Protein AF-A0A6C0EZF4-F1 (afdb_monomer_lite)

pLDDT: mean 72.97, std 28.35, range [23.11, 98.94]

Structure (mmCIF, N/CA/C/O backbone):
data_AF-A0A6C0EZF4-F1
#
_entry.id   AF-A0A6C0EZF4-F1
#
loop_
_atom_site.group_PDB
_atom_site.id
_atom_site.type_symbol
_atom_site.label_atom_id
_atom_site.label_alt_id
_atom_site.label_comp_id
_atom_site.label_asym_id
_atom_site.label_entity_id
_atom_site.label_seq_id
_atom_site.pdbx_PDB_ins_code
_atom_site.Cartn_x
_atom_site.Cartn_y
_atom_site.Cartn_z
_atom_site.occupancy
_atom_site.B_iso_or_equiv
_atom_site.auth_seq_id
_atom_site.auth_comp_id
_atom_site.auth_asym_id
_atom_site.auth_atom_id
_atom_site.pdbx_PDB_model_num
ATOM 1 N N . MET A 1 1 ? -46.875 -41.731 -34.891 1.00 30.16 1 MET A N 1
ATOM 2 C CA . MET A 1 1 ? -46.345 -43.026 -35.371 1.00 30.16 1 MET A CA 1
ATOM 3 C C . MET A 1 1 ? -44.920 -42.765 -35.818 1.00 30.16 1 MET A C 1
ATOM 5 O O . MET A 1 1 ? -44.736 -41.775 -36.504 1.00 30.16 1 MET A O 1
ATOM 9 N N . GLN A 1 2 ? -43.888 -43.531 -35.509 1.00 29.34 2 GLN A N 1
ATOM 10 C CA . GLN A 1 2 ? -43.611 -44.622 -34.571 1.00 29.34 2 GLN A CA 1
ATOM 11 C C . GLN A 1 2 ? -42.110 -44.915 -34.813 1.00 29.34 2 GLN A C 1
ATOM 13 O O . GLN A 1 2 ? -41.627 -44.716 -35.927 1.00 29.34 2 GLN A O 1
ATOM 18 N N . ASP A 1 3 ? -41.380 -45.327 -33.785 1.00 37.91 3 ASP A N 1
ATOM 19 C CA . ASP A 1 3 ? -39.965 -45.726 -33.865 1.00 37.91 3 ASP A CA 1
ATOM 20 C C . ASP A 1 3 ? -39.764 -47.010 -34.705 1.00 37.91 3 ASP A C 1
ATOM 22 O O . ASP A 1 3 ? -40.664 -47.858 -34.718 1.00 37.91 3 ASP A O 1
ATOM 26 N N . PRO A 1 4 ? -38.603 -47.195 -35.367 1.00 38.44 4 PRO A N 1
ATOM 27 C CA . PRO A 1 4 ? -38.084 -48.546 -35.561 1.00 38.44 4 PRO A CA 1
ATOM 28 C C . PRO A 1 4 ? -36.580 -48.723 -35.255 1.00 38.44 4 PRO A C 1
ATOM 30 O O . PRO A 1 4 ? -35.690 -48.340 -36.017 1.00 38.44 4 PRO A O 1
ATOM 33 N N . LEU A 1 5 ? -36.328 -49.491 -34.195 1.00 29.00 5 LEU A N 1
ATOM 34 C CA . LEU A 1 5 ? -35.135 -50.315 -33.969 1.00 29.00 5 LEU A CA 1
ATOM 35 C C . LEU A 1 5 ? -34.915 -51.405 -35.053 1.00 29.00 5 LEU A C 1
ATOM 37 O O . LEU A 1 5 ? -35.877 -52.023 -35.504 1.00 29.00 5 LEU A O 1
ATOM 41 N N . LYS A 1 6 ? -33.633 -51.773 -35.279 1.00 29.55 6 LYS A N 1
ATOM 42 C CA . LYS A 1 6 ? -33.100 -52.927 -36.074 1.00 29.55 6 LYS A CA 1
ATOM 43 C C . LYS A 1 6 ? -33.264 -52.784 -37.607 1.00 29.55 6 LYS A C 1
ATOM 45 O O . LYS A 1 6 ? -34.267 -52.281 -38.082 1.00 29.55 6 LYS A O 1
ATOM 50 N N . THR A 1 7 ? -32.339 -53.204 -38.481 1.00 30.23 7 THR A N 1
ATOM 51 C CA . THR A 1 7 ? -31.400 -54.360 -38.492 1.00 30.23 7 THR A CA 1
ATOM 52 C C . THR A 1 7 ? -30.194 -54.010 -39.409 1.00 30.23 7 THR A C 1
ATOM 54 O O . THR A 1 7 ? -30.359 -53.175 -40.291 1.00 30.23 7 THR A O 1
ATOM 57 N N . ILE A 1 8 ? -28.959 -54.515 -39.241 1.00 29.20 8 ILE A N 1
ATOM 58 C CA . ILE A 1 8 ? -28.400 -55.743 -39.873 1.00 29.20 8 ILE A CA 1
ATOM 59 C C . ILE A 1 8 ? -27.033 -56.097 -39.236 1.00 29.20 8 ILE A C 1
ATOM 61 O O . ILE A 1 8 ? -26.273 -55.211 -38.853 1.00 29.20 8 ILE A O 1
ATOM 65 N N . GLN A 1 9 ? -26.727 -57.399 -39.141 1.00 27.86 9 GLN A N 1
ATOM 66 C CA . GLN A 1 9 ? -25.472 -57.980 -38.629 1.00 27.86 9 GLN A CA 1
ATOM 67 C C . GLN A 1 9 ? -24.574 -58.516 -39.759 1.00 27.86 9 GLN A C 1
ATOM 69 O O . GLN A 1 9 ? -25.113 -59.054 -40.717 1.00 27.86 9 GLN A O 1
ATOM 74 N N . THR A 1 10 ? -23.248 -58.520 -39.548 1.00 27.83 10 THR A N 1
ATOM 75 C CA . THR A 1 10 ? -22.229 -59.518 -39.998 1.00 27.83 10 THR A CA 1
ATOM 76 C C . THR A 1 10 ? -20.845 -59.042 -39.511 1.00 27.83 10 THR A C 1
ATOM 78 O O . THR A 1 10 ? -20.607 -57.843 -39.589 1.00 27.83 10 THR A O 1
ATOM 81 N N . GLN A 1 11 ? -19.859 -59.824 -39.047 1.00 25.86 11 GLN A N 1
ATOM 82 C CA . GLN A 1 11 ? -19.690 -61.244 -38.665 1.00 25.86 11 GLN A CA 1
ATOM 83 C C . GLN A 1 11 ? -18.399 -61.318 -37.798 1.00 25.86 11 GLN A C 1
ATOM 85 O O . GLN A 1 11 ? -17.387 -60.784 -38.241 1.00 25.86 11 GLN A O 1
ATOM 90 N N . ILE A 1 12 ? -18.383 -61.962 -36.615 1.00 26.30 12 ILE A N 1
ATOM 91 C CA . ILE A 1 12 ? -17.155 -62.224 -35.805 1.00 26.30 12 ILE A CA 1
ATOM 92 C C . ILE A 1 12 ? -17.303 -63.549 -35.011 1.00 26.30 12 ILE A C 1
ATOM 94 O O . ILE A 1 12 ? -18.417 -63.846 -34.584 1.00 26.30 12 ILE A O 1
ATOM 98 N N . GLN A 1 13 ? -16.170 -64.237 -34.743 1.00 25.06 13 GLN A N 1
ATOM 99 C CA . GLN A 1 13 ? -15.902 -65.392 -33.832 1.00 25.06 13 GLN A CA 1
ATOM 100 C C . GLN A 1 13 ? -15.877 -66.809 -34.462 1.00 25.06 13 GLN A C 1
ATOM 102 O O . GLN A 1 13 ? -16.456 -66.966 -35.537 1.00 25.06 13 GLN A O 1
ATOM 107 N N . PRO A 1 14 ? -15.275 -67.854 -33.811 1.00 40.12 14 PRO A N 1
ATOM 108 C CA . PRO A 1 14 ? -14.517 -67.919 -32.523 1.00 40.12 14 PRO A CA 1
ATOM 109 C C . PRO A 1 14 ? -13.164 -68.703 -32.551 1.00 40.12 14 PRO A C 1
ATOM 111 O O . PRO A 1 14 ? -12.862 -69.350 -33.546 1.00 40.12 14 PRO A O 1
ATOM 114 N N . GLN A 1 15 ? -12.406 -68.697 -31.428 1.00 26.06 15 GLN A N 1
ATOM 115 C CA . GLN A 1 15 ? -11.600 -69.803 -30.802 1.00 26.06 15 GLN A CA 1
ATOM 116 C C . GLN A 1 15 ? -10.743 -69.221 -29.630 1.00 26.06 15 GLN A C 1
ATOM 118 O O . GLN A 1 15 ? -10.008 -68.269 -29.859 1.00 26.06 15 GLN A O 1
ATOM 123 N N . THR A 1 16 ? -11.001 -69.478 -28.331 1.00 28.52 16 THR A N 1
ATOM 124 C CA . THR A 1 16 ? -10.694 -70.629 -27.415 1.00 28.52 16 THR A CA 1
ATOM 125 C C . THR A 1 16 ? -9.291 -70.655 -26.753 1.00 28.52 16 THR A C 1
ATOM 127 O O . THR A 1 16 ? -8.280 -70.490 -27.423 1.00 28.52 16 THR A O 1
ATOM 130 N N . LEU A 1 17 ? -9.267 -70.883 -25.424 1.00 31.94 17 LEU A N 1
ATOM 131 C CA . LEU A 1 17 ? -8.123 -70.894 -24.472 1.00 31.94 17 LEU A CA 1
ATOM 132 C C . LEU A 1 17 ? -7.407 -72.263 -24.340 1.00 31.94 17 LEU A C 1
ATOM 134 O O . LEU A 1 17 ? -7.971 -73.277 -24.754 1.00 31.94 17 LEU A O 1
ATOM 138 N N . PRO A 1 18 ? -6.221 -72.305 -23.689 1.00 33.12 18 PRO A N 1
ATOM 139 C CA . PRO A 1 18 ? -5.971 -73.306 -22.625 1.00 33.12 18 PRO A CA 1
ATOM 140 C C . PRO A 1 18 ? -5.187 -72.802 -21.372 1.00 33.12 18 PRO A C 1
ATOM 142 O O . PRO A 1 18 ? -4.777 -71.645 -21.306 1.00 33.12 18 PRO A O 1
ATOM 145 N N . GLU A 1 19 ? -5.026 -73.688 -20.371 1.00 29.03 19 GLU A N 1
ATOM 146 C CA . GLU A 1 19 ? -4.674 -73.440 -18.945 1.00 29.03 19 GLU A CA 1
ATOM 147 C C . GLU A 1 19 ? -3.190 -73.695 -18.511 1.00 29.03 19 GLU A C 1
ATOM 149 O O . GLU A 1 19 ? -2.298 -73.905 -19.331 1.00 29.03 19 GLU A O 1
ATOM 154 N N . GLU A 1 20 ? -2.947 -73.643 -17.186 1.00 31.45 20 GLU A N 1
ATOM 155 C CA . GLU A 1 20 ? -1.690 -73.760 -16.408 1.00 31.45 20 GLU A CA 1
ATOM 156 C C . GLU A 1 20 ? -0.876 -75.073 -16.543 1.00 31.45 20 GLU A C 1
ATOM 158 O O . GLU A 1 20 ? -1.470 -76.140 -16.655 1.00 31.45 20 GLU A O 1
ATOM 163 N N . ILE A 1 21 ? 0.454 -75.024 -16.289 1.00 26.84 21 ILE A N 1
ATOM 164 C CA . ILE A 1 21 ? 1.258 -76.104 -15.639 1.00 26.84 21 ILE A CA 1
ATOM 165 C C . ILE A 1 21 ? 2.370 -75.503 -14.722 1.00 26.84 21 ILE A C 1
ATOM 167 O O . ILE A 1 21 ? 2.884 -74.416 -14.982 1.00 26.84 21 ILE A O 1
ATOM 171 N N . LYS A 1 22 ? 2.733 -76.215 -13.633 1.00 23.41 22 LYS A N 1
ATOM 172 C CA . LYS A 1 22 ? 3.696 -75.865 -12.545 1.00 23.41 22 LYS A CA 1
ATOM 173 C C . LYS A 1 22 ? 5.078 -76.609 -12.645 1.00 23.41 22 LYS A C 1
ATOM 175 O O . LYS A 1 22 ? 5.268 -77.346 -13.606 1.00 23.41 22 LYS A O 1
ATOM 180 N N . PRO A 1 23 ? 6.074 -76.408 -11.734 1.00 52.16 23 PRO A N 1
ATOM 181 C CA . PRO A 1 23 ? 7.513 -76.483 -12.084 1.00 52.16 23 PRO A CA 1
ATOM 182 C C . PRO A 1 23 ? 8.356 -77.670 -11.543 1.00 52.16 23 PRO A C 1
ATOM 184 O O . PRO A 1 23 ? 8.007 -78.312 -10.556 1.00 52.16 23 PRO A O 1
ATOM 187 N N . SER A 1 24 ? 9.555 -77.826 -12.129 1.00 24.64 24 SER A N 1
ATOM 188 C CA . SER A 1 24 ? 10.818 -78.435 -11.626 1.00 24.64 24 SER A CA 1
ATOM 189 C C . SER A 1 24 ? 11.941 -78.089 -12.648 1.00 24.64 24 SER A C 1
ATOM 191 O O . SER A 1 24 ? 11.609 -77.565 -13.709 1.00 24.64 24 SER A O 1
ATOM 193 N N . SER A 1 25 ? 13.263 -78.291 -12.518 1.00 24.48 25 SER A N 1
ATOM 194 C CA . SER A 1 25 ? 14.300 -78.460 -11.458 1.00 24.48 25 SER A CA 1
ATOM 195 C C . SER A 1 25 ? 15.673 -78.279 -12.180 1.00 24.48 25 SER A C 1
ATOM 197 O O . SER A 1 25 ? 15.699 -78.381 -13.402 1.00 24.48 25 SER A O 1
ATOM 199 N N . GLY A 1 26 ? 16.865 -78.017 -11.620 1.00 23.62 26 GLY A N 1
ATOM 200 C CA . GLY A 1 26 ? 17.421 -78.040 -10.263 1.00 23.62 26 GLY A CA 1
ATOM 201 C C . GLY A 1 26 ? 18.770 -78.805 -10.227 1.00 23.62 26 GLY A C 1
ATOM 202 O O . GLY A 1 26 ? 18.729 -80.006 -10.002 1.00 23.62 26 GLY A O 1
ATOM 203 N N . SER A 1 27 ? 19.937 -78.147 -10.406 1.00 23.88 27 SER A N 1
ATOM 204 C CA . SER A 1 27 ? 21.277 -78.613 -9.929 1.00 23.88 27 SER A CA 1
ATOM 205 C C . SER A 1 27 ? 22.423 -77.589 -10.152 1.00 23.88 27 SER A C 1
ATOM 207 O O . SER A 1 27 ? 22.436 -76.885 -11.156 1.00 23.88 27 SER A O 1
ATOM 209 N N . MET A 1 28 ? 23.377 -77.529 -9.206 1.00 24.83 28 MET A N 1
ATOM 210 C CA . MET A 1 28 ? 24.543 -76.602 -9.062 1.00 24.83 28 MET A CA 1
ATOM 211 C C . MET A 1 28 ? 25.847 -77.171 -9.732 1.00 24.83 28 MET A C 1
ATOM 213 O O . MET A 1 28 ? 25.661 -78.180 -10.416 1.00 24.83 28 MET A O 1
ATOM 217 N N . PRO A 1 29 ? 27.128 -76.676 -9.591 1.00 36.97 29 PRO A N 1
ATOM 218 C CA . PRO A 1 29 ? 27.736 -75.682 -8.652 1.00 36.97 29 PRO A CA 1
ATOM 219 C C . PRO A 1 29 ? 28.817 -74.672 -9.192 1.00 36.97 29 PRO A C 1
ATOM 221 O O . PRO A 1 29 ? 29.412 -74.883 -10.238 1.00 36.97 29 PRO A O 1
ATOM 224 N N . VAL A 1 30 ? 28.940 -73.447 -8.634 1.00 27.75 30 VAL A N 1
ATOM 225 C CA . VAL A 1 30 ? 29.853 -72.900 -7.565 1.00 27.75 30 VAL A CA 1
ATOM 226 C C . VAL A 1 30 ? 31.346 -72.667 -7.912 1.00 27.75 30 VAL A C 1
ATOM 228 O O . VAL A 1 30 ? 32.112 -73.617 -8.028 1.00 27.75 30 VAL A O 1
ATOM 231 N N . SER A 1 31 ? 31.788 -71.397 -7.835 1.00 26.14 31 SER A N 1
ATOM 232 C CA . SER A 1 31 ? 33.051 -70.956 -7.187 1.00 26.14 31 SER A CA 1
ATOM 233 C C . SER A 1 31 ? 32.933 -69.492 -6.676 1.00 26.14 31 SER A C 1
ATOM 235 O O . SER A 1 31 ? 31.969 -68.809 -7.013 1.00 26.14 31 SER A O 1
ATOM 237 N N . LEU A 1 32 ? 33.816 -69.065 -5.757 1.00 27.52 32 LEU A N 1
ATOM 238 C CA . LEU A 1 32 ? 33.605 -68.002 -4.738 1.00 27.52 32 LEU A CA 1
ATOM 239 C C . LEU A 1 32 ? 34.254 -66.617 -5.018 1.00 27.52 32 LEU A C 1
ATOM 241 O O . LEU A 1 32 ? 35.090 -66.505 -5.910 1.00 27.52 32 LEU A O 1
ATOM 245 N N . LEU A 1 33 ? 33.956 -65.654 -4.112 1.00 27.22 33 LEU A N 1
ATOM 246 C CA . LEU A 1 33 ? 34.533 -64.297 -3.885 1.00 27.22 33 LEU A CA 1
ATOM 247 C C . LEU A 1 33 ? 33.926 -63.156 -4.751 1.00 27.22 33 LEU A C 1
ATOM 249 O O . LEU A 1 33 ? 33.760 -63.331 -5.951 1.00 27.22 33 LEU A O 1
ATOM 253 N N . ASP A 1 34 ? 33.582 -61.952 -4.261 1.00 29.59 34 ASP A N 1
ATOM 254 C CA . ASP A 1 34 ? 33.437 -61.450 -2.880 1.00 29.59 34 ASP A CA 1
ATOM 255 C C . ASP A 1 34 ? 32.417 -60.281 -2.773 1.00 29.59 34 ASP A C 1
ATOM 257 O O . ASP A 1 34 ? 32.379 -59.379 -3.603 1.00 29.59 34 ASP A O 1
ATOM 261 N N . GLU A 1 35 ? 31.604 -60.361 -1.714 1.00 29.08 35 GLU A N 1
ATOM 262 C CA . GLU A 1 35 ? 31.098 -59.351 -0.758 1.00 29.08 35 GLU A CA 1
ATOM 263 C C . GLU A 1 35 ? 30.621 -57.905 -1.115 1.00 29.08 35 GLU A C 1
ATOM 265 O O . GLU A 1 35 ? 31.265 -57.130 -1.812 1.00 29.08 35 GLU A O 1
ATOM 270 N N . LYS A 1 36 ? 29.552 -57.502 -0.389 1.00 28.20 36 LYS A N 1
ATOM 271 C CA . LYS A 1 36 ? 28.957 -56.153 -0.170 1.00 28.20 36 LYS A CA 1
ATOM 272 C C . LYS A 1 36 ? 27.917 -55.626 -1.173 1.00 28.20 36 LYS A C 1
ATOM 274 O O . LYS A 1 36 ? 28.196 -54.716 -1.942 1.00 28.20 36 LYS A O 1
ATOM 279 N N . LEU A 1 37 ? 26.662 -56.082 -1.008 1.00 30.58 37 LEU A N 1
ATOM 280 C CA . LEU A 1 37 ? 25.432 -55.250 -1.009 1.00 30.58 37 LEU A CA 1
ATOM 281 C C . LEU A 1 37 ? 24.168 -56.112 -0.771 1.00 30.58 37 LEU A C 1
ATOM 283 O O . LEU A 1 37 ? 23.728 -56.823 -1.670 1.00 30.58 37 LEU A O 1
ATOM 287 N N . ARG A 1 38 ? 23.537 -56.012 0.412 1.00 27.12 38 ARG A N 1
ATOM 288 C CA . ARG A 1 38 ? 22.120 -56.378 0.648 1.00 27.12 38 ARG A CA 1
ATOM 289 C C . ARG A 1 38 ? 21.541 -55.604 1.844 1.00 27.12 38 ARG A C 1
ATOM 291 O O . ARG A 1 38 ? 22.153 -55.642 2.909 1.00 27.12 38 ARG A O 1
ATOM 298 N N . PRO A 1 39 ? 20.354 -54.985 1.721 1.00 29.41 39 PRO A N 1
ATOM 299 C CA . PRO A 1 39 ? 19.515 -54.637 2.863 1.00 29.41 39 PRO A CA 1
ATOM 300 C C . PRO A 1 39 ? 18.617 -55.825 3.256 1.00 29.41 39 PRO A C 1
ATOM 302 O O . PRO A 1 39 ? 18.106 -56.541 2.392 1.00 29.41 39 PRO A O 1
ATOM 305 N N . SER A 1 40 ? 18.403 -56.014 4.559 1.00 27.86 40 SER A N 1
ATOM 306 C CA . SER A 1 40 ? 17.496 -57.031 5.114 1.00 27.86 40 SER A CA 1
ATOM 307 C C . SER A 1 40 ? 16.194 -56.403 5.610 1.00 27.86 40 SER A C 1
ATOM 309 O O . SER A 1 40 ? 16.196 -55.313 6.177 1.00 27.86 40 SER A O 1
ATOM 311 N N . ILE A 1 41 ? 15.088 -57.123 5.426 1.00 30.33 41 ILE A N 1
ATOM 312 C CA . ILE A 1 41 ? 13.753 -56.763 5.924 1.00 30.33 41 ILE A CA 1
ATOM 313 C C . ILE A 1 41 ? 13.698 -56.969 7.447 1.00 30.33 41 ILE A C 1
ATOM 315 O O . ILE A 1 41 ? 14.111 -58.021 7.932 1.00 30.33 41 ILE A O 1
ATOM 319 N N . ILE A 1 42 ? 13.132 -56.008 8.188 1.00 27.91 42 ILE A N 1
ATOM 320 C CA . ILE A 1 42 ? 12.770 -56.149 9.610 1.00 27.91 42 ILE A CA 1
ATOM 321 C C . ILE A 1 42 ? 11.328 -55.651 9.817 1.00 27.91 42 ILE A C 1
ATOM 323 O O . ILE A 1 42 ? 10.881 -54.714 9.157 1.00 27.91 42 ILE A O 1
ATOM 327 N N . GLN A 1 43 ? 10.594 -56.334 10.699 1.00 27.92 43 GLN A N 1
ATOM 328 C CA . GLN A 1 43 ? 9.186 -56.097 11.046 1.00 27.92 43 GLN A CA 1
ATOM 329 C C . GLN A 1 43 ? 8.944 -54.770 11.807 1.00 27.92 43 GLN A C 1
ATOM 331 O O . GLN A 1 43 ? 9.882 -54.225 12.392 1.00 27.92 43 GLN A O 1
ATOM 336 N N . PRO A 1 44 ? 7.699 -54.247 11.834 1.00 29.45 44 PRO A N 1
ATOM 337 C CA . PRO A 1 44 ? 7.389 -52.969 12.479 1.00 29.45 44 PRO A CA 1
ATOM 338 C C . PRO A 1 44 ? 7.413 -53.064 14.020 1.00 29.45 44 PRO A C 1
ATOM 340 O O . PRO A 1 44 ? 6.784 -53.966 14.578 1.00 29.45 44 PRO A O 1
ATOM 343 N N . PRO A 1 45 ? 8.077 -52.131 14.730 1.00 29.31 45 PRO A N 1
ATOM 344 C CA . PRO A 1 45 ? 8.029 -52.049 16.188 1.00 29.31 45 PRO A CA 1
ATOM 345 C C . PRO A 1 45 ? 6.880 -51.162 16.706 1.00 29.31 45 PRO A C 1
ATOM 347 O O . PRO A 1 45 ? 6.332 -50.326 15.990 1.00 29.31 45 PRO A O 1
ATOM 350 N N . ASN A 1 46 ? 6.549 -51.352 17.988 1.00 28.17 46 ASN A N 1
ATOM 351 C CA . ASN A 1 46 ? 5.483 -50.666 18.726 1.00 28.17 46 ASN A CA 1
ATOM 352 C C . ASN A 1 46 ? 5.507 -49.129 18.642 1.00 28.17 46 ASN A C 1
ATOM 354 O O . ASN A 1 46 ? 6.562 -48.497 18.687 1.00 28.17 46 ASN A O 1
ATOM 358 N N . VAL A 1 47 ? 4.309 -48.538 18.666 1.00 32.19 47 VAL A N 1
ATOM 359 C CA . VAL A 1 47 ? 4.099 -47.093 18.810 1.00 32.19 47 VAL A CA 1
ATOM 360 C C . VAL A 1 47 ? 4.325 -46.672 20.266 1.00 32.19 47 VAL A C 1
ATOM 362 O O . VAL A 1 47 ? 3.515 -46.974 21.141 1.00 32.19 47 VAL A O 1
ATOM 365 N N . SER A 1 48 ? 5.404 -45.931 20.512 1.00 29.36 48 SER A N 1
ATOM 366 C CA . SER A 1 48 ? 5.590 -45.137 21.735 1.00 29.36 48 SER A CA 1
ATOM 367 C C . SER A 1 48 ? 4.990 -43.734 21.551 1.00 29.36 48 SER A C 1
ATOM 369 O O . SER A 1 48 ? 4.989 -43.226 20.426 1.00 29.36 48 SER A O 1
ATOM 371 N N . PRO A 1 49 ? 4.495 -43.073 22.616 1.00 30.38 49 PRO A N 1
ATOM 372 C CA . PRO A 1 49 ? 3.949 -41.722 22.512 1.00 30.38 49 PRO A CA 1
ATOM 373 C C . PRO A 1 49 ? 5.016 -40.711 22.069 1.00 30.38 49 PRO A C 1
ATOM 375 O O . PRO A 1 49 ? 6.175 -40.784 22.480 1.00 30.38 49 PRO A O 1
ATOM 378 N N . LEU A 1 50 ? 4.599 -39.762 21.227 1.00 30.75 50 LEU A N 1
ATOM 379 C CA . LEU A 1 50 ? 5.451 -38.730 20.637 1.00 30.75 50 LEU A CA 1
ATOM 380 C C . LEU A 1 50 ? 6.147 -37.888 21.717 1.00 30.75 50 LEU A C 1
ATOM 382 O O . LEU A 1 50 ? 5.494 -37.219 22.518 1.00 30.75 50 LEU A O 1
ATOM 386 N N . VAL A 1 51 ? 7.480 -37.880 21.694 1.00 29.42 51 VAL A N 1
ATOM 387 C CA . VAL A 1 51 ? 8.290 -36.923 22.456 1.00 29.42 51 VAL A CA 1
ATOM 388 C C . VAL A 1 51 ? 8.139 -35.550 21.801 1.00 29.42 51 VAL A C 1
ATOM 390 O O . VAL A 1 51 ? 8.284 -35.425 20.585 1.00 29.42 51 VAL A O 1
ATOM 393 N N . ALA A 1 52 ? 7.835 -34.523 22.598 1.00 31.28 52 ALA A N 1
ATOM 394 C CA . ALA A 1 52 ? 7.716 -33.153 22.107 1.00 31.28 52 ALA A CA 1
ATOM 395 C C . ALA A 1 52 ? 9.032 -32.684 21.449 1.00 31.28 52 ALA A C 1
ATOM 397 O O . ALA A 1 52 ? 10.110 -33.031 21.945 1.00 31.28 52 ALA A O 1
ATOM 398 N N . PRO A 1 53 ? 8.979 -31.891 20.361 1.00 31.86 53 PRO A N 1
ATOM 399 C CA . PRO A 1 53 ? 10.185 -31.382 19.723 1.00 31.86 53 PRO A CA 1
ATOM 400 C C . PRO A 1 53 ? 10.988 -30.533 20.714 1.00 31.86 53 PRO A C 1
ATOM 402 O O . PRO A 1 53 ? 10.453 -29.640 21.373 1.00 31.86 53 PRO A O 1
ATOM 405 N N . SER A 1 54 ? 12.286 -30.816 20.814 1.00 27.31 54 SER A N 1
ATOM 406 C CA . SER A 1 54 ? 13.226 -30.015 21.597 1.00 27.31 54 SER A CA 1
ATOM 407 C C . SER A 1 54 ? 13.216 -28.559 21.116 1.00 27.31 54 SER A C 1
ATOM 409 O O . SER A 1 54 ? 13.194 -28.348 19.899 1.00 27.31 54 SER A O 1
ATOM 411 N N . PRO A 1 55 ? 13.282 -27.560 22.018 1.00 29.23 55 PRO A N 1
ATOM 412 C CA . PRO A 1 55 ? 13.278 -26.159 21.620 1.00 29.23 55 PRO A CA 1
ATOM 413 C C . PRO A 1 55 ? 14.447 -25.877 20.674 1.00 29.23 55 PRO A C 1
ATOM 415 O O . PRO A 1 55 ? 15.604 -26.168 20.986 1.00 29.23 55 PRO A O 1
ATOM 418 N N . SER A 1 56 ? 14.132 -25.306 19.512 1.00 31.30 56 SER A N 1
ATOM 419 C CA . SER A 1 56 ? 15.127 -24.784 18.578 1.00 31.30 56 SER A CA 1
ATOM 420 C C . SER A 1 56 ? 16.034 -23.777 19.294 1.00 31.30 56 SER A C 1
ATOM 422 O O . SER A 1 56 ? 15.520 -22.980 20.086 1.00 31.30 56 SER A O 1
ATOM 424 N N . PRO A 1 57 ? 17.354 -23.765 19.027 1.00 28.77 57 PRO A N 1
ATOM 425 C CA . PRO A 1 57 ? 18.246 -22.787 19.636 1.00 28.77 57 PRO A CA 1
ATOM 426 C C . PRO A 1 57 ? 17.756 -21.374 19.312 1.00 28.77 57 PRO A C 1
ATOM 428 O O . PRO A 1 57 ? 17.445 -21.075 18.157 1.00 28.77 57 PRO A O 1
ATOM 431 N N . SER A 1 58 ? 17.678 -20.521 20.338 1.00 30.09 58 SER A N 1
ATOM 432 C CA . SER A 1 58 ? 17.248 -19.128 20.202 1.00 30.09 58 SER A CA 1
ATOM 433 C C . SER A 1 58 ? 17.997 -18.446 19.055 1.00 30.09 58 SER A C 1
ATOM 435 O O . SER A 1 58 ? 19.212 -18.646 18.941 1.00 30.09 58 SER A O 1
ATOM 437 N N . PRO A 1 59 ? 17.323 -17.636 18.216 1.00 32.31 59 PRO A N 1
ATOM 438 C CA . PRO A 1 59 ? 17.970 -17.013 17.074 1.00 32.31 59 PRO A CA 1
ATOM 439 C C . PRO A 1 59 ? 19.162 -16.184 17.548 1.00 32.31 59 PRO A C 1
ATOM 441 O O . PRO A 1 59 ? 19.032 -15.301 18.399 1.00 32.31 59 PRO A O 1
ATOM 444 N N . ILE A 1 60 ? 20.335 -16.491 16.991 1.00 28.47 60 ILE A N 1
ATOM 445 C CA . ILE A 1 60 ? 21.542 -15.692 17.179 1.00 28.47 60 ILE A CA 1
ATOM 446 C C . ILE A 1 60 ? 21.193 -14.280 16.718 1.00 28.47 60 ILE A C 1
ATOM 448 O O . ILE A 1 60 ? 20.879 -14.075 15.545 1.00 28.47 60 ILE A O 1
ATOM 452 N N . VAL A 1 61 ? 21.218 -13.318 17.644 1.00 31.56 61 VAL A N 1
ATOM 453 C CA . VAL A 1 61 ? 20.948 -11.912 17.337 1.00 31.56 61 VAL A CA 1
ATOM 454 C C . VAL A 1 61 ? 21.984 -11.459 16.316 1.00 31.56 61 VAL A C 1
ATOM 456 O O . VAL A 1 61 ? 23.158 -11.281 16.647 1.00 31.56 61 VAL A O 1
ATOM 459 N N . ALA A 1 62 ? 21.551 -11.314 15.063 1.00 30.81 62 ALA A N 1
ATOM 460 C CA . ALA A 1 62 ? 22.403 -10.834 13.991 1.00 30.81 62 ALA A CA 1
ATOM 461 C C . ALA A 1 62 ? 22.973 -9.454 14.374 1.00 30.81 62 ALA A C 1
ATOM 463 O O . ALA A 1 62 ? 22.256 -8.647 14.981 1.00 30.81 62 ALA A O 1
ATOM 464 N N . PRO A 1 63 ? 24.247 -9.159 14.051 1.00 34.56 63 PRO A N 1
ATOM 465 C CA . PRO A 1 63 ? 24.834 -7.860 14.351 1.00 34.56 63 PRO A CA 1
ATOM 466 C C . PRO A 1 63 ? 23.974 -6.759 13.725 1.00 34.56 63 PRO A C 1
ATOM 468 O O . PRO A 1 63 ? 23.710 -6.770 12.524 1.00 34.56 63 PRO A O 1
ATOM 471 N N . SER A 1 64 ? 23.502 -5.836 14.567 1.00 43.75 64 SER A N 1
ATOM 472 C CA . SER A 1 64 ? 22.485 -4.854 14.186 1.00 43.75 64 SER A CA 1
ATOM 473 C C . SER A 1 64 ? 22.981 -4.015 12.995 1.00 43.75 64 SER A C 1
ATOM 475 O O . SER A 1 64 ? 24.008 -3.342 13.138 1.00 43.75 64 SER A O 1
ATOM 477 N N . PRO A 1 65 ? 22.301 -4.033 11.831 1.00 54.69 65 PRO A N 1
ATOM 478 C CA . PRO A 1 65 ? 22.844 -3.483 10.588 1.00 54.69 65 PRO A CA 1
ATOM 479 C C . PRO A 1 65 ? 23.156 -1.990 10.735 1.00 54.69 65 PRO A C 1
ATOM 481 O O . PRO A 1 65 ? 22.433 -1.256 11.413 1.00 54.69 65 PRO A O 1
ATOM 484 N N . ALA A 1 66 ? 24.275 -1.531 10.175 1.00 70.38 66 ALA A N 1
ATOM 485 C CA . ALA A 1 66 ? 24.711 -0.145 10.338 1.00 70.38 66 ALA A CA 1
ATOM 486 C C . ALA A 1 66 ? 23.667 0.833 9.767 1.00 70.38 66 ALA A C 1
ATOM 488 O O . ALA A 1 66 ? 23.108 0.586 8.699 1.00 70.38 66 ALA A O 1
ATOM 489 N N . SER A 1 67 ? 23.405 1.941 10.468 1.00 85.50 67 SER A N 1
ATOM 490 C CA . SER A 1 67 ? 22.550 3.000 9.927 1.00 85.50 67 SER A CA 1
ATOM 491 C C . SER A 1 67 ? 23.254 3.686 8.757 1.00 85.50 67 SER A C 1
ATOM 493 O O . SER A 1 67 ? 24.448 3.984 8.838 1.00 85.50 67 SER A O 1
ATOM 495 N N . ILE A 1 68 ? 22.519 3.931 7.674 1.00 91.44 68 ILE A N 1
ATOM 496 C CA . ILE A 1 68 ? 23.021 4.663 6.509 1.00 91.44 68 ILE A CA 1
ATOM 497 C C . ILE A 1 68 ? 22.414 6.061 6.553 1.00 91.44 68 ILE A C 1
ATOM 499 O O . ILE A 1 68 ? 21.236 6.246 6.247 1.00 91.44 68 ILE A O 1
ATOM 503 N N . ASP A 1 69 ? 23.235 7.035 6.927 1.00 94.19 69 ASP A N 1
ATOM 504 C CA . ASP A 1 69 ? 22.843 8.434 7.069 1.00 94.19 69 ASP A CA 1
ATOM 505 C C . ASP A 1 69 ? 23.352 9.217 5.845 1.00 94.19 69 ASP A C 1
ATOM 507 O O . ASP A 1 69 ? 24.526 9.127 5.478 1.00 94.19 69 ASP A O 1
ATOM 511 N N . ILE A 1 70 ? 22.475 9.993 5.203 1.00 96.25 70 ILE A N 1
ATOM 512 C CA . ILE A 1 70 ? 22.810 10.869 4.071 1.00 96.25 70 ILE A CA 1
ATOM 513 C C . ILE A 1 70 ? 22.218 12.267 4.285 1.00 96.25 70 ILE A C 1
ATOM 515 O O . ILE A 1 70 ? 21.423 12.506 5.198 1.00 96.25 70 ILE A O 1
ATOM 519 N N . GLN A 1 71 ? 22.563 13.223 3.419 1.00 96.88 71 GLN A N 1
ATOM 520 C CA . GLN A 1 71 ? 21.818 14.478 3.384 1.00 96.88 71 GLN A CA 1
ATOM 521 C C . GLN A 1 71 ? 20.337 14.182 3.102 1.00 96.88 71 GLN A C 1
ATOM 523 O O . GLN A 1 71 ? 20.010 13.452 2.171 1.00 96.88 71 GLN A O 1
ATOM 528 N N . ASN A 1 72 ? 19.453 14.785 3.901 1.00 97.62 72 ASN A N 1
ATOM 529 C CA . ASN A 1 72 ? 17.998 14.701 3.762 1.00 97.62 72 ASN A CA 1
ATOM 530 C C . ASN A 1 72 ? 17.359 13.308 3.959 1.00 97.62 72 ASN A C 1
ATOM 532 O O . ASN A 1 72 ? 16.146 13.191 3.788 1.00 97.62 72 ASN A O 1
ATOM 536 N N . GLY A 1 73 ? 18.095 12.288 4.420 1.00 96.81 73 GLY A N 1
ATOM 537 C CA . GLY A 1 73 ? 17.471 11.027 4.832 1.00 96.81 73 GLY A CA 1
ATOM 538 C C . GLY A 1 73 ? 18.366 10.031 5.566 1.00 96.81 73 GLY A C 1
ATOM 539 O O . GLY A 1 73 ? 19.571 10.232 5.714 1.00 96.81 73 GLY A O 1
ATOM 540 N N . LYS A 1 74 ? 17.745 8.950 6.045 1.00 95.69 74 LYS A N 1
ATOM 541 C CA . LYS A 1 74 ? 18.374 7.901 6.857 1.00 95.69 74 LYS A CA 1
ATOM 542 C C . LYS A 1 74 ? 17.713 6.540 6.632 1.00 95.69 74 LYS A C 1
ATOM 544 O O . LYS A 1 74 ? 16.490 6.500 6.542 1.00 95.69 74 LYS A O 1
ATOM 549 N N . ARG A 1 75 ? 18.500 5.455 6.588 1.00 94.75 75 ARG A N 1
ATOM 550 C CA . ARG A 1 75 ? 18.039 4.050 6.562 1.00 94.75 75 ARG A CA 1
ATOM 551 C C . ARG A 1 75 ? 18.520 3.285 7.790 1.00 94.75 75 ARG A C 1
ATOM 553 O O . ARG A 1 75 ? 19.706 3.327 8.122 1.00 94.75 75 ARG A O 1
ATOM 560 N N . THR A 1 76 ? 17.620 2.529 8.408 1.00 92.44 76 THR A N 1
ATOM 561 C CA . THR A 1 76 ? 17.928 1.475 9.386 1.00 92.44 76 THR A CA 1
ATOM 562 C C . THR A 1 76 ? 17.120 0.219 9.065 1.00 92.44 76 THR A C 1
ATOM 564 O O . THR A 1 76 ? 16.122 0.280 8.353 1.00 92.44 76 THR A O 1
ATOM 567 N N . GLU A 1 77 ? 17.546 -0.938 9.569 1.00 90.94 77 GLU A N 1
ATOM 568 C CA . GLU A 1 77 ? 16.829 -2.205 9.388 1.00 90.94 77 GLU A CA 1
ATOM 569 C C . GLU A 1 77 ? 16.711 -2.932 10.725 1.00 90.94 77 GLU A C 1
ATOM 571 O O . GLU A 1 77 ? 17.688 -3.018 11.478 1.00 90.94 77 GLU A O 1
ATOM 576 N N . ALA A 1 78 ? 15.506 -3.412 11.034 1.00 87.81 78 ALA A N 1
ATOM 577 C CA . ALA A 1 78 ? 15.191 -4.164 12.246 1.00 87.81 78 ALA A CA 1
ATOM 578 C C . ALA A 1 78 ? 13.840 -4.893 12.079 1.00 87.81 78 ALA A C 1
ATOM 580 O O . ALA A 1 78 ? 12.989 -4.448 11.312 1.00 87.81 78 ALA A O 1
ATOM 581 N N . GLU A 1 79 ? 13.654 -6.033 12.753 1.00 90.00 79 GLU A N 1
ATOM 582 C CA . GLU A 1 79 ? 12.405 -6.829 12.736 1.00 90.00 79 GLU A CA 1
ATOM 583 C C . GLU A 1 79 ? 11.829 -7.129 11.326 1.00 90.00 79 GLU A C 1
ATOM 585 O O . GLU A 1 79 ? 10.617 -7.201 11.128 1.00 90.00 79 GLU A O 1
ATOM 590 N N . GLY A 1 80 ? 12.700 -7.285 10.320 1.00 91.44 80 GLY A N 1
ATOM 591 C CA . GLY A 1 80 ? 12.328 -7.534 8.917 1.00 91.44 80 GLY A CA 1
ATOM 592 C C . GLY A 1 80 ? 11.917 -6.290 8.112 1.00 91.44 80 GLY A C 1
ATOM 593 O O . GLY A 1 80 ? 11.817 -6.364 6.883 1.00 91.44 80 GLY A O 1
ATOM 594 N N . PHE A 1 81 ? 11.738 -5.146 8.774 1.00 95.19 81 PHE A N 1
ATOM 595 C CA . PHE A 1 81 ? 11.437 -3.862 8.147 1.00 95.19 81 PHE A CA 1
ATOM 596 C C . PHE A 1 81 ? 12.703 -3.076 7.786 1.00 95.19 81 PHE A C 1
ATOM 598 O O . PHE A 1 81 ? 13.716 -3.109 8.492 1.00 95.19 81 PHE A O 1
ATOM 605 N N . ILE A 1 82 ? 12.601 -2.298 6.708 1.00 95.56 82 ILE A N 1
ATOM 606 C CA . ILE A 1 82 ? 13.547 -1.244 6.344 1.00 95.56 82 ILE A CA 1
ATOM 607 C C . ILE A 1 82 ? 12.904 0.089 6.719 1.00 95.56 82 ILE A C 1
ATOM 609 O O . ILE A 1 82 ? 11.934 0.521 6.100 1.00 95.56 82 ILE A O 1
ATOM 613 N N . TYR A 1 83 ? 13.428 0.749 7.742 1.00 96.31 83 TYR A N 1
ATOM 614 C CA . TYR A 1 83 ? 12.932 2.046 8.176 1.00 96.31 83 TYR A CA 1
ATOM 615 C C . TYR A 1 83 ? 13.680 3.161 7.448 1.00 96.31 83 TYR A C 1
ATOM 617 O O . TYR A 1 83 ? 14.912 3.154 7.379 1.00 96.31 83 TYR A O 1
ATOM 625 N N . ILE A 1 84 ? 12.936 4.133 6.927 1.00 96.44 84 ILE A N 1
ATOM 626 C CA . ILE A 1 84 ? 13.458 5.268 6.170 1.00 96.44 84 ILE A CA 1
ATOM 627 C C . ILE A 1 84 ? 12.870 6.569 6.720 1.00 96.44 84 ILE A C 1
ATOM 629 O O . ILE A 1 84 ? 11.653 6.720 6.776 1.00 96.44 84 ILE A O 1
ATOM 633 N N . THR A 1 85 ? 13.723 7.540 7.048 1.00 97.06 85 THR A N 1
ATOM 634 C CA . THR A 1 85 ? 13.317 8.951 7.198 1.00 97.06 85 THR A CA 1
ATOM 635 C C . THR A 1 85 ? 13.763 9.714 5.963 1.00 97.06 85 THR A C 1
ATOM 637 O O . THR A 1 85 ? 14.928 9.609 5.576 1.00 97.06 85 THR A O 1
ATOM 640 N N . VAL A 1 86 ? 12.883 10.540 5.395 1.00 98.31 86 VAL A N 1
ATOM 641 C CA . VAL A 1 86 ? 13.237 11.543 4.378 1.00 98.31 86 VAL A CA 1
ATOM 642 C C . VAL A 1 86 ? 12.656 12.911 4.711 1.00 98.31 86 VAL A C 1
ATOM 644 O O . VAL A 1 86 ? 11.576 13.015 5.290 1.00 98.31 86 VAL A O 1
ATOM 647 N N . LYS A 1 87 ? 13.380 13.972 4.343 1.00 97.62 87 LYS A N 1
ATOM 648 C CA . LYS A 1 87 ? 13.003 15.361 4.631 1.00 97.62 87 LYS A CA 1
ATOM 649 C C . LYS A 1 87 ? 13.450 16.333 3.548 1.00 97.62 87 LYS A C 1
ATOM 651 O O . LYS A 1 87 ? 14.323 16.022 2.746 1.00 97.62 87 LYS A O 1
ATOM 656 N N . GLY A 1 88 ? 12.897 17.540 3.572 1.00 97.50 88 GLY A N 1
ATOM 657 C CA . GLY A 1 88 ? 13.276 18.621 2.662 1.00 97.50 88 GLY A CA 1
ATOM 658 C C . GLY A 1 88 ? 12.237 18.895 1.578 1.00 97.50 88 GLY A C 1
ATOM 659 O O . GLY A 1 88 ? 11.058 18.553 1.716 1.00 97.50 88 GLY A O 1
ATOM 660 N N . THR A 1 89 ? 12.668 19.590 0.526 1.00 98.44 89 THR A N 1
ATOM 661 C CA . THR A 1 89 ? 11.827 19.862 -0.648 1.00 98.44 89 THR A CA 1
ATOM 662 C C . THR A 1 89 ? 11.398 18.569 -1.339 1.00 98.44 89 THR A C 1
ATOM 664 O O . THR A 1 89 ? 11.934 17.493 -1.066 1.00 98.44 89 THR A O 1
ATOM 667 N N . ASP A 1 90 ? 10.413 18.674 -2.232 1.00 98.44 90 ASP A N 1
ATOM 668 C CA . ASP A 1 90 ? 9.822 17.525 -2.924 1.00 98.44 90 ASP A CA 1
ATOM 669 C C . ASP A 1 90 ? 10.893 16.669 -3.627 1.00 98.44 90 ASP A C 1
ATOM 671 O O . ASP A 1 90 ? 10.948 15.459 -3.416 1.00 98.44 90 ASP A O 1
ATOM 675 N N . GLU A 1 91 ? 11.819 17.303 -4.354 1.00 98.62 91 GLU A N 1
ATOM 676 C CA . GLU A 1 91 ? 12.941 16.619 -5.011 1.00 98.62 91 GLU A CA 1
ATOM 677 C C . GLU A 1 91 ? 13.966 16.066 -4.007 1.00 98.62 91 GLU A C 1
ATOM 679 O O . GLU A 1 91 ? 14.409 14.930 -4.154 1.00 98.62 91 GLU A O 1
ATOM 684 N N . GLU A 1 92 ? 14.335 16.831 -2.971 1.00 98.81 92 GLU A N 1
ATOM 685 C CA . GLU A 1 92 ? 15.350 16.428 -1.982 1.00 98.81 92 GLU A CA 1
ATOM 686 C C . GLU A 1 92 ? 14.962 15.159 -1.215 1.00 98.81 92 GLU A C 1
ATOM 688 O O . GLU A 1 92 ? 15.790 14.258 -1.050 1.00 98.81 92 GLU A O 1
ATOM 693 N N . ARG A 1 93 ? 13.710 15.081 -0.745 1.00 98.06 93 ARG A N 1
ATOM 694 C CA . ARG A 1 93 ? 13.228 13.915 0.007 1.00 98.06 93 ARG A CA 1
ATOM 695 C C . ARG A 1 93 ? 13.029 12.707 -0.907 1.00 98.06 93 ARG A C 1
ATOM 697 O O . ARG A 1 93 ? 13.346 11.587 -0.512 1.00 98.06 93 ARG A O 1
ATOM 704 N N . GLY A 1 94 ? 12.609 12.944 -2.153 1.00 98.75 94 GLY A N 1
ATOM 705 C CA . GLY A 1 94 ? 12.586 11.926 -3.198 1.00 98.75 94 GLY A CA 1
ATOM 706 C C . GLY A 1 94 ? 13.983 11.366 -3.483 1.00 98.75 94 GLY A C 1
ATOM 707 O O . GLY A 1 94 ? 14.180 10.154 -3.463 1.00 98.75 94 GLY A O 1
ATOM 708 N N . TYR A 1 95 ? 14.979 12.238 -3.666 1.00 98.88 95 TYR A N 1
ATOM 709 C CA . TYR A 1 95 ? 16.377 11.848 -3.873 1.00 98.88 95 TYR A CA 1
ATOM 710 C C . TYR A 1 95 ? 16.904 10.993 -2.723 1.00 98.88 95 TYR A C 1
ATOM 712 O O . TYR A 1 95 ? 17.497 9.940 -2.964 1.00 98.88 95 TYR A O 1
ATOM 720 N N . ALA A 1 96 ? 16.639 11.402 -1.480 1.00 98.75 96 ALA A N 1
ATOM 721 C CA . ALA A 1 96 ? 17.042 10.632 -0.314 1.00 98.75 96 ALA A CA 1
ATOM 722 C C . ALA A 1 96 ? 16.384 9.239 -0.283 1.00 98.75 96 ALA A C 1
ATOM 724 O O . ALA A 1 96 ? 17.083 8.249 -0.079 1.00 98.75 96 ALA A O 1
ATOM 725 N N . HIS A 1 97 ? 15.078 9.146 -0.571 1.00 98.75 97 HIS A N 1
ATOM 726 C CA . HIS A 1 97 ? 14.353 7.874 -0.684 1.00 98.75 97 HIS A CA 1
ATOM 727 C C . HIS A 1 97 ? 15.021 6.967 -1.733 1.00 98.75 97 HIS A C 1
ATOM 729 O O . HIS A 1 97 ? 15.443 5.853 -1.418 1.00 98.75 97 HIS A O 1
ATOM 735 N N . GLY A 1 98 ? 15.167 7.453 -2.970 1.00 98.75 98 GLY A N 1
ATOM 736 C CA . GLY A 1 98 ? 15.727 6.673 -4.075 1.00 98.75 98 GLY A CA 1
ATOM 737 C C . GLY A 1 98 ? 17.167 6.215 -3.839 1.00 98.75 98 GLY A C 1
ATOM 738 O O . GLY A 1 98 ? 17.508 5.072 -4.134 1.00 98.75 98 GLY A O 1
ATOM 739 N N . PHE A 1 99 ? 18.008 7.078 -3.262 1.00 98.62 99 PHE A N 1
ATOM 740 C CA . PHE A 1 99 ? 19.406 6.751 -2.973 1.00 98.62 99 PHE A CA 1
ATOM 741 C C . PHE A 1 99 ? 19.538 5.702 -1.860 1.00 98.62 99 PHE A C 1
ATOM 743 O O . PHE A 1 99 ? 20.395 4.821 -1.939 1.00 98.62 99 PHE A O 1
ATOM 750 N N . LEU A 1 100 ? 18.688 5.780 -0.829 1.00 98.06 100 LEU A N 1
ATOM 751 C CA . LEU A 1 100 ? 18.708 4.851 0.302 1.00 98.06 100 LEU A CA 1
ATOM 752 C C . LEU A 1 100 ? 18.107 3.483 -0.016 1.00 98.06 100 LEU A C 1
ATOM 754 O O . LEU A 1 100 ? 18.453 2.534 0.677 1.00 98.06 100 LEU A O 1
ATOM 758 N N . LEU A 1 101 ? 17.232 3.369 -1.020 1.00 98.00 101 LEU A N 1
ATOM 759 C CA . LEU A 1 101 ? 16.516 2.131 -1.360 1.00 98.00 101 LEU A CA 1
ATOM 760 C C . LEU A 1 101 ? 16.840 1.573 -2.756 1.00 98.00 101 LEU A C 1
ATOM 762 O O . LEU A 1 101 ? 16.108 0.718 -3.251 1.00 98.00 101 LEU A O 1
ATOM 766 N N . ALA A 1 102 ? 17.926 2.010 -3.400 1.00 97.62 102 ALA A N 1
ATOM 767 C CA . ALA A 1 102 ? 18.258 1.613 -4.772 1.00 97.62 102 ALA A CA 1
ATOM 768 C C . ALA A 1 102 ? 18.350 0.086 -4.985 1.00 97.62 102 ALA A C 1
ATOM 770 O O . ALA A 1 102 ? 17.873 -0.412 -6.001 1.00 97.62 102 ALA A O 1
ATOM 771 N N . ASP A 1 103 ? 18.898 -0.665 -4.022 1.00 94.62 103 ASP A N 1
ATOM 772 C CA . ASP A 1 103 ? 18.920 -2.138 -4.008 1.00 94.62 103 ASP A CA 1
ATOM 773 C C . ASP A 1 103 ? 17.510 -2.734 -4.096 1.00 94.62 103 ASP A C 1
ATOM 775 O O . ASP A 1 103 ? 17.232 -3.577 -4.953 1.00 94.62 103 ASP A O 1
ATOM 779 N N . ARG A 1 104 ? 16.596 -2.248 -3.251 1.00 96.44 104 ARG A N 1
ATOM 780 C CA . ARG A 1 104 ? 15.216 -2.735 -3.188 1.00 96.44 104 ARG A CA 1
ATOM 781 C C . ARG A 1 104 ? 14.384 -2.271 -4.387 1.00 96.44 104 ARG A C 1
ATOM 783 O O . ARG A 1 104 ? 13.614 -3.071 -4.904 1.00 96.44 104 ARG A O 1
ATOM 790 N N . ILE A 1 105 ? 14.566 -1.036 -4.866 1.00 98.19 105 ILE A N 1
ATOM 791 C CA . ILE A 1 105 ? 13.864 -0.491 -6.044 1.00 98.19 105 ILE A CA 1
ATOM 792 C C . ILE A 1 105 ? 14.250 -1.267 -7.310 1.00 98.19 105 ILE A C 1
ATOM 794 O O . ILE A 1 105 ? 13.372 -1.713 -8.045 1.00 98.19 105 ILE A O 1
ATOM 798 N N . VAL A 1 106 ? 15.547 -1.497 -7.552 1.00 96.56 106 VAL A N 1
ATOM 799 C CA . VAL A 1 106 ? 16.015 -2.270 -8.719 1.00 96.56 106 VAL A CA 1
ATOM 800 C C . VAL A 1 106 ? 15.508 -3.713 -8.663 1.00 96.56 106 VAL A C 1
ATOM 802 O O . VAL A 1 106 ? 15.034 -4.235 -9.675 1.00 96.56 106 VAL A O 1
ATOM 805 N N . LYS A 1 107 ? 15.550 -4.350 -7.483 1.00 95.25 107 LYS A N 1
ATOM 806 C CA . LYS A 1 107 ? 15.002 -5.700 -7.299 1.00 95.25 107 LYS A CA 1
ATOM 807 C C . LYS A 1 107 ? 13.489 -5.734 -7.532 1.00 95.25 107 LYS A C 1
ATOM 809 O O . LYS A 1 107 ? 13.017 -6.634 -8.219 1.00 95.25 107 LYS A O 1
ATOM 814 N N . PHE A 1 108 ? 12.746 -4.739 -7.042 1.00 96.88 108 PHE A N 1
ATOM 815 C CA . PHE A 1 108 ? 11.301 -4.655 -7.251 1.00 96.88 108 PHE A CA 1
ATOM 816 C C . PHE A 1 108 ? 10.950 -4.480 -8.733 1.00 96.88 108 PHE A C 1
ATOM 818 O O . PHE A 1 108 ? 10.123 -5.226 -9.243 1.00 96.88 108 PHE A O 1
ATOM 825 N N . ILE A 1 109 ? 11.637 -3.592 -9.462 1.00 96.81 109 ILE A N 1
ATOM 826 C CA . ILE A 1 109 ? 11.435 -3.403 -10.911 1.00 96.81 109 ILE A CA 1
ATOM 827 C C . ILE A 1 109 ? 11.674 -4.709 -11.684 1.00 96.81 109 ILE A C 1
ATOM 829 O O . ILE A 1 109 ? 10.864 -5.069 -12.539 1.00 96.81 109 ILE A O 1
ATOM 833 N N . ARG A 1 110 ? 12.744 -5.455 -11.366 1.00 94.19 110 ARG A N 1
ATOM 834 C CA . ARG A 1 110 ? 13.021 -6.768 -11.981 1.00 94.19 110 ARG A CA 1
ATOM 835 C C . ARG A 1 110 ? 11.917 -7.786 -11.686 1.00 94.19 110 ARG A C 1
ATOM 837 O O . ARG A 1 110 ? 11.444 -8.444 -12.608 1.00 94.19 110 ARG A O 1
ATOM 844 N N . THR A 1 111 ? 11.478 -7.890 -10.433 1.00 94.56 111 THR A N 1
ATOM 845 C CA . THR A 1 111 ? 10.406 -8.816 -10.042 1.00 94.56 111 THR A CA 1
ATOM 846 C C . THR A 1 111 ? 9.050 -8.425 -10.638 1.00 94.56 111 THR A C 1
ATOM 848 O O . THR A 1 111 ? 8.288 -9.290 -11.064 1.00 94.56 111 THR A O 1
ATOM 851 N N . TYR A 1 112 ? 8.753 -7.127 -10.734 1.00 95.56 112 TYR A N 1
ATOM 852 C CA . TYR A 1 112 ? 7.531 -6.638 -11.367 1.00 95.56 112 TYR A CA 1
ATOM 853 C C . TYR A 1 112 ? 7.539 -6.877 -12.882 1.00 95.56 112 TYR A C 1
ATOM 855 O O . TYR A 1 112 ? 6.493 -7.187 -13.442 1.00 95.56 112 TYR A O 1
ATOM 863 N N . ALA A 1 113 ? 8.705 -6.822 -13.539 1.00 94.06 113 ALA A N 1
ATOM 864 C CA . ALA A 1 113 ? 8.836 -7.176 -14.952 1.00 94.06 113 ALA A CA 1
ATOM 865 C C . ALA A 1 113 ? 8.470 -8.645 -15.216 1.00 94.06 113 ALA A C 1
ATOM 867 O O . ALA A 1 113 ? 7.682 -8.914 -16.121 1.00 94.06 113 ALA A O 1
ATOM 868 N N . PHE A 1 114 ? 8.964 -9.573 -14.386 1.00 91.94 114 PHE A N 1
ATOM 869 C CA . PHE A 1 114 ? 8.541 -10.977 -14.422 1.00 91.94 114 PHE A CA 1
ATOM 870 C C . PHE A 1 114 ? 7.030 -11.115 -14.183 1.00 91.94 114 PHE A C 1
ATOM 872 O O . PHE A 1 114 ? 6.347 -11.816 -14.929 1.00 91.94 114 PHE A O 1
ATOM 879 N N . PHE A 1 115 ? 6.492 -10.421 -13.175 1.00 91.50 115 PHE A N 1
ATOM 880 C CA . PHE A 1 115 ? 5.070 -10.480 -12.837 1.00 91.50 115 PHE A CA 1
ATOM 881 C C . PHE A 1 115 ? 4.171 -10.027 -13.997 1.00 91.50 115 PHE A C 1
ATOM 883 O O . PHE A 1 115 ? 3.292 -10.780 -14.408 1.00 91.50 115 PHE A O 1
ATOM 890 N N . VAL A 1 116 ? 4.399 -8.838 -14.573 1.00 89.44 116 VAL A N 1
ATOM 891 C CA . VAL A 1 116 ? 3.539 -8.328 -15.658 1.00 89.44 116 VAL A CA 1
ATOM 892 C C . VAL A 1 116 ? 3.688 -9.114 -16.960 1.00 89.44 116 VAL A C 1
ATOM 894 O O . VAL A 1 116 ? 2.713 -9.259 -17.700 1.00 89.44 116 VAL A O 1
ATOM 897 N N . TRP A 1 117 ? 4.873 -9.675 -17.212 1.00 89.44 117 TRP A N 1
ATOM 898 C CA . TRP A 1 117 ? 5.094 -10.568 -18.343 1.00 89.44 117 TRP A CA 1
ATOM 899 C C . TRP A 1 117 ? 4.223 -11.822 -18.244 1.00 89.44 117 TRP A C 1
ATOM 901 O O . TRP A 1 117 ? 3.462 -12.116 -19.167 1.00 89.44 117 TRP A O 1
ATOM 911 N N . ASN A 1 118 ? 4.286 -12.514 -17.106 1.00 85.81 118 ASN A N 1
ATOM 912 C CA . ASN A 1 118 ? 3.554 -13.758 -16.883 1.00 85.81 118 ASN A CA 1
ATOM 913 C C . ASN A 1 118 ? 2.037 -13.549 -16.740 1.00 85.81 118 ASN A C 1
ATOM 915 O O . ASN A 1 118 ? 1.265 -14.428 -17.107 1.00 85.81 118 ASN A O 1
ATOM 919 N N . GLU A 1 119 ? 1.601 -12.380 -16.264 1.00 81.75 119 GLU A N 1
ATOM 920 C CA . GLU A 1 119 ? 0.178 -12.069 -16.087 1.00 81.75 119 GLU A CA 1
ATOM 921 C C . GLU A 1 119 ? -0.534 -11.566 -17.344 1.00 81.75 119 GLU A C 1
ATOM 923 O O . GLU A 1 119 ? -1.705 -11.885 -17.564 1.00 81.75 119 GLU A O 1
ATOM 928 N N . TYR A 1 120 ? 0.148 -10.767 -18.169 1.00 85.12 120 TYR A N 1
ATOM 929 C CA . TYR A 1 120 ? -0.489 -10.048 -19.277 1.00 85.12 120 TYR A CA 1
ATOM 930 C C . TYR A 1 120 ? 0.131 -10.341 -20.651 1.00 85.12 120 TYR A C 1
ATOM 932 O O . TYR A 1 120 ? -0.390 -9.861 -21.662 1.00 85.12 120 TYR A O 1
ATOM 940 N N . GLY A 1 121 ? 1.240 -11.089 -20.726 1.00 84.19 121 GLY A N 1
ATOM 941 C CA . GLY A 1 121 ? 1.967 -11.335 -21.978 1.00 84.19 121 GLY A CA 1
ATOM 942 C C . GLY A 1 121 ? 2.525 -10.051 -22.604 1.00 84.19 121 GLY A C 1
ATOM 943 O O . GLY A 1 121 ? 2.534 -9.893 -23.831 1.00 84.19 121 GLY A O 1
ATOM 944 N N . ARG A 1 122 ? 2.901 -9.077 -21.768 1.00 86.56 122 ARG A N 1
ATOM 945 C CA . ARG A 1 122 ? 3.420 -7.760 -22.163 1.00 86.56 122 ARG A CA 1
ATOM 946 C C . ARG A 1 122 ? 4.571 -7.380 -21.239 1.00 86.56 122 ARG A C 1
ATOM 948 O O . ARG A 1 122 ? 4.493 -7.581 -20.032 1.00 86.56 122 ARG A O 1
ATOM 955 N N . ASP A 1 123 ? 5.644 -6.852 -21.817 1.00 89.00 123 ASP A N 1
ATOM 956 C CA . ASP A 1 123 ? 6.833 -6.457 -21.063 1.00 89.00 123 ASP A CA 1
ATOM 957 C C . ASP A 1 123 ? 6.610 -5.179 -20.228 1.00 89.00 123 ASP A C 1
ATOM 959 O O . ASP A 1 123 ? 5.651 -4.421 -20.408 1.00 89.00 123 ASP A O 1
ATOM 963 N N . ILE A 1 124 ? 7.529 -4.918 -19.298 1.00 92.31 124 ILE A N 1
ATOM 964 C CA . ILE A 1 124 ? 7.465 -3.746 -18.417 1.00 92.31 124 ILE A CA 1
ATOM 965 C C . ILE A 1 124 ? 7.589 -2.407 -19.166 1.00 92.31 124 ILE A C 1
ATOM 967 O O . ILE A 1 124 ? 7.108 -1.388 -18.668 1.00 92.31 124 ILE A O 1
ATOM 971 N N . VAL A 1 125 ? 8.177 -2.379 -20.370 1.00 91.94 125 VAL A N 1
ATOM 972 C CA . VAL A 1 125 ? 8.291 -1.155 -21.182 1.00 91.94 125 VAL A CA 1
ATOM 973 C C . VAL A 1 125 ? 6.917 -0.754 -21.713 1.00 91.94 125 VAL A C 1
ATOM 975 O O . VAL A 1 125 ? 6.550 0.420 -21.623 1.00 91.94 125 VAL A O 1
ATOM 978 N N . PHE A 1 126 ? 6.124 -1.724 -22.182 1.00 91.94 126 PHE A N 1
ATOM 979 C CA . PHE A 1 126 ? 4.727 -1.505 -22.559 1.00 91.94 126 PHE A CA 1
ATOM 980 C C . PHE A 1 126 ? 3.927 -0.887 -21.403 1.00 91.94 126 PHE A C 1
ATOM 982 O O . PHE A 1 126 ? 3.284 0.145 -21.594 1.00 91.94 126 PHE A O 1
ATOM 989 N N . PHE A 1 127 ? 4.007 -1.456 -20.195 1.00 94.50 127 PHE A N 1
ATOM 990 C CA . PHE A 1 127 ? 3.270 -0.941 -19.033 1.00 94.50 127 PHE A CA 1
ATOM 991 C C . PHE A 1 127 ? 3.767 0.424 -18.551 1.00 94.50 127 PHE A C 1
ATOM 993 O O . PHE A 1 127 ? 2.954 1.285 -18.209 1.00 94.50 127 PHE A O 1
ATOM 1000 N N . THR A 1 128 ? 5.082 0.657 -18.594 1.00 96.12 128 THR A N 1
ATOM 1001 C CA . THR A 1 128 ? 5.678 1.966 -18.284 1.00 96.12 128 THR A CA 1
ATOM 1002 C C . THR A 1 128 ? 5.119 3.025 -19.228 1.00 96.12 128 THR A C 1
ATOM 1004 O O . THR A 1 128 ? 4.614 4.055 -18.778 1.00 96.12 128 THR A O 1
ATOM 1007 N N . LYS A 1 129 ? 5.120 2.745 -20.537 1.00 94.88 129 LYS A N 1
ATOM 1008 C CA . LYS A 1 129 ? 4.554 3.641 -21.546 1.00 94.88 129 LYS A CA 1
ATOM 1009 C C . LYS A 1 129 ? 3.042 3.838 -21.372 1.00 94.88 129 LYS A C 1
ATOM 1011 O O . LYS A 1 129 ? 2.587 4.978 -21.414 1.00 94.88 129 LYS A O 1
ATOM 1016 N N . MET A 1 130 ? 2.289 2.767 -21.107 1.00 95.56 130 MET A N 1
ATOM 1017 C CA . MET A 1 130 ? 0.840 2.804 -20.869 1.00 95.56 130 MET A CA 1
ATOM 1018 C C . MET A 1 130 ? 0.466 3.780 -19.752 1.00 95.56 130 MET A C 1
ATOM 1020 O O . MET A 1 130 ? -0.325 4.695 -19.972 1.00 95.56 130 MET A O 1
ATOM 1024 N N . ILE A 1 131 ? 1.067 3.632 -18.572 1.00 97.38 131 ILE A N 1
ATOM 1025 C CA . ILE A 1 131 ? 0.784 4.501 -17.424 1.00 97.38 131 ILE A CA 1
ATOM 1026 C C . ILE A 1 131 ? 1.210 5.954 -17.694 1.00 97.38 131 ILE A C 1
ATOM 1028 O O . ILE A 1 131 ? 0.474 6.885 -17.354 1.00 97.38 131 ILE A O 1
ATOM 1032 N N . ASN A 1 132 ? 2.352 6.169 -18.352 1.00 96.81 132 ASN A N 1
ATOM 1033 C CA . ASN A 1 132 ? 2.861 7.516 -18.622 1.00 96.81 132 ASN A CA 1
ATOM 1034 C C . ASN A 1 132 ? 2.093 8.268 -19.717 1.00 96.81 132 ASN A C 1
ATOM 1036 O O . ASN A 1 132 ? 1.924 9.481 -19.598 1.00 96.81 132 ASN A O 1
ATOM 1040 N N . ASP A 1 133 ? 1.579 7.585 -20.741 1.00 95.56 133 ASP A N 1
ATOM 1041 C CA . ASP A 1 133 ? 0.714 8.212 -21.747 1.00 95.56 133 ASP A CA 1
ATOM 1042 C C . ASP A 1 133 ? -0.687 8.520 -21.188 1.00 95.56 133 ASP A C 1
ATOM 1044 O O . ASP A 1 133 ? -1.263 9.557 -21.517 1.00 95.56 133 ASP A O 1
ATOM 1048 N N . VAL A 1 134 ? -1.232 7.625 -20.352 1.00 94.88 134 VAL A N 1
ATOM 1049 C CA . VAL A 1 134 ? -2.611 7.702 -19.837 1.00 94.88 134 VAL A CA 1
ATOM 1050 C C . VAL A 1 134 ? -2.730 8.669 -18.654 1.00 94.88 134 VAL A C 1
ATOM 1052 O O . VAL A 1 134 ? -3.505 9.620 -18.721 1.00 94.88 134 VAL A O 1
ATOM 1055 N N . PHE A 1 135 ? -1.949 8.476 -17.586 1.00 96.81 135 PHE A N 1
ATOM 1056 C CA . PHE A 1 135 ? -2.023 9.309 -16.376 1.00 96.81 135 PHE A CA 1
ATOM 1057 C C . PHE A 1 135 ? -0.947 10.401 -16.305 1.00 96.81 135 PHE A C 1
ATOM 1059 O O . PHE A 1 135 ? -1.119 11.391 -15.590 1.00 96.81 135 PHE A O 1
ATOM 1066 N N . GLY A 1 136 ? 0.162 10.258 -17.039 1.00 96.12 136 GLY A N 1
ATOM 1067 C CA . GLY A 1 136 ? 1.274 11.212 -17.000 1.00 96.12 136 GLY A CA 1
ATOM 1068 C C . GLY A 1 136 ? 0.886 12.673 -17.288 1.00 96.12 136 GLY A C 1
ATOM 1069 O O . GLY A 1 136 ? 1.422 13.548 -16.604 1.00 96.12 136 GLY A O 1
ATOM 1070 N N . PRO A 1 137 ? -0.047 12.987 -18.214 1.00 95.31 137 PRO A N 1
ATOM 1071 C CA . PRO A 1 137 ? -0.530 14.355 -18.407 1.00 95.31 137 PRO A CA 1
ATOM 1072 C C . PRO A 1 137 ? -1.160 14.960 -17.143 1.00 95.31 137 PRO A C 1
ATOM 1074 O O . PRO A 1 137 ? -0.818 16.087 -16.790 1.00 95.31 137 PRO A O 1
ATOM 1077 N N . ILE A 1 138 ? -2.007 14.194 -16.443 1.00 95.50 138 ILE A N 1
ATOM 1078 C CA . ILE A 1 138 ? -2.738 14.603 -15.226 1.00 95.50 138 ILE A CA 1
ATOM 1079 C C . ILE A 1 138 ? -1.767 14.771 -14.047 1.00 95.50 138 ILE A C 1
ATOM 1081 O O . ILE A 1 138 ? -1.789 15.770 -13.325 1.00 95.50 138 ILE A O 1
ATOM 1085 N N . LEU A 1 139 ? -0.835 13.827 -13.890 1.00 96.31 139 LEU A N 1
ATOM 1086 C CA . LEU A 1 139 ? 0.247 13.913 -12.907 1.00 96.31 139 LEU A CA 1
ATOM 1087 C C . LEU A 1 139 ? 1.076 15.198 -13.093 1.00 96.31 139 LEU A C 1
ATOM 1089 O O . LEU A 1 139 ? 1.302 15.946 -12.140 1.00 96.31 139 LEU A O 1
ATOM 1093 N N . LYS A 1 140 ? 1.494 15.479 -14.334 1.00 95.06 140 LYS A N 1
ATOM 1094 C CA . LYS A 1 140 ? 2.356 16.620 -14.689 1.00 95.06 140 LYS A CA 1
ATOM 1095 C C . LYS A 1 140 ? 1.602 17.967 -14.666 1.00 95.06 140 LYS A C 1
ATOM 1097 O O . LYS A 1 140 ? 2.245 19.010 -14.509 1.00 95.06 140 LYS A O 1
ATOM 1102 N N . SER A 1 141 ? 0.268 17.990 -14.783 1.00 94.50 141 SER A N 1
ATOM 1103 C CA . SER A 1 141 ? -0.555 19.208 -14.660 1.00 94.50 141 SER A CA 1
ATOM 1104 C C . SER A 1 141 ? -0.899 19.559 -13.208 1.00 94.50 141 SER A C 1
ATOM 1106 O O . SER A 1 141 ? -0.683 20.704 -12.799 1.00 94.50 141 SER A O 1
ATOM 1108 N N . GLU A 1 142 ? -1.409 18.597 -12.436 1.00 95.38 142 GLU A N 1
ATOM 1109 C CA . GLU A 1 142 ? -2.122 18.838 -11.168 1.00 95.38 142 GLU A CA 1
ATOM 1110 C C . GLU A 1 142 ? -1.336 18.394 -9.921 1.00 95.38 142 GLU A C 1
ATOM 1112 O O . GLU A 1 142 ? -1.421 19.028 -8.862 1.00 95.38 142 GLU A O 1
ATOM 1117 N N . TYR A 1 143 ? -0.494 17.369 -10.057 1.00 97.06 143 TYR A N 1
ATOM 1118 C CA . TYR A 1 143 ? 0.198 16.682 -8.956 1.00 97.06 143 TYR A CA 1
ATOM 1119 C C . TYR A 1 143 ? 1.731 16.819 -9.070 1.00 97.06 143 TYR A C 1
ATOM 1121 O O . TYR A 1 143 ? 2.497 15.876 -8.868 1.00 97.06 143 TYR A O 1
ATOM 1129 N N . LYS A 1 144 ? 2.184 18.025 -9.440 1.00 96.88 144 LYS A N 1
ATOM 1130 C CA . LYS A 1 144 ? 3.589 18.360 -9.749 1.00 96.88 144 LYS A CA 1
ATOM 1131 C C . LYS A 1 144 ? 4.574 18.106 -8.613 1.00 96.88 144 LYS A C 1
ATOM 1133 O O . LYS A 1 144 ? 5.696 17.697 -8.870 1.00 96.88 144 LYS A O 1
ATOM 1138 N N . ASP A 1 145 ? 4.156 18.363 -7.387 1.00 97.50 145 ASP A N 1
ATOM 1139 C CA . ASP A 1 145 ? 4.835 18.023 -6.135 1.00 97.50 145 ASP A CA 1
ATOM 1140 C C . ASP A 1 145 ? 5.165 16.529 -6.057 1.00 97.50 145 ASP A C 1
ATOM 1142 O O . ASP A 1 145 ? 6.316 16.150 -5.854 1.00 97.50 145 ASP A O 1
ATOM 1146 N N . PHE A 1 146 ? 4.178 15.673 -6.313 1.00 98.31 146 PHE A N 1
ATOM 1147 C CA . PHE A 1 146 ? 4.352 14.221 -6.303 1.00 98.31 146 PHE A CA 1
ATOM 1148 C C . PHE A 1 146 ? 5.172 13.725 -7.499 1.00 98.31 146 PHE A C 1
ATOM 1150 O O . PHE A 1 146 ? 6.009 12.837 -7.345 1.00 98.31 146 PHE A O 1
ATOM 1157 N N . PHE A 1 147 ? 5.005 14.340 -8.675 1.00 98.50 147 PHE A N 1
ATOM 1158 C CA . PHE A 1 147 ? 5.888 14.097 -9.819 1.00 98.50 147 PHE A CA 1
ATOM 1159 C C . PHE A 1 147 ? 7.346 14.450 -9.494 1.00 98.50 147 PHE A C 1
ATOM 1161 O O . PHE A 1 147 ? 8.238 13.653 -9.761 1.00 98.50 147 PHE A O 1
ATOM 1168 N N . THR A 1 148 ? 7.581 15.599 -8.856 1.00 98.69 148 THR A N 1
ATOM 1169 C CA . THR A 1 148 ? 8.917 16.075 -8.462 1.00 98.69 148 THR A CA 1
ATOM 1170 C C . THR A 1 148 ? 9.559 15.149 -7.421 1.00 98.69 148 THR A C 1
ATOM 1172 O O . THR A 1 148 ? 10.745 14.844 -7.521 1.00 98.69 148 THR A O 1
ATOM 1175 N N . GLU A 1 149 ? 8.777 14.622 -6.472 1.00 98.81 149 GLU A N 1
ATOM 1176 C CA . GLU A 1 149 ? 9.234 13.596 -5.521 1.00 98.81 149 GLU A CA 1
ATOM 1177 C C . GLU A 1 149 ? 9.657 12.304 -6.245 1.00 98.81 149 GLU A C 1
ATOM 1179 O O . GLU A 1 149 ? 10.745 11.788 -5.993 1.00 98.81 149 GLU A O 1
ATOM 1184 N N . MET A 1 150 ? 8.885 11.837 -7.234 1.00 98.88 150 MET A N 1
ATOM 1185 C CA . MET A 1 150 ? 9.259 10.679 -8.063 1.00 98.88 150 MET A CA 1
ATOM 1186 C C . MET A 1 150 ? 10.467 10.942 -8.985 1.00 98.88 150 MET A C 1
ATOM 1188 O O . MET A 1 150 ? 11.281 10.039 -9.188 1.00 98.88 150 MET A O 1
ATOM 1192 N N . GLN A 1 151 ? 10.650 12.169 -9.496 1.00 98.81 151 GLN A N 1
ATOM 1193 C CA . GLN A 1 151 ? 11.877 12.570 -10.206 1.00 98.81 151 GLN A CA 1
ATOM 1194 C C . GLN A 1 151 ? 13.099 12.500 -9.281 1.00 98.81 151 GLN A C 1
ATOM 1196 O O . GLN A 1 151 ? 14.142 11.973 -9.678 1.00 98.81 151 GLN A O 1
ATOM 1201 N N . GLY A 1 152 ? 12.946 12.970 -8.038 1.00 98.88 152 GLY A N 1
ATOM 1202 C CA . GLY A 1 152 ? 13.941 12.815 -6.983 1.00 98.88 152 GLY A CA 1
ATOM 1203 C C . GLY A 1 152 ? 14.302 11.345 -6.769 1.00 98.88 152 GLY A C 1
ATOM 1204 O O . GLY A 1 152 ? 15.478 11.000 -6.853 1.00 98.88 152 GLY A O 1
ATOM 1205 N N . ILE A 1 153 ? 13.307 10.468 -6.578 1.00 98.94 153 ILE A N 1
ATOM 1206 C CA . ILE A 1 153 ? 13.515 9.018 -6.381 1.00 98.94 153 ILE A CA 1
ATOM 1207 C C . ILE A 1 153 ? 14.337 8.424 -7.528 1.00 98.94 153 ILE A C 1
ATOM 1209 O O . ILE A 1 153 ? 15.379 7.816 -7.279 1.00 98.94 153 ILE A O 1
ATOM 1213 N N . ALA A 1 154 ? 13.937 8.655 -8.781 1.00 98.88 154 ALA A N 1
ATOM 1214 C CA . ALA A 1 154 ? 14.671 8.155 -9.942 1.00 98.88 154 ALA A CA 1
ATOM 1215 C C . ALA A 1 154 ? 16.135 8.631 -9.958 1.00 98.88 154 ALA A C 1
ATOM 1217 O O . ALA A 1 154 ? 17.058 7.830 -10.128 1.00 98.88 154 ALA A O 1
ATOM 1218 N N . LYS A 1 155 ? 16.363 9.927 -9.704 1.00 98.81 155 LYS A N 1
ATOM 1219 C CA . LYS A 1 155 ? 17.706 10.515 -9.617 1.00 98.81 155 LYS A CA 1
ATOM 1220 C C . LYS A 1 155 ? 18.535 9.904 -8.480 1.00 98.81 155 LYS A C 1
ATOM 1222 O O . LYS A 1 155 ? 19.716 9.629 -8.682 1.00 98.81 155 LYS A O 1
ATOM 1227 N N . GLY A 1 156 ? 17.927 9.663 -7.319 1.00 98.75 156 GLY A N 1
ATOM 1228 C CA . GLY A 1 156 ? 18.567 9.023 -6.169 1.00 98.75 156 GLY A CA 1
ATOM 1229 C C . GLY A 1 156 ? 19.060 7.612 -6.490 1.00 98.75 156 GLY A C 1
ATOM 1230 O O . GLY A 1 156 ? 20.217 7.293 -6.215 1.00 98.75 156 GLY A O 1
ATOM 1231 N N . VAL A 1 157 ? 18.226 6.798 -7.150 1.00 98.62 157 VAL A N 1
ATOM 1232 C CA . VAL A 1 157 ? 18.610 5.447 -7.602 1.00 98.62 157 VAL A CA 1
ATOM 1233 C C . VAL A 1 157 ? 19.757 5.520 -8.613 1.00 98.62 157 VAL A C 1
ATOM 1235 O O . VAL A 1 157 ? 20.765 4.834 -8.445 1.00 98.62 157 VAL A O 1
ATOM 1238 N N . VAL A 1 158 ? 19.649 6.383 -9.630 1.00 98.38 158 VAL A N 1
ATOM 1239 C CA . VAL A 1 158 ? 20.689 6.577 -10.658 1.00 98.38 158 VAL A CA 1
ATOM 1240 C C . VAL A 1 158 ? 22.030 6.979 -10.040 1.00 98.38 158 VAL A C 1
ATOM 1242 O O . VAL A 1 158 ? 23.067 6.404 -10.377 1.00 98.38 158 VAL A O 1
ATOM 1245 N N . ASP A 1 159 ? 22.037 7.955 -9.133 1.00 98.19 159 ASP A N 1
ATOM 1246 C CA . ASP A 1 159 ? 23.277 8.443 -8.530 1.00 98.19 159 A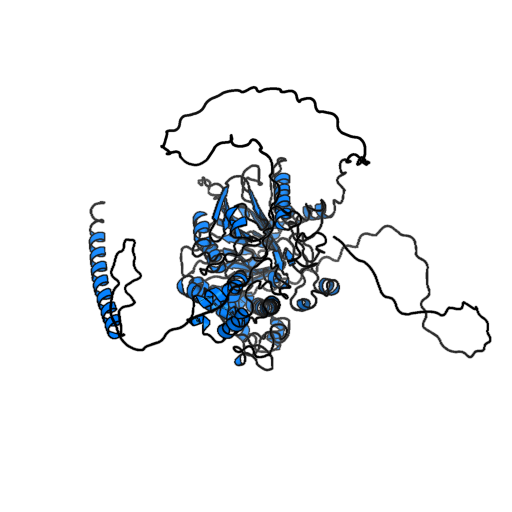SP A CA 1
ATOM 1247 C C . ASP A 1 159 ? 23.855 7.443 -7.515 1.00 98.19 159 ASP A C 1
ATOM 1249 O O . ASP A 1 159 ? 25.077 7.307 -7.442 1.00 98.19 159 ASP A O 1
ATOM 1253 N N . LYS A 1 160 ? 23.019 6.644 -6.832 1.00 96.88 160 LYS A N 1
ATOM 1254 C CA . LYS A 1 160 ? 23.479 5.493 -6.039 1.00 96.88 160 LYS A CA 1
ATOM 1255 C C . LYS A 1 160 ? 24.126 4.423 -6.920 1.00 96.88 160 LYS A C 1
ATOM 1257 O O . LYS A 1 160 ? 25.222 3.968 -6.591 1.00 96.88 160 LYS A O 1
ATOM 1262 N N . VAL A 1 161 ? 23.518 4.068 -8.054 1.00 94.69 161 VAL A N 1
ATOM 1263 C CA . VAL A 1 161 ? 24.077 3.101 -9.017 1.00 94.69 161 VAL A CA 1
ATOM 1264 C C . VAL A 1 161 ? 25.450 3.554 -9.531 1.00 94.69 161 VAL A C 1
ATOM 1266 O O . VAL A 1 161 ? 26.380 2.751 -9.548 1.00 94.69 161 VAL A O 1
ATOM 1269 N N . LYS A 1 162 ? 25.641 4.848 -9.832 1.00 94.75 162 LYS A N 1
ATOM 1270 C CA . LYS A 1 162 ? 26.953 5.408 -10.233 1.00 94.75 162 LYS A CA 1
ATOM 1271 C C . LYS A 1 162 ? 28.056 5.268 -9.173 1.00 94.75 162 LYS A C 1
ATOM 1273 O O . LYS A 1 162 ? 29.232 5.372 -9.518 1.00 94.75 162 LYS A O 1
ATOM 1278 N N . THR A 1 163 ? 27.719 5.044 -7.897 1.00 94.06 163 THR A N 1
ATOM 1279 C CA . THR A 1 163 ? 28.733 4.774 -6.855 1.00 94.06 163 THR A CA 1
ATOM 1280 C C . THR A 1 163 ? 29.336 3.367 -6.950 1.00 94.06 163 THR A C 1
ATOM 1282 O O . THR A 1 163 ? 30.436 3.153 -6.446 1.00 94.06 163 THR A O 1
ATOM 1285 N N . LEU A 1 164 ? 28.658 2.429 -7.624 1.00 91.12 164 LEU A N 1
ATOM 1286 C CA . LEU A 1 164 ? 29.027 1.013 -7.726 1.00 91.12 164 LEU A CA 1
ATOM 1287 C C . LEU A 1 164 ? 29.905 0.785 -8.968 1.00 91.12 164 LEU A C 1
ATOM 1289 O O . LEU A 1 164 ? 29.430 0.379 -10.033 1.00 91.12 164 LEU A O 1
ATOM 1293 N N . LYS A 1 165 ? 31.192 1.121 -8.839 1.00 86.56 165 LYS A N 1
ATOM 1294 C CA . LYS A 1 165 ? 32.131 1.239 -9.969 1.00 86.56 165 LYS A CA 1
ATOM 1295 C C . LYS A 1 165 ? 32.547 -0.096 -10.581 1.00 86.56 165 LYS A C 1
ATOM 1297 O O . LYS A 1 165 ? 32.890 -0.128 -11.759 1.00 86.56 165 LYS A O 1
ATOM 1302 N N . THR A 1 166 ? 32.563 -1.170 -9.798 1.00 86.44 166 THR A N 1
ATOM 1303 C CA . THR A 1 166 ? 32.996 -2.500 -10.241 1.00 86.44 166 THR A CA 1
ATOM 1304 C C . THR A 1 166 ? 31.841 -3.507 -10.220 1.00 86.44 166 THR A C 1
ATOM 1306 O O . THR A 1 166 ? 30.903 -3.354 -9.432 1.00 86.44 166 THR A O 1
ATOM 1309 N N . PRO A 1 167 ? 31.908 -4.590 -11.022 1.00 82.88 167 PRO A N 1
ATOM 1310 C CA . PRO A 1 167 ? 30.967 -5.707 -10.911 1.00 82.88 167 PRO A CA 1
ATOM 1311 C C . PRO A 1 167 ? 30.916 -6.304 -9.495 1.00 82.88 167 PRO A C 1
ATOM 1313 O O . PRO A 1 167 ? 29.853 -6.721 -9.043 1.00 82.88 167 PRO A O 1
ATOM 1316 N N . SER A 1 168 ? 32.040 -6.283 -8.770 1.00 85.25 168 SER A N 1
ATOM 1317 C CA . SER A 1 168 ? 32.127 -6.716 -7.371 1.00 85.25 168 SER A CA 1
ATOM 1318 C C . SER A 1 168 ? 31.315 -5.824 -6.426 1.00 85.25 168 SER A C 1
ATOM 1320 O O . SER A 1 168 ? 30.597 -6.353 -5.581 1.00 85.25 168 SER A O 1
ATOM 1322 N N . ASP A 1 169 ? 31.365 -4.495 -6.593 1.00 86.69 169 ASP A N 1
ATOM 1323 C CA . ASP A 1 169 ? 30.556 -3.553 -5.798 1.00 86.69 169 ASP A CA 1
ATOM 1324 C C . ASP A 1 169 ? 29.059 -3.788 -6.032 1.00 86.69 169 ASP A C 1
ATOM 1326 O O . ASP A 1 169 ? 28.261 -3.783 -5.095 1.00 86.69 169 ASP A O 1
ATOM 1330 N N . GLN A 1 170 ? 28.675 -4.023 -7.292 1.00 85.94 170 GLN A N 1
ATOM 1331 C CA . GLN A 1 170 ? 27.289 -4.305 -7.663 1.00 85.94 170 GLN A CA 1
ATOM 1332 C C . GLN A 1 170 ? 26.818 -5.645 -7.091 1.00 85.94 170 GLN A C 1
ATOM 1334 O O . GLN A 1 170 ? 25.751 -5.693 -6.484 1.00 85.94 170 GLN A O 1
ATOM 1339 N N . LYS A 1 171 ? 27.620 -6.711 -7.210 1.00 85.12 171 LYS A N 1
ATOM 1340 C CA . LYS A 1 171 ? 27.304 -8.026 -6.629 1.00 85.12 171 LYS A CA 1
ATOM 1341 C C . LYS A 1 171 ? 27.160 -7.951 -5.106 1.00 85.12 171 LYS A C 1
ATOM 1343 O O . LYS A 1 171 ? 26.227 -8.527 -4.558 1.00 85.12 171 LYS A O 1
ATOM 1348 N N . LEU A 1 172 ? 28.041 -7.209 -4.430 1.00 86.00 172 LEU A N 1
ATOM 1349 C CA . LEU A 1 172 ? 27.972 -6.998 -2.981 1.00 86.00 172 LEU A CA 1
ATOM 1350 C C . LEU A 1 172 ? 26.719 -6.210 -2.563 1.00 86.00 172 LEU A C 1
ATOM 1352 O O . LEU A 1 172 ? 26.148 -6.497 -1.516 1.00 86.00 172 LEU A O 1
ATOM 1356 N N . TYR A 1 173 ? 26.291 -5.229 -3.364 1.00 86.75 173 TYR A N 1
ATOM 1357 C CA . TYR A 1 173 ? 25.151 -4.368 -3.037 1.00 86.75 173 TYR A CA 1
ATOM 1358 C C . TYR A 1 173 ? 23.782 -4.970 -3.401 1.00 86.75 173 TYR A C 1
ATOM 1360 O O . TYR A 1 173 ? 22.824 -4.785 -2.655 1.00 86.75 173 TYR A O 1
ATOM 1368 N N . PHE A 1 174 ? 23.674 -5.691 -4.522 1.00 85.44 174 PHE A N 1
ATOM 1369 C CA . PHE A 1 174 ? 22.415 -6.295 -4.985 1.00 85.44 174 PHE A CA 1
ATOM 1370 C C . PHE A 1 174 ? 22.240 -7.770 -4.575 1.00 85.44 174 PHE A C 1
ATOM 1372 O O . PHE A 1 174 ? 21.125 -8.285 -4.638 1.00 85.44 174 PHE A O 1
ATOM 1379 N N . GLY A 1 175 ? 23.310 -8.449 -4.147 1.00 75.25 175 GLY A N 1
ATOM 1380 C CA . GLY A 1 175 ? 23.291 -9.835 -3.660 1.00 75.25 175 GLY A CA 1
ATOM 1381 C C . GLY A 1 175 ? 23.310 -10.925 -4.741 1.00 75.25 175 GLY A C 1
ATOM 1382 O O . GLY A 1 175 ? 23.467 -12.096 -4.405 1.00 75.25 175 GLY A O 1
ATOM 1383 N N . ASP A 1 176 ? 23.187 -10.558 -6.018 1.00 66.81 176 ASP A N 1
ATOM 1384 C CA . ASP A 1 176 ? 23.201 -11.461 -7.176 1.00 66.81 176 ASP A CA 1
ATOM 1385 C C . ASP A 1 176 ? 23.848 -10.758 -8.393 1.00 66.81 176 ASP A C 1
ATOM 1387 O O . ASP A 1 176 ? 24.072 -9.541 -8.380 1.00 66.81 176 ASP A O 1
ATOM 1391 N N . GLU A 1 177 ? 24.230 -11.504 -9.431 1.00 63.56 177 GLU A N 1
ATOM 1392 C CA . GLU A 1 177 ? 25.078 -10.985 -10.511 1.00 63.56 177 GLU A CA 1
ATOM 1393 C C . GLU A 1 177 ? 24.330 -10.174 -11.587 1.00 63.56 177 GLU A C 1
ATOM 1395 O O . GLU A 1 177 ? 23.331 -10.587 -12.175 1.00 63.56 177 GLU A O 1
ATOM 1400 N N . SER A 1 178 ? 24.912 -9.022 -11.941 1.00 72.75 178 SER A N 1
ATOM 1401 C CA . SER A 1 178 ? 24.546 -8.190 -13.102 1.00 72.75 178 SER A CA 1
ATOM 1402 C C . SER A 1 178 ? 23.105 -7.652 -13.140 1.00 72.75 178 SER A C 1
ATOM 1404 O O . SER A 1 178 ? 22.487 -7.581 -14.199 1.00 72.75 178 SER A O 1
ATOM 1406 N N . PHE A 1 179 ? 22.560 -7.198 -12.004 1.00 88.31 179 PHE A N 1
ATOM 1407 C CA . PHE A 1 179 ? 21.289 -6.447 -12.002 1.00 88.31 179 PHE A CA 1
ATOM 1408 C C . PHE A 1 179 ? 21.382 -5.108 -12.752 1.00 88.31 179 PHE A C 1
ATOM 1410 O O . PHE A 1 179 ? 20.364 -4.613 -13.235 1.00 88.31 179 PHE A O 1
ATOM 1417 N N . ILE A 1 180 ? 22.589 -4.547 -12.874 1.00 90.44 180 ILE A N 1
ATOM 1418 C CA . ILE A 1 180 ? 22.883 -3.319 -13.612 1.00 90.44 180 ILE A CA 1
ATOM 1419 C C . ILE A 1 180 ? 23.880 -3.608 -14.745 1.00 90.44 180 ILE A C 1
ATOM 1421 O O . ILE A 1 180 ? 24.813 -4.393 -14.587 1.00 90.44 180 ILE A O 1
ATOM 1425 N N . SER A 1 181 ? 23.698 -2.935 -15.879 1.00 88.50 181 SER A N 1
ATOM 1426 C CA . SER A 1 181 ? 24.654 -2.848 -16.989 1.00 88.50 181 SER A CA 1
ATOM 1427 C C . SER A 1 181 ? 24.533 -1.453 -17.608 1.00 88.50 181 SER A C 1
ATOM 1429 O O . SER A 1 181 ? 23.423 -0.969 -17.813 1.00 88.50 181 SER A O 1
ATOM 1431 N N . ASP A 1 182 ? 25.654 -0.753 -17.800 1.00 87.12 182 ASP A N 1
ATOM 1432 C CA . ASP A 1 182 ? 25.718 0.626 -18.323 1.00 87.12 182 ASP A CA 1
ATOM 1433 C C . ASP A 1 182 ? 24.767 1.631 -17.635 1.00 87.12 182 ASP A C 1
ATOM 1435 O O . ASP A 1 182 ? 24.196 2.529 -18.253 1.00 87.12 182 ASP A O 1
ATOM 1439 N N . GLY A 1 183 ? 24.575 1.469 -16.319 1.00 88.75 183 GLY A N 1
ATOM 1440 C CA . GLY A 1 183 ? 23.670 2.295 -15.508 1.00 88.75 183 GLY A CA 1
ATOM 1441 C C . GLY A 1 183 ? 22.174 2.013 -15.710 1.00 88.75 183 GLY A C 1
ATOM 1442 O O . GLY A 1 183 ? 21.347 2.690 -15.101 1.00 88.75 183 GLY A O 1
ATOM 1443 N N . LYS A 1 184 ? 21.822 1.019 -16.531 1.00 92.50 184 LYS A N 1
ATOM 1444 C CA . LYS A 1 184 ? 20.461 0.521 -16.768 1.00 92.50 184 LYS A CA 1
ATOM 1445 C C . LYS A 1 184 ? 20.203 -0.762 -15.984 1.00 92.50 184 LYS A C 1
ATOM 1447 O O . LYS A 1 184 ? 21.132 -1.511 -15.685 1.00 92.50 184 LYS A O 1
ATOM 1452 N N . ILE A 1 185 ? 18.936 -1.038 -15.688 1.00 92.94 185 ILE A N 1
ATOM 1453 C CA . ILE A 1 185 ? 18.506 -2.299 -15.077 1.00 92.94 185 ILE A CA 1
ATOM 1454 C C . ILE A 1 185 ? 18.489 -3.381 -16.153 1.00 92.94 185 ILE A C 1
ATOM 1456 O O . ILE A 1 185 ? 17.817 -3.246 -17.175 1.00 92.94 185 ILE A O 1
ATOM 1460 N N . VAL A 1 186 ? 19.196 -4.478 -15.901 1.00 91.38 186 VAL A N 1
ATOM 1461 C CA . VAL A 1 186 ? 19.077 -5.700 -16.697 1.00 91.38 186 VAL A CA 1
ATOM 1462 C C . VAL A 1 186 ? 17.776 -6.392 -16.303 1.00 91.38 186 VAL A C 1
ATOM 1464 O O . VAL A 1 186 ? 17.575 -6.692 -15.124 1.00 91.38 186 VAL A O 1
ATOM 1467 N N . ILE A 1 187 ? 16.910 -6.679 -17.270 1.00 89.94 187 ILE A N 1
ATOM 1468 C CA . ILE A 1 187 ? 15.712 -7.505 -17.073 1.00 89.94 187 ILE A CA 1
ATOM 1469 C C . ILE A 1 187 ? 16.009 -8.942 -17.536 1.00 89.94 187 ILE A C 1
ATOM 1471 O O . ILE A 1 187 ? 16.746 -9.168 -18.502 1.00 89.94 187 ILE A O 1
ATOM 1475 N N . SER A 1 188 ? 15.458 -9.922 -16.823 1.00 81.62 188 SER A N 1
ATOM 1476 C CA . SER A 1 188 ? 15.725 -11.348 -17.036 1.00 81.62 188 SER A CA 1
ATOM 1477 C C . SER A 1 188 ? 14.955 -11.918 -18.251 1.00 81.62 188 SER A C 1
ATOM 1479 O O . SER A 1 188 ? 13.821 -11.497 -18.472 1.00 81.62 188 SER A O 1
ATOM 1481 N N . PRO A 1 189 ? 15.521 -12.850 -19.052 1.00 78.56 189 PRO A N 1
ATOM 1482 C CA . PRO A 1 189 ? 14.867 -13.404 -20.253 1.00 78.56 189 PRO A CA 1
ATOM 1483 C C . PRO A 1 189 ? 13.591 -14.228 -20.020 1.00 78.56 189 PRO A C 1
ATOM 1485 O O . PRO A 1 189 ? 12.876 -14.523 -20.966 1.00 78.56 189 PRO A O 1
ATOM 1488 N N . ASP A 1 190 ? 13.288 -14.607 -18.782 1.00 76.38 190 ASP A N 1
ATOM 1489 C CA . ASP A 1 190 ? 11.994 -15.183 -18.372 1.00 76.38 190 ASP A CA 1
ATOM 1490 C C . ASP A 1 190 ? 10.875 -14.125 -18.237 1.00 76.38 190 ASP A C 1
ATOM 1492 O O . ASP A 1 190 ? 9.727 -14.462 -17.958 1.00 76.38 190 ASP A O 1
ATOM 1496 N N . SER A 1 191 ? 11.217 -12.846 -18.424 1.00 76.50 191 SER A N 1
ATOM 1497 C CA . SER A 1 191 ? 10.343 -11.678 -18.271 1.00 76.50 191 SER A CA 1
ATOM 1498 C C . SER A 1 191 ? 10.052 -10.962 -19.607 1.00 76.50 191 SER A C 1
ATOM 1500 O O . SER A 1 191 ? 9.538 -9.842 -19.606 1.00 76.50 191 SER A O 1
ATOM 1502 N N . TYR A 1 192 ? 10.439 -11.553 -20.746 1.00 74.00 192 TYR A N 1
ATOM 1503 C CA . TYR A 1 192 ? 10.130 -11.099 -22.115 1.00 74.00 192 TYR A CA 1
ATOM 1504 C C . TYR A 1 192 ? 10.483 -12.174 -23.152 1.00 74.00 192 TYR A C 1
ATOM 1506 O O . TYR A 1 192 ? 11.317 -13.038 -22.913 1.00 74.00 192 TYR A O 1
ATOM 1514 N N . THR A 1 193 ? 9.949 -12.061 -24.369 1.00 67.19 193 THR A N 1
ATOM 1515 C CA . THR A 1 193 ? 10.463 -12.788 -25.545 1.00 67.19 193 THR A CA 1
ATOM 1516 C C . THR A 1 193 ? 11.262 -11.873 -26.466 1.00 67.19 193 THR A C 1
ATOM 1518 O O . THR A 1 193 ? 10.863 -10.741 -26.725 1.00 67.19 193 THR A O 1
ATOM 1521 N N . ILE A 1 194 ? 12.352 -12.394 -27.037 1.00 62.75 194 ILE A N 1
ATOM 1522 C CA . ILE A 1 194 ? 13.191 -11.691 -28.032 1.00 62.75 194 ILE A CA 1
ATOM 1523 C C . ILE A 1 194 ? 12.479 -11.571 -29.404 1.00 62.75 194 ILE A C 1
ATOM 1525 O O . ILE A 1 194 ? 12.890 -10.798 -30.273 1.00 62.75 194 ILE A O 1
ATOM 1529 N N . ASP A 1 195 ? 11.375 -12.295 -29.615 1.00 53.28 195 ASP A N 1
ATOM 1530 C CA . ASP A 1 195 ? 10.622 -12.269 -30.869 1.00 53.28 195 ASP A CA 1
ATOM 1531 C C . ASP A 1 195 ? 9.804 -10.978 -31.0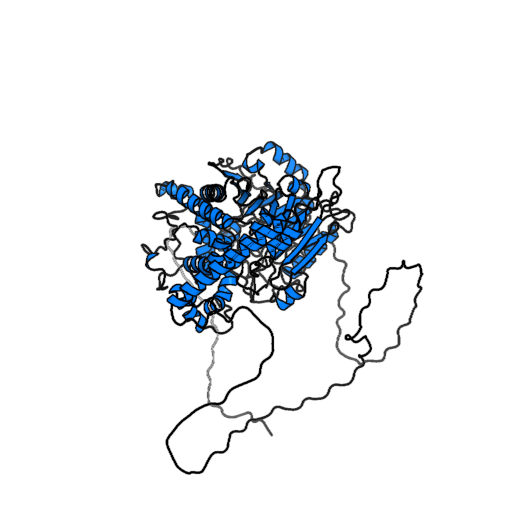66 1.00 53.28 195 ASP A C 1
ATOM 1533 O O . ASP A 1 195 ? 8.715 -10.800 -30.531 1.00 53.28 195 ASP A O 1
ATOM 1537 N N . LYS A 1 196 ? 10.335 -10.109 -31.932 1.00 48.50 196 LYS A N 1
ATOM 1538 C CA . LYS A 1 196 ? 9.621 -9.216 -32.871 1.00 48.50 196 LYS A CA 1
ATOM 1539 C C . LYS A 1 196 ? 8.540 -8.238 -32.365 1.00 48.50 196 LYS A C 1
ATOM 1541 O O . LYS A 1 196 ? 8.003 -7.547 -33.231 1.00 48.50 196 LYS A O 1
ATOM 1546 N N . ASN A 1 197 ? 8.297 -8.064 -31.062 1.00 48.62 197 ASN A N 1
ATOM 1547 C CA . ASN A 1 197 ? 7.533 -6.906 -30.557 1.00 48.62 197 ASN A CA 1
ATOM 1548 C C . ASN A 1 197 ? 8.120 -5.614 -31.158 1.00 48.62 197 ASN A C 1
ATOM 1550 O O . ASN A 1 197 ? 9.326 -5.353 -31.070 1.00 48.62 197 ASN A O 1
ATOM 1554 N N . ALA A 1 198 ? 7.291 -4.822 -31.840 1.00 46.44 198 ALA A N 1
ATOM 1555 C CA . ALA A 1 198 ? 7.783 -3.899 -32.864 1.00 46.44 198 ALA A CA 1
ATOM 1556 C C . ALA A 1 198 ? 8.438 -2.617 -32.312 1.00 46.44 198 ALA A C 1
ATOM 1558 O O . ALA A 1 198 ? 8.996 -1.837 -33.085 1.00 46.44 198 ALA A O 1
ATOM 1559 N N . SER A 1 199 ? 8.369 -2.379 -30.997 1.00 50.66 199 SER A N 1
ATOM 1560 C CA . SER A 1 199 ? 8.781 -1.120 -30.358 1.00 50.66 199 SER A CA 1
ATOM 1561 C C . SER A 1 199 ? 10.116 -1.143 -29.606 1.00 50.66 199 SER A C 1
ATOM 1563 O O . SER A 1 199 ? 10.552 -0.077 -29.182 1.00 50.66 199 SER A O 1
ATOM 1565 N N . SER A 1 200 ? 10.754 -2.301 -29.403 1.00 54.47 200 SER A N 1
ATOM 1566 C CA . SER A 1 200 ? 11.807 -2.448 -28.374 1.00 54.47 200 SER A CA 1
ATOM 1567 C C . SER A 1 200 ? 13.151 -3.021 -28.847 1.00 54.47 200 SER A C 1
ATOM 1569 O O . SER A 1 200 ? 14.027 -3.224 -28.014 1.00 54.47 200 SER A O 1
ATOM 1571 N N . LYS A 1 201 ? 13.388 -3.213 -30.157 1.00 57.12 201 LYS A N 1
ATOM 1572 C CA . LYS A 1 201 ? 14.671 -3.748 -30.681 1.00 57.12 201 LYS A CA 1
ATOM 1573 C C . LYS A 1 201 ? 15.917 -3.021 -30.156 1.00 57.12 201 LYS A C 1
ATOM 1575 O O . LYS A 1 201 ? 16.866 -3.685 -29.757 1.00 57.12 201 LYS A O 1
ATOM 1580 N N . ASP A 1 202 ? 15.880 -1.692 -30.089 1.00 59.91 202 ASP A N 1
ATOM 1581 C CA . ASP A 1 202 ? 17.007 -0.861 -29.633 1.00 59.91 202 ASP A CA 1
ATOM 1582 C C . ASP A 1 202 ? 17.221 -0.900 -28.102 1.00 59.91 202 ASP A C 1
ATOM 1584 O O . ASP A 1 202 ? 18.163 -0.304 -27.580 1.00 59.91 202 ASP A O 1
ATOM 1588 N N . MET A 1 203 ? 16.342 -1.589 -27.363 1.00 66.81 203 MET A N 1
ATOM 1589 C CA . MET A 1 203 ? 16.442 -1.798 -25.913 1.00 66.81 203 MET A CA 1
ATOM 1590 C C . MET A 1 203 ? 17.059 -3.154 -25.546 1.00 66.81 203 MET A C 1
ATOM 1592 O O . MET A 1 203 ? 17.298 -3.402 -24.362 1.00 66.81 203 MET A O 1
ATOM 1596 N N . PHE A 1 204 ? 17.327 -4.020 -26.530 1.00 69.62 204 PHE A N 1
ATOM 1597 C CA . PHE A 1 204 ? 17.998 -5.300 -26.324 1.00 69.62 204 PHE A CA 1
ATOM 1598 C C . PHE A 1 204 ? 19.487 -5.203 -26.668 1.00 69.62 204 PHE A C 1
ATOM 1600 O O . PHE A 1 204 ? 19.864 -4.788 -27.761 1.00 69.62 204 PHE A O 1
ATOM 1607 N N . THR A 1 205 ? 20.348 -5.642 -25.753 1.00 67.44 205 THR A N 1
ATOM 1608 C CA . THR A 1 205 ? 21.795 -5.791 -25.974 1.00 67.44 205 THR A CA 1
ATOM 1609 C C . THR A 1 205 ? 22.195 -7.194 -25.537 1.00 67.44 205 THR A C 1
ATOM 1611 O O . THR A 1 205 ? 21.853 -7.609 -24.434 1.00 67.44 205 THR A O 1
ATOM 1614 N N . ASP A 1 206 ? 22.840 -7.960 -26.419 1.00 70.50 206 ASP A N 1
ATOM 1615 C CA . ASP A 1 206 ? 23.238 -9.360 -26.183 1.00 70.50 206 ASP A CA 1
ATOM 1616 C C . ASP A 1 206 ? 22.103 -10.259 -25.648 1.00 70.50 206 ASP A C 1
ATOM 1618 O O . ASP A 1 206 ? 22.287 -11.089 -24.758 1.00 70.50 206 ASP A O 1
ATOM 1622 N N . GLY A 1 207 ? 20.888 -10.059 -26.172 1.00 70.94 207 GLY A N 1
ATOM 1623 C CA . GLY A 1 207 ? 19.682 -10.780 -25.749 1.00 70.94 207 GLY A CA 1
ATOM 1624 C C . GLY A 1 207 ? 19.089 -10.330 -24.408 1.00 70.94 207 GLY A C 1
ATOM 1625 O O . GLY A 1 207 ? 18.100 -10.913 -23.975 1.00 70.94 207 GLY A O 1
ATOM 1626 N N . LYS A 1 208 ? 19.647 -9.294 -23.766 1.00 77.50 208 LYS A N 1
ATOM 1627 C CA . LYS A 1 208 ? 19.166 -8.714 -22.504 1.00 77.50 208 LYS A CA 1
ATOM 1628 C C . LYS A 1 208 ? 18.389 -7.423 -22.742 1.00 77.50 208 LYS A C 1
ATOM 1630 O O . LYS A 1 208 ? 18.907 -6.511 -23.382 1.00 77.50 208 LYS A O 1
ATOM 1635 N N . LEU A 1 209 ? 17.187 -7.304 -22.179 1.00 86.19 209 LEU A N 1
ATOM 1636 C CA . LEU A 1 209 ? 16.464 -6.029 -22.108 1.00 86.19 209 LEU A CA 1
ATOM 1637 C C . LEU A 1 209 ? 17.136 -5.102 -21.078 1.00 86.19 209 LEU A C 1
ATOM 1639 O O . LEU A 1 209 ? 17.241 -5.456 -19.901 1.00 86.19 209 LEU A O 1
ATOM 1643 N N . LEU A 1 210 ? 17.564 -3.916 -21.519 1.00 90.25 210 LEU A N 1
ATOM 1644 C CA . LEU A 1 210 ? 18.191 -2.889 -20.683 1.00 90.25 210 LEU A CA 1
ATOM 1645 C C . LEU A 1 210 ? 17.230 -1.716 -20.440 1.00 90.25 210 LEU A C 1
ATOM 1647 O O . LEU A 1 210 ? 17.033 -0.854 -21.301 1.00 90.25 210 LEU A O 1
ATOM 1651 N N . LEU A 1 211 ? 16.653 -1.669 -19.241 1.00 92.69 211 LEU A N 1
ATOM 1652 C CA . LEU A 1 211 ? 15.650 -0.690 -18.830 1.00 92.69 211 LEU A CA 1
ATOM 1653 C C . LEU A 1 211 ? 16.297 0.548 -18.185 1.00 92.69 211 LEU A C 1
ATOM 1655 O O . LEU A 1 211 ? 17.091 0.441 -17.248 1.00 92.69 211 LEU A O 1
ATOM 1659 N N . THR A 1 212 ? 15.950 1.737 -18.676 1.00 94.56 212 THR A N 1
ATOM 1660 C CA . THR A 1 212 ? 16.397 3.016 -18.102 1.00 94.56 212 THR A CA 1
ATOM 1661 C C . THR A 1 212 ? 15.806 3.233 -16.707 1.00 94.56 212 THR A C 1
ATOM 1663 O O . THR A 1 212 ? 14.658 2.881 -16.448 1.00 94.56 212 THR A O 1
ATOM 1666 N N . ILE A 1 213 ? 16.590 3.831 -15.807 1.00 96.56 213 ILE A N 1
ATOM 1667 C CA . ILE A 1 213 ? 16.123 4.278 -14.491 1.00 96.56 213 ILE A CA 1
ATOM 1668 C C . ILE A 1 213 ? 15.745 5.758 -14.605 1.00 96.56 213 ILE A C 1
ATOM 1670 O O . ILE A 1 213 ? 16.614 6.628 -14.660 1.00 96.56 213 ILE A O 1
ATOM 1674 N N . ASP A 1 214 ? 14.449 6.038 -14.671 1.00 97.88 214 ASP A N 1
ATOM 1675 C CA . ASP A 1 214 ? 13.883 7.379 -14.825 1.00 97.88 214 ASP A CA 1
ATOM 1676 C C . ASP A 1 214 ? 12.587 7.547 -14.007 1.00 97.88 214 ASP A C 1
ATOM 1678 O O . ASP A 1 214 ? 12.176 6.664 -13.254 1.00 97.88 214 ASP A O 1
ATOM 1682 N N . VAL A 1 215 ? 11.963 8.724 -14.090 1.00 98.56 215 VAL A N 1
ATOM 1683 C CA . VAL A 1 215 ? 10.708 9.001 -13.371 1.00 98.56 215 VAL A CA 1
ATOM 1684 C C . VAL A 1 215 ? 9.534 8.180 -13.906 1.00 98.56 215 VAL A C 1
ATOM 1686 O O . VAL A 1 215 ? 8.612 7.884 -13.150 1.00 98.56 215 VAL A O 1
ATOM 1689 N N . ASP A 1 216 ? 9.567 7.784 -15.177 1.00 98.19 216 ASP A N 1
ATOM 1690 C CA . ASP A 1 216 ? 8.455 7.108 -15.831 1.00 98.19 216 ASP A CA 1
ATOM 1691 C C . ASP A 1 216 ? 8.324 5.666 -15.289 1.00 98.19 216 ASP A C 1
ATOM 1693 O O . ASP A 1 216 ? 7.202 5.232 -15.001 1.00 98.19 216 ASP A O 1
ATOM 1697 N N . ILE A 1 217 ? 9.439 4.963 -15.023 1.00 98.06 217 ILE A N 1
ATOM 1698 C CA . ILE A 1 217 ? 9.427 3.652 -14.335 1.00 98.06 217 ILE A CA 1
ATOM 1699 C C . ILE A 1 217 ? 9.074 3.759 -12.838 1.00 98.06 217 ILE A C 1
ATOM 1701 O O . ILE A 1 217 ? 8.332 2.922 -12.324 1.00 98.06 217 ILE A O 1
ATOM 1705 N N . ILE A 1 218 ? 9.513 4.812 -12.133 1.00 98.69 218 ILE A N 1
ATOM 1706 C CA . ILE A 1 218 ? 9.089 5.058 -10.737 1.00 98.69 218 ILE A CA 1
ATOM 1707 C C . ILE A 1 218 ? 7.585 5.367 -10.662 1.00 98.69 218 ILE A C 1
ATOM 1709 O O . ILE A 1 218 ? 6.908 4.952 -9.717 1.00 98.69 218 ILE A O 1
ATOM 1713 N N . PHE A 1 219 ? 7.031 6.045 -11.668 1.00 98.69 219 PHE A N 1
ATOM 1714 C CA . PHE A 1 219 ? 5.597 6.298 -11.740 1.00 98.69 219 PHE A CA 1
ATOM 1715 C C . PHE A 1 219 ? 4.790 5.022 -12.030 1.00 98.69 219 PHE A C 1
ATOM 1717 O O . PHE A 1 219 ? 3.723 4.852 -11.439 1.00 98.69 219 PHE A O 1
ATOM 1724 N N . LEU A 1 220 ? 5.317 4.079 -12.829 1.00 98.44 220 LEU A N 1
ATOM 1725 C CA . LEU A 1 220 ? 4.717 2.743 -12.964 1.00 98.44 220 LEU A CA 1
ATOM 1726 C C . LEU A 1 220 ? 4.630 2.023 -11.610 1.00 98.44 220 LEU A C 1
ATOM 1728 O O . LEU A 1 220 ? 3.557 1.521 -11.278 1.00 98.44 220 LEU A O 1
ATOM 1732 N N . LEU A 1 221 ? 5.704 2.019 -10.806 1.00 97.94 221 LEU A N 1
ATOM 1733 C CA . LEU A 1 221 ? 5.676 1.416 -9.462 1.00 97.94 221 LEU A CA 1
ATOM 1734 C C . LEU A 1 221 ? 4.601 2.053 -8.567 1.00 97.94 221 LEU A C 1
ATOM 1736 O O . LEU A 1 221 ? 3.934 1.367 -7.801 1.00 97.94 221 LEU A O 1
ATOM 1740 N N . ASN A 1 222 ? 4.371 3.359 -8.705 1.00 98.38 222 ASN A N 1
ATOM 1741 C CA . ASN A 1 222 ? 3.312 4.052 -7.974 1.00 98.38 222 ASN A CA 1
ATOM 1742 C C . ASN A 1 222 ? 1.907 3.853 -8.571 1.00 98.38 222 ASN A C 1
ATOM 1744 O O . ASN A 1 222 ? 0.934 4.269 -7.953 1.00 98.38 222 ASN A O 1
ATOM 1748 N N . CYS A 1 223 ? 1.766 3.193 -9.722 1.00 97.50 223 CYS A N 1
ATOM 1749 C CA . CYS A 1 223 ? 0.480 2.878 -10.354 1.00 97.50 223 CYS A CA 1
ATOM 1750 C C . CYS A 1 223 ? 0.182 1.373 -10.436 1.00 97.50 223 CYS A C 1
ATOM 1752 O O . CYS A 1 223 ? -0.755 0.992 -11.135 1.00 97.50 223 CYS A O 1
ATOM 1754 N N . ILE A 1 224 ? 0.918 0.502 -9.732 1.00 93.25 224 ILE A N 1
ATOM 1755 C CA . ILE A 1 224 ? 0.711 -0.961 -9.794 1.00 93.25 224 ILE A CA 1
ATOM 1756 C C . ILE A 1 224 ? -0.732 -1.389 -9.479 1.00 93.25 224 ILE A C 1
ATOM 1758 O O . ILE A 1 224 ? -1.250 -2.304 -10.116 1.00 93.25 224 ILE A O 1
ATOM 1762 N N . VAL A 1 225 ? -1.408 -0.677 -8.570 1.00 91.19 225 VAL A N 1
ATOM 1763 C CA . VAL A 1 225 ? -2.822 -0.892 -8.202 1.00 91.19 225 VAL A CA 1
ATOM 1764 C C . VAL A 1 225 ? -3.817 -0.409 -9.270 1.00 91.19 225 VAL A C 1
ATOM 1766 O O . VAL A 1 225 ? -4.988 -0.783 -9.245 1.00 91.19 225 VAL A O 1
ATOM 1769 N N . SER A 1 226 ? -3.351 0.398 -10.224 1.00 94.12 226 SER A N 1
ATOM 1770 C CA . SER A 1 226 ? -4.126 0.998 -11.316 1.00 94.12 226 SER A CA 1
ATOM 1771 C C . SER A 1 226 ? -3.919 0.285 -12.661 1.00 94.12 226 SER A C 1
ATOM 1773 O O . SER A 1 226 ? -4.745 0.434 -13.562 1.00 94.12 226 SER A O 1
ATOM 1775 N N . VAL A 1 227 ? -2.833 -0.489 -12.816 1.00 93.19 227 VAL A N 1
ATOM 1776 C CA . VAL A 1 227 ? -2.422 -1.119 -14.089 1.00 93.19 227 VAL A CA 1
ATOM 1777 C C . VAL A 1 227 ? -3.517 -1.997 -14.696 1.00 93.19 227 VAL A C 1
ATOM 1779 O O . VAL A 1 227 ? -3.818 -1.835 -15.876 1.00 93.19 227 VAL A O 1
ATOM 1782 N N . ASP A 1 228 ? -4.143 -2.875 -13.909 1.00 89.25 228 ASP A N 1
ATOM 1783 C CA . ASP A 1 228 ? -5.190 -3.791 -14.391 1.00 89.25 228 ASP A CA 1
ATOM 1784 C C . ASP A 1 228 ? -6.415 -3.034 -14.938 1.00 89.25 228 ASP A C 1
ATOM 1786 O O . ASP A 1 228 ? -6.898 -3.327 -16.034 1.00 89.25 228 ASP A O 1
ATOM 1790 N N . TYR A 1 229 ? -6.865 -1.996 -14.225 1.00 90.31 229 TYR A N 1
ATOM 1791 C CA . TYR A 1 229 ? -7.986 -1.145 -14.635 1.00 90.31 229 TYR A CA 1
ATOM 1792 C C . TYR A 1 229 ? -7.709 -0.426 -15.961 1.00 90.31 229 TYR A C 1
ATOM 1794 O O . TYR A 1 229 ? -8.525 -0.487 -16.886 1.00 90.31 229 TYR A O 1
ATOM 1802 N N . VAL A 1 230 ? -6.538 0.214 -16.075 1.00 92.81 230 VAL A N 1
ATOM 1803 C CA . VAL A 1 230 ? -6.126 0.907 -17.303 1.00 92.81 230 VAL A CA 1
ATOM 1804 C C . VAL A 1 230 ? -5.979 -0.085 -18.453 1.00 92.81 230 VAL A C 1
ATOM 1806 O O . VAL A 1 230 ? -6.490 0.178 -19.537 1.00 92.81 230 VAL A O 1
ATOM 1809 N N . TYR A 1 231 ? -5.345 -1.239 -18.229 1.00 91.88 231 TYR A N 1
ATOM 1810 C CA . TYR A 1 231 ? -5.126 -2.249 -19.266 1.00 91.88 231 TYR A CA 1
ATOM 1811 C C . TYR A 1 231 ? -6.446 -2.820 -19.803 1.00 91.88 231 TYR A C 1
ATOM 1813 O O . TYR A 1 231 ? -6.665 -2.833 -21.017 1.00 91.88 231 TYR A O 1
ATOM 1821 N N . LYS A 1 232 ? -7.379 -3.192 -18.911 1.00 88.00 232 LYS A N 1
ATOM 1822 C CA . LYS A 1 232 ? -8.733 -3.660 -19.269 1.00 88.00 232 LYS A CA 1
ATOM 1823 C C . LYS A 1 232 ? -9.543 -2.619 -20.053 1.00 88.00 232 LYS A C 1
ATOM 1825 O O . LYS A 1 232 ? -10.414 -2.995 -20.836 1.00 88.00 232 LYS A O 1
ATOM 1830 N N . LYS A 1 233 ? -9.261 -1.324 -19.872 1.00 89.88 233 LYS A N 1
ATOM 1831 C CA . LYS A 1 233 ? -9.917 -0.213 -20.584 1.00 89.88 233 LYS A CA 1
ATOM 1832 C C . LYS A 1 233 ? -9.099 0.397 -21.723 1.00 89.88 233 LYS A C 1
ATOM 1834 O O . LYS A 1 233 ? -9.611 1.274 -22.417 1.00 89.88 233 LYS A O 1
ATOM 1839 N N . LEU A 1 234 ? -7.883 -0.084 -21.981 1.00 90.75 234 LEU A N 1
ATOM 1840 C CA . LEU A 1 234 ? -6.936 0.579 -22.879 1.00 90.75 234 LEU A CA 1
ATOM 1841 C C . LEU A 1 234 ? -7.478 0.734 -24.306 1.00 90.75 234 LEU A C 1
ATOM 1843 O O . LEU A 1 234 ? -7.327 1.797 -24.895 1.00 90.75 234 LEU A O 1
ATOM 1847 N N . ALA A 1 235 ? -8.168 -0.275 -24.848 1.00 90.81 235 ALA A N 1
ATOM 1848 C CA . ALA A 1 235 ? -8.755 -0.189 -26.189 1.00 90.81 235 ALA A CA 1
ATOM 1849 C C . ALA A 1 235 ? -9.776 0.961 -26.317 1.00 90.81 235 ALA A C 1
ATOM 1851 O O . ALA A 1 235 ? -9.730 1.710 -27.292 1.00 90.81 235 ALA A O 1
ATOM 1852 N N . GLN A 1 236 ? -10.625 1.146 -25.298 1.00 89.81 236 GLN A N 1
ATOM 1853 C CA . GLN A 1 236 ? -11.604 2.235 -25.222 1.00 89.81 236 GLN A CA 1
ATOM 1854 C C . GLN A 1 236 ? -10.895 3.598 -25.097 1.00 89.81 236 GLN A C 1
ATOM 1856 O O . GLN A 1 236 ? -11.155 4.508 -25.879 1.00 89.81 236 GLN A O 1
ATOM 1861 N N . ILE A 1 237 ? -9.918 3.710 -24.187 1.00 90.25 237 ILE A N 1
ATOM 1862 C CA . ILE A 1 237 ? -9.115 4.933 -23.982 1.00 90.25 237 ILE A CA 1
ATOM 1863 C C . ILE A 1 237 ? -8.396 5.361 -25.276 1.00 90.25 237 ILE A C 1
ATOM 1865 O O . ILE A 1 237 ? -8.291 6.551 -25.579 1.00 90.25 237 ILE A O 1
ATOM 1869 N N . LEU A 1 238 ? -7.903 4.400 -26.063 1.00 91.00 238 LEU A N 1
ATOM 1870 C CA . LEU A 1 238 ? -7.251 4.658 -27.348 1.00 91.00 238 LEU A CA 1
ATOM 1871 C C . LEU A 1 238 ? -8.249 5.046 -28.448 1.00 91.00 238 LEU A C 1
ATOM 1873 O O . LEU A 1 238 ? -7.906 5.833 -29.325 1.00 91.00 238 LEU A O 1
ATOM 1877 N N . GLU A 1 239 ? -9.476 4.528 -28.435 1.00 89.88 239 GLU A N 1
ATOM 1878 C CA . GLU A 1 239 ? -10.521 4.951 -29.378 1.00 89.88 239 GLU A CA 1
ATOM 1879 C C . GLU A 1 239 ? -10.890 6.426 -29.214 1.00 89.88 239 GLU A C 1
ATOM 1881 O O . GLU A 1 239 ? -10.958 7.144 -30.218 1.00 89.88 239 GLU A O 1
ATOM 1886 N N . ASP A 1 240 ? -10.983 6.888 -27.968 1.00 87.44 240 ASP A N 1
ATOM 1887 C CA . ASP A 1 240 ? -11.203 8.295 -27.633 1.00 87.44 240 ASP A CA 1
ATOM 1888 C C . ASP A 1 240 ? -9.952 9.170 -27.882 1.00 87.44 240 ASP A C 1
ATOM 1890 O O . ASP A 1 240 ? -10.062 10.375 -28.122 1.00 87.44 240 ASP A O 1
ATOM 1894 N N . ASN A 1 241 ? -8.748 8.578 -27.904 1.00 87.06 241 ASN A N 1
ATOM 1895 C CA . ASN A 1 241 ? -7.477 9.280 -28.115 1.00 87.06 241 ASN A CA 1
ATOM 1896 C C . ASN A 1 241 ? -6.719 8.813 -29.374 1.00 87.06 241 ASN A C 1
ATOM 1898 O O . ASN A 1 241 ? -5.720 8.086 -29.315 1.00 87.06 241 ASN A O 1
ATOM 1902 N N . LYS A 1 242 ? -7.150 9.328 -30.535 1.00 82.44 242 LYS A N 1
ATOM 1903 C CA . LYS A 1 242 ? -6.542 9.046 -31.853 1.00 82.44 242 LYS A CA 1
ATOM 1904 C C . LYS A 1 242 ? -5.022 9.271 -31.905 1.00 82.44 242 LYS A C 1
ATOM 1906 O O . LYS A 1 242 ? -4.328 8.509 -32.567 1.00 82.44 242 LYS A O 1
ATOM 1911 N N . PHE A 1 243 ? -4.496 10.278 -31.199 1.00 87.06 243 PHE A N 1
ATOM 1912 C CA . PHE A 1 243 ? -3.055 10.562 -31.186 1.00 87.06 243 PHE A CA 1
ATOM 1913 C C . PHE A 1 243 ? -2.251 9.423 -30.545 1.00 87.06 243 PHE A C 1
ATOM 1915 O O . PHE A 1 243 ? -1.237 9.002 -31.102 1.00 87.06 243 PHE A O 1
ATOM 1922 N N . LEU A 1 244 ? -2.720 8.886 -29.413 1.00 87.94 244 LEU A N 1
ATOM 1923 C CA . LEU A 1 244 ? -2.097 7.714 -28.798 1.00 87.94 244 LEU A CA 1
ATOM 1924 C C . LEU A 1 244 ? -2.303 6.468 -29.668 1.00 87.94 244 LEU A C 1
ATOM 1926 O O . LEU A 1 244 ? -1.327 5.778 -29.972 1.00 87.94 244 LEU A O 1
ATOM 1930 N N . LYS A 1 245 ? -3.533 6.218 -30.141 1.00 86.25 245 LYS A N 1
ATOM 1931 C CA . LYS A 1 245 ? -3.892 5.054 -30.980 1.00 86.25 245 LYS A CA 1
ATOM 1932 C C . LYS A 1 245 ? -2.956 4.840 -32.169 1.00 86.25 245 LYS A C 1
ATOM 1934 O O . LYS A 1 245 ? -2.679 3.698 -32.526 1.00 86.25 245 LYS A O 1
ATOM 1939 N N . ASP A 1 246 ? -2.451 5.925 -32.755 1.00 84.69 246 ASP A N 1
ATOM 1940 C CA . ASP A 1 246 ? -1.565 5.895 -33.915 1.00 84.69 246 ASP A CA 1
ATOM 1941 C C . ASP A 1 246 ? -0.065 5.692 -33.613 1.00 84.69 246 ASP A C 1
ATOM 1943 O O . ASP A 1 246 ? 0.730 5.573 -34.553 1.00 84.69 246 ASP A O 1
ATOM 1947 N N . THR A 1 247 ? 0.348 5.595 -32.348 1.00 86.25 247 THR A N 1
ATOM 1948 C CA . THR A 1 247 ? 1.731 5.226 -31.985 1.00 86.25 247 THR A CA 1
ATOM 1949 C C . THR A 1 247 ? 2.039 3.761 -32.328 1.00 86.25 247 THR A C 1
ATOM 1951 O O . THR A 1 247 ? 1.142 2.921 -32.394 1.00 86.25 247 THR A O 1
ATOM 1954 N N . SER A 1 248 ? 3.316 3.424 -32.544 1.00 81.56 248 SER A N 1
ATOM 1955 C CA . SER A 1 248 ? 3.748 2.058 -32.894 1.00 81.56 248 SER A CA 1
ATOM 1956 C C . SER A 1 248 ? 3.307 1.014 -31.860 1.00 81.56 248 SER A C 1
ATOM 1958 O O . SER A 1 248 ? 2.702 0.011 -32.235 1.00 81.56 248 SER A O 1
ATOM 1960 N N . THR A 1 249 ? 3.528 1.297 -30.573 1.00 83.81 249 THR A N 1
ATOM 1961 C CA . THR A 1 249 ? 3.142 0.441 -29.438 1.00 83.81 249 THR A CA 1
ATOM 1962 C C . THR A 1 249 ? 1.647 0.114 -29.437 1.00 83.81 249 THR A C 1
ATOM 1964 O O . THR A 1 249 ? 1.262 -1.052 -29.339 1.00 83.81 249 THR A O 1
ATOM 1967 N N . TYR A 1 250 ? 0.778 1.120 -29.588 1.00 89.19 250 TYR A N 1
ATOM 1968 C CA . TYR A 1 250 ? -0.668 0.891 -29.522 1.00 89.19 250 TYR A CA 1
ATOM 1969 C C . TYR A 1 250 ? -1.273 0.397 -30.838 1.00 89.19 250 TYR A C 1
ATOM 1971 O O . TYR A 1 250 ? -2.280 -0.305 -30.805 1.00 89.19 250 TYR A O 1
ATOM 1979 N N . LYS A 1 251 ? -0.636 0.646 -31.989 1.00 85.31 251 LYS A N 1
ATOM 1980 C CA . LYS A 1 251 ? -1.006 0.001 -33.261 1.00 85.31 251 LYS A CA 1
ATOM 1981 C C . LYS A 1 251 ? -0.873 -1.518 -33.202 1.00 85.31 251 LYS A C 1
ATOM 1983 O O . LYS A 1 251 ? -1.709 -2.216 -33.770 1.00 85.31 251 LYS A O 1
ATOM 1988 N N . GLU A 1 252 ? 0.156 -2.034 -32.536 1.00 81.00 252 GLU A N 1
ATOM 1989 C CA . GLU A 1 252 ? 0.331 -3.474 -32.318 1.00 81.00 252 GLU A CA 1
ATOM 1990 C C . GLU A 1 252 ? -0.710 -4.022 -31.331 1.00 81.00 252 GLU A C 1
ATOM 1992 O O . GLU A 1 252 ? -1.413 -4.981 -31.657 1.00 81.00 252 GLU A O 1
ATOM 1997 N N . PHE A 1 253 ? -0.910 -3.340 -30.195 1.00 86.19 253 PHE A N 1
ATOM 1998 C CA . PHE A 1 253 ? -1.973 -3.663 -29.239 1.00 86.19 253 PHE A CA 1
ATOM 1999 C C . PHE A 1 253 ? -3.350 -3.746 -29.919 1.00 86.19 253 PHE A C 1
ATOM 2001 O O . PHE A 1 253 ? -3.953 -4.817 -29.920 1.00 86.19 253 PHE A O 1
ATOM 2008 N N . MET A 1 254 ? -3.802 -2.688 -30.604 1.00 85.12 254 MET A N 1
ATOM 2009 C CA . MET A 1 254 ? -5.128 -2.645 -31.241 1.00 85.12 254 MET A CA 1
ATOM 2010 C C . MET A 1 254 ? -5.323 -3.718 -32.325 1.00 85.12 254 MET A C 1
ATOM 2012 O O . MET A 1 254 ? -6.432 -4.229 -32.467 1.00 85.12 254 MET A O 1
ATOM 2016 N N . LYS A 1 255 ? -4.269 -4.117 -33.056 1.00 82.25 255 LYS A N 1
ATOM 2017 C CA . LYS A 1 255 ? -4.337 -5.259 -33.993 1.00 82.25 255 LYS A CA 1
ATOM 2018 C C . LYS A 1 255 ? -4.588 -6.581 -33.267 1.00 82.25 255 LYS A C 1
ATOM 2020 O O . LYS A 1 255 ? -5.396 -7.381 -33.729 1.00 82.25 255 LYS A O 1
ATOM 2025 N N . THR A 1 256 ? -3.909 -6.802 -32.140 1.00 73.25 256 THR A N 1
ATOM 2026 C CA . THR A 1 256 ? -4.060 -8.030 -31.340 1.00 73.25 256 THR A CA 1
ATOM 2027 C C . THR A 1 256 ? -5.369 -8.060 -30.543 1.00 73.25 256 THR A C 1
ATOM 2029 O O . THR A 1 256 ? -5.989 -9.113 -30.436 1.00 73.25 256 THR A O 1
ATOM 2032 N N . SER A 1 257 ? -5.850 -6.911 -30.058 1.00 66.62 257 SER A N 1
ATOM 2033 C CA . SER A 1 257 ? -7.129 -6.787 -29.345 1.00 66.62 257 SER A CA 1
ATOM 2034 C C . SER A 1 257 ? -8.342 -6.882 -30.276 1.00 66.62 257 SER A C 1
ATOM 2036 O O . SER A 1 257 ? -9.367 -7.430 -29.882 1.00 66.62 257 SER A O 1
ATOM 2038 N N . GLY A 1 258 ? -8.234 -6.397 -31.519 1.00 50.22 258 GLY A N 1
ATOM 2039 C CA . GLY A 1 258 ? -9.340 -6.378 -32.485 1.00 50.22 258 GLY A CA 1
ATOM 2040 C C . GLY A 1 258 ? -9.817 -7.755 -32.967 1.00 50.22 258 GLY A C 1
ATOM 2041 O O . GLY A 1 258 ? -10.922 -7.853 -33.488 1.00 50.22 258 GLY A O 1
ATOM 2042 N N . SER A 1 259 ? -9.026 -8.817 -32.769 1.00 39.12 259 SER A N 1
ATOM 2043 C CA . SER A 1 259 ? -9.443 -10.207 -33.048 1.00 39.12 259 SER A CA 1
ATOM 2044 C C . SER A 1 259 ? -10.113 -10.900 -31.851 1.00 39.12 259 SER A C 1
ATOM 2046 O O . SER A 1 259 ? -10.532 -12.047 -31.970 1.00 39.12 259 SER A O 1
ATOM 2048 N N . SER A 1 260 ? -10.229 -10.212 -30.709 1.00 36.25 260 SER A N 1
ATOM 2049 C CA . SER A 1 260 ? -10.697 -10.766 -29.431 1.00 36.25 260 SER A CA 1
ATOM 2050 C C . SER A 1 260 ? -11.914 -9.998 -28.908 1.00 36.25 260 SER A C 1
ATOM 2052 O O . SER A 1 260 ? -11.930 -9.497 -27.782 1.00 36.25 260 SER A O 1
ATOM 2054 N N . SER A 1 261 ? -12.948 -9.872 -29.744 1.00 30.66 261 SER A N 1
ATOM 2055 C CA . SER A 1 261 ? -14.238 -9.324 -29.323 1.00 30.66 261 SER A CA 1
ATOM 2056 C C . SER A 1 261 ? -14.945 -10.287 -28.363 1.00 30.66 261 SER A C 1
ATOM 2058 O O . SER A 1 261 ? -15.244 -11.419 -28.740 1.00 30.66 261 SER A O 1
ATOM 2060 N N . SER A 1 262 ? -15.298 -9.787 -27.175 1.00 32.31 262 SER A N 1
ATOM 2061 C CA . SER A 1 262 ? -15.916 -10.502 -26.043 1.00 32.31 262 SER A CA 1
ATOM 2062 C C . SER A 1 262 ? -15.014 -11.519 -25.319 1.00 32.31 262 SER A C 1
ATOM 2064 O O . SER A 1 262 ? -14.323 -12.328 -25.926 1.00 32.31 262 SER A O 1
ATOM 2066 N N . ASN A 1 263 ? -15.051 -11.462 -23.984 1.00 34.22 263 ASN A N 1
ATOM 2067 C CA . ASN A 1 263 ? -14.364 -12.358 -23.047 1.00 34.22 263 ASN A CA 1
ATOM 2068 C C . ASN A 1 263 ? -12.838 -12.488 -23.211 1.00 34.22 263 ASN A C 1
ATOM 2070 O O . ASN A 1 263 ? -12.306 -13.586 -23.360 1.00 34.22 263 ASN A O 1
ATOM 2074 N N . SER A 1 264 ? -12.103 -11.398 -22.961 1.00 33.25 264 SER A N 1
ATOM 2075 C CA . SER A 1 264 ? -10.689 -11.462 -22.548 1.00 33.25 264 SER A CA 1
ATOM 2076 C C . SER A 1 264 ? -10.507 -11.987 -21.108 1.00 33.25 264 SER A C 1
ATOM 2078 O O . SER A 1 264 ? -9.664 -11.507 -20.349 1.00 33.25 264 SER A O 1
ATOM 2080 N N . GLY A 1 265 ? -11.259 -13.030 -20.737 1.00 35.22 265 GLY A N 1
ATOM 2081 C CA . GLY A 1 265 ? -10.880 -13.950 -19.668 1.00 35.22 265 GLY A CA 1
ATOM 2082 C C . GLY A 1 265 ? -9.710 -14.792 -20.167 1.00 35.22 265 GLY A C 1
ATOM 2083 O O . GLY A 1 265 ? -9.892 -15.937 -20.570 1.00 35.22 265 GLY A O 1
ATOM 2084 N N . GLY A 1 266 ? -8.527 -14.176 -20.239 1.00 27.83 266 GLY A N 1
ATOM 2085 C CA . GLY A 1 266 ? -7.350 -14.769 -20.861 1.00 27.83 266 GLY A CA 1
ATOM 2086 C C . GLY A 1 266 ? -7.007 -16.122 -20.241 1.00 27.83 266 GLY A C 1
ATOM 2087 O O . GLY A 1 266 ? -6.842 -16.226 -19.024 1.00 27.83 266 GLY A O 1
ATOM 2088 N N . LEU A 1 267 ? -6.839 -17.126 -21.107 1.00 30.08 267 LEU A N 1
ATOM 2089 C CA . LEU A 1 267 ? -6.545 -18.535 -20.798 1.00 30.08 267 LEU A CA 1
ATOM 2090 C C . LEU A 1 267 ? -5.229 -18.758 -20.007 1.00 30.08 267 LEU A C 1
ATOM 2092 O O . LEU A 1 267 ? -4.893 -19.891 -19.687 1.00 30.08 267 LEU A O 1
ATOM 2096 N N . PHE A 1 268 ? -4.502 -17.684 -19.678 1.00 30.94 268 PHE A N 1
ATOM 2097 C CA . PHE A 1 268 ? -3.162 -17.691 -19.084 1.00 30.94 268 PHE A CA 1
ATOM 2098 C C . PHE A 1 268 ? -2.980 -16.780 -17.853 1.00 30.94 268 PHE A C 1
ATOM 2100 O O . PHE A 1 268 ? -1.869 -16.686 -17.351 1.00 30.94 268 PHE A O 1
ATOM 2107 N N . GLY A 1 269 ? -4.030 -16.128 -17.331 1.00 33.97 269 GLY A N 1
ATOM 2108 C CA . GLY A 1 269 ? -3.911 -15.273 -16.130 1.00 33.97 269 GLY A CA 1
ATOM 2109 C C . GLY A 1 269 ? -3.745 -16.076 -14.831 1.00 33.97 269 GLY A C 1
ATOM 2110 O O . GLY A 1 269 ? -4.683 -16.180 -14.045 1.00 33.97 269 GLY A O 1
ATOM 2111 N N . LEU A 1 270 ? -2.603 -16.725 -14.629 1.00 35.22 270 LEU A N 1
ATOM 2112 C CA . LEU A 1 270 ? -2.407 -17.723 -13.571 1.00 35.22 270 LEU A CA 1
ATOM 2113 C C . LEU A 1 270 ? -2.164 -17.132 -12.166 1.00 35.22 270 LEU A C 1
ATOM 2115 O O . LEU A 1 270 ? -2.331 -17.857 -11.185 1.00 35.22 270 LEU A O 1
ATOM 2119 N N . PHE A 1 271 ? -1.836 -15.842 -12.028 1.00 39.38 271 PHE A N 1
ATOM 2120 C CA . PHE A 1 271 ? -1.353 -15.254 -10.769 1.00 39.38 271 PHE A CA 1
ATOM 2121 C C . PHE A 1 271 ? -2.245 -14.134 -10.181 1.00 39.38 271 PHE A C 1
ATOM 2123 O O . PHE A 1 271 ? -2.218 -13.926 -8.964 1.00 39.38 271 PHE A O 1
ATOM 2130 N N . SER A 1 272 ? -3.103 -13.461 -10.959 1.00 38.00 272 SER A N 1
ATOM 2131 C CA . SER A 1 272 ? -4.146 -12.538 -10.459 1.00 38.00 272 SER A CA 1
ATOM 2132 C C . SER A 1 272 ? -5.546 -13.140 -10.588 1.00 38.00 272 SER A C 1
ATOM 2134 O O . SER A 1 272 ? -5.900 -13.731 -11.606 1.00 38.00 272 SER A O 1
ATOM 2136 N N . GLY A 1 273 ? -6.369 -12.996 -9.544 1.00 33.22 273 GLY A N 1
ATOM 2137 C CA . GLY A 1 273 ? -7.693 -13.619 -9.378 1.00 33.22 273 GLY A CA 1
ATOM 2138 C C . GLY A 1 273 ? -8.808 -13.083 -10.290 1.00 33.22 273 GLY A C 1
ATOM 2139 O O . GLY A 1 273 ? -9.808 -12.573 -9.794 1.00 33.22 273 GLY A O 1
ATOM 2140 N N . GLY A 1 274 ? -8.629 -13.196 -11.606 1.00 34.50 274 GLY A N 1
ATOM 2141 C CA . GLY A 1 274 ? -9.531 -12.733 -12.658 1.00 34.50 274 GLY A CA 1
ATOM 2142 C C . GLY A 1 274 ? -10.884 -13.445 -12.732 1.00 34.50 274 GLY A C 1
ATOM 2143 O O . GLY A 1 274 ? -11.157 -14.165 -13.690 1.00 34.50 274 GLY A O 1
ATOM 2144 N N . SER A 1 275 ? -11.760 -13.098 -11.793 1.00 35.44 275 SER A N 1
ATOM 2145 C CA . SER A 1 275 ? -13.127 -12.719 -12.158 1.00 35.44 275 SER A CA 1
ATOM 2146 C C . SER A 1 275 ? -13.102 -11.381 -12.932 1.00 35.44 275 SER A C 1
ATOM 2148 O O . SER A 1 275 ? -12.055 -10.744 -13.073 1.00 35.44 275 SER A O 1
ATOM 2150 N N . GLY A 1 276 ? -14.239 -10.915 -13.454 1.00 45.00 276 GLY A N 1
ATOM 2151 C CA . GLY A 1 276 ? -14.320 -9.700 -14.288 1.00 45.00 276 GLY A CA 1
ATOM 2152 C C . GLY A 1 276 ? -14.043 -8.354 -13.589 1.00 45.00 276 GLY A C 1
ATOM 2153 O O . GLY A 1 276 ? -14.462 -7.326 -14.118 1.00 45.00 276 GLY A O 1
ATOM 2154 N N . GLY A 1 277 ? -13.389 -8.343 -12.424 1.00 53.22 277 GLY A N 1
ATOM 2155 C CA . GLY A 1 277 ? -13.095 -7.167 -11.600 1.00 53.22 277 GLY A CA 1
ATOM 2156 C C . GLY A 1 277 ? -11.812 -7.315 -10.774 1.00 53.22 277 GLY A C 1
ATOM 2157 O O . GLY A 1 277 ? -10.979 -8.175 -11.061 1.00 53.22 277 GLY A O 1
ATOM 2158 N N . ALA A 1 278 ? -11.630 -6.436 -9.792 1.00 56.78 278 ALA A N 1
ATOM 2159 C CA . ALA A 1 278 ? -10.406 -6.305 -9.007 1.00 56.78 278 ALA A CA 1
ATOM 2160 C C . ALA A 1 278 ? -10.206 -7.413 -7.958 1.00 56.78 278 ALA A C 1
ATOM 2162 O O . ALA A 1 278 ? -11.164 -7.990 -7.437 1.00 56.78 278 ALA A O 1
ATOM 2163 N N . SER A 1 279 ? -8.941 -7.671 -7.602 1.00 65.31 279 SER A N 1
ATOM 2164 C CA . SER A 1 279 ? -8.584 -8.617 -6.540 1.00 65.31 279 SER A CA 1
ATOM 2165 C C . SER A 1 279 ? -9.019 -8.120 -5.161 1.00 65.31 279 SER A C 1
ATOM 2167 O O . SER A 1 279 ? -8.741 -6.978 -4.800 1.00 65.31 279 SER A O 1
ATOM 2169 N N . ASP A 1 280 ? -9.595 -9.008 -4.358 1.00 63.84 280 ASP A N 1
ATOM 2170 C CA . ASP A 1 280 ? -9.921 -8.769 -2.956 1.00 63.84 280 ASP A CA 1
ATOM 2171 C C . ASP A 1 280 ? -8.642 -8.748 -2.087 1.00 63.84 280 ASP A C 1
ATOM 2173 O O . ASP A 1 280 ? -7.815 -9.661 -2.162 1.00 63.84 280 ASP A O 1
ATOM 2177 N N . ARG A 1 281 ? -8.417 -7.706 -1.280 1.00 81.19 281 ARG A N 1
ATOM 2178 C CA . ARG A 1 281 ? -7.185 -7.590 -0.477 1.00 81.19 281 ARG A CA 1
ATOM 2179 C C . ARG A 1 281 ? -7.410 -6.927 0.867 1.00 81.19 281 ARG A C 1
ATOM 2181 O O . ARG A 1 281 ? -7.911 -5.807 0.903 1.00 81.19 281 ARG A O 1
ATOM 2188 N N . CYS A 1 282 ? -6.948 -7.590 1.925 1.00 88.81 282 CYS A N 1
ATOM 2189 C CA . CYS A 1 282 ? -6.847 -7.105 3.303 1.00 88.81 282 CYS A CA 1
ATOM 2190 C C . CYS A 1 282 ? -8.020 -7.405 4.258 1.00 88.81 282 CYS A C 1
ATOM 2192 O O . CYS A 1 282 ? -9.183 -7.500 3.863 1.00 88.81 282 CYS A O 1
ATOM 2194 N N . SER A 1 283 ? -7.693 -7.510 5.549 1.00 97.00 283 SER A N 1
ATOM 2195 C CA . SER A 1 283 ? -8.635 -7.605 6.678 1.00 97.00 283 SER A CA 1
ATOM 2196 C C . SER A 1 283 ? -8.396 -6.445 7.642 1.00 97.00 283 SER A C 1
ATOM 2198 O O . SER A 1 283 ? -7.245 -6.176 7.986 1.00 97.00 283 SER A O 1
ATOM 2200 N N . ALA A 1 284 ? -9.455 -5.798 8.134 1.00 98.06 284 ALA A N 1
ATOM 2201 C CA . ALA A 1 284 ? -9.338 -4.668 9.059 1.00 98.06 284 ALA A CA 1
ATOM 2202 C C . ALA A 1 284 ? -10.446 -4.630 10.120 1.00 98.06 284 ALA A C 1
ATOM 2204 O O . ALA A 1 284 ? -11.545 -5.159 9.929 1.00 98.06 284 ALA A O 1
ATOM 2205 N N . PHE A 1 285 ? -10.202 -3.906 11.211 1.00 98.44 285 PHE A N 1
ATOM 2206 C CA . PHE A 1 285 ? -11.270 -3.327 12.024 1.00 98.44 285 PHE A CA 1
ATOM 2207 C C . PHE A 1 285 ? -10.834 -2.003 12.657 1.00 98.44 285 PHE A C 1
ATOM 2209 O O . PHE A 1 285 ? -9.651 -1.768 12.899 1.00 98.44 285 PHE A O 1
ATOM 2216 N N . MET A 1 286 ? -11.807 -1.150 12.972 1.00 98.62 286 MET A N 1
ATOM 2217 C CA . MET A 1 286 ? -11.591 0.082 13.728 1.00 98.62 286 MET A CA 1
ATOM 2218 C C . MET A 1 286 ? -12.737 0.270 14.725 1.00 98.62 286 MET A C 1
ATOM 2220 O O . MET A 1 286 ? -13.902 0.233 14.336 1.00 98.62 286 MET A O 1
ATOM 2224 N N . ALA A 1 287 ? -12.425 0.448 16.008 1.00 98.38 287 ALA A N 1
ATOM 2225 C CA . ALA A 1 287 ? -13.390 0.570 17.102 1.00 98.38 287 ALA A CA 1
ATOM 2226 C C . ALA A 1 287 ? -13.097 1.800 17.975 1.00 98.38 287 ALA A C 1
ATOM 2228 O O . ALA A 1 287 ? -11.945 2.217 18.089 1.00 98.38 287 ALA A O 1
ATOM 2229 N N . VAL A 1 288 ? -14.136 2.379 18.584 1.00 98.19 288 VAL A N 1
ATOM 2230 C CA . VAL A 1 288 ? -14.053 3.582 19.429 1.00 98.19 288 VAL A CA 1
ATOM 2231 C C . VAL A 1 288 ? -15.198 3.637 20.449 1.00 98.19 288 VAL A C 1
ATOM 2233 O O . VAL A 1 288 ? -16.293 3.118 20.214 1.00 98.19 288 VAL A O 1
ATOM 2236 N N . GLY A 1 289 ? -14.976 4.340 21.555 1.00 95.62 289 GLY A N 1
ATOM 2237 C CA . GLY A 1 289 ? -15.995 4.696 22.535 1.00 95.62 289 GLY A CA 1
ATOM 2238 C C . GLY A 1 289 ? -16.183 3.679 23.662 1.00 95.62 289 GLY A C 1
ATOM 2239 O O . GLY A 1 289 ? -15.816 2.505 23.582 1.00 95.62 289 GLY A O 1
ATOM 2240 N N . GLU A 1 290 ? -16.773 4.160 24.753 1.00 92.19 290 GLU A N 1
ATOM 2241 C CA . GLU A 1 290 ? -17.046 3.375 25.961 1.00 92.19 290 GLU A CA 1
ATOM 2242 C C . GLU A 1 290 ? -17.854 2.105 25.656 1.00 92.19 290 GLU A C 1
ATOM 2244 O O . GLU A 1 290 ? -18.883 2.164 24.976 1.00 92.19 290 GLU A O 1
ATOM 2249 N N . GLY A 1 291 ? -17.425 0.964 26.197 1.00 90.88 291 GLY A N 1
ATOM 2250 C CA . GLY A 1 291 ? -18.036 -0.343 25.925 1.00 90.88 291 GLY A CA 1
ATOM 2251 C C . GLY A 1 291 ? -17.507 -1.047 24.668 1.00 90.88 291 GLY A C 1
ATOM 2252 O O . GLY A 1 291 ? -17.896 -2.182 24.417 1.00 90.88 291 GLY A O 1
ATOM 2253 N N . PHE A 1 292 ? -16.615 -0.411 23.896 1.00 95.38 292 PHE A N 1
ATOM 2254 C CA . PHE A 1 292 ? -15.945 -1.032 22.747 1.00 95.38 292 PHE A CA 1
ATOM 2255 C C . PHE A 1 292 ? -14.445 -1.220 22.989 1.00 95.38 292 PHE A C 1
ATOM 2257 O O . PHE A 1 292 ? -13.916 -2.311 22.779 1.00 95.38 292 PHE A O 1
ATOM 2264 N N . THR A 1 293 ? -13.762 -0.181 23.466 1.00 95.81 293 THR A N 1
ATOM 2265 C CA . THR A 1 293 ? -12.298 -0.149 23.611 1.00 95.81 293 THR A CA 1
ATOM 2266 C C . THR A 1 293 ? -11.861 0.271 25.012 1.00 95.81 293 THR A C 1
ATOM 2268 O O . THR A 1 293 ? -12.585 0.961 25.737 1.00 95.81 293 THR A O 1
ATOM 2271 N N . VAL A 1 294 ? -10.655 -0.140 25.415 1.00 90.94 294 VAL A N 1
ATOM 2272 C CA . VAL A 1 294 ? -10.054 0.277 26.691 1.00 90.94 294 VAL A CA 1
ATOM 2273 C C . VAL A 1 294 ? -9.888 1.800 26.704 1.00 90.94 294 VAL A C 1
ATOM 2275 O O . VAL A 1 294 ? -9.245 2.377 25.830 1.00 90.94 294 VAL A O 1
ATOM 2278 N N . GLY A 1 295 ? -10.497 2.455 27.696 1.00 88.75 295 GLY A N 1
ATOM 2279 C CA . GLY A 1 295 ? -10.516 3.917 27.818 1.00 88.75 295 GLY A CA 1
ATOM 2280 C C . GLY A 1 295 ? -11.430 4.647 26.823 1.00 88.75 295 GLY A C 1
ATOM 2281 O O . GLY A 1 295 ? -11.423 5.872 26.809 1.00 88.75 295 GLY A O 1
ATOM 2282 N N . GLY A 1 296 ? -12.203 3.933 25.995 1.00 93.31 296 GLY A N 1
ATOM 2283 C CA . GLY A 1 296 ? -13.101 4.523 24.992 1.00 93.31 296 GLY A CA 1
ATOM 2284 C C . GLY A 1 296 ? -12.401 5.182 23.795 1.00 93.31 296 GLY A C 1
ATOM 2285 O O . GLY A 1 296 ? -13.046 5.851 22.990 1.00 93.31 296 GLY A O 1
ATOM 2286 N N . GLU A 1 297 ? -11.093 4.988 23.656 1.00 94.50 297 GLU A N 1
ATOM 2287 C CA . GLU A 1 297 ? -10.265 5.571 22.599 1.00 94.50 297 GLU A CA 1
ATOM 2288 C C . GLU A 1 297 ? -10.271 4.728 21.311 1.00 94.50 297 GLU A C 1
ATOM 2290 O O . GLU A 1 297 ? -10.782 3.611 21.293 1.00 94.50 297 GLU A O 1
ATOM 2295 N N . ILE A 1 298 ? -9.714 5.241 20.210 1.00 98.50 298 ILE A N 1
ATOM 2296 C CA . ILE A 1 298 ? -9.660 4.495 18.945 1.00 98.50 298 ILE A CA 1
ATOM 2297 C C . ILE A 1 298 ? -8.662 3.343 19.067 1.00 98.50 298 ILE A C 1
ATOM 2299 O O . ILE A 1 298 ? -7.538 3.539 19.542 1.00 98.50 298 ILE A O 1
ATOM 2303 N N . ILE A 1 299 ? -9.057 2.169 18.574 1.00 98.31 299 ILE A N 1
ATOM 2304 C CA . ILE A 1 299 ? -8.167 1.055 18.238 1.00 98.31 299 ILE A CA 1
ATOM 2305 C C . ILE A 1 299 ? -8.468 0.619 16.805 1.00 98.31 299 ILE A C 1
ATOM 2307 O O . ILE A 1 299 ? -9.614 0.334 16.461 1.00 98.31 299 ILE A O 1
ATOM 2311 N N . CYS A 1 300 ? -7.427 0.575 15.983 1.00 98.50 300 CYS A N 1
ATOM 2312 C CA . CYS A 1 300 ? -7.434 0.147 14.592 1.00 98.50 300 CYS A CA 1
ATOM 2313 C C . CYS A 1 300 ? -6.462 -1.025 14.424 1.00 98.50 300 CYS A C 1
ATOM 2315 O O . CYS A 1 300 ? -5.360 -0.975 14.977 1.00 98.50 300 CYS A O 1
ATOM 2317 N N . ALA A 1 301 ? -6.839 -2.041 13.650 1.00 98.31 301 ALA A N 1
ATOM 2318 C CA . ALA A 1 301 ? -5.941 -3.105 13.212 1.00 98.31 301 ALA A CA 1
ATOM 2319 C C . ALA A 1 301 ? -6.173 -3.453 11.737 1.00 98.31 301 ALA A C 1
ATOM 2321 O O . ALA A 1 301 ? -7.303 -3.380 11.250 1.00 98.31 301 ALA A O 1
ATOM 2322 N N . HIS A 1 302 ? -5.100 -3.835 11.044 1.00 98.38 302 HIS A N 1
ATOM 2323 C CA . HIS A 1 302 ? -5.079 -4.085 9.605 1.00 98.38 302 HIS A CA 1
ATOM 2324 C C . HIS A 1 302 ? -4.045 -5.161 9.228 1.00 98.38 302 HIS A C 1
ATOM 2326 O O . HIS A 1 302 ? -2.959 -5.196 9.804 1.00 98.38 302 HIS A O 1
ATOM 2332 N N . ILE A 1 303 ? -4.353 -5.996 8.233 1.00 96.38 303 ILE A N 1
ATOM 2333 C CA . ILE A 1 303 ? -3.416 -6.907 7.556 1.00 96.38 303 ILE A CA 1
ATOM 2334 C C . ILE A 1 303 ? -3.520 -6.704 6.050 1.00 96.38 303 ILE A C 1
ATOM 2336 O O . ILE A 1 303 ? -4.609 -6.868 5.501 1.00 96.38 303 ILE A O 1
ATOM 2340 N N . THR A 1 304 ? -2.383 -6.490 5.386 1.00 96.06 304 THR A N 1
ATOM 2341 C CA . THR A 1 304 ? -2.285 -6.517 3.920 1.00 96.06 304 THR A CA 1
ATOM 2342 C C . THR A 1 304 ? -2.344 -7.948 3.397 1.00 96.06 304 THR A C 1
ATOM 2344 O O . THR A 1 304 ? -1.643 -8.822 3.918 1.00 96.06 304 THR A O 1
ATOM 2347 N N . PHE A 1 305 ? -3.104 -8.182 2.321 1.00 93.69 305 PHE A N 1
ATOM 2348 C CA . PHE A 1 305 ? -3.018 -9.419 1.534 1.00 93.69 305 PHE A CA 1
ATOM 2349 C C . PHE A 1 305 ? -2.447 -9.168 0.136 1.00 93.69 305 PHE A C 1
ATOM 2351 O O . PHE A 1 305 ? -3.024 -8.402 -0.634 1.00 93.69 305 PHE A O 1
ATOM 2358 N N . ASP A 1 306 ? -1.395 -9.897 -0.237 1.00 92.62 306 ASP A N 1
ATOM 2359 C CA . ASP A 1 306 ? -0.847 -9.890 -1.600 1.00 92.62 306 ASP A CA 1
ATOM 2360 C C . ASP A 1 306 ? -0.244 -11.256 -1.974 1.00 92.62 306 ASP A C 1
ATOM 2362 O O . ASP A 1 306 ? 0.050 -12.083 -1.106 1.00 92.62 306 ASP A O 1
ATOM 2366 N N . ASN A 1 307 ? -0.056 -11.483 -3.274 1.00 92.25 307 ASN A N 1
ATOM 2367 C CA . ASN A 1 307 ? 0.895 -12.443 -3.817 1.00 92.25 307 ASN A CA 1
ATOM 2368 C C . ASN A 1 307 ? 2.285 -12.133 -3.247 1.00 92.25 307 ASN A C 1
ATOM 2370 O O . ASN A 1 307 ? 2.781 -11.013 -3.384 1.00 92.25 307 ASN A O 1
ATOM 2374 N N . TYR A 1 308 ? 2.943 -13.126 -2.650 1.00 95.00 308 TYR A N 1
ATOM 2375 C CA . TYR A 1 308 ? 4.214 -12.942 -1.949 1.00 95.00 308 TYR A CA 1
ATOM 2376 C C . TYR A 1 308 ? 5.319 -12.378 -2.855 1.00 95.00 308 TYR A C 1
ATOM 2378 O O . TYR A 1 308 ? 6.142 -11.604 -2.382 1.00 95.00 308 TYR A O 1
ATOM 2386 N N . ILE A 1 309 ? 5.289 -12.670 -4.160 1.00 93.50 309 ILE A N 1
ATOM 2387 C CA . ILE A 1 309 ? 6.239 -12.136 -5.150 1.00 93.50 309 ILE A CA 1
ATOM 2388 C C . ILE A 1 309 ? 6.244 -10.594 -5.242 1.00 93.50 309 ILE A C 1
ATOM 2390 O O . ILE A 1 309 ? 7.294 -10.008 -5.500 1.00 93.50 309 ILE A O 1
ATOM 2394 N N . ILE A 1 310 ? 5.105 -9.935 -4.992 1.00 92.38 310 ILE A N 1
ATOM 2395 C CA . ILE A 1 310 ? 4.982 -8.466 -4.948 1.00 92.38 310 ILE A CA 1
ATOM 2396 C C . ILE A 1 310 ? 4.956 -7.977 -3.499 1.00 92.38 310 ILE A C 1
ATOM 2398 O O . ILE A 1 310 ? 5.773 -7.143 -3.116 1.00 92.38 310 ILE A O 1
ATOM 2402 N N . GLY A 1 311 ? 4.099 -8.561 -2.661 1.00 93.75 311 GLY A N 1
ATOM 2403 C CA . GLY A 1 311 ? 3.917 -8.121 -1.278 1.00 93.75 311 GLY A CA 1
ATOM 2404 C C . GLY A 1 311 ? 5.131 -8.317 -0.369 1.00 93.75 311 GLY A C 1
ATOM 2405 O O . GLY A 1 311 ? 5.142 -7.788 0.731 1.00 93.75 311 GLY A O 1
ATOM 2406 N N . GLN A 1 312 ? 6.183 -9.030 -0.790 1.00 94.94 312 GLN A N 1
ATOM 2407 C CA . GLN A 1 312 ? 7.477 -9.039 -0.088 1.00 94.94 312 GLN A CA 1
ATOM 2408 C C . GLN A 1 312 ? 8.214 -7.685 -0.123 1.00 94.94 312 GLN A C 1
ATOM 2410 O O . GLN A 1 312 ? 9.177 -7.490 0.623 1.00 94.94 312 GLN A O 1
ATOM 2415 N N . PHE A 1 313 ? 7.798 -6.761 -0.995 1.00 96.88 313 PHE A N 1
ATOM 2416 C CA . PHE A 1 313 ? 8.389 -5.430 -1.101 1.00 96.88 313 PHE A CA 1
ATOM 2417 C C . PHE A 1 313 ? 7.745 -4.405 -0.161 1.00 96.88 313 PHE A C 1
ATOM 2419 O O . PHE A 1 313 ? 8.392 -3.406 0.124 1.00 96.88 313 PHE A O 1
ATOM 2426 N N . ASP A 1 314 ? 6.573 -4.666 0.422 1.00 95.94 314 ASP A N 1
ATOM 2427 C CA . ASP A 1 314 ? 5.884 -3.754 1.356 1.00 95.94 314 ASP A CA 1
ATOM 2428 C C . ASP A 1 314 ? 6.556 -3.625 2.745 1.00 95.94 314 ASP A C 1
ATOM 2430 O O . ASP A 1 314 ? 5.921 -3.265 3.737 1.00 95.94 314 ASP A O 1
ATOM 2434 N N . ASN A 1 315 ? 7.849 -3.942 2.853 1.00 96.06 315 ASN A N 1
ATOM 2435 C CA . ASN A 1 315 ? 8.600 -3.966 4.106 1.00 96.06 315 ASN A CA 1
ATOM 2436 C C . ASN A 1 315 ? 9.256 -2.623 4.464 1.00 96.06 315 ASN A C 1
ATOM 2438 O O . ASN A 1 315 ? 10.143 -2.592 5.319 1.00 96.06 315 ASN A O 1
ATOM 2442 N N . VAL A 1 316 ? 8.861 -1.518 3.824 1.00 97.88 316 VAL A N 1
ATOM 2443 C CA . VAL A 1 316 ? 9.415 -0.190 4.108 1.00 97.88 316 VAL A CA 1
ATOM 2444 C C . VAL A 1 316 ? 8.520 0.550 5.099 1.00 97.88 316 VAL A C 1
ATOM 2446 O O . VAL A 1 316 ? 7.337 0.753 4.847 1.00 97.88 316 VAL A O 1
ATOM 2449 N N . ILE A 1 317 ? 9.089 1.012 6.211 1.00 98.19 317 ILE A N 1
ATOM 2450 C CA . ILE A 1 317 ? 8.437 1.959 7.125 1.00 98.19 317 ILE A CA 1
ATOM 2451 C C . ILE A 1 317 ? 8.996 3.346 6.819 1.00 98.19 317 ILE A C 1
ATOM 2453 O O . ILE A 1 317 ? 10.144 3.645 7.147 1.00 98.19 317 ILE A O 1
ATOM 2457 N N . LEU A 1 318 ? 8.196 4.188 6.169 1.00 98.38 318 LEU A N 1
ATOM 2458 C CA . LEU A 1 318 ? 8.609 5.501 5.687 1.00 98.38 318 LEU A CA 1
ATOM 2459 C C . LEU A 1 318 ? 8.044 6.616 6.572 1.00 98.38 318 LEU A C 1
ATOM 2461 O O . LEU A 1 318 ? 6.827 6.775 6.690 1.00 98.38 318 LEU A O 1
ATOM 2465 N N . TYR A 1 319 ? 8.941 7.418 7.142 1.00 98.50 319 TYR A N 1
ATOM 2466 C CA . TYR A 1 319 ? 8.632 8.720 7.718 1.00 98.50 319 TYR A CA 1
ATOM 2467 C C . TYR A 1 319 ? 8.993 9.836 6.731 1.00 98.50 319 TYR A C 1
ATOM 2469 O O . TYR A 1 319 ? 10.133 9.938 6.268 1.00 98.50 319 TYR A O 1
ATOM 2477 N N . VAL A 1 320 ? 8.012 10.680 6.418 1.00 98.31 320 VAL A N 1
ATOM 2478 C CA . VAL A 1 320 ? 8.139 11.820 5.509 1.00 98.31 320 VAL A CA 1
ATOM 2479 C C . VAL A 1 320 ? 7.962 13.110 6.303 1.00 98.31 320 VAL A C 1
ATOM 2481 O O . VAL A 1 320 ? 6.854 13.428 6.737 1.00 98.31 320 VAL A O 1
ATOM 2484 N N . ASP A 1 321 ? 9.043 13.872 6.454 1.00 97.81 321 ASP A N 1
ATOM 2485 C CA . ASP A 1 321 ? 9.000 15.263 6.910 1.00 97.81 321 ASP A CA 1
ATOM 2486 C C . ASP A 1 321 ? 8.669 16.167 5.716 1.00 97.81 321 ASP A C 1
ATOM 2488 O O . ASP A 1 321 ? 9.438 16.295 4.754 1.00 97.81 321 ASP A O 1
ATOM 2492 N N . THR A 1 322 ? 7.493 16.788 5.780 1.00 96.88 322 THR A N 1
ATOM 2493 C CA . THR A 1 322 ? 6.924 17.604 4.706 1.00 96.88 322 THR A CA 1
ATOM 2494 C C . THR A 1 322 ? 7.120 19.103 4.947 1.00 96.88 322 THR A C 1
ATOM 2496 O O . THR A 1 322 ? 6.608 19.911 4.171 1.00 96.88 322 THR A O 1
ATOM 2499 N N . SER A 1 323 ? 7.886 19.508 5.969 1.00 95.50 323 SER A N 1
ATOM 2500 C CA . SER A 1 323 ? 8.051 20.909 6.404 1.00 95.50 323 SER A CA 1
ATOM 2501 C C . SER A 1 323 ? 8.543 21.886 5.326 1.00 95.50 323 SER A C 1
ATOM 2503 O O . SER A 1 323 ? 8.279 23.085 5.425 1.00 95.50 323 SER A O 1
ATOM 2505 N N . LYS A 1 324 ? 9.219 21.393 4.277 1.00 96.69 324 LYS A N 1
ATOM 2506 C CA . LYS A 1 324 ? 9.661 22.181 3.108 1.00 96.69 324 LYS A CA 1
ATOM 2507 C C . LYS A 1 324 ? 8.929 21.827 1.801 1.00 96.69 324 LYS A C 1
ATOM 2509 O O . LYS A 1 324 ? 9.474 22.043 0.719 1.00 96.69 324 LYS A O 1
ATOM 2514 N N . SER A 1 325 ? 7.721 21.268 1.876 1.00 95.00 325 SER A N 1
ATOM 2515 C CA . SER A 1 325 ? 6.903 20.967 0.689 1.00 95.00 325 SER A CA 1
ATOM 2516 C C . SER A 1 325 ? 6.598 22.217 -0.136 1.00 95.00 325 SER A C 1
ATOM 2518 O O . SER A 1 325 ? 6.390 23.297 0.419 1.00 95.00 325 SER A O 1
ATOM 2520 N N . SER A 1 326 ? 6.489 22.069 -1.460 1.00 94.75 326 SER A N 1
ATOM 2521 C CA . SER A 1 326 ? 6.123 23.192 -2.342 1.00 94.75 326 SER A CA 1
ATOM 2522 C C . SER A 1 326 ? 4.687 23.701 -2.141 1.00 94.75 326 SER A C 1
ATOM 2524 O O . SER A 1 326 ? 4.390 24.853 -2.465 1.00 94.75 326 SER A O 1
ATOM 2526 N N . LYS A 1 327 ? 3.800 22.867 -1.578 1.00 94.25 327 LYS A N 1
ATOM 2527 C CA . LYS A 1 327 ? 2.433 23.219 -1.165 1.00 94.25 327 LYS A CA 1
ATOM 2528 C C . LYS A 1 327 ? 2.304 23.163 0.357 1.00 94.25 327 LYS A C 1
ATOM 2530 O O . LYS A 1 327 ? 2.727 22.187 0.975 1.00 94.25 327 LYS A O 1
ATOM 2535 N N . THR A 1 328 ? 1.670 24.178 0.942 1.00 91.06 328 THR A N 1
ATOM 2536 C CA . THR A 1 328 ? 1.398 24.289 2.384 1.00 91.06 328 THR A CA 1
ATOM 2537 C C . THR A 1 328 ? -0.050 24.754 2.647 1.00 91.06 328 THR A C 1
ATOM 2539 O O . THR A 1 328 ? -0.637 25.397 1.771 1.00 91.06 328 THR A O 1
ATOM 2542 N N . PRO A 1 329 ? -0.650 24.462 3.824 1.00 93.94 329 PRO A N 1
ATOM 2543 C CA . PRO A 1 329 ? -0.125 23.614 4.905 1.00 93.94 329 PRO A CA 1
ATOM 2544 C C . PRO A 1 329 ? 0.074 22.164 4.445 1.00 93.94 329 PRO A C 1
ATOM 2546 O O . PRO A 1 329 ? -0.525 21.740 3.464 1.00 93.94 329 PRO A O 1
ATOM 2549 N N . SER A 1 330 ? 0.955 21.428 5.117 1.00 96.69 330 SER A N 1
ATOM 2550 C CA . SER A 1 330 ? 1.217 20.011 4.846 1.00 96.69 330 SER A CA 1
ATOM 2551 C C . SER A 1 330 ? 1.597 19.307 6.140 1.00 96.69 330 SER A C 1
ATOM 2553 O O . SER A 1 330 ? 2.159 19.955 7.027 1.00 96.69 330 SER A O 1
ATOM 2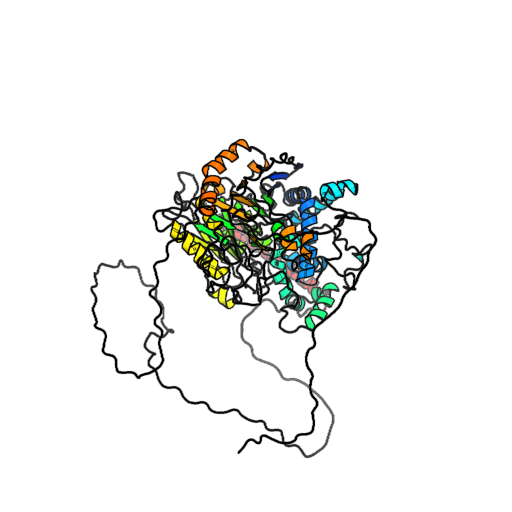555 N N . HIS A 1 331 ? 1.325 18.010 6.220 1.00 98.06 331 HIS A N 1
ATOM 2556 C CA . HIS A 1 331 ? 1.494 17.209 7.428 1.00 98.06 331 HIS A CA 1
ATOM 2557 C C . HIS A 1 331 ? 2.486 16.072 7.207 1.00 98.06 331 HIS A C 1
ATOM 2559 O O . HIS A 1 331 ? 2.418 15.384 6.186 1.00 98.06 331 HIS A O 1
ATOM 2565 N N . ASN A 1 332 ? 3.367 15.856 8.187 1.00 98.38 332 ASN A N 1
ATOM 2566 C CA . ASN A 1 332 ? 4.308 14.742 8.181 1.00 98.38 332 ASN A CA 1
ATOM 2567 C C . ASN A 1 332 ? 3.535 13.420 8.214 1.00 98.38 332 ASN A C 1
ATOM 2569 O O . ASN A 1 332 ? 2.476 13.325 8.841 1.00 98.38 332 ASN A O 1
ATOM 2573 N N . ILE A 1 333 ? 4.087 12.395 7.571 1.00 98.62 333 ILE A N 1
ATOM 2574 C CA . ILE A 1 333 ? 3.446 11.086 7.400 1.00 98.62 333 ILE A CA 1
ATOM 2575 C C . ILE A 1 333 ? 4.377 10.017 7.964 1.00 98.62 333 ILE A C 1
ATOM 2577 O O . ILE A 1 333 ? 5.565 10.026 7.660 1.00 98.62 333 ILE A O 1
ATOM 2581 N N . LEU A 1 334 ? 3.840 9.076 8.738 1.00 98.69 334 LEU A N 1
ATOM 2582 C CA . LEU A 1 334 ? 4.470 7.782 8.988 1.00 98.69 334 LEU A CA 1
ATOM 2583 C C . LEU A 1 334 ? 3.564 6.705 8.390 1.00 98.69 334 LEU A C 1
ATOM 2585 O O . LEU A 1 334 ? 2.400 6.603 8.778 1.00 98.69 334 LEU A O 1
ATOM 2589 N N . MET A 1 335 ? 4.086 5.898 7.472 1.00 98.44 335 MET A N 1
ATOM 2590 C CA . MET A 1 335 ? 3.324 4.842 6.801 1.00 98.44 335 MET A CA 1
ATOM 2591 C C . MET A 1 335 ? 4.182 3.612 6.514 1.00 98.44 335 MET A C 1
ATOM 2593 O O . MET A 1 335 ? 5.407 3.704 6.436 1.00 98.44 335 MET A O 1
ATOM 2597 N N . GLN A 1 336 ? 3.532 2.468 6.319 1.00 98.00 336 GLN A N 1
ATOM 2598 C CA . GLN A 1 336 ? 4.151 1.334 5.634 1.00 98.00 336 GLN A CA 1
ATOM 2599 C C . GLN A 1 336 ? 4.011 1.525 4.115 1.00 98.00 336 GLN A C 1
ATOM 2601 O O . GLN A 1 336 ? 3.013 2.082 3.662 1.00 98.00 336 GLN A O 1
ATOM 2606 N N . THR A 1 337 ? 5.013 1.136 3.332 1.00 98.06 337 THR A N 1
ATOM 2607 C CA . THR A 1 337 ? 5.067 1.323 1.875 1.00 98.06 337 THR A CA 1
ATOM 2608 C C . THR A 1 337 ? 6.059 0.344 1.229 1.00 98.06 337 THR A C 1
ATOM 2610 O O . THR A 1 337 ? 6.676 -0.484 1.904 1.00 98.06 337 THR A O 1
ATOM 2613 N N . PHE A 1 338 ? 6.232 0.468 -0.083 1.00 98.06 338 PHE A N 1
ATOM 2614 C CA . PHE A 1 338 ? 7.191 -0.253 -0.909 1.00 98.06 338 PHE A CA 1
ATOM 2615 C C . PHE A 1 338 ? 8.361 0.659 -1.346 1.00 98.06 338 PHE A C 1
ATOM 2617 O O . PHE A 1 338 ? 8.267 1.890 -1.296 1.00 98.06 338 PHE A O 1
ATOM 2624 N N . PRO A 1 339 ? 9.483 0.092 -1.825 1.00 98.31 339 PRO A N 1
ATOM 2625 C CA . PRO A 1 339 ? 10.611 0.845 -2.355 1.00 98.31 339 PRO A CA 1
ATOM 2626 C C . PRO A 1 339 ? 10.223 1.726 -3.546 1.00 98.31 339 PRO A C 1
ATOM 2628 O O . PRO A 1 339 ? 9.820 1.231 -4.596 1.00 98.31 339 PRO A O 1
ATOM 2631 N N . GLY A 1 340 ? 10.402 3.038 -3.399 1.00 98.06 340 GLY A N 1
ATOM 2632 C CA . GLY A 1 340 ? 9.999 4.040 -4.386 1.00 98.06 340 GLY A CA 1
ATOM 2633 C C . GLY A 1 340 ? 8.547 4.513 -4.245 1.00 98.06 340 GLY A C 1
ATOM 2634 O O . GLY A 1 340 ? 8.096 5.311 -5.069 1.00 98.06 340 GLY A O 1
ATOM 2635 N N . GLY A 1 341 ? 7.814 4.052 -3.227 1.00 98.19 341 GLY A N 1
ATOM 2636 C CA . GLY A 1 341 ? 6.428 4.436 -2.974 1.00 98.19 341 GLY A CA 1
ATOM 2637 C C . GLY A 1 341 ? 6.287 5.838 -2.383 1.00 98.19 341 GLY A C 1
ATOM 2638 O O . GLY A 1 341 ? 6.822 6.144 -1.318 1.00 98.19 341 GLY A O 1
ATOM 2639 N N . ILE A 1 342 ? 5.517 6.700 -3.053 1.00 98.38 342 ILE A N 1
ATOM 2640 C CA . ILE A 1 342 ? 5.080 7.991 -2.493 1.00 98.38 342 ILE A CA 1
ATOM 2641 C C . ILE A 1 342 ? 3.759 7.875 -1.721 1.00 98.38 342 ILE A C 1
ATOM 2643 O O . ILE A 1 342 ? 3.325 8.843 -1.107 1.00 98.38 342 ILE A O 1
ATOM 2647 N N . PHE A 1 343 ? 3.110 6.714 -1.729 1.00 97.81 343 PHE A N 1
ATOM 2648 C CA . PHE A 1 343 ? 1.904 6.410 -0.958 1.00 97.81 343 PHE A CA 1
ATOM 2649 C C . PHE A 1 343 ? 2.039 5.028 -0.314 1.00 97.81 343 PHE A C 1
ATOM 2651 O O . PHE A 1 343 ? 3.031 4.336 -0.537 1.00 97.81 343 PHE A O 1
ATOM 2658 N N . SER A 1 344 ? 1.082 4.645 0.524 1.00 96.31 344 SER A N 1
ATOM 2659 C CA . SER A 1 344 ? 1.250 3.485 1.393 1.00 96.31 344 SER A CA 1
ATOM 2660 C C . SER A 1 344 ? 0.972 2.153 0.686 1.00 96.31 344 SER A C 1
ATOM 2662 O O . SER A 1 344 ? 1.710 1.208 0.948 1.00 96.31 344 SER A O 1
ATOM 2664 N N . SER A 1 345 ? -0.036 2.095 -0.202 1.00 91.50 345 SER A N 1
ATOM 2665 C CA . SER A 1 345 ? -0.529 0.947 -1.009 1.00 91.50 345 SER A CA 1
ATOM 2666 C C . SER A 1 345 ? -0.959 -0.295 -0.234 1.00 91.50 345 SER A C 1
ATOM 2668 O O . SER A 1 345 ? -2.001 -0.853 -0.522 1.00 91.50 345 SER A O 1
ATOM 2670 N N . THR A 1 346 ? -0.223 -0.678 0.802 1.00 90.44 346 THR A N 1
ATOM 2671 C CA . THR A 1 346 ? -0.779 -1.353 1.981 1.00 90.44 346 THR A CA 1
ATOM 2672 C C . THR A 1 346 ? -1.788 -0.481 2.724 1.00 90.44 346 THR A C 1
ATOM 2674 O O . THR A 1 346 ? -2.472 -0.978 3.609 1.00 90.44 346 THR A O 1
ATOM 2677 N N . ASP A 1 347 ? -1.795 0.825 2.439 1.00 91.56 347 ASP A N 1
ATOM 2678 C CA . ASP A 1 347 ? -2.640 1.852 3.032 1.00 91.56 347 ASP A CA 1
ATOM 2679 C C . ASP A 1 347 ? -2.835 1.646 4.544 1.00 91.56 347 ASP A C 1
ATOM 2681 O O . ASP A 1 347 ? -3.892 1.275 5.050 1.00 91.56 347 ASP A O 1
ATOM 2685 N N . PHE A 1 348 ? -1.751 1.889 5.287 1.00 98.25 348 PHE A N 1
ATOM 2686 C CA . PHE A 1 348 ? -1.738 2.025 6.741 1.00 98.25 348 PHE A CA 1
ATOM 2687 C C . PHE A 1 348 ? -0.790 3.153 7.165 1.00 98.25 348 PHE A C 1
ATOM 2689 O O . PHE A 1 348 ? 0.425 3.084 6.946 1.00 98.25 348 PHE A O 1
ATOM 2696 N N . PHE A 1 349 ? -1.341 4.201 7.782 1.00 98.62 349 PHE A N 1
ATOM 2697 C CA . PHE A 1 349 ? -0.599 5.428 8.073 1.00 98.62 349 PHE A CA 1
ATOM 2698 C C . PHE A 1 349 ? -1.076 6.166 9.331 1.00 98.62 349 PHE A C 1
ATOM 2700 O O . PHE A 1 349 ? -2.210 6.006 9.794 1.00 98.62 349 PHE A O 1
ATOM 2707 N N . VAL A 1 350 ? -0.213 7.052 9.834 1.00 98.69 350 VAL A N 1
ATOM 2708 C CA . VAL A 1 350 ? -0.547 8.139 10.765 1.00 98.69 350 VAL A CA 1
ATOM 2709 C C . VAL A 1 350 ? 0.051 9.464 10.275 1.00 98.69 350 VAL A C 1
ATOM 2711 O O . VAL A 1 350 ? 1.095 9.469 9.621 1.00 98.69 350 VAL A O 1
ATOM 2714 N N . THR A 1 351 ? -0.605 10.592 10.565 1.00 98.56 351 THR A N 1
ATOM 2715 C CA . THR A 1 351 ? -0.174 11.928 10.101 1.00 98.56 351 THR A CA 1
ATOM 2716 C C . THR A 1 351 ? -0.072 12.943 11.237 1.00 98.56 351 THR A C 1
ATOM 2718 O O . THR A 1 351 ? -0.787 12.838 12.236 1.00 98.56 351 THR A O 1
ATOM 2721 N N . SER A 1 352 ? 0.774 13.971 11.085 1.00 97.56 352 SER A N 1
ATOM 2722 C CA . SER A 1 352 ? 0.985 14.998 12.124 1.00 97.56 352 SER A CA 1
ATOM 2723 C C . SER A 1 352 ? -0.232 15.894 12.374 1.00 97.56 352 SER A C 1
ATOM 2725 O O . SER A 1 352 ? -0.290 16.570 13.397 1.00 97.56 352 SER A O 1
ATOM 2727 N N . ALA A 1 353 ? -1.240 15.856 11.496 1.00 96.88 353 ALA A N 1
ATOM 2728 C CA . ALA A 1 353 ? -2.572 16.401 11.766 1.00 96.88 353 ALA A CA 1
ATOM 2729 C C . ALA A 1 353 ? -3.370 15.567 12.794 1.00 96.88 353 ALA A C 1
ATOM 2731 O O . ALA A 1 353 ? -4.512 15.899 13.120 1.00 96.88 353 ALA A O 1
ATOM 2732 N N . GLY A 1 354 ? -2.795 14.479 13.315 1.00 96.50 354 GLY A N 1
ATOM 2733 C CA . GLY A 1 354 ? -3.410 13.589 14.290 1.00 96.50 354 GLY A CA 1
ATOM 2734 C C . GLY A 1 354 ? -4.521 12.744 13.679 1.00 96.50 354 GLY A C 1
ATOM 2735 O O . GLY A 1 354 ? -5.602 12.675 14.258 1.00 96.50 354 GLY A O 1
ATOM 2736 N N . PHE A 1 355 ? -4.270 12.152 12.510 1.00 98.44 355 PHE A N 1
ATOM 2737 C CA . PHE A 1 355 ? -5.123 11.122 11.915 1.00 98.44 355 PHE A CA 1
ATOM 2738 C C . PHE A 1 355 ? -4.389 9.782 11.884 1.00 98.44 355 PHE A C 1
ATOM 2740 O O . PHE A 1 355 ? -3.168 9.739 11.733 1.00 98.44 355 PHE A O 1
ATOM 2747 N N . MET A 1 356 ? -5.149 8.696 11.991 1.00 98.62 356 MET A N 1
ATOM 2748 C CA . MET A 1 356 ? -4.749 7.358 11.556 1.00 98.62 356 MET A CA 1
ATOM 2749 C C . MET A 1 356 ? -5.650 6.950 10.391 1.00 98.62 356 MET A C 1
ATOM 2751 O O . MET A 1 356 ? -6.819 7.341 10.364 1.00 98.62 356 MET A O 1
ATOM 2755 N N . GLY A 1 357 ? -5.156 6.147 9.458 1.00 98.38 357 GLY A N 1
ATOM 2756 C CA . GLY A 1 357 ? -5.994 5.654 8.371 1.00 98.38 357 GLY A CA 1
ATOM 2757 C C . GLY A 1 357 ? -5.557 4.304 7.838 1.00 98.38 357 GLY A C 1
ATOM 2758 O O . GLY A 1 357 ? -4.378 3.951 7.892 1.00 98.38 357 GLY A O 1
ATOM 2759 N N . THR A 1 358 ? -6.540 3.552 7.351 1.00 98.56 358 THR A N 1
ATOM 2760 C CA . THR A 1 358 ? -6.328 2.314 6.607 1.00 98.56 358 THR A CA 1
ATOM 2761 C C . THR A 1 358 ? -7.485 2.011 5.655 1.00 98.56 358 THR A C 1
ATOM 2763 O O . THR A 1 358 ? -8.432 2.796 5.585 1.00 98.56 358 THR A O 1
ATOM 2766 N N . GLU A 1 359 ? -7.439 0.904 4.920 1.00 97.50 359 GLU A N 1
ATOM 2767 C CA . GLU A 1 359 ? -8.473 0.504 3.964 1.00 97.50 359 GLU A CA 1
ATOM 2768 C C . GLU A 1 359 ? -8.682 -1.020 3.916 1.00 97.50 359 GLU A C 1
ATOM 2770 O O . GLU A 1 359 ? -8.007 -1.771 4.614 1.00 97.50 359 GLU A O 1
ATOM 2775 N N . THR A 1 360 ? -9.655 -1.470 3.119 1.00 97.00 360 THR A N 1
ATOM 2776 C CA . THR A 1 360 ? -9.672 -2.821 2.535 1.00 97.00 360 THR A CA 1
ATOM 2777 C C . THR A 1 360 ? -10.262 -2.769 1.123 1.00 97.00 360 THR A C 1
ATOM 2779 O O . THR A 1 360 ? -11.364 -2.233 0.944 1.00 97.00 360 THR A O 1
ATOM 2782 N N . THR A 1 361 ? -9.586 -3.374 0.142 1.00 94.12 361 THR A N 1
ATOM 2783 C CA . THR A 1 361 ? -9.947 -3.267 -1.283 1.00 94.12 361 THR A CA 1
ATOM 2784 C C . THR A 1 361 ? -11.286 -3.946 -1.575 1.00 94.12 361 THR A C 1
ATOM 2786 O O . THR A 1 361 ? -11.557 -5.033 -1.058 1.00 94.12 361 THR A O 1
ATOM 2789 N N . ILE A 1 362 ? -12.141 -3.339 -2.402 1.00 93.69 362 ILE A N 1
ATOM 2790 C CA . ILE A 1 362 ? -13.458 -3.889 -2.753 1.00 93.69 362 ILE A CA 1
ATOM 2791 C C . ILE A 1 362 ? -13.279 -4.980 -3.819 1.00 93.69 362 ILE A C 1
ATOM 2793 O O . ILE A 1 362 ? -12.968 -4.700 -4.978 1.00 93.69 362 ILE A O 1
ATOM 2797 N N . GLY A 1 363 ? -13.484 -6.241 -3.428 1.00 88.56 363 GLY A N 1
ATOM 2798 C CA . GLY A 1 363 ? -13.367 -7.380 -4.335 1.00 88.56 363 GLY A CA 1
ATOM 2799 C C . GLY A 1 363 ? -14.391 -7.316 -5.470 1.00 88.56 363 GLY A C 1
ATOM 2800 O O . GLY A 1 363 ? -15.564 -7.013 -5.252 1.00 88.56 363 GLY A O 1
ATOM 2801 N N . GLY A 1 364 ? -13.949 -7.614 -6.693 1.00 85.88 364 GLY A N 1
ATOM 2802 C CA . GLY A 1 364 ? -14.815 -7.660 -7.869 1.00 85.88 364 GLY A CA 1
ATOM 2803 C C . GLY A 1 364 ? -15.179 -6.301 -8.477 1.00 85.88 364 GLY A C 1
ATOM 2804 O O . GLY A 1 364 ? -15.874 -6.283 -9.490 1.00 85.88 364 GLY A O 1
ATOM 2805 N N . PHE A 1 365 ? -14.717 -5.173 -7.925 1.00 90.56 365 PHE A N 1
ATOM 2806 C CA . PHE A 1 365 ? -14.969 -3.844 -8.500 1.00 90.56 365 PHE A CA 1
ATOM 2807 C C . PHE A 1 365 ? -14.394 -3.734 -9.926 1.00 90.56 365 PHE A C 1
ATOM 2809 O O . PHE A 1 365 ? -13.266 -4.172 -10.164 1.00 90.56 365 PHE A O 1
ATOM 2816 N N . ASN A 1 366 ? -15.153 -3.205 -10.894 1.00 84.62 366 ASN A N 1
ATOM 2817 C CA . ASN A 1 366 ? -14.747 -3.239 -12.311 1.00 84.62 366 ASN A CA 1
ATOM 2818 C C . ASN A 1 366 ? -15.092 -2.002 -13.160 1.00 84.62 366 ASN A C 1
ATOM 2820 O O . ASN A 1 366 ? -14.873 -2.007 -14.377 1.00 84.62 366 ASN A O 1
ATOM 2824 N N . VAL A 1 367 ? -15.603 -0.936 -12.544 1.00 91.38 367 VAL A N 1
ATOM 2825 C CA . VAL A 1 367 ? -15.881 0.329 -13.238 1.00 91.38 367 VAL A CA 1
ATOM 2826 C C . VAL A 1 367 ? -14.615 1.187 -13.254 1.00 91.38 367 VAL A C 1
ATOM 2828 O O . VAL A 1 367 ? -13.877 1.232 -12.279 1.00 91.38 367 VAL A O 1
ATOM 2831 N N . PHE A 1 368 ? -14.342 1.869 -14.364 1.00 93.06 368 PHE A N 1
ATOM 2832 C CA . PHE A 1 368 ? -13.192 2.764 -14.484 1.00 93.06 368 PHE A CA 1
ATOM 2833 C C . PHE A 1 368 ? -13.503 3.905 -15.452 1.00 93.06 368 PHE A C 1
ATOM 2835 O O . PHE A 1 368 ? -14.067 3.669 -16.526 1.00 93.06 368 PHE A O 1
ATOM 2842 N N . GLU A 1 369 ? -13.085 5.113 -15.086 1.00 93.44 369 GLU A N 1
ATOM 2843 C CA . GLU A 1 369 ? -13.080 6.318 -15.919 1.00 93.44 369 GLU A CA 1
ATOM 2844 C C . GLU A 1 369 ? -11.717 7.009 -15.777 1.00 93.44 369 GLU A C 1
ATOM 2846 O O . GLU A 1 369 ? -11.128 7.002 -14.702 1.00 93.44 369 GLU A O 1
ATOM 2851 N N . LEU A 1 370 ? -11.184 7.598 -16.851 1.00 93.31 370 LEU A N 1
ATOM 2852 C CA . LEU A 1 370 ? -9.835 8.170 -16.828 1.00 93.31 370 LEU A CA 1
ATOM 2853 C C . LEU A 1 370 ? -9.797 9.525 -16.100 1.00 93.31 370 LEU A C 1
ATOM 2855 O O . LEU A 1 370 ? -10.031 10.567 -16.709 1.00 93.31 370 LEU A O 1
ATOM 2859 N N . HIS A 1 371 ? -9.436 9.492 -14.816 1.00 95.44 371 HIS A N 1
ATOM 2860 C CA . HIS A 1 371 ? -9.190 10.667 -13.975 1.00 95.44 371 HIS A CA 1
ATOM 2861 C C . HIS A 1 371 ? -7.794 10.564 -13.317 1.00 95.44 371 HIS A C 1
ATOM 2863 O O . HIS A 1 371 ? -6.831 10.169 -13.975 1.00 95.44 371 HIS A O 1
ATOM 2869 N N . ALA A 1 372 ? -7.629 10.937 -12.042 1.00 97.06 372 ALA A N 1
ATOM 2870 C CA . ALA A 1 372 ? -6.351 10.840 -11.335 1.00 97.06 372 ALA A CA 1
ATOM 2871 C C . ALA A 1 372 ? -6.142 9.444 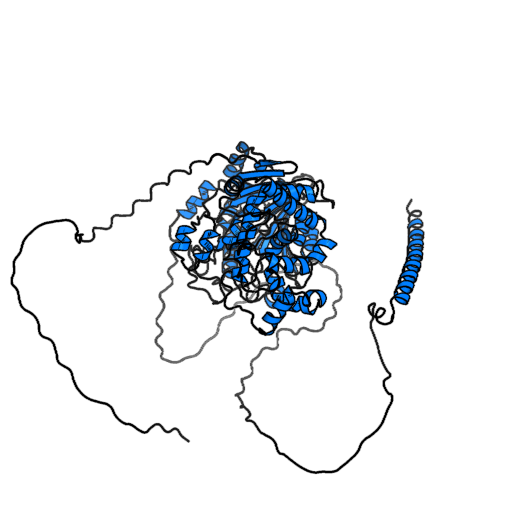-10.700 1.00 97.06 372 ALA A C 1
ATOM 2873 O O . ALA A 1 372 ? -7.082 8.894 -10.106 1.00 97.06 372 ALA A O 1
ATOM 2874 N N . PRO A 1 373 ? -4.919 8.876 -10.756 1.00 96.69 373 PRO A N 1
ATOM 2875 C CA . PRO A 1 373 ? -4.648 7.561 -10.184 1.00 96.69 373 PRO A CA 1
ATOM 2876 C C . PRO A 1 373 ? -4.719 7.572 -8.649 1.00 96.69 373 PRO A C 1
ATOM 2878 O O . PRO A 1 373 ? -4.454 8.584 -7.989 1.00 96.69 373 PRO A O 1
ATOM 2881 N N . ALA A 1 374 ? -5.055 6.426 -8.063 1.00 96.75 374 ALA A N 1
ATOM 2882 C CA . ALA A 1 374 ? -5.286 6.252 -6.631 1.00 96.75 374 ALA A CA 1
ATOM 2883 C C . ALA A 1 374 ? -4.109 6.700 -5.754 1.00 96.75 374 ALA A C 1
ATOM 2885 O O . ALA A 1 374 ? -4.324 7.286 -4.691 1.00 96.75 374 ALA A O 1
ATOM 2886 N N . CYS A 1 375 ? -2.870 6.494 -6.205 1.00 97.50 375 CYS A N 1
ATOM 2887 C CA . CYS A 1 375 ? -1.666 6.849 -5.454 1.00 97.50 375 CYS A CA 1
ATOM 2888 C C . CYS A 1 375 ? -1.577 8.345 -5.121 1.00 97.50 375 CYS A C 1
ATOM 2890 O O . CYS A 1 375 ? -1.317 8.713 -3.972 1.00 97.50 375 CYS A O 1
ATOM 2892 N N . VAL A 1 376 ? -1.866 9.223 -6.090 1.00 97.88 376 VAL A N 1
ATOM 2893 C CA . VAL A 1 376 ? -1.820 10.676 -5.874 1.00 97.88 376 VAL A CA 1
ATOM 2894 C C . VAL A 1 376 ? -3.029 11.179 -5.089 1.00 97.88 376 VAL A C 1
ATOM 2896 O O . VAL A 1 376 ? -2.883 12.122 -4.314 1.00 97.88 376 VAL A O 1
ATOM 2899 N N . ARG A 1 377 ? -4.200 10.537 -5.216 1.00 97.88 377 ARG A N 1
ATOM 2900 C CA . ARG A 1 377 ? -5.386 10.838 -4.389 1.00 97.88 377 ARG A CA 1
ATOM 2901 C C . ARG A 1 377 ? -5.135 10.482 -2.921 1.00 97.88 377 ARG A C 1
ATOM 2903 O O . ARG A 1 377 ? -5.301 11.328 -2.044 1.00 97.88 377 ARG A O 1
ATOM 2910 N N . SER A 1 378 ? -4.615 9.283 -2.667 1.00 97.88 378 SER A N 1
ATOM 2911 C CA . SER A 1 378 ? -4.280 8.789 -1.325 1.00 97.88 378 SER A CA 1
ATOM 2912 C C . SER A 1 378 ? -3.174 9.621 -0.671 1.00 97.88 378 SER A C 1
ATOM 2914 O O . SER A 1 378 ? -3.332 10.078 0.462 1.00 97.88 378 SER A O 1
ATOM 2916 N N . ARG A 1 379 ? -2.081 9.928 -1.391 1.00 98.19 379 ARG A N 1
ATOM 2917 C CA . ARG A 1 379 ? -1.015 10.804 -0.869 1.00 98.19 379 ARG A CA 1
ATOM 2918 C C . ARG A 1 379 ? -1.492 12.243 -0.642 1.00 98.19 379 ARG A C 1
ATOM 2920 O O . ARG A 1 379 ? -1.112 12.834 0.368 1.00 98.19 379 ARG A O 1
ATOM 2927 N N . LYS A 1 380 ? -2.378 12.790 -1.489 1.00 98.06 380 LYS A N 1
ATOM 2928 C CA . LYS A 1 380 ? -3.038 14.092 -1.252 1.00 98.06 380 LYS A CA 1
ATOM 2929 C C . LYS A 1 380 ? -3.865 14.068 0.036 1.00 98.06 380 LYS A C 1
ATOM 2931 O O . LYS A 1 380 ? -3.737 14.983 0.846 1.00 98.06 380 LYS A O 1
ATOM 2936 N N . ALA A 1 381 ? -4.656 13.014 0.246 1.00 98.38 381 ALA A N 1
ATOM 2937 C CA . ALA A 1 381 ? -5.467 12.843 1.446 1.00 98.38 381 ALA A CA 1
ATOM 2938 C C . ALA A 1 381 ? -4.604 12.741 2.719 1.00 98.38 381 ALA A C 1
ATOM 2940 O O . ALA A 1 381 ? -4.876 13.452 3.684 1.00 98.38 381 ALA A O 1
ATOM 2941 N N . MET A 1 382 ? -3.522 11.954 2.707 1.00 98.50 382 MET A N 1
ATOM 2942 C CA . MET A 1 382 ? -2.591 11.861 3.842 1.00 98.50 382 MET A CA 1
ATOM 2943 C C . MET A 1 382 ? -1.872 13.190 4.136 1.00 98.50 382 MET A C 1
ATOM 2945 O O . MET A 1 382 ? -1.814 13.623 5.285 1.00 98.50 382 MET A O 1
ATOM 2949 N N . GLN A 1 383 ? -1.323 13.851 3.110 1.00 98.31 383 GLN A N 1
ATOM 2950 C CA . GLN A 1 383 ? -0.429 15.000 3.299 1.00 98.31 383 GLN A CA 1
ATOM 2951 C C . GLN A 1 383 ? -1.158 16.323 3.585 1.00 98.31 383 GLN A C 1
ATOM 2953 O O . GLN A 1 383 ? -0.577 17.203 4.223 1.00 98.31 383 GLN A O 1
ATOM 2958 N N . TYR A 1 384 ? -2.399 16.495 3.112 1.00 98.44 384 TYR A N 1
ATOM 2959 C CA . TYR A 1 384 ? -3.071 17.804 3.093 1.00 98.44 384 TYR A CA 1
ATOM 2960 C C . TYR A 1 384 ? -4.392 17.884 3.873 1.00 98.44 384 TYR A C 1
ATOM 2962 O O . TYR A 1 384 ? -4.932 18.984 4.002 1.00 98.44 384 TYR A O 1
ATOM 2970 N N . SER A 1 385 ? -4.909 16.778 4.420 1.00 98.38 385 SER A N 1
ATOM 2971 C CA . SER A 1 385 ? -6.163 16.804 5.189 1.00 98.38 385 SER A CA 1
ATOM 2972 C C . SER A 1 385 ? -5.997 17.396 6.586 1.00 98.38 385 SER A C 1
ATOM 2974 O O . SER A 1 385 ? -5.098 17.017 7.336 1.00 98.38 385 SER A O 1
ATOM 2976 N N . ASN A 1 386 ? -6.921 18.280 6.961 1.00 97.06 386 ASN A N 1
ATOM 2977 C CA . ASN A 1 386 ? -7.027 18.870 8.298 1.00 97.06 386 ASN A CA 1
ATOM 2978 C C . ASN A 1 386 ? -8.290 18.384 9.025 1.00 97.06 386 ASN A C 1
ATOM 2980 O O . ASN A 1 386 ? -8.319 18.364 10.255 1.00 97.06 386 ASN A O 1
ATOM 2984 N N . THR A 1 387 ? -9.316 17.962 8.279 1.00 97.25 387 THR A N 1
ATOM 2985 C CA . THR A 1 387 ? -10.574 17.415 8.811 1.00 97.25 387 THR A CA 1
ATOM 2986 C C . THR A 1 387 ? -10.919 16.061 8.177 1.00 97.25 387 THR A C 1
ATOM 2988 O O . THR A 1 387 ? -10.269 15.619 7.230 1.00 97.25 387 THR A O 1
ATOM 2991 N N . LEU A 1 388 ? -11.954 15.381 8.685 1.00 98.00 388 LEU A N 1
ATOM 2992 C CA . LEU A 1 388 ? -12.470 14.152 8.063 1.00 98.00 388 LEU A CA 1
ATOM 2993 C C . LEU A 1 388 ? -13.146 14.444 6.706 1.00 98.00 388 LEU A C 1
ATOM 2995 O O . LEU A 1 388 ? -13.099 13.622 5.795 1.00 98.00 388 LEU A O 1
ATOM 2999 N N . GLU A 1 389 ? -13.709 15.638 6.528 1.00 98.31 389 GLU A N 1
ATOM 3000 C CA . GLU A 1 389 ? -14.274 16.117 5.263 1.00 98.31 389 GLU A CA 1
ATOM 3001 C C . GLU A 1 389 ? -13.205 16.310 4.177 1.00 98.31 389 GLU A C 1
ATOM 3003 O O . GLU A 1 389 ? -13.475 16.017 3.011 1.00 98.31 389 GLU A O 1
ATOM 3008 N N . ASP A 1 390 ? -11.988 16.731 4.543 1.00 98.56 390 ASP A N 1
ATOM 3009 C CA . ASP A 1 390 ? -10.860 16.794 3.603 1.00 98.56 390 ASP A CA 1
ATOM 3010 C C . ASP A 1 390 ? -10.501 15.399 3.058 1.00 98.56 390 ASP A C 1
ATOM 3012 O O . ASP A 1 390 ? -10.260 15.266 1.859 1.00 98.56 390 ASP A O 1
ATOM 3016 N N . TYR A 1 391 ? -10.549 14.342 3.884 1.00 98.56 391 TYR A N 1
ATOM 3017 C CA . TYR A 1 391 ? -10.343 12.963 3.412 1.00 98.56 391 TYR A CA 1
ATOM 3018 C C . TYR A 1 391 ? -11.416 12.537 2.404 1.00 98.56 391 TYR A C 1
ATOM 3020 O O . TYR A 1 391 ? -11.074 12.013 1.345 1.00 98.56 391 TYR A O 1
ATOM 3028 N N . ILE A 1 392 ? -12.699 12.802 2.690 1.00 98.50 392 ILE A N 1
ATOM 3029 C CA . ILE A 1 392 ? -13.793 12.524 1.740 1.00 98.50 392 ILE A CA 1
ATOM 3030 C C . ILE A 1 392 ? -13.523 13.255 0.422 1.00 98.50 392 ILE A C 1
ATOM 3032 O O . ILE A 1 392 ? -13.541 12.646 -0.645 1.00 98.50 392 ILE A O 1
ATOM 3036 N N . LYS A 1 393 ? -13.221 14.553 0.489 1.00 98.25 393 LYS A N 1
ATOM 3037 C CA . LYS A 1 393 ? -12.949 15.392 -0.679 1.00 98.25 393 LYS A CA 1
ATOM 3038 C C . LYS A 1 393 ? -11.758 14.886 -1.496 1.00 98.25 393 LYS A C 1
ATOM 3040 O O . LYS A 1 393 ? -11.902 14.688 -2.694 1.00 98.25 393 LYS A O 1
ATOM 3045 N N . TYR A 1 394 ? -10.594 14.670 -0.887 1.00 97.88 394 TYR A N 1
ATOM 3046 C CA . TYR A 1 394 ? -9.367 14.352 -1.627 1.00 97.88 394 TYR A CA 1
ATOM 3047 C C . TYR A 1 394 ? -9.317 12.920 -2.171 1.00 97.88 394 TYR A C 1
ATOM 3049 O O . TYR A 1 394 ? -8.625 12.690 -3.162 1.00 97.88 394 TYR A O 1
ATOM 3057 N N . LEU A 1 395 ? -10.055 11.979 -1.572 1.00 97.88 395 LEU A N 1
ATOM 3058 C CA . LEU A 1 395 ? -10.202 10.624 -2.113 1.00 97.88 395 LEU A CA 1
ATOM 3059 C C . LEU A 1 395 ? -11.205 10.561 -3.282 1.00 97.88 395 LEU A C 1
ATOM 3061 O O . LEU A 1 395 ? -11.028 9.740 -4.185 1.00 97.88 395 LEU A O 1
ATOM 3065 N N . THR A 1 396 ? -12.229 11.426 -3.280 1.00 97.25 396 THR A N 1
ATOM 3066 C CA . THR A 1 396 ? -13.307 11.455 -4.293 1.00 97.25 396 THR A CA 1
ATOM 3067 C C . THR A 1 396 ? -13.032 12.398 -5.472 1.00 97.25 396 THR A C 1
ATOM 3069 O O . THR A 1 396 ? -13.493 12.144 -6.583 1.00 97.25 396 THR A O 1
ATOM 3072 N N . GLU A 1 397 ? -12.257 13.466 -5.266 1.00 95.88 397 GLU A N 1
ATOM 3073 C CA . GLU A 1 397 ? -11.825 14.403 -6.309 1.00 95.88 397 GLU A CA 1
ATOM 3074 C C . GLU A 1 397 ? -10.975 13.682 -7.368 1.00 95.88 397 GLU A C 1
ATOM 3076 O O . GLU A 1 397 ? -9.958 13.064 -7.047 1.00 95.88 397 GLU A O 1
ATOM 3081 N N . ASN A 1 398 ? -11.390 13.777 -8.637 1.00 95.69 398 ASN A N 1
ATOM 3082 C CA . ASN A 1 398 ? -10.769 13.090 -9.776 1.00 95.69 398 ASN A CA 1
ATOM 3083 C C . ASN A 1 398 ? -10.613 11.566 -9.560 1.00 95.69 398 ASN A C 1
ATOM 3085 O O . ASN A 1 398 ? -9.612 10.981 -9.968 1.00 95.69 398 ASN A O 1
ATOM 3089 N N . ASN A 1 399 ? -11.574 10.915 -8.897 1.00 96.94 399 ASN A N 1
ATOM 3090 C CA . ASN A 1 399 ? -11.571 9.466 -8.693 1.00 96.94 399 ASN A CA 1
ATOM 3091 C C . ASN A 1 399 ? -11.700 8.705 -10.024 1.00 96.94 399 ASN A C 1
ATOM 3093 O O . ASN A 1 399 ? -12.701 8.863 -10.715 1.00 96.94 399 ASN A O 1
ATOM 3097 N N . SER A 1 400 ? -10.726 7.853 -10.364 1.00 95.44 400 SER A N 1
ATOM 3098 C CA . SER A 1 400 ? -10.784 7.031 -11.588 1.00 95.44 400 SER A CA 1
ATOM 3099 C C . SER A 1 400 ? -11.567 5.722 -11.419 1.00 95.44 400 SER A C 1
ATOM 3101 O O . SER A 1 400 ? -11.788 5.005 -12.392 1.00 95.44 400 SER A O 1
ATOM 3103 N N . GLY A 1 401 ? -11.945 5.359 -10.187 1.00 94.38 401 GLY A N 1
ATOM 3104 C CA . GLY A 1 401 ? -12.425 4.010 -9.857 1.00 94.38 401 GLY A CA 1
ATOM 3105 C C . GLY A 1 401 ? -11.294 2.977 -9.783 1.00 94.38 401 GLY A C 1
ATOM 3106 O O . GLY A 1 401 ? -11.526 1.825 -9.430 1.00 94.38 401 GLY A O 1
ATOM 3107 N N . ASP A 1 402 ? -10.055 3.388 -10.065 1.00 93.38 402 ASP A N 1
ATOM 3108 C CA . ASP A 1 402 ? -8.884 2.578 -9.783 1.00 93.38 402 ASP A CA 1
ATOM 3109 C C . ASP A 1 402 ? -8.678 2.453 -8.271 1.00 93.38 402 ASP A C 1
ATOM 3111 O O . ASP A 1 402 ? -8.849 3.418 -7.520 1.00 93.38 402 ASP A O 1
ATOM 3115 N N . TYR A 1 403 ? -8.317 1.244 -7.844 1.00 92.81 403 TYR A N 1
ATOM 3116 C CA . TYR A 1 403 ? -8.139 0.884 -6.438 1.00 92.81 403 TYR A CA 1
ATOM 3117 C C . TYR A 1 403 ? -9.328 1.329 -5.557 1.00 92.81 403 TYR A C 1
ATOM 3119 O O . TYR A 1 403 ? -9.200 2.116 -4.617 1.00 92.81 403 TYR A O 1
ATOM 3127 N N . ALA A 1 404 ? -10.525 0.868 -5.937 1.00 94.62 404 ALA A N 1
ATOM 3128 C CA . ALA A 1 404 ? -11.759 1.114 -5.202 1.00 94.62 404 ALA A CA 1
ATOM 3129 C C . ALA A 1 404 ? -11.761 0.356 -3.867 1.00 94.62 404 ALA A C 1
ATOM 3131 O O . ALA A 1 404 ? -11.741 -0.877 -3.823 1.00 94.62 404 ALA A O 1
ATOM 3132 N N . ASN A 1 405 ? -11.805 1.113 -2.774 1.00 96.50 405 ASN A N 1
ATOM 3133 C CA . ASN A 1 405 ? -11.491 0.635 -1.433 1.00 96.50 405 ASN A CA 1
ATOM 3134 C C . ASN A 1 405 ? -12.561 1.084 -0.426 1.00 96.50 405 ASN A C 1
ATOM 3136 O O . ASN A 1 405 ? -13.193 2.133 -0.581 1.00 96.50 405 ASN A O 1
ATOM 3140 N N . VAL A 1 406 ? -12.732 0.328 0.660 1.00 98.19 406 VAL A N 1
ATOM 3141 C CA . VAL A 1 406 ? -13.396 0.847 1.863 1.00 98.19 406 VAL A CA 1
ATOM 3142 C C . VAL A 1 406 ? -12.332 1.447 2.772 1.00 98.19 406 VAL A C 1
ATOM 3144 O O . VAL A 1 406 ? -11.551 0.711 3.362 1.00 98.19 406 VAL A O 1
ATOM 3147 N N . TRP A 1 407 ? -12.304 2.771 2.895 1.00 98.62 407 TRP A N 1
ATOM 3148 C CA . TRP A 1 407 ? -11.374 3.500 3.758 1.00 98.62 407 TRP A CA 1
ATOM 3149 C C . TRP A 1 407 ? -11.916 3.636 5.182 1.00 98.62 407 TRP A C 1
ATOM 3151 O O . TRP A 1 407 ? -13.100 3.909 5.380 1.00 98.62 407 TRP A O 1
ATOM 3161 N N . TYR A 1 408 ? -11.027 3.538 6.168 1.00 98.75 408 TYR A N 1
ATOM 3162 C CA . TYR A 1 408 ? -11.282 3.735 7.593 1.00 98.75 408 TYR A CA 1
ATOM 3163 C C . TYR A 1 408 ? -10.331 4.813 8.120 1.00 98.75 408 TYR A C 1
ATOM 3165 O O . TYR A 1 408 ? -9.127 4.585 8.218 1.00 98.75 408 TYR A O 1
ATOM 3173 N N . ILE A 1 409 ? -10.859 5.987 8.468 1.00 98.81 409 ILE A N 1
ATOM 3174 C CA . ILE A 1 409 ? -10.080 7.128 8.969 1.00 98.81 409 ILE A CA 1
ATOM 3175 C C . ILE A 1 409 ? -10.459 7.392 10.427 1.00 98.81 409 ILE A C 1
ATOM 3177 O O . ILE A 1 409 ? -11.630 7.596 10.744 1.00 98.81 409 ILE A O 1
ATOM 3181 N N . GLY A 1 410 ? -9.470 7.400 11.317 1.00 98.62 410 GLY A N 1
ATOM 3182 C CA . GLY A 1 410 ? -9.632 7.682 12.740 1.00 98.62 410 GLY A CA 1
ATOM 3183 C C . GLY A 1 410 ? -9.027 9.032 13.120 1.00 98.62 410 GLY A C 1
ATOM 3184 O O . GLY A 1 410 ? -7.879 9.323 12.784 1.00 98.62 410 GLY A O 1
ATOM 3185 N N . LYS A 1 411 ? -9.781 9.836 13.871 1.00 98.12 411 LYS A N 1
ATOM 3186 C CA . LYS A 1 411 ? -9.354 11.110 14.454 1.00 98.12 411 LYS A CA 1
ATOM 3187 C C . LYS A 1 411 ? -9.446 11.027 15.984 1.00 98.12 411 LYS A C 1
ATOM 3189 O O . LYS A 1 411 ? -10.535 11.180 16.536 1.00 98.12 411 LYS A O 1
ATOM 3194 N N . PRO A 1 412 ? -8.333 10.752 16.689 1.00 97.19 412 PRO A N 1
ATOM 3195 C CA . PRO A 1 412 ? -8.294 10.805 18.145 1.00 97.19 412 PRO A CA 1
ATOM 3196 C C . PRO A 1 412 ? -8.670 12.182 18.695 1.00 97.19 412 PRO A C 1
ATOM 3198 O O . PRO A 1 412 ? -8.280 13.203 18.125 1.00 97.19 412 PRO A O 1
ATOM 3201 N N . ALA A 1 413 ? -9.331 12.205 19.853 1.00 94.00 413 ALA A N 1
ATOM 3202 C CA . ALA A 1 413 ? -9.503 13.419 20.643 1.00 94.00 413 ALA A CA 1
ATOM 3203 C C . ALA A 1 413 ? -8.146 14.059 20.982 1.00 94.00 413 ALA A C 1
ATOM 3205 O O . ALA A 1 413 ? -7.155 13.359 21.247 1.00 94.00 413 ALA A O 1
ATOM 3206 N N . SER A 1 414 ? -8.106 15.390 21.037 1.00 88.75 414 SER A N 1
ATOM 3207 C CA . SER A 1 414 ? -6.981 16.106 21.640 1.00 88.75 414 SER A CA 1
ATOM 3208 C C . SER A 1 414 ? -6.827 15.738 23.124 1.00 88.75 414 SER A C 1
ATOM 3210 O O . SER A 1 414 ? -7.806 15.460 23.812 1.00 88.75 414 SER A O 1
ATOM 3212 N N . LYS A 1 415 ? -5.586 15.752 23.628 1.00 86.31 415 LYS A N 1
ATOM 3213 C CA . LYS A 1 415 ? -5.290 15.637 25.070 1.00 86.31 415 LYS A CA 1
ATOM 3214 C C . LYS A 1 415 ? -5.310 16.986 25.802 1.00 86.31 415 LYS A C 1
ATOM 3216 O O . LYS A 1 415 ? -5.058 17.015 27.004 1.00 86.31 415 LYS A O 1
ATOM 3221 N N . ASP A 1 416 ? -5.578 18.085 25.099 1.00 85.12 416 ASP A N 1
ATOM 3222 C CA . ASP A 1 416 ? -5.832 19.379 25.732 1.00 85.12 416 ASP A CA 1
ATOM 3223 C C . ASP A 1 416 ? -7.068 19.274 26.638 1.00 85.12 416 ASP A C 1
ATOM 3225 O O . ASP A 1 416 ? -8.155 18.933 26.173 1.00 85.12 416 ASP A O 1
ATOM 3229 N N . ALA A 1 417 ? -6.902 19.585 27.925 1.00 76.81 417 ALA A N 1
ATOM 3230 C CA . ALA A 1 417 ? -7.964 19.541 28.927 1.00 76.81 417 ALA A CA 1
ATOM 3231 C C . ALA A 1 417 ? -9.114 20.534 28.653 1.00 76.81 417 ALA A C 1
ATOM 3233 O O . ALA A 1 417 ? -10.184 20.408 29.249 1.00 76.81 417 ALA A O 1
ATOM 3234 N N . LEU A 1 418 ? -8.907 21.514 27.766 1.00 82.88 418 LEU A N 1
ATOM 3235 C CA . LEU A 1 418 ? -9.941 22.436 27.293 1.00 82.88 418 LEU A CA 1
ATOM 3236 C C . LEU A 1 418 ? -10.681 21.927 26.044 1.00 82.88 418 LEU A C 1
ATOM 3238 O O . LEU A 1 418 ? -11.745 22.463 25.714 1.00 82.88 418 LEU A O 1
ATOM 3242 N N . SER A 1 419 ? -10.162 20.904 25.353 1.00 82.69 419 SER A N 1
ATOM 3243 C CA . SER A 1 419 ? -10.830 20.343 24.178 1.00 82.69 419 SER A CA 1
ATOM 3244 C C . SER A 1 419 ? -12.075 19.551 24.571 1.00 82.69 419 SER A C 1
ATOM 3246 O O . SER A 1 419 ? -12.083 18.761 25.513 1.00 82.69 419 SER A O 1
ATOM 3248 N N . LYS A 1 420 ? -13.148 19.757 23.803 1.00 84.44 420 LYS A N 1
ATOM 3249 C CA . LYS A 1 420 ? -14.402 18.991 23.885 1.00 84.44 420 LYS A CA 1
ATOM 3250 C C . LYS A 1 420 ? -14.553 18.002 22.726 1.00 84.44 420 LYS A C 1
ATOM 3252 O O . LYS A 1 420 ? -15.617 17.405 22.564 1.00 84.44 420 LYS A O 1
ATOM 3257 N N . GLU A 1 421 ? -13.518 17.867 21.899 1.00 87.69 421 GLU A N 1
ATOM 3258 C CA . GLU A 1 421 ? -13.490 16.923 20.786 1.00 87.69 421 GLU A CA 1
ATOM 3259 C C . GLU A 1 421 ? -13.538 15.488 21.310 1.00 87.69 421 GLU A C 1
ATOM 3261 O O . GLU A 1 421 ? -12.883 15.141 22.293 1.00 87.69 421 GLU A O 1
ATOM 3266 N N . LYS A 1 422 ? -14.308 14.639 20.633 1.00 92.12 422 LYS A N 1
ATOM 3267 C CA . LYS A 1 422 ? -14.358 13.205 20.914 1.00 92.12 422 LYS A CA 1
ATOM 3268 C C . LYS A 1 422 ? -13.557 12.462 19.861 1.00 92.12 422 LYS A C 1
ATOM 3270 O O . LYS A 1 422 ? -13.548 12.862 18.702 1.00 92.12 422 LYS A O 1
ATOM 3275 N N . SER A 1 423 ? -12.947 11.354 20.268 1.00 96.75 423 SER A N 1
ATOM 3276 C CA . SER A 1 423 ? -12.377 10.388 19.337 1.00 96.75 423 SER A CA 1
ATOM 3277 C C . SER A 1 423 ? -13.463 9.913 18.370 1.00 96.75 423 SER A C 1
ATOM 3279 O O . SER A 1 423 ? -14.544 9.500 18.794 1.00 96.75 423 SER A O 1
ATOM 3281 N N . GLU A 1 424 ? -13.183 9.999 17.074 1.00 98.00 424 GLU A N 1
ATOM 3282 C CA . GLU A 1 424 ? -14.139 9.709 16.009 1.00 98.00 424 GLU A CA 1
ATOM 3283 C C . GLU A 1 424 ? -13.512 8.811 14.941 1.00 98.00 424 GLU A C 1
ATOM 3285 O O . GLU A 1 424 ? -12.344 8.960 14.584 1.00 98.00 424 GLU A O 1
ATOM 3290 N N . ILE A 1 425 ? -14.304 7.876 14.423 1.00 98.81 425 ILE A N 1
ATOM 3291 C CA . ILE A 1 425 ? -13.941 6.999 13.312 1.00 98.81 425 ILE A CA 1
ATOM 3292 C C . ILE A 1 425 ? -14.911 7.216 12.153 1.00 98.81 425 ILE A C 1
ATOM 3294 O O . ILE A 1 425 ? -16.116 7.385 12.354 1.00 98.81 425 ILE A O 1
ATOM 3298 N N . MET A 1 426 ? -14.391 7.188 10.934 1.00 98.88 426 MET A N 1
ATOM 3299 C CA . MET A 1 426 ? -15.137 7.363 9.695 1.00 98.88 426 MET A CA 1
ATOM 3300 C C . MET A 1 426 ? -14.852 6.202 8.752 1.00 98.88 426 MET A C 1
ATOM 3302 O O . MET A 1 426 ? -13.698 5.825 8.566 1.00 98.88 426 MET A O 1
ATOM 3306 N N . ARG A 1 427 ? -15.899 5.683 8.115 1.00 98.81 427 ARG A N 1
ATOM 3307 C CA . ARG A 1 427 ? -15.807 4.767 6.982 1.00 98.81 427 ARG A CA 1
ATOM 3308 C C . ARG A 1 427 ? -16.232 5.491 5.709 1.00 98.81 427 ARG A C 1
ATOM 3310 O O . ARG A 1 427 ? -17.303 6.093 5.706 1.00 98.81 427 ARG A O 1
ATOM 3317 N N . ILE A 1 428 ? -15.436 5.387 4.647 1.00 98.75 428 ILE A N 1
ATOM 3318 C CA . ILE A 1 428 ? -15.791 5.809 3.285 1.00 98.75 428 ILE A CA 1
ATOM 3319 C C . ILE A 1 428 ? -15.774 4.562 2.402 1.00 98.75 428 ILE A C 1
ATOM 3321 O O . ILE A 1 428 ? -14.715 4.003 2.136 1.00 98.75 428 ILE A O 1
ATOM 3325 N N . GLU A 1 429 ? -16.935 4.122 1.936 1.00 98.50 429 GLU A N 1
ATOM 3326 C CA . GLU A 1 429 ? -17.034 3.091 0.903 1.00 98.50 429 GLU A CA 1
ATOM 3327 C C . GLU A 1 429 ? -16.940 3.798 -0.455 1.00 98.50 429 GLU A C 1
ATOM 3329 O O . GLU A 1 429 ? -17.874 4.498 -0.854 1.00 98.50 429 GLU A O 1
ATOM 3334 N N . LEU A 1 430 ? -15.772 3.702 -1.101 1.00 97.81 430 LEU A N 1
ATOM 3335 C CA . LEU A 1 430 ? -15.401 4.481 -2.283 1.00 97.81 430 LEU A CA 1
ATOM 3336 C C . LEU A 1 430 ? -15.541 3.630 -3.553 1.00 97.81 430 LEU A C 1
ATOM 3338 O O . LEU A 1 430 ? -14.574 3.022 -4.010 1.00 97.81 430 LEU A O 1
ATOM 3342 N N . GLY A 1 431 ? -16.749 3.606 -4.123 1.00 96.81 431 GLY A N 1
ATOM 3343 C CA . GLY A 1 431 ? -16.950 3.245 -5.528 1.00 96.81 431 GLY A CA 1
ATOM 3344 C C . GLY A 1 431 ? -16.533 4.390 -6.459 1.00 96.81 431 GLY A C 1
ATOM 3345 O O . GLY A 1 431 ? -15.923 5.370 -6.019 1.00 96.81 431 GLY A O 1
ATOM 3346 N N . LEU A 1 432 ? -16.869 4.301 -7.749 1.00 96.50 432 LEU A N 1
ATOM 3347 C CA . LEU A 1 432 ? -16.644 5.399 -8.698 1.00 96.50 432 LEU A CA 1
ATOM 3348 C C . LEU A 1 432 ? -17.841 6.353 -8.691 1.00 96.50 432 LEU A C 1
ATOM 3350 O O . LEU A 1 432 ? -17.689 7.558 -8.493 1.00 96.50 432 LEU A O 1
ATOM 3354 N N . ARG A 1 433 ? -19.037 5.795 -8.897 1.00 96.06 433 ARG A N 1
ATOM 3355 C CA . ARG A 1 433 ? -20.308 6.520 -9.029 1.00 96.06 433 ARG A CA 1
ATOM 3356 C C . ARG A 1 433 ? -21.048 6.620 -7.706 1.00 96.06 433 ARG A C 1
ATOM 3358 O O . ARG A 1 433 ? -21.757 7.600 -7.478 1.00 96.06 433 ARG A O 1
ATOM 3365 N N . TYR A 1 434 ? -20.907 5.613 -6.846 1.00 97.56 434 TYR A N 1
ATOM 3366 C CA . TYR A 1 434 ? -21.544 5.584 -5.538 1.00 97.56 434 TYR A CA 1
ATOM 3367 C C . TYR A 1 434 ? -20.501 5.665 -4.430 1.00 97.56 434 TYR A C 1
ATOM 3369 O O . TYR A 1 434 ? -19.501 4.954 -4.415 1.00 97.56 434 TYR A O 1
ATOM 3377 N N . ILE A 1 435 ? -20.769 6.554 -3.479 1.00 97.88 435 ILE A N 1
ATOM 3378 C CA . ILE A 1 435 ? -19.958 6.759 -2.286 1.00 97.88 435 ILE A CA 1
ATOM 3379 C C . ILE A 1 435 ? -20.902 6.687 -1.089 1.00 97.88 435 ILE A C 1
ATOM 3381 O O . ILE A 1 435 ? -21.991 7.276 -1.113 1.00 97.88 435 ILE A O 1
ATOM 3385 N N . HIS A 1 436 ? -20.489 5.979 -0.042 1.00 98.44 436 HIS A N 1
ATOM 3386 C CA . HIS A 1 436 ? -21.187 5.953 1.240 1.00 98.44 436 HIS A CA 1
ATOM 3387 C C . HIS A 1 436 ? -20.233 6.343 2.365 1.00 98.44 436 HIS A C 1
ATOM 3389 O O . HIS A 1 436 ? -19.106 5.857 2.421 1.00 98.44 436 HIS A O 1
ATOM 3395 N N . VAL A 1 437 ? -20.681 7.223 3.262 1.00 98.69 437 VAL A N 1
ATOM 3396 C CA . VAL A 1 437 ? -19.888 7.693 4.402 1.00 98.69 437 VAL A CA 1
ATOM 3397 C C . VAL A 1 437 ? -20.667 7.479 5.690 1.00 98.69 437 VAL A C 1
ATOM 3399 O O . VAL A 1 437 ? -21.807 7.922 5.812 1.00 98.69 437 VAL A O 1
ATOM 3402 N N . GLU A 1 438 ? -20.028 6.848 6.671 1.00 98.62 438 GLU A N 1
ATOM 3403 C CA . GLU A 1 438 ? -20.577 6.631 8.011 1.00 98.62 438 GLU A CA 1
ATOM 3404 C C . GLU A 1 438 ? -19.553 7.079 9.062 1.00 98.62 438 GLU A C 1
ATOM 3406 O O . GLU A 1 438 ? -18.360 6.806 8.928 1.00 98.62 438 GLU A O 1
ATOM 3411 N N . ARG A 1 439 ? -20.002 7.763 10.120 1.00 98.56 439 ARG A N 1
ATOM 3412 C CA . ARG A 1 439 ? -19.146 8.297 11.195 1.00 98.56 439 ARG A CA 1
ATOM 3413 C C . ARG A 1 439 ? -19.638 7.856 12.567 1.00 98.56 439 ARG A C 1
ATOM 3415 O O . ARG A 1 439 ? -20.845 7.757 12.786 1.00 98.56 439 ARG A O 1
ATOM 3422 N N . LYS A 1 440 ? -18.711 7.576 13.487 1.00 98.44 440 LYS A N 1
ATOM 3423 C CA . LYS A 1 440 ? -19.001 7.095 14.848 1.00 98.44 440 LYS A CA 1
ATOM 3424 C C . LYS A 1 440 ? -18.037 7.685 15.867 1.00 98.44 440 LYS A C 1
ATOM 3426 O O . LYS A 1 440 ? -16.828 7.587 15.713 1.00 98.44 440 LYS A O 1
ATOM 3431 N N . THR A 1 441 ? -18.585 8.178 16.973 1.00 97.44 441 THR A N 1
ATOM 3432 C CA . THR A 1 441 ? -17.845 8.445 18.225 1.00 97.44 441 THR A CA 1
ATOM 3433 C C . THR A 1 441 ? -18.007 7.315 19.251 1.00 97.44 441 THR A C 1
ATOM 3435 O O . THR A 1 441 ? -17.376 7.322 20.305 1.00 97.44 441 THR A O 1
ATOM 3438 N N . LYS A 1 442 ? -18.852 6.320 18.944 1.00 97.00 442 LYS A N 1
ATOM 3439 C CA . LYS A 1 442 ? -19.047 5.086 19.711 1.00 97.00 442 LYS A CA 1
ATOM 3440 C C . LYS A 1 442 ? -19.473 3.959 18.769 1.00 97.00 442 LYS A C 1
ATOM 3442 O O . LYS A 1 442 ? -20.427 4.127 18.012 1.00 97.00 442 LYS A O 1
ATOM 3447 N N . GLY A 1 443 ? -18.780 2.824 18.810 1.00 97.12 443 GLY A N 1
ATOM 3448 C CA . GLY A 1 443 ? -19.041 1.667 17.953 1.00 97.12 443 GLY A CA 1
ATOM 3449 C C . GLY A 1 443 ? -17.800 1.196 17.203 1.00 97.12 443 GLY A C 1
ATOM 3450 O O . GLY A 1 443 ? -16.673 1.388 17.651 1.00 97.12 443 GLY A O 1
ATOM 3451 N N . TYR A 1 444 ? -18.012 0.551 16.057 1.00 98.12 444 TYR A N 1
ATOM 3452 C CA . TYR A 1 444 ? -16.939 -0.022 15.248 1.00 98.12 444 TYR A CA 1
ATOM 3453 C C . TYR A 1 444 ? -17.298 -0.106 13.759 1.00 98.12 444 TYR A C 1
ATOM 3455 O O . TYR A 1 444 ? -18.465 0.029 13.363 1.00 98.12 444 TYR A O 1
ATOM 3463 N N . PHE A 1 445 ? -16.267 -0.401 12.972 1.00 98.62 445 PHE A N 1
ATOM 3464 C CA . PHE A 1 445 ? -16.299 -0.867 11.594 1.00 98.62 445 PHE A CA 1
ATOM 3465 C C . PHE A 1 445 ? -15.412 -2.111 11.442 1.00 98.62 445 PHE A C 1
ATOM 3467 O O . PHE A 1 445 ? -14.430 -2.269 12.168 1.00 98.62 445 PHE A O 1
ATOM 3474 N N . ILE A 1 446 ? -15.752 -2.976 10.486 1.00 98.25 446 ILE A N 1
ATOM 3475 C CA . ILE A 1 446 ? -14.945 -4.127 10.056 1.00 98.25 446 ILE A CA 1
ATOM 3476 C C . ILE A 1 446 ? -14.712 -4.046 8.541 1.00 98.25 446 ILE A C 1
ATOM 3478 O O . ILE A 1 446 ? -15.569 -3.529 7.816 1.00 98.25 446 ILE A O 1
ATOM 3482 N N . GLY A 1 447 ? -13.562 -4.542 8.085 1.00 97.12 447 GLY A N 1
ATOM 3483 C CA . GLY A 1 447 ? -13.141 -4.598 6.686 1.00 97.12 447 GLY A CA 1
ATOM 3484 C C . GLY A 1 447 ? -12.769 -6.014 6.272 1.00 97.12 447 GLY A C 1
ATOM 3485 O O . GLY A 1 447 ? -12.008 -6.695 6.956 1.00 97.12 447 GLY A O 1
ATOM 3486 N N . PHE A 1 448 ? -13.378 -6.467 5.180 1.00 95.69 448 PHE A N 1
ATOM 3487 C CA . PHE A 1 448 ? -13.423 -7.872 4.754 1.00 95.69 448 PHE A CA 1
ATOM 3488 C C . PHE A 1 448 ? -13.536 -8.007 3.226 1.00 95.69 448 PHE A C 1
ATOM 3490 O O . PHE A 1 448 ? -14.031 -9.009 2.729 1.00 95.69 448 PHE A O 1
ATOM 3497 N N . ASN A 1 449 ? -13.116 -6.992 2.471 1.00 92.00 449 ASN A N 1
ATOM 3498 C CA . ASN A 1 449 ? -13.142 -6.957 1.000 1.00 92.00 449 ASN A CA 1
ATOM 3499 C C . ASN A 1 449 ? -14.487 -6.949 0.287 1.00 92.00 449 ASN A C 1
ATOM 3501 O O . ASN A 1 449 ? -14.583 -7.312 -0.884 1.00 92.00 449 ASN A O 1
ATOM 3505 N N . ALA A 1 450 ? -15.500 -6.414 0.952 1.00 94.00 450 ALA A N 1
ATOM 3506 C CA . ALA A 1 450 ? -16.663 -5.867 0.278 1.00 94.00 450 ALA A CA 1
ATOM 3507 C C . ALA A 1 450 ? -17.211 -4.673 1.074 1.00 94.00 450 ALA A C 1
ATOM 3509 O O . ALA A 1 450 ? -16.863 -4.466 2.238 1.00 94.00 450 ALA A O 1
ATOM 3510 N N . CYS A 1 451 ? -18.065 -3.883 0.433 1.00 95.25 451 CYS A N 1
ATOM 3511 C CA . CYS A 1 451 ? -18.740 -2.724 1.014 1.00 95.25 451 CYS A CA 1
ATOM 3512 C C . CYS A 1 451 ? -20.163 -3.081 1.487 1.00 95.25 451 CYS A C 1
ATOM 3514 O O . CYS A 1 451 ? -20.740 -4.092 1.073 1.00 95.25 451 CYS A O 1
ATOM 3516 N N . TYR A 1 452 ? -20.760 -2.261 2.352 1.00 96.75 452 TYR A N 1
ATOM 3517 C CA . TYR A 1 452 ? -22.147 -2.416 2.800 1.00 96.75 452 TYR A CA 1
ATOM 3518 C C . TYR A 1 452 ? -23.166 -1.734 1.879 1.00 96.75 452 TYR A C 1
ATOM 3520 O O . TYR A 1 452 ? -24.311 -2.198 1.831 1.00 96.75 452 TYR A O 1
ATOM 3528 N N . ASP A 1 453 ? -22.772 -0.722 1.106 1.00 97.50 453 ASP A N 1
ATOM 3529 C CA . ASP A 1 453 ? -23.629 -0.084 0.111 1.00 97.50 453 ASP A CA 1
ATOM 3530 C C . ASP A 1 453 ? -23.979 -1.060 -1.025 1.00 97.50 453 ASP A C 1
ATOM 3532 O O . ASP A 1 453 ? -23.122 -1.546 -1.770 1.00 97.50 453 ASP A O 1
ATOM 3536 N N . ALA A 1 454 ? -25.274 -1.353 -1.153 1.00 96.06 454 ALA A N 1
ATOM 3537 C CA . ALA A 1 454 ? -25.796 -2.273 -2.154 1.00 96.06 454 ALA A CA 1
ATOM 3538 C C . ALA A 1 454 ? -25.679 -1.742 -3.594 1.00 96.06 454 ALA A C 1
ATOM 3540 O O . ALA A 1 454 ? -25.738 -2.538 -4.526 1.00 96.06 454 ALA A O 1
ATOM 3541 N N . ARG A 1 455 ? -25.514 -0.430 -3.796 1.00 97.06 455 ARG A N 1
ATOM 3542 C CA . ARG A 1 455 ? -25.333 0.178 -5.122 1.00 97.06 455 ARG A CA 1
ATOM 3543 C C . ARG A 1 455 ? -23.936 -0.131 -5.643 1.00 97.06 455 ARG A C 1
ATOM 3545 O O . ARG A 1 455 ? -23.822 -0.667 -6.737 1.00 97.06 455 ARG A O 1
ATOM 3552 N N . ILE A 1 456 ? -22.902 0.091 -4.824 1.00 96.38 456 ILE A N 1
ATOM 3553 C CA . ILE A 1 456 ? -21.517 -0.269 -5.170 1.00 96.38 456 ILE A CA 1
ATOM 3554 C C . ILE A 1 456 ? -21.441 -1.779 -5.460 1.00 96.38 456 ILE A C 1
ATOM 3556 O O . ILE A 1 456 ? -21.088 -2.162 -6.572 1.00 96.38 456 ILE A O 1
ATOM 3560 N N . ARG A 1 457 ? -21.891 -2.635 -4.522 1.00 93.00 457 ARG A N 1
ATOM 3561 C CA . ARG A 1 457 ? -21.831 -4.106 -4.677 1.00 93.00 457 ARG A CA 1
ATOM 3562 C C . ARG A 1 457 ? -22.494 -4.649 -5.944 1.00 93.00 457 ARG A C 1
ATOM 3564 O O . ARG A 1 457 ? -21.976 -5.591 -6.528 1.00 93.00 457 ARG A O 1
ATOM 3571 N N . ASN A 1 458 ? -23.669 -4.132 -6.314 1.00 92.31 458 ASN A N 1
ATOM 3572 C CA . ASN A 1 458 ? -24.494 -4.738 -7.369 1.00 92.31 458 ASN A CA 1
ATOM 3573 C C . ASN A 1 458 ? -24.432 -4.000 -8.718 1.00 92.31 458 ASN A C 1
ATOM 3575 O O . ASN A 1 458 ? -24.913 -4.541 -9.709 1.00 92.31 458 ASN A O 1
ATOM 3579 N N . ILE A 1 459 ? -23.897 -2.773 -8.763 1.00 94.06 459 ILE A N 1
ATOM 3580 C CA . ILE A 1 459 ? -23.802 -1.960 -9.991 1.00 94.06 459 ILE A CA 1
ATOM 3581 C C . ILE A 1 459 ? -22.342 -1.753 -10.413 1.00 94.06 459 ILE A C 1
ATOM 3583 O O . ILE A 1 459 ? -22.073 -1.635 -11.607 1.00 94.06 459 ILE A O 1
ATOM 3587 N N . GLU A 1 460 ? -21.403 -1.705 -9.461 1.00 94.25 460 GLU A N 1
ATOM 3588 C CA . GLU A 1 460 ? -19.990 -1.401 -9.732 1.00 94.25 460 GLU A CA 1
ATOM 3589 C C . GLU A 1 460 ? -19.026 -2.569 -9.461 1.00 94.25 460 GLU A C 1
ATOM 3591 O O . GLU A 1 460 ? -17.850 -2.500 -9.829 1.00 94.25 460 GLU A O 1
ATOM 3596 N N . CYS A 1 461 ? -19.523 -3.656 -8.865 1.00 91.25 461 CYS A N 1
ATOM 3597 C CA . CYS A 1 461 ? -18.778 -4.892 -8.659 1.00 91.25 461 CYS A CA 1
ATOM 3598 C C . CYS A 1 461 ? -19.425 -6.071 -9.386 1.00 91.25 461 CYS A C 1
ATOM 3600 O O . CYS A 1 461 ? -20.644 -6.167 -9.524 1.00 91.25 461 CYS A O 1
ATOM 3602 N N . VAL A 1 462 ? -18.592 -7.034 -9.771 1.00 84.94 462 VAL A N 1
ATOM 3603 C CA . VAL A 1 462 ? -19.010 -8.389 -10.118 1.00 84.94 462 VAL A CA 1
ATOM 3604 C C . VAL A 1 462 ? -18.563 -9.344 -9.023 1.00 84.94 462 VAL A C 1
ATOM 3606 O O . VAL A 1 462 ? -17.373 -9.498 -8.774 1.00 84.94 462 VAL A O 1
ATOM 3609 N N . ASN A 1 463 ? -19.518 -10.052 -8.415 1.00 75.19 463 ASN A N 1
ATOM 3610 C CA . ASN A 1 463 ? -19.228 -11.260 -7.642 1.00 75.19 463 ASN A CA 1
ATOM 3611 C C . ASN A 1 463 ? -18.251 -11.037 -6.452 1.00 75.19 463 ASN A C 1
ATOM 3613 O O . ASN A 1 463 ? -17.204 -11.677 -6.346 1.00 75.19 463 ASN A O 1
ATOM 3617 N N . ASP A 1 464 ? -18.613 -10.164 -5.508 1.00 75.88 464 ASP A N 1
ATOM 3618 C CA . ASP A 1 464 ? -17.780 -9.779 -4.348 1.00 75.88 464 ASP A CA 1
ATOM 3619 C C . ASP A 1 464 ? -17.719 -10.815 -3.195 1.00 75.88 464 ASP A C 1
ATOM 3621 O O . ASP A 1 464 ? -16.858 -10.746 -2.316 1.00 75.88 464 ASP A O 1
ATOM 3625 N N . GLY A 1 465 ? -18.628 -11.796 -3.195 1.00 86.62 465 GLY A N 1
ATOM 3626 C CA . GLY A 1 465 ? -18.703 -12.864 -2.195 1.00 86.62 465 GLY A CA 1
ATOM 3627 C C . GLY A 1 465 ? -19.323 -12.464 -0.848 1.00 86.62 465 GLY A C 1
ATOM 3628 O O . GLY A 1 465 ? -19.169 -13.212 0.115 1.00 86.62 465 GLY A O 1
ATOM 3629 N N . PHE A 1 466 ? -20.031 -11.329 -0.746 1.00 92.00 466 PHE A N 1
ATOM 3630 C CA . PHE A 1 466 ? -20.508 -10.745 0.525 1.00 92.00 466 PHE A CA 1
ATOM 3631 C C . PHE A 1 466 ? -21.336 -11.689 1.429 1.00 92.00 466 PHE A C 1
ATOM 3633 O O . PHE A 1 466 ? -21.272 -11.602 2.664 1.00 92.00 466 PHE A O 1
ATOM 3640 N N . TYR A 1 467 ? -22.132 -12.583 0.832 1.00 91.94 467 TYR A N 1
ATOM 3641 C CA . TYR A 1 467 ? -23.001 -13.530 1.548 1.00 91.94 467 TYR A CA 1
ATOM 3642 C C . TYR A 1 467 ? -22.517 -14.989 1.515 1.00 91.94 467 TYR A C 1
ATOM 3644 O O . TYR A 1 467 ? -23.031 -15.797 2.284 1.00 91.94 467 TYR A O 1
ATOM 3652 N N . ASP A 1 468 ? -21.536 -15.343 0.677 1.00 90.88 468 ASP A N 1
ATOM 3653 C CA . ASP A 1 468 ? -21.054 -16.726 0.571 1.00 90.88 468 ASP A CA 1
ATOM 3654 C C . ASP A 1 468 ? -19.885 -16.965 1.534 1.00 90.88 468 ASP A C 1
ATOM 3656 O O . ASP A 1 468 ? -18.759 -16.543 1.279 1.00 90.88 468 ASP A O 1
ATOM 3660 N N . ILE A 1 469 ? -20.135 -17.669 2.641 1.00 92.56 469 ILE A N 1
ATOM 3661 C CA . ILE A 1 469 ? -19.095 -18.008 3.627 1.00 92.56 469 ILE A CA 1
ATOM 3662 C C . ILE A 1 469 ? -18.074 -19.042 3.123 1.00 92.56 469 ILE A C 1
ATOM 3664 O O . ILE A 1 469 ? -17.031 -19.211 3.746 1.00 92.56 469 ILE A O 1
ATOM 3668 N N . ARG A 1 470 ? -18.302 -19.694 1.971 1.00 89.69 470 ARG A N 1
ATOM 3669 C CA . ARG A 1 470 ? -17.250 -20.474 1.284 1.00 89.69 470 ARG A CA 1
ATOM 3670 C C . ARG A 1 470 ? -16.188 -19.563 0.669 1.00 89.69 470 ARG A C 1
ATOM 3672 O O . ARG A 1 470 ? -15.080 -20.018 0.379 1.00 89.69 470 ARG A O 1
ATOM 3679 N N . ARG A 1 471 ? -16.516 -18.280 0.480 1.00 86.12 471 ARG A N 1
ATOM 3680 C CA . ARG A 1 471 ? -15.630 -17.249 -0.051 1.00 86.12 471 ARG A CA 1
ATOM 3681 C C . ARG A 1 471 ? -15.055 -16.368 1.051 1.00 86.12 471 ARG A C 1
ATOM 3683 O O . ARG A 1 471 ? -15.653 -16.139 2.099 1.00 86.12 471 ARG A O 1
ATOM 3690 N N . HIS A 1 472 ? -13.881 -15.835 0.747 1.00 87.44 472 HIS A N 1
ATOM 3691 C CA . HIS A 1 472 ? -13.073 -14.964 1.591 1.00 87.44 472 HIS A CA 1
ATOM 3692 C C . HIS A 1 472 ? -13.843 -13.816 2.270 1.00 87.44 472 HIS A C 1
ATOM 3694 O O . HIS A 1 472 ? -13.735 -13.660 3.484 1.00 87.44 472 HIS A O 1
ATOM 3700 N N . SER A 1 473 ? -14.624 -13.027 1.530 1.00 90.75 473 SER A N 1
ATOM 3701 C CA . SER A 1 473 ? -15.292 -11.827 2.038 1.00 90.75 473 SER A CA 1
ATOM 3702 C C . SER A 1 473 ? -16.459 -12.164 2.961 1.00 90.75 473 SER A C 1
ATOM 3704 O O . SER A 1 473 ? -16.554 -11.621 4.060 1.00 90.75 473 SER A O 1
ATOM 3706 N N . GLY A 1 474 ? -17.317 -13.110 2.561 1.00 93.88 474 GLY A N 1
ATOM 3707 C CA . GLY A 1 474 ? -18.421 -13.598 3.386 1.00 93.88 474 GLY A CA 1
ATOM 3708 C C . GLY A 1 474 ? -17.935 -14.235 4.689 1.00 93.88 474 GLY A C 1
ATOM 3709 O O . GLY A 1 474 ? -18.447 -13.897 5.757 1.00 93.88 474 GLY A O 1
ATOM 3710 N N . ALA A 1 475 ? -16.902 -15.084 4.620 1.00 95.00 475 ALA A N 1
ATOM 3711 C CA . ALA A 1 475 ? -16.295 -15.711 5.794 1.00 95.00 475 ALA A CA 1
ATOM 3712 C C . ALA A 1 475 ? -15.734 -14.672 6.779 1.00 95.00 475 ALA A C 1
ATOM 3714 O O . ALA A 1 475 ? -16.116 -14.649 7.952 1.00 95.00 475 ALA A O 1
ATOM 3715 N N . ARG A 1 476 ? -14.886 -13.755 6.294 1.00 95.88 476 ARG A N 1
ATOM 3716 C CA . ARG A 1 476 ? -14.249 -12.724 7.130 1.00 95.88 476 ARG A CA 1
ATOM 3717 C C . ARG A 1 476 ? -15.251 -11.709 7.675 1.00 95.88 476 ARG A C 1
ATOM 3719 O O . ARG A 1 476 ? -15.106 -11.298 8.823 1.00 95.88 476 ARG A O 1
ATOM 3726 N N . ARG A 1 477 ? -16.309 -11.365 6.926 1.00 97.19 477 ARG A N 1
ATOM 3727 C CA . ARG A 1 477 ? -17.416 -10.516 7.408 1.00 97.19 477 ARG A CA 1
ATOM 3728 C C . ARG A 1 477 ? -18.092 -11.111 8.639 1.00 97.19 477 ARG A C 1
ATOM 3730 O O . ARG A 1 477 ? -18.339 -10.390 9.605 1.00 97.19 477 ARG A O 1
ATOM 3737 N N . VAL A 1 478 ? -18.402 -12.409 8.600 1.00 98.06 478 VAL A N 1
ATOM 3738 C CA . VAL A 1 478 ? -18.994 -13.124 9.739 1.00 98.06 478 VAL A CA 1
ATOM 3739 C C . VAL A 1 478 ? -17.982 -13.205 10.880 1.00 98.06 478 VAL A C 1
ATOM 3741 O O . VAL A 1 478 ? -18.295 -12.788 11.995 1.00 98.06 478 VAL A O 1
ATOM 3744 N N . ARG A 1 479 ? -16.744 -13.635 10.604 1.00 97.88 479 ARG A N 1
ATOM 3745 C CA . ARG A 1 479 ? -15.751 -13.862 11.657 1.00 97.88 479 ARG A CA 1
ATOM 3746 C C . ARG A 1 479 ? -15.323 -12.589 12.393 1.00 97.88 479 ARG A C 1
ATOM 3748 O O . ARG A 1 479 ? -15.278 -12.576 13.620 1.00 97.88 479 ARG A O 1
ATOM 3755 N N . LEU A 1 480 ? -15.061 -11.494 11.679 1.00 97.75 480 LEU A N 1
ATOM 3756 C CA . LEU A 1 480 ? -14.717 -10.211 12.305 1.00 97.75 480 LEU A CA 1
ATOM 3757 C C . LEU A 1 480 ? -15.870 -9.671 13.162 1.00 97.75 480 LEU A C 1
ATOM 3759 O O . LEU A 1 480 ? -15.628 -9.106 14.228 1.00 97.75 480 LEU A O 1
ATOM 3763 N N . TYR A 1 481 ? -17.123 -9.883 12.746 1.00 97.12 481 TYR A N 1
ATOM 3764 C CA . TYR A 1 481 ? -18.292 -9.530 13.553 1.00 97.12 481 TYR A CA 1
ATOM 3765 C C . TYR A 1 481 ? -18.384 -10.370 14.839 1.00 97.12 481 TYR A C 1
ATOM 3767 O O . TYR A 1 481 ? -18.585 -9.804 15.916 1.00 97.12 481 TYR A O 1
ATOM 3775 N N . GLU A 1 482 ? -18.185 -11.691 14.759 1.00 96.81 482 GLU A N 1
ATOM 3776 C CA . GLU A 1 482 ? -18.121 -12.575 15.935 1.00 96.81 482 GLU A CA 1
ATOM 3777 C C . GLU A 1 482 ? -17.026 -12.151 16.917 1.00 96.81 482 GLU A C 1
ATOM 3779 O O . GLU A 1 482 ? -17.281 -12.059 18.118 1.00 96.81 482 GLU A O 1
ATOM 3784 N N . LEU A 1 483 ? -15.822 -11.858 16.412 1.00 95.69 483 LEU A N 1
ATOM 3785 C CA . LEU A 1 483 ? -14.693 -11.406 17.223 1.00 95.69 483 LEU A CA 1
ATOM 3786 C C . LEU A 1 483 ? -15.025 -10.090 17.932 1.00 95.69 483 LEU A C 1
ATOM 3788 O O . LEU A 1 483 ? -14.948 -10.027 19.157 1.00 95.69 483 LEU A O 1
ATOM 3792 N N . ILE A 1 484 ? -15.489 -9.067 17.206 1.00 94.81 484 ILE A N 1
ATOM 3793 C CA . ILE A 1 484 ? -15.912 -7.801 17.824 1.00 94.81 484 ILE A CA 1
ATOM 3794 C C . ILE A 1 484 ? -16.984 -8.050 18.896 1.00 94.81 484 ILE A C 1
ATOM 3796 O O . ILE A 1 484 ? -16.890 -7.498 19.993 1.00 94.81 484 ILE A O 1
ATOM 3800 N N . LYS A 1 485 ? -17.982 -8.906 18.639 1.00 92.50 485 LYS A N 1
ATOM 3801 C CA . LYS A 1 485 ? -19.011 -9.242 19.637 1.00 92.50 485 LYS A CA 1
ATOM 3802 C C . LYS A 1 485 ? -18.421 -9.939 20.868 1.00 92.50 485 LYS A C 1
ATOM 3804 O O . LYS A 1 485 ? -18.669 -9.461 21.973 1.00 92.50 485 LYS A O 1
ATOM 3809 N N . LYS A 1 486 ? -17.567 -10.958 20.700 1.00 89.69 486 LYS A N 1
ATOM 3810 C CA . LYS A 1 486 ? -16.846 -11.672 21.781 1.00 89.69 486 LYS A CA 1
ATOM 3811 C C . LYS A 1 486 ? -16.138 -10.709 22.746 1.00 89.69 486 LYS A C 1
ATOM 3813 O O . LYS A 1 486 ? -16.168 -10.944 23.956 1.00 89.69 486 LYS A O 1
ATOM 3818 N N . TYR A 1 487 ? -15.529 -9.632 22.238 1.00 83.44 487 TYR A N 1
ATOM 3819 C CA . TYR A 1 487 ? -14.858 -8.626 23.074 1.00 83.44 487 TYR A CA 1
ATOM 3820 C C . TYR A 1 487 ? -15.764 -7.507 23.597 1.00 83.44 487 TYR A C 1
ATOM 3822 O O . TYR A 1 487 ? -15.336 -6.832 24.521 1.00 83.44 487 TYR A O 1
ATOM 3830 N N . THR A 1 488 ? -16.977 -7.294 23.073 1.00 83.44 488 THR A N 1
ATOM 3831 C CA . THR A 1 488 ? -17.801 -6.110 23.420 1.00 83.44 488 THR A CA 1
ATOM 3832 C C . THR A 1 488 ? -19.125 -6.421 24.120 1.00 83.44 488 THR A C 1
ATOM 3834 O O . THR A 1 488 ? -19.665 -5.554 24.801 1.00 83.44 488 THR A O 1
ATOM 3837 N N . THR A 1 489 ? -19.664 -7.643 24.026 1.00 80.62 489 THR A N 1
ATOM 3838 C CA . THR A 1 489 ? -20.927 -7.997 24.712 1.00 80.62 489 THR A CA 1
ATOM 3839 C C . THR A 1 489 ? -20.732 -8.436 26.159 1.00 80.62 489 THR A C 1
ATOM 3841 O O . THR A 1 489 ? -21.640 -8.289 26.970 1.00 80.62 489 THR A O 1
ATOM 3844 N N . ASN A 1 490 ? -19.554 -8.962 26.500 1.00 77.12 490 ASN A N 1
ATOM 3845 C CA . ASN A 1 490 ? -19.319 -9.659 27.771 1.00 77.12 490 ASN A CA 1
ATOM 3846 C C . ASN A 1 490 ? -18.627 -8.768 28.821 1.00 77.12 490 ASN A C 1
ATOM 3848 O O . ASN A 1 490 ? -17.857 -9.263 29.639 1.00 77.12 490 ASN A O 1
ATOM 3852 N N . GLY A 1 491 ? -18.806 -7.444 28.738 1.00 78.81 491 GLY A N 1
ATOM 3853 C CA . GLY A 1 491 ? -18.120 -6.462 29.595 1.00 78.81 491 GLY A CA 1
ATOM 3854 C C . GLY A 1 491 ? -16.602 -6.355 29.378 1.00 78.81 491 GLY A C 1
ATOM 3855 O O . GLY A 1 491 ? -15.941 -5.560 30.044 1.00 78.81 491 GLY A O 1
ATOM 3856 N N . LYS A 1 492 ? -16.043 -7.132 28.443 1.00 88.25 492 LYS A N 1
ATOM 3857 C CA . LYS A 1 492 ? -14.683 -6.943 27.936 1.00 88.25 492 LYS A CA 1
ATOM 3858 C C . LYS A 1 492 ? -14.604 -5.639 27.129 1.00 88.25 492 LYS A C 1
ATOM 3860 O O . LYS A 1 492 ? -15.615 -5.046 26.759 1.00 88.25 492 LYS A O 1
ATOM 3865 N N . LEU A 1 493 ? -13.377 -5.191 26.890 1.00 92.19 493 LEU A N 1
ATOM 3866 C CA . LEU A 1 493 ? -13.048 -4.039 26.060 1.00 92.19 493 LEU A CA 1
ATOM 3867 C C . LEU A 1 493 ? -11.844 -4.424 25.207 1.00 92.19 493 LEU A C 1
ATOM 3869 O O . LEU A 1 493 ? -10.920 -5.054 25.719 1.00 92.19 493 LEU A O 1
ATOM 3873 N N . ILE A 1 494 ? -11.838 -4.042 23.932 1.00 95.19 494 ILE A N 1
ATOM 3874 C CA . ILE A 1 494 ? -10.703 -4.306 23.044 1.00 95.19 494 ILE A CA 1
ATOM 3875 C C . ILE A 1 494 ? -9.502 -3.487 23.536 1.00 95.19 494 ILE A C 1
ATOM 3877 O O . ILE A 1 494 ? -9.618 -2.275 23.746 1.00 95.19 494 ILE A O 1
ATOM 3881 N N . SER A 1 495 ? -8.354 -4.139 23.715 1.00 92.69 495 SER A N 1
ATOM 3882 C CA . SER A 1 495 ? -7.049 -3.504 23.923 1.00 92.69 495 SER A CA 1
ATOM 3883 C C . SER A 1 495 ? -6.124 -3.705 22.714 1.00 92.69 495 SER A C 1
ATOM 3885 O O . SER A 1 495 ? -6.466 -4.390 21.752 1.00 92.69 495 SER A O 1
ATOM 3887 N N . VAL A 1 496 ? -4.925 -3.116 22.760 1.00 91.44 496 VAL A N 1
ATOM 3888 C CA . VAL A 1 496 ? -3.906 -3.263 21.705 1.00 91.44 496 VAL A CA 1
ATOM 3889 C C . VAL A 1 496 ? -3.450 -4.720 21.526 1.00 91.44 496 VAL A C 1
ATOM 3891 O O . VAL A 1 496 ? -3.202 -5.129 20.397 1.00 91.44 496 VAL A O 1
ATOM 3894 N N . SER A 1 497 ? -3.369 -5.525 22.593 1.00 89.69 497 SER A N 1
ATOM 3895 C CA . SER A 1 497 ? -3.000 -6.944 22.459 1.00 89.69 497 SER A CA 1
ATOM 3896 C C . SER A 1 497 ? -4.166 -7.826 22.027 1.00 89.69 497 SER A C 1
ATOM 3898 O O . SER A 1 497 ? -3.960 -8.749 21.245 1.00 89.69 497 SER A O 1
ATOM 3900 N N . ASP A 1 498 ? -5.396 -7.501 22.433 1.00 93.44 498 ASP A N 1
ATOM 3901 C CA . ASP A 1 498 ? -6.583 -8.189 21.908 1.00 93.44 498 ASP A CA 1
ATOM 3902 C C . ASP A 1 498 ? -6.759 -7.907 20.403 1.00 93.44 498 ASP A C 1
ATOM 3904 O O . ASP A 1 498 ? -7.155 -8.791 19.651 1.00 93.44 498 ASP A O 1
ATOM 3908 N N . ALA A 1 499 ? -6.385 -6.712 19.929 1.00 95.75 499 ALA A N 1
ATOM 3909 C CA . ALA A 1 499 ? -6.365 -6.388 18.503 1.00 95.75 499 ALA A CA 1
ATOM 3910 C C . ALA A 1 499 ? -5.363 -7.243 17.700 1.00 95.75 499 ALA A C 1
ATOM 3912 O O . ALA A 1 499 ? -5.677 -7.640 16.577 1.00 95.75 499 ALA A O 1
ATOM 3913 N N . ALA A 1 500 ? -4.202 -7.574 18.281 1.00 92.81 500 ALA A N 1
ATOM 3914 C CA . ALA A 1 500 ? -3.239 -8.500 17.676 1.00 92.81 500 ALA A CA 1
ATOM 3915 C C . ALA A 1 500 ? -3.791 -9.931 17.597 1.00 92.81 500 ALA A C 1
ATOM 3917 O O . ALA A 1 500 ? -3.653 -10.577 16.559 1.00 92.81 500 ALA A O 1
ATOM 3918 N N . GLU A 1 501 ? -4.449 -10.409 18.661 1.00 93.06 501 GLU A N 1
ATOM 3919 C CA . GLU A 1 501 ? -5.123 -11.717 18.690 1.00 93.06 501 GLU A CA 1
ATOM 3920 C C . GLU A 1 501 ? -6.228 -11.784 17.622 1.00 93.06 501 GLU A C 1
ATOM 3922 O O . GLU A 1 501 ? -6.237 -12.692 16.796 1.00 93.06 501 GLU A O 1
ATOM 3927 N N . MET A 1 502 ? -7.116 -10.783 17.587 1.00 95.94 502 MET A N 1
ATOM 3928 C CA . MET A 1 502 ? -8.246 -10.714 16.655 1.00 95.94 502 MET A CA 1
ATOM 3929 C C . MET A 1 502 ? -7.818 -10.693 15.189 1.00 95.94 502 MET A C 1
ATOM 3931 O O . MET A 1 502 ? -8.438 -11.364 14.367 1.00 95.94 502 MET A O 1
ATOM 3935 N N . ILE A 1 503 ? -6.792 -9.908 14.842 1.00 96.25 503 ILE A N 1
ATOM 3936 C CA . ILE A 1 503 ? -6.348 -9.805 13.449 1.00 96.25 503 ILE A CA 1
ATOM 3937 C C . ILE A 1 503 ? -5.560 -11.056 13.017 1.00 96.25 503 ILE A C 1
ATOM 3939 O O . ILE A 1 503 ? -5.590 -11.426 11.849 1.00 96.25 503 ILE A O 1
ATOM 3943 N N . SER A 1 504 ? -4.954 -11.778 13.966 1.00 96.44 504 SER A N 1
ATOM 3944 C CA . SER A 1 504 ? -4.247 -13.048 13.731 1.00 96.44 504 SER A CA 1
ATOM 3945 C C . SER A 1 504 ? -5.164 -14.285 13.659 1.00 96.44 504 SER A C 1
ATOM 3947 O O . SER A 1 504 ? -4.657 -15.400 13.587 1.00 96.44 504 SER A O 1
ATOM 3949 N N . ASP A 1 505 ? -6.493 -14.126 13.709 1.00 97.88 505 ASP A N 1
ATOM 3950 C CA . ASP A 1 505 ? -7.444 -15.238 13.866 1.00 97.88 505 ASP A CA 1
ATOM 3951 C C . ASP A 1 505 ? -7.548 -16.165 12.634 1.00 97.88 505 ASP A C 1
ATOM 3953 O O . ASP A 1 505 ? -7.625 -15.726 11.478 1.00 97.88 505 ASP A O 1
ATOM 3957 N N . HIS A 1 506 ? -7.612 -17.472 12.920 1.00 97.62 506 HIS A N 1
ATOM 3958 C CA . HIS A 1 506 ? -7.669 -18.571 11.948 1.00 97.62 506 HIS A CA 1
ATOM 3959 C C . HIS A 1 506 ? -8.937 -19.434 12.038 1.00 97.62 506 HIS A C 1
ATOM 3961 O O . HIS A 1 506 ? -8.923 -20.588 11.603 1.00 97.62 506 HIS A O 1
ATOM 3967 N N . TYR A 1 507 ? -10.034 -18.936 12.612 1.00 97.62 507 TYR A N 1
ATOM 3968 C CA . TYR A 1 507 ? -11.272 -19.714 12.675 1.00 97.62 507 TYR A CA 1
ATOM 3969 C C . TYR A 1 507 ? -12.051 -19.617 11.359 1.00 97.62 507 TYR A C 1
ATOM 3971 O O . TYR A 1 507 ? -12.529 -18.554 10.956 1.00 97.62 507 TYR A O 1
ATOM 3979 N N . ASP A 1 508 ? -12.186 -20.755 10.687 1.00 96.19 508 ASP A N 1
ATOM 3980 C CA . ASP A 1 508 ? -12.891 -20.896 9.422 1.00 96.19 508 ASP A CA 1
ATOM 3981 C C . ASP A 1 508 ? -14.374 -21.168 9.690 1.00 96.19 508 ASP A C 1
ATOM 3983 O O . ASP A 1 508 ? -14.782 -22.297 9.975 1.00 96.19 508 ASP A O 1
ATOM 3987 N N . VAL A 1 509 ? -15.187 -20.113 9.595 1.00 96.75 509 VAL A N 1
ATOM 3988 C CA . VAL A 1 509 ? -16.635 -20.150 9.870 1.00 96.75 509 VAL A CA 1
ATOM 3989 C C . VAL A 1 509 ? -17.424 -21.078 8.940 1.00 96.75 509 VAL A C 1
ATOM 3991 O O . VAL A 1 509 ? -18.547 -21.441 9.274 1.00 96.75 509 VAL A O 1
ATOM 3994 N N . TYR A 1 510 ? -16.865 -21.486 7.793 1.00 94.88 510 TYR A N 1
ATOM 3995 C CA . TYR A 1 510 ? -17.502 -22.475 6.919 1.00 94.88 510 TYR A CA 1
ATOM 3996 C C . TYR A 1 510 ? -17.242 -23.914 7.384 1.00 94.88 510 TYR A C 1
ATOM 3998 O O . TYR A 1 510 ? -18.130 -24.758 7.289 1.00 94.88 510 TYR A O 1
ATOM 4006 N N . LEU A 1 511 ? -16.046 -24.194 7.912 1.00 94.44 511 LEU A N 1
ATOM 4007 C CA . LEU A 1 511 ? -15.673 -25.523 8.416 1.00 94.44 511 LEU A CA 1
ATOM 4008 C C . LEU A 1 511 ? -15.905 -25.703 9.927 1.00 94.44 511 LEU A C 1
ATOM 4010 O O . LEU A 1 511 ? -15.741 -26.811 10.435 1.00 94.44 511 LEU A O 1
ATOM 4014 N N . GLY A 1 512 ? -16.243 -24.634 10.654 1.00 96.50 512 GLY A N 1
ATOM 4015 C CA . GLY A 1 512 ? -16.506 -24.656 12.096 1.00 96.50 512 GLY A CA 1
ATOM 4016 C C . GLY A 1 512 ? -15.273 -24.917 12.973 1.00 96.50 512 GLY A C 1
ATOM 4017 O O . GLY A 1 512 ? -15.422 -25.286 14.140 1.00 96.50 512 GLY A O 1
ATOM 4018 N N . LYS A 1 513 ? -14.057 -24.744 12.438 1.00 96.06 513 LYS A N 1
ATOM 4019 C CA . LYS A 1 513 ? -12.790 -25.113 13.098 1.00 96.06 513 LYS A CA 1
ATOM 4020 C C . LYS A 1 513 ? -11.658 -24.132 12.794 1.00 96.06 513 LYS A C 1
ATOM 4022 O O . LYS A 1 513 ? -11.740 -23.347 11.854 1.00 96.06 513 LYS A O 1
ATOM 4027 N N . ILE A 1 514 ? -10.569 -24.219 13.559 1.00 96.81 514 ILE A N 1
ATOM 4028 C CA . ILE A 1 514 ? -9.304 -23.560 13.208 1.00 96.81 514 ILE A CA 1
ATOM 4029 C C . ILE A 1 514 ? -8.754 -24.199 11.926 1.00 96.81 514 ILE A C 1
ATOM 4031 O O . ILE A 1 514 ? -8.610 -25.421 11.852 1.00 96.81 514 ILE A O 1
ATOM 4035 N N . ASN A 1 515 ? -8.493 -23.380 10.908 1.00 95.12 515 ASN A N 1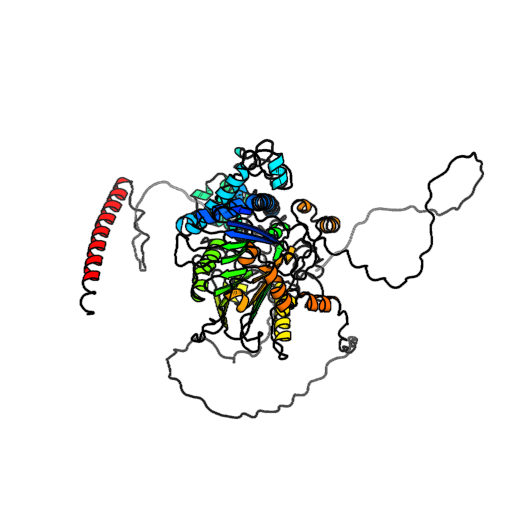
ATOM 4036 C CA . ASN A 1 515 ? -7.998 -23.812 9.604 1.00 95.12 515 ASN A CA 1
ATOM 4037 C C . ASN A 1 515 ? -7.337 -22.633 8.875 1.00 95.12 515 ASN A C 1
ATOM 4039 O O . ASN A 1 515 ? -8.028 -21.761 8.352 1.00 95.12 515 ASN A O 1
ATOM 4043 N N . MET A 1 516 ? -6.007 -22.609 8.823 1.00 94.81 516 MET A N 1
ATOM 4044 C CA . MET A 1 516 ? -5.242 -21.557 8.145 1.00 94.81 516 MET A CA 1
ATOM 4045 C C . MET A 1 516 ? -5.459 -21.647 6.630 1.00 94.81 516 MET A C 1
ATOM 4047 O O . MET A 1 516 ? -4.953 -22.560 5.985 1.00 94.81 516 MET A O 1
ATOM 4051 N N . CYS A 1 517 ? -6.255 -20.736 6.068 1.00 93.50 517 CYS A N 1
ATOM 4052 C CA . CYS A 1 517 ? -6.685 -20.804 4.669 1.00 93.50 517 CYS A CA 1
ATOM 4053 C C . CYS A 1 517 ? -7.019 -19.412 4.098 1.00 93.50 517 CYS A C 1
ATOM 4055 O O . CYS A 1 517 ? -6.855 -18.392 4.767 1.00 93.50 517 CYS A O 1
ATOM 4057 N N . SER A 1 518 ? -7.543 -19.337 2.871 1.00 91.25 518 SER A N 1
ATOM 4058 C CA . SER A 1 518 ? -7.961 -18.066 2.252 1.00 91.25 518 SER A CA 1
ATOM 4059 C C . SER A 1 518 ? -9.233 -17.439 2.855 1.00 91.25 518 SER A C 1
ATOM 4061 O O . SER A 1 518 ? -9.584 -16.311 2.512 1.00 91.25 518 SER A O 1
ATOM 4063 N N . ARG A 1 519 ? -9.950 -18.151 3.740 1.00 92.19 519 ARG A N 1
ATOM 4064 C CA . ARG A 1 519 ? -11.189 -17.672 4.390 1.00 92.19 519 ARG A CA 1
ATOM 4065 C C . ARG A 1 519 ? -10.967 -16.958 5.729 1.00 92.19 519 ARG A C 1
ATOM 4067 O O . ARG A 1 519 ? -11.901 -16.332 6.225 1.00 92.19 519 ARG A O 1
ATOM 4074 N N . THR A 1 520 ? -9.784 -17.060 6.333 1.00 95.56 520 THR A N 1
ATOM 4075 C CA . THR A 1 520 ? -9.528 -16.594 7.708 1.00 95.56 520 THR A CA 1
ATOM 4076 C C . THR A 1 520 ? -9.078 -15.138 7.797 1.00 95.56 520 THR A C 1
ATOM 4078 O O . THR A 1 520 ? -8.622 -14.559 6.811 1.00 95.56 520 THR A O 1
ATOM 4081 N N . VAL A 1 521 ? -9.202 -14.530 8.985 1.00 97.56 521 VAL A N 1
ATOM 4082 C CA . VAL A 1 521 ? -8.880 -13.108 9.218 1.00 97.56 521 VAL A CA 1
ATOM 4083 C C . VAL A 1 521 ? -7.408 -12.826 8.917 1.00 97.56 521 VAL A C 1
ATOM 4085 O O . VAL A 1 521 ? -7.123 -11.907 8.148 1.00 97.56 521 VAL A O 1
ATOM 4088 N N . CYS A 1 522 ? -6.507 -13.678 9.414 1.00 97.31 522 CYS A N 1
ATOM 4089 C CA . CYS A 1 522 ? -5.162 -13.835 8.870 1.00 97.31 522 CYS A CA 1
ATOM 4090 C C . CYS A 1 522 ? -5.222 -14.910 7.774 1.00 97.31 522 CYS A C 1
ATOM 4092 O O . CYS A 1 522 ? -5.330 -16.101 8.071 1.00 97.31 522 CYS A O 1
ATOM 4094 N N . SER A 1 523 ? -5.258 -14.506 6.500 1.00 94.25 523 SER A N 1
ATOM 4095 C CA . SER A 1 523 ? -5.409 -15.448 5.381 1.00 94.25 523 SER A CA 1
ATOM 4096 C C . SER A 1 523 ? -4.079 -16.068 4.946 1.00 94.25 523 SER A C 1
ATOM 4098 O O . SER A 1 523 ? -3.089 -15.358 4.773 1.00 94.25 523 SER A O 1
ATOM 4100 N N . HIS A 1 524 ? -4.112 -17.371 4.669 1.00 95.38 524 HIS A N 1
ATOM 4101 C CA . HIS A 1 524 ? -3.008 -18.184 4.148 1.00 95.38 524 HIS A CA 1
ATOM 4102 C C . HIS A 1 524 ? -3.483 -18.908 2.884 1.00 95.38 524 HIS A C 1
ATOM 4104 O O . HIS A 1 524 ? -4.191 -19.908 2.978 1.00 95.38 524 HIS A O 1
ATOM 4110 N N . TYR A 1 525 ? -3.184 -18.382 1.694 1.00 93.50 525 TYR A N 1
ATOM 4111 C CA . TYR A 1 525 ? -3.569 -19.038 0.432 1.00 93.50 525 TYR A CA 1
ATOM 4112 C C . TYR A 1 525 ? -2.547 -20.115 0.045 1.00 93.50 525 TYR A C 1
ATOM 4114 O O . TYR A 1 525 ? -2.895 -21.067 -0.645 1.00 93.50 525 TYR A O 1
ATOM 4122 N N . ASP A 1 526 ? -1.321 -19.980 0.549 1.00 94.50 526 ASP A N 1
ATOM 4123 C CA . ASP A 1 526 ? -0.188 -20.897 0.438 1.00 94.50 526 ASP A CA 1
ATOM 4124 C C . ASP A 1 526 ? -0.447 -22.251 1.111 1.00 94.50 526 ASP A C 1
ATOM 4126 O O . ASP A 1 526 ? 0.069 -23.271 0.659 1.00 94.50 526 ASP A O 1
ATOM 4130 N N . LEU A 1 527 ? -1.292 -22.264 2.145 1.00 94.69 527 LEU A N 1
ATOM 4131 C CA . LEU A 1 527 ? -1.725 -23.467 2.868 1.00 94.69 527 LEU A CA 1
ATOM 4132 C C . LEU A 1 527 ? -3.124 -23.965 2.450 1.00 94.69 527 LEU A C 1
ATOM 4134 O O . LEU A 1 527 ? -3.580 -25.009 2.920 1.00 94.69 527 LEU A O 1
ATOM 4138 N N . ASP A 1 528 ? -3.830 -23.229 1.584 1.00 92.00 528 ASP A N 1
ATOM 4139 C CA . ASP A 1 528 ? -5.205 -23.545 1.197 1.00 92.00 528 ASP A CA 1
ATOM 4140 C C . ASP A 1 528 ? -5.255 -24.440 -0.047 1.00 92.00 528 ASP A C 1
ATOM 4142 O O . ASP A 1 528 ? -5.057 -23.987 -1.175 1.00 92.00 528 ASP A O 1
ATOM 4146 N N . LYS A 1 529 ? -5.634 -25.707 0.149 1.00 89.75 529 LYS A N 1
ATOM 4147 C CA . LYS A 1 529 ? -5.864 -26.684 -0.931 1.00 89.75 529 LYS A CA 1
ATOM 4148 C C . LYS A 1 529 ? -7.086 -26.379 -1.809 1.00 89.75 529 LYS A C 1
ATOM 4150 O O . LYS A 1 529 ? -7.264 -27.019 -2.842 1.00 89.75 529 LYS A O 1
ATOM 4155 N N . ARG A 1 530 ? -7.938 -25.424 -1.410 1.00 83.50 530 ARG A N 1
ATOM 4156 C CA . ARG A 1 530 ? -9.132 -24.933 -2.133 1.00 83.50 530 ARG A CA 1
ATOM 4157 C C . ARG A 1 530 ? -10.257 -25.960 -2.337 1.00 83.50 530 ARG A C 1
ATOM 4159 O O . ARG A 1 530 ? -11.129 -25.749 -3.174 1.00 83.50 530 ARG A O 1
ATOM 4166 N N . GLU A 1 531 ? -10.303 -27.003 -1.506 1.00 81.38 531 GLU A N 1
ATOM 4167 C CA . GLU A 1 531 ? -11.247 -28.142 -1.567 1.00 81.38 531 GLU A CA 1
ATOM 4168 C C . GLU A 1 531 ? -12.752 -27.772 -1.624 1.00 81.38 531 GLU A C 1
ATOM 4170 O O . GLU A 1 531 ? -13.554 -28.577 -2.086 1.00 81.38 531 GLU A O 1
ATOM 4175 N N . TYR A 1 532 ? -13.151 -26.572 -1.175 1.00 70.62 532 TYR A N 1
ATOM 4176 C CA . TYR A 1 532 ? -14.563 -26.174 -0.997 1.00 70.62 532 TYR A CA 1
ATOM 4177 C C . TYR A 1 532 ? -14.947 -24.859 -1.700 1.00 70.62 532 TYR A C 1
ATOM 4179 O O . TYR A 1 532 ? -15.844 -24.145 -1.244 1.00 70.62 532 TYR A O 1
ATOM 4187 N N . MET A 1 533 ? -14.249 -24.479 -2.774 1.00 69.25 533 MET A N 1
ATOM 4188 C CA . MET A 1 533 ? -14.543 -23.225 -3.474 1.00 69.25 533 MET A CA 1
ATOM 4189 C C . MET A 1 533 ? -15.798 -23.316 -4.349 1.00 69.25 533 MET A C 1
ATOM 4191 O O . MET A 1 533 ? -15.982 -24.266 -5.102 1.00 69.25 533 MET A O 1
ATOM 4195 N N . SER A 1 534 ? -16.647 -22.289 -4.285 1.00 61.72 534 SER A N 1
ATOM 4196 C CA . SER A 1 534 ? -17.893 -22.196 -5.057 1.00 61.72 534 SER A CA 1
ATOM 4197 C C . SER A 1 534 ? -17.718 -21.710 -6.502 1.00 61.72 534 SER A C 1
ATOM 4199 O O . SER A 1 534 ? -18.707 -21.577 -7.219 1.00 61.72 534 SER A O 1
ATOM 4201 N N . GLN A 1 535 ? -16.478 -21.449 -6.925 1.00 64.12 535 GLN A N 1
ATOM 4202 C CA . GLN A 1 535 ? -16.104 -20.816 -8.190 1.00 64.12 535 GLN A CA 1
ATOM 4203 C C . GLN A 1 535 ? -14.762 -21.352 -8.703 1.00 64.12 535 GLN A C 1
ATOM 4205 O O . GLN A 1 535 ? -13.824 -21.544 -7.928 1.00 64.12 535 GLN A O 1
ATOM 4210 N N . ALA A 1 536 ? -14.686 -21.600 -10.013 1.00 57.50 536 ALA A N 1
ATOM 4211 C CA . ALA A 1 536 ? -13.487 -22.106 -10.685 1.00 57.50 536 ALA A CA 1
ATOM 4212 C C . ALA A 1 536 ? -12.513 -20.981 -11.091 1.00 57.50 536 ALA A C 1
ATOM 4214 O O . ALA A 1 536 ? -11.329 -21.229 -11.310 1.00 57.50 536 ALA A O 1
ATOM 4215 N N . ASP A 1 537 ? -12.986 -19.735 -11.158 1.00 59.28 537 ASP A N 1
ATOM 4216 C CA . ASP A 1 537 ? -12.259 -18.537 -11.587 1.00 59.28 537 ASP A CA 1
ATOM 4217 C C . ASP A 1 537 ? -11.370 -17.914 -10.484 1.00 59.28 537 ASP A C 1
ATOM 4219 O O . ASP A 1 537 ? -11.263 -16.694 -10.369 1.00 59.28 537 ASP A O 1
ATOM 4223 N N . ARG A 1 538 ? -10.611 -18.778 -9.777 1.00 64.81 538 ARG A N 1
ATOM 4224 C CA . ARG A 1 538 ? -9.502 -18.468 -8.830 1.00 64.81 538 ARG A CA 1
ATOM 4225 C C . ARG A 1 538 ? -9.981 -18.016 -7.424 1.00 64.81 538 ARG A C 1
ATOM 4227 O O . ARG A 1 538 ? -11.181 -17.859 -7.204 1.00 64.81 538 ARG A O 1
ATOM 4234 N N . PRO A 1 539 ? -9.097 -17.808 -6.415 1.00 67.31 539 PRO A N 1
ATOM 4235 C CA . PRO A 1 539 ? -7.695 -18.246 -6.262 1.00 67.31 539 PRO A CA 1
ATOM 4236 C C . PRO A 1 539 ? -7.419 -19.731 -6.539 1.00 67.31 539 PRO A C 1
ATOM 4238 O O . PRO A 1 539 ? -8.312 -20.570 -6.377 1.00 67.31 539 PRO A O 1
ATOM 4241 N N . LEU A 1 540 ? -6.171 -20.040 -6.903 1.00 83.94 540 LEU A N 1
ATOM 4242 C CA . LEU A 1 540 ? -5.680 -21.393 -7.204 1.00 83.94 540 LEU A CA 1
ATOM 4243 C C . LEU A 1 540 ? -5.173 -22.136 -5.943 1.00 83.94 540 LEU A C 1
ATOM 4245 O O . LEU A 1 540 ? -4.895 -21.483 -4.935 1.00 83.94 540 LEU A O 1
ATOM 4249 N N . PRO A 1 541 ? -5.063 -23.484 -5.966 1.00 89.25 541 PRO A N 1
ATOM 4250 C CA . PRO A 1 541 ? -4.565 -24.272 -4.835 1.00 89.25 541 PRO A CA 1
ATOM 4251 C C . PRO A 1 541 ? -3.142 -23.906 -4.407 1.00 89.25 541 PRO A C 1
ATOM 4253 O O . PRO A 1 541 ? -2.230 -23.825 -5.237 1.00 89.25 541 PRO A O 1
ATOM 4256 N N . ASN A 1 542 ? -2.964 -23.738 -3.096 1.00 92.62 542 ASN A N 1
ATOM 4257 C CA . ASN A 1 542 ? -1.701 -23.430 -2.431 1.00 92.62 542 ASN A CA 1
ATOM 4258 C C . ASN A 1 542 ? -0.985 -22.215 -3.055 1.00 92.62 542 ASN A C 1
ATOM 4260 O O . ASN A 1 542 ? 0.226 -22.244 -3.230 1.00 92.62 542 ASN A O 1
ATOM 4264 N N . GLN A 1 543 ? -1.713 -21.181 -3.494 1.00 92.19 543 GLN A N 1
ATOM 4265 C CA . GLN A 1 543 ? -1.135 -20.007 -4.164 1.00 92.19 543 GLN A CA 1
ATOM 4266 C C . GLN A 1 543 ? -0.214 -19.222 -3.211 1.00 92.19 543 GLN A C 1
ATOM 4268 O O . GLN A 1 543 ? -0.662 -18.927 -2.107 1.00 92.19 543 GLN A O 1
ATOM 4273 N N . PRO A 1 544 ? 1.015 -18.812 -3.603 1.00 94.06 544 PRO A N 1
ATOM 4274 C CA . PRO A 1 544 ? 1.929 -18.046 -2.742 1.00 94.06 544 PRO A CA 1
ATOM 4275 C C . PRO A 1 544 ? 1.409 -16.616 -2.514 1.00 94.06 544 PRO A C 1
ATOM 4277 O O . PRO A 1 544 ? 1.843 -15.654 -3.149 1.00 94.06 544 PRO A O 1
ATOM 4280 N N . ARG A 1 545 ? 0.413 -16.493 -1.635 1.00 93.06 545 ARG A N 1
ATOM 4281 C CA . ARG A 1 545 ? -0.382 -15.301 -1.327 1.00 93.06 545 ARG A CA 1
ATOM 4282 C C . ARG A 1 545 ? -0.906 -15.412 0.106 1.00 93.06 545 ARG A C 1
ATOM 4284 O O . ARG A 1 545 ? -1.214 -16.501 0.584 1.00 93.06 545 ARG A O 1
ATOM 4291 N N . GLY A 1 546 ? -1.079 -14.285 0.783 1.00 93.94 546 GLY A N 1
ATOM 4292 C CA . GLY A 1 546 ? -1.618 -14.271 2.143 1.00 93.94 546 GLY A CA 1
ATOM 4293 C C . GLY A 1 546 ? -1.303 -12.985 2.882 1.00 93.94 546 GLY A C 1
ATOM 4294 O O . GLY A 1 546 ? -0.987 -11.973 2.256 1.00 93.94 546 GLY A O 1
ATOM 4295 N N . SER A 1 547 ? -1.388 -13.040 4.210 1.00 95.31 547 SER A N 1
ATOM 4296 C CA . SER A 1 547 ? -0.924 -11.978 5.105 1.00 95.31 547 SER A CA 1
ATOM 4297 C C . SER A 1 547 ? 0.546 -11.650 4.826 1.00 95.31 547 SER A C 1
ATOM 4299 O O . SER A 1 547 ? 1.430 -12.507 4.913 1.00 95.31 547 SER A O 1
ATOM 4301 N N . VAL A 1 548 ? 0.828 -10.394 4.467 1.00 95.81 548 VAL A N 1
ATOM 4302 C CA . VAL A 1 548 ? 2.217 -9.927 4.313 1.00 95.81 548 VAL A CA 1
ATOM 4303 C C . VAL A 1 548 ? 2.737 -9.130 5.503 1.00 95.81 548 VAL A C 1
ATOM 4305 O O . VAL A 1 548 ? 3.951 -9.048 5.681 1.00 95.81 548 VAL A O 1
ATOM 4308 N N . ASP A 1 549 ? 1.837 -8.659 6.355 1.00 97.31 549 ASP A N 1
ATOM 4309 C CA . ASP A 1 549 ? 2.127 -7.946 7.593 1.00 97.31 549 ASP A CA 1
ATOM 4310 C C . ASP A 1 549 ? 0.999 -8.145 8.625 1.00 97.31 549 ASP A C 1
ATOM 4312 O O . ASP A 1 549 ? -0.002 -8.819 8.362 1.00 97.31 549 ASP A O 1
ATOM 4316 N N . GLY A 1 550 ? 1.133 -7.499 9.782 1.00 97.25 550 GLY A N 1
ATOM 4317 C CA . GLY A 1 550 ? 0.005 -7.063 10.606 1.00 97.25 550 GLY A CA 1
ATOM 4318 C C . GLY A 1 550 ? 0.313 -5.712 11.248 1.00 97.25 550 GLY A C 1
ATOM 4319 O O . GLY A 1 550 ? 1.461 -5.461 11.602 1.00 97.25 550 GLY A O 1
ATOM 4320 N N . LYS A 1 551 ? -0.680 -4.825 11.389 1.00 98.12 551 LYS A N 1
ATOM 4321 C CA . LYS A 1 551 ? -0.519 -3.460 11.924 1.00 98.12 551 LYS A CA 1
ATOM 4322 C C . LYS A 1 551 ? -1.627 -3.101 12.898 1.00 98.12 551 LYS A C 1
ATOM 4324 O O . LYS A 1 551 ? -2.772 -3.509 12.721 1.00 98.12 551 LYS A O 1
ATOM 4329 N N . ILE A 1 552 ? -1.283 -2.315 13.914 1.00 98.25 552 ILE A N 1
ATOM 4330 C CA . ILE A 1 552 ? -2.179 -1.869 14.983 1.00 98.25 552 ILE A CA 1
ATOM 4331 C C . ILE A 1 552 ? -1.857 -0.417 15.335 1.00 98.25 552 ILE A C 1
ATOM 4333 O O . ILE A 1 552 ? -0.701 -0.060 15.565 1.00 98.25 552 ILE A O 1
ATOM 4337 N N . CYS A 1 553 ? -2.877 0.430 15.440 1.00 97.81 553 CYS A N 1
ATOM 4338 C CA . CYS A 1 553 ? -2.736 1.790 15.948 1.00 97.81 553 CYS A CA 1
ATOM 4339 C C . CYS A 1 553 ? -3.822 2.084 16.988 1.00 97.81 553 CYS A C 1
ATOM 4341 O O . CYS A 1 553 ? -4.980 1.706 16.830 1.00 97.81 553 CYS A O 1
ATOM 4343 N N . SER A 1 554 ? -3.443 2.773 18.062 1.00 97.44 554 SER A N 1
ATOM 4344 C CA . SER A 1 554 ? -4.364 3.309 19.064 1.00 97.44 554 SER A CA 1
ATOM 4345 C C . SER A 1 554 ? -4.326 4.834 19.046 1.00 97.44 554 SER A C 1
ATOM 4347 O O . SER A 1 554 ? -3.367 5.425 18.546 1.00 97.44 554 SER A O 1
ATOM 4349 N N . SER A 1 555 ? -5.310 5.500 19.655 1.00 97.06 555 SER A N 1
ATOM 4350 C CA . SER A 1 555 ? -5.256 6.960 19.829 1.00 97.06 555 SER A CA 1
ATOM 4351 C C . SER A 1 555 ? -3.973 7.447 20.525 1.00 97.06 555 SER A C 1
ATOM 4353 O O . SER A 1 555 ? -3.524 8.563 20.278 1.00 97.06 555 SER A O 1
ATOM 4355 N N . GLU A 1 556 ? -3.376 6.656 21.428 1.00 94.25 556 GLU A N 1
ATOM 4356 C CA . GLU A 1 556 ? -2.086 6.989 22.057 1.00 94.25 556 GLU A CA 1
ATOM 4357 C C . GLU A 1 556 ? -0.940 6.957 21.038 1.00 94.25 556 GLU A C 1
ATOM 4359 O O . GLU A 1 556 ? -0.184 7.920 20.959 1.00 94.25 556 GLU A O 1
ATOM 4364 N N . LEU A 1 557 ? -0.861 5.898 20.227 1.00 95.31 557 LEU A N 1
ATOM 4365 C CA . LEU A 1 557 ? 0.173 5.728 19.203 1.00 95.31 557 LEU A CA 1
ATOM 4366 C C . LEU A 1 557 ? 0.061 6.799 18.102 1.00 95.31 557 LEU A C 1
ATOM 4368 O O . LEU A 1 557 ? 1.043 7.474 17.805 1.00 95.31 557 LEU A O 1
ATOM 4372 N N . CYS A 1 558 ? -1.143 7.037 17.570 1.00 97.19 558 CYS A N 1
ATOM 4373 C CA . CYS A 1 558 ? -1.382 8.037 16.523 1.00 97.19 558 CYS A CA 1
ATOM 4374 C C . CYS A 1 558 ? -0.972 9.455 16.952 1.00 97.19 558 CYS A C 1
ATOM 4376 O O . CYS A 1 558 ? -0.259 10.131 16.213 1.00 97.19 558 CYS A O 1
ATOM 4378 N N . ARG A 1 559 ? -1.329 9.887 18.173 1.00 93.94 559 ARG A N 1
ATOM 4379 C CA . ARG A 1 559 ? -0.922 11.207 18.702 1.00 93.94 559 ARG A CA 1
ATOM 4380 C C . ARG A 1 559 ? 0.593 11.372 18.859 1.00 93.94 559 ARG A C 1
ATOM 4382 O O . ARG A 1 559 ? 1.062 12.503 18.906 1.00 93.94 559 ARG A O 1
ATOM 4389 N N . ASN A 1 560 ? 1.342 10.272 18.918 1.00 93.69 560 ASN A N 1
ATOM 4390 C CA . ASN A 1 560 ? 2.797 10.269 19.041 1.00 93.69 560 ASN A CA 1
ATOM 4391 C C . ASN A 1 560 ? 3.521 10.077 17.690 1.00 93.69 560 ASN A C 1
ATOM 4393 O O . ASN A 1 560 ? 4.736 9.896 17.698 1.00 93.69 560 ASN A O 1
ATOM 4397 N N . MET A 1 561 ? 2.808 10.064 16.550 1.00 95.56 561 MET A N 1
ATOM 4398 C CA . MET A 1 561 ? 3.337 9.618 15.247 1.00 95.56 561 MET A CA 1
ATOM 4399 C C . MET A 1 561 ? 3.924 8.199 15.311 1.00 95.56 561 MET A C 1
ATOM 4401 O O . MET A 1 561 ? 5.077 7.957 14.952 1.00 95.56 561 MET A O 1
ATOM 4405 N N . GLN A 1 562 ? 3.126 7.254 15.815 1.00 96.31 562 GLN A N 1
ATOM 4406 C CA . GLN A 1 562 ? 3.507 5.850 15.958 1.00 96.31 562 GLN A CA 1
ATOM 4407 C C . GLN A 1 562 ? 2.395 4.896 15.510 1.00 96.31 562 GLN A C 1
ATOM 4409 O O . GLN A 1 562 ? 1.203 5.211 15.549 1.00 96.31 562 GLN A O 1
ATOM 4414 N N . PHE A 1 563 ? 2.796 3.672 15.186 1.00 97.12 563 PHE A N 1
ATOM 4415 C CA . PHE A 1 563 ? 1.938 2.489 15.189 1.00 97.12 563 PHE A CA 1
ATOM 4416 C C . PHE A 1 563 ? 2.748 1.264 15.631 1.00 97.12 563 PHE A C 1
ATOM 4418 O O . PHE A 1 563 ? 3.917 1.389 15.987 1.00 97.12 563 PHE A O 1
ATOM 4425 N N . ILE A 1 564 ? 2.130 0.089 15.673 1.00 96.00 564 ILE A N 1
ATOM 4426 C CA . ILE A 1 564 ? 2.795 -1.194 15.917 1.00 96.00 564 ILE A CA 1
ATOM 4427 C C . ILE A 1 564 ? 2.613 -2.042 14.660 1.00 96.00 564 ILE A C 1
ATOM 4429 O O . ILE A 1 564 ? 1.508 -2.075 14.121 1.00 96.00 564 ILE A O 1
ATOM 4433 N N . ALA A 1 565 ? 3.664 -2.709 14.191 1.00 96.06 565 ALA A N 1
ATOM 4434 C CA . ALA A 1 565 ? 3.607 -3.589 13.031 1.00 96.06 565 ALA A CA 1
ATOM 4435 C C . ALA A 1 565 ? 4.445 -4.859 13.214 1.00 96.06 565 ALA A C 1
ATOM 4437 O O . ALA A 1 565 ? 5.387 -4.901 14.002 1.00 96.06 565 ALA A O 1
ATOM 4438 N N . ARG A 1 566 ? 4.101 -5.894 12.455 1.00 94.75 566 ARG A N 1
ATOM 4439 C CA . ARG A 1 566 ? 4.834 -7.151 12.318 1.00 94.75 566 ARG A CA 1
ATOM 4440 C C . ARG A 1 566 ? 5.056 -7.409 10.837 1.00 94.75 566 ARG A C 1
ATOM 4442 O O . ARG A 1 566 ? 4.102 -7.324 10.067 1.00 94.75 566 ARG A O 1
ATOM 4449 N N . TRP A 1 567 ? 6.286 -7.724 10.446 1.00 96.19 567 TRP A N 1
ATOM 4450 C CA . TRP A 1 567 ? 6.585 -8.157 9.084 1.00 96.19 567 TRP A CA 1
ATOM 4451 C C . TRP A 1 567 ? 6.407 -9.675 8.941 1.00 96.19 567 TRP A C 1
ATOM 4453 O O . TRP A 1 567 ? 6.730 -10.424 9.863 1.00 96.19 567 TRP A O 1
ATOM 4463 N N . GLY A 1 568 ? 5.901 -10.142 7.797 1.00 94.19 568 GLY A N 1
ATOM 4464 C CA . GLY A 1 568 ? 5.480 -11.539 7.635 1.00 94.19 568 GLY A CA 1
ATOM 4465 C C . GLY A 1 568 ? 4.004 -11.737 7.988 1.00 94.19 568 GLY A C 1
ATOM 4466 O O . GLY A 1 568 ? 3.261 -10.773 8.136 1.00 94.19 568 GLY A O 1
ATOM 4467 N N . ASN A 1 569 ? 3.552 -12.985 8.115 1.00 94.06 569 ASN A N 1
ATOM 4468 C CA . ASN A 1 569 ? 2.166 -13.243 8.511 1.00 94.06 569 ASN A CA 1
ATOM 4469 C C . ASN A 1 569 ? 1.894 -12.674 9.919 1.00 94.06 569 ASN A C 1
ATOM 4471 O O . ASN A 1 569 ? 2.697 -12.893 10.827 1.00 94.06 569 ASN A O 1
ATOM 4475 N N . ALA A 1 570 ? 0.758 -12.005 10.144 1.00 93.62 570 ALA A N 1
ATOM 4476 C CA . ALA A 1 570 ? 0.440 -11.381 11.439 1.00 93.62 570 ALA A CA 1
ATOM 4477 C C . ALA A 1 570 ? 0.460 -12.374 12.617 1.00 93.62 570 ALA A C 1
ATOM 4479 O O . ALA A 1 570 ? 0.966 -12.062 13.699 1.00 93.62 570 ALA A O 1
ATOM 4480 N N . CYS A 1 571 ? -0.004 -13.603 12.377 1.00 95.56 571 CYS A N 1
ATOM 4481 C CA . CYS A 1 571 ? 0.057 -14.719 13.321 1.00 95.56 571 CYS A CA 1
ATOM 4482 C C . CYS A 1 571 ? 1.483 -15.218 13.625 1.00 95.56 571 CYS A C 1
ATOM 4484 O O . CYS A 1 571 ? 1.697 -15.820 14.672 1.00 95.56 571 CYS A O 1
ATOM 4486 N N . GLY A 1 572 ? 2.468 -14.940 12.763 1.00 93.06 572 GLY A N 1
ATOM 4487 C CA . GLY A 1 572 ? 3.875 -15.337 12.919 1.00 93.06 572 GLY A CA 1
ATOM 4488 C C . GLY A 1 572 ? 4.303 -16.545 12.097 1.00 93.06 572 GLY A C 1
ATOM 4489 O O . GLY A 1 572 ? 5.489 -16.859 12.052 1.00 93.06 572 GLY A O 1
ATOM 4490 N N . THR A 1 573 ? 3.369 -17.199 11.405 1.00 95.44 573 THR A N 1
ATOM 4491 C CA . THR A 1 573 ? 3.661 -18.349 10.542 1.00 95.44 573 THR A CA 1
ATOM 4492 C C . THR A 1 573 ? 4.735 -18.015 9.512 1.00 95.44 573 THR A C 1
ATOM 4494 O O . THR A 1 573 ? 4.628 -17.032 8.771 1.00 95.44 573 THR A O 1
ATOM 4497 N N . THR A 1 574 ? 5.756 -18.863 9.460 1.00 96.44 574 THR A N 1
ATOM 4498 C CA . THR A 1 574 ? 6.878 -18.750 8.534 1.00 96.44 574 THR A CA 1
ATOM 4499 C C . THR A 1 574 ? 6.505 -19.205 7.123 1.00 96.44 574 THR A C 1
ATOM 4501 O O . THR A 1 574 ? 5.599 -20.011 6.927 1.00 96.44 574 THR A O 1
ATOM 4504 N N . PHE A 1 575 ? 7.246 -18.719 6.129 1.00 97.00 575 PHE A N 1
ATOM 4505 C CA . PHE A 1 575 ? 7.215 -19.228 4.757 1.00 97.00 575 PHE A CA 1
ATOM 4506 C C . PHE A 1 575 ? 8.644 -19.542 4.306 1.00 97.00 575 PHE A C 1
ATOM 4508 O O . PHE A 1 575 ? 9.471 -18.633 4.184 1.00 97.00 575 PHE A O 1
ATOM 4515 N N . ASP A 1 576 ? 8.940 -20.820 4.058 1.00 97.56 576 ASP A N 1
ATOM 4516 C CA . ASP A 1 576 ? 10.163 -21.236 3.368 1.00 97.56 576 ASP A CA 1
ATOM 4517 C C . ASP A 1 576 ? 9.848 -21.508 1.895 1.00 97.56 576 ASP A C 1
ATOM 4519 O O . ASP A 1 576 ? 9.118 -22.444 1.560 1.00 97.56 576 ASP A O 1
ATOM 4523 N N . LYS A 1 577 ? 10.419 -20.692 1.006 1.00 96.19 577 LYS A N 1
ATOM 4524 C CA . LYS A 1 577 ? 10.149 -20.761 -0.433 1.00 96.19 577 LYS A CA 1
ATOM 4525 C C . LYS A 1 577 ? 10.668 -22.046 -1.074 1.00 96.19 577 LYS A C 1
ATOM 4527 O O . LYS A 1 577 ? 10.158 -22.457 -2.110 1.00 96.19 577 LYS A O 1
ATOM 4532 N N . THR A 1 578 ? 11.706 -22.658 -0.504 1.00 96.31 578 THR A N 1
ATOM 4533 C CA . THR A 1 578 ? 12.347 -23.843 -1.082 1.00 96.31 578 THR A CA 1
ATOM 4534 C C . THR A 1 578 ? 11.473 -25.059 -0.836 1.00 96.31 578 THR A C 1
ATOM 4536 O O . THR A 1 578 ? 11.141 -25.761 -1.788 1.00 96.31 578 THR A O 1
ATOM 4539 N N . ASN A 1 579 ? 11.036 -25.255 0.409 1.00 97.38 579 ASN A N 1
ATOM 4540 C CA . ASN A 1 579 ? 10.092 -26.309 0.772 1.00 97.38 579 ASN A CA 1
ATOM 4541 C C . ASN A 1 579 ? 8.757 -26.100 0.049 1.00 97.38 579 ASN A C 1
ATOM 4543 O O . ASN A 1 579 ? 8.303 -26.999 -0.657 1.00 97.38 579 ASN A O 1
ATOM 4547 N N . PHE A 1 580 ? 8.206 -24.882 0.101 1.00 97.38 580 PHE A N 1
ATOM 4548 C CA . PHE A 1 580 ? 6.958 -24.543 -0.581 1.00 97.38 580 PHE A CA 1
ATOM 4549 C C . PHE A 1 580 ? 7.001 -24.861 -2.084 1.00 97.38 580 PHE A C 1
ATOM 4551 O O . PHE A 1 580 ? 6.126 -25.574 -2.568 1.00 97.38 580 PHE A O 1
ATOM 4558 N N . CYS A 1 581 ? 8.022 -24.407 -2.823 1.00 97.12 581 CYS A N 1
ATOM 4559 C CA . CYS A 1 581 ? 8.147 -24.680 -4.260 1.00 97.12 581 CYS A CA 1
ATOM 4560 C C . CYS A 1 581 ? 8.589 -26.122 -4.588 1.00 97.12 581 CYS A C 1
ATOM 4562 O O . CYS A 1 581 ? 8.618 -26.471 -5.769 1.00 97.12 581 CYS A O 1
ATOM 4564 N N . ASN A 1 582 ? 9.015 -26.930 -3.609 1.00 96.88 582 ASN A N 1
ATOM 4565 C CA . ASN A 1 582 ? 9.296 -28.361 -3.794 1.00 96.88 582 ASN A CA 1
ATOM 4566 C C . ASN A 1 582 ? 8.016 -29.194 -3.624 1.00 96.88 582 ASN A C 1
ATOM 4568 O O . ASN A 1 582 ? 7.783 -30.116 -4.400 1.00 96.88 582 ASN A O 1
ATOM 4572 N N . GLU A 1 583 ? 7.181 -28.852 -2.641 1.00 96.81 583 GLU A N 1
ATOM 4573 C CA . GLU A 1 583 ? 5.874 -29.480 -2.402 1.00 96.81 583 GLU A CA 1
ATOM 4574 C C . GLU A 1 583 ? 4.825 -29.029 -3.431 1.00 96.81 583 GLU A C 1
ATOM 4576 O O . GLU A 1 583 ? 3.991 -29.818 -3.868 1.00 96.81 583 GLU A O 1
ATOM 4581 N N . ASN A 1 584 ? 4.904 -27.766 -3.860 1.00 95.75 584 ASN A N 1
ATOM 4582 C CA . ASN A 1 584 ? 3.988 -27.123 -4.797 1.00 95.75 584 ASN A CA 1
ATOM 4583 C C . ASN A 1 584 ? 4.724 -26.765 -6.091 1.00 95.75 584 ASN A C 1
ATOM 4585 O O . ASN A 1 584 ? 4.970 -25.596 -6.401 1.00 95.75 584 ASN A O 1
ATOM 4589 N N . ALA A 1 585 ? 5.104 -27.798 -6.847 1.00 95.25 585 ALA A N 1
ATOM 4590 C CA . ALA A 1 585 ? 5.878 -27.663 -8.081 1.00 95.25 585 ALA A CA 1
ATOM 4591 C C . ALA A 1 585 ? 5.206 -26.773 -9.150 1.00 95.25 585 ALA A C 1
ATOM 4593 O O . ALA A 1 585 ? 5.901 -26.232 -10.008 1.00 95.25 585 ALA A O 1
ATOM 4594 N N . GLN A 1 586 ? 3.885 -26.556 -9.074 1.00 93.25 586 GLN A N 1
ATOM 4595 C CA . GLN A 1 586 ? 3.149 -25.624 -9.938 1.00 93.25 586 GLN A CA 1
ATOM 4596 C C . GLN A 1 586 ? 3.544 -24.144 -9.760 1.00 93.25 586 GLN A C 1
ATOM 4598 O O . GLN A 1 586 ? 3.186 -23.330 -10.601 1.00 93.25 586 GLN A O 1
ATOM 4603 N N . TRP A 1 587 ? 4.283 -23.805 -8.696 1.00 93.25 587 TRP A N 1
ATOM 4604 C CA . TRP A 1 587 ? 4.808 -22.458 -8.415 1.00 93.25 587 TRP A CA 1
ATOM 4605 C C . TRP A 1 587 ? 6.348 -22.409 -8.412 1.00 93.25 587 TRP A C 1
ATOM 4607 O O . TRP A 1 587 ? 6.955 -21.526 -7.799 1.00 93.25 587 TRP A O 1
ATOM 4617 N N . ALA A 1 588 ? 7.016 -23.409 -9.001 1.00 92.75 588 ALA A N 1
ATOM 4618 C CA . ALA A 1 588 ? 8.475 -23.530 -8.939 1.00 92.75 588 ALA A CA 1
ATOM 4619 C C . ALA A 1 588 ? 9.226 -22.490 -9.792 1.00 92.75 588 ALA A C 1
ATOM 4621 O O . ALA A 1 588 ? 10.379 -22.182 -9.490 1.00 92.75 588 ALA A O 1
ATOM 4622 N N . ASP A 1 589 ? 8.571 -21.924 -10.804 1.00 90.62 589 ASP A N 1
ATOM 4623 C CA . ASP A 1 589 ? 9.039 -20.810 -11.637 1.00 90.62 589 ASP A CA 1
ATOM 4624 C C . ASP A 1 589 ? 9.277 -19.524 -10.822 1.00 90.62 589 ASP A C 1
ATOM 4626 O O . ASP A 1 589 ? 10.294 -18.851 -10.984 1.00 90.62 589 ASP A O 1
ATOM 4630 N N . GLN A 1 590 ? 8.410 -19.233 -9.847 1.00 91.62 590 GLN A N 1
ATOM 4631 C CA . GLN A 1 590 ? 8.535 -18.060 -8.973 1.00 91.62 590 GLN A CA 1
ATOM 4632 C C . GLN A 1 590 ? 9.700 -18.145 -7.970 1.00 91.62 590 GLN A C 1
ATOM 4634 O O . GLN A 1 590 ? 10.033 -17.149 -7.323 1.00 91.62 590 GLN A O 1
ATOM 4639 N N . ARG A 1 591 ? 10.337 -19.313 -7.806 1.00 93.31 591 ARG A N 1
ATOM 4640 C CA . ARG A 1 591 ? 11.310 -19.601 -6.731 1.00 93.31 591 ARG A CA 1
ATOM 4641 C C . ARG A 1 591 ? 12.475 -18.609 -6.660 1.00 93.31 591 ARG A C 1
ATOM 4643 O O . ARG A 1 591 ? 12.970 -18.325 -5.565 1.00 93.31 591 ARG A O 1
ATOM 4650 N N . VAL A 1 592 ? 12.929 -18.085 -7.800 1.00 90.50 592 VAL A N 1
ATOM 4651 C CA . VAL A 1 592 ? 14.025 -17.097 -7.856 1.00 90.50 592 VAL A CA 1
ATOM 4652 C C . VAL A 1 592 ? 13.575 -15.695 -7.427 1.00 90.50 592 VAL A C 1
ATOM 4654 O O . VAL A 1 592 ? 14.372 -14.951 -6.861 1.00 90.50 592 VAL A O 1
ATOM 4657 N N . TYR A 1 593 ? 12.291 -15.374 -7.601 1.00 92.12 593 TYR A N 1
ATOM 4658 C CA . TYR A 1 593 ? 11.698 -14.082 -7.254 1.00 92.12 593 TYR A CA 1
ATOM 4659 C C . TYR A 1 593 ? 11.152 -14.017 -5.826 1.00 92.12 593 TYR A C 1
ATOM 4661 O O . TYR A 1 593 ? 11.152 -12.936 -5.243 1.00 92.12 593 TYR A O 1
ATOM 4669 N N . LEU A 1 594 ? 10.724 -15.145 -5.252 1.00 94.69 594 LEU A N 1
ATOM 4670 C CA . LEU A 1 594 ? 10.234 -15.233 -3.871 1.00 94.69 594 LEU A CA 1
ATOM 4671 C C . LEU A 1 594 ? 11.357 -15.046 -2.830 1.00 94.69 594 LEU A C 1
ATOM 4673 O O . LEU A 1 594 ? 12.500 -15.469 -3.032 1.00 94.69 594 LEU A O 1
ATOM 4677 N N . GLU A 1 595 ? 11.020 -14.483 -1.671 1.00 94.56 595 GLU A N 1
ATOM 4678 C CA . GLU A 1 595 ? 11.864 -14.416 -0.470 1.00 94.56 595 GLU A CA 1
ATOM 4679 C C . GLU A 1 595 ? 11.354 -15.367 0.633 1.00 94.56 595 GLU A C 1
ATOM 4681 O O . GLU A 1 595 ? 10.159 -15.645 0.738 1.00 94.56 595 GLU A O 1
ATOM 4686 N N . ASN A 1 596 ? 12.266 -15.867 1.476 1.00 95.94 596 ASN A N 1
ATOM 4687 C CA . ASN A 1 596 ? 11.882 -16.549 2.716 1.00 95.94 596 ASN A CA 1
ATOM 4688 C C . ASN A 1 596 ? 11.295 -15.523 3.691 1.00 95.94 596 ASN A C 1
ATOM 4690 O O . ASN A 1 596 ? 11.833 -14.424 3.837 1.00 95.94 596 ASN A O 1
ATOM 4694 N N . ARG A 1 597 ? 10.225 -15.895 4.397 1.00 94.69 597 ARG A N 1
ATOM 4695 C CA . ARG A 1 597 ? 9.522 -15.027 5.351 1.00 94.69 597 ARG A CA 1
ATOM 4696 C C . ARG A 1 597 ? 9.616 -15.667 6.743 1.00 94.69 597 ARG A C 1
ATOM 4698 O O . ARG A 1 597 ? 8.720 -16.421 7.123 1.00 94.69 597 ARG A O 1
ATOM 4705 N N . PRO A 1 598 ? 10.735 -15.480 7.471 1.00 94.69 598 PRO A N 1
ATOM 4706 C CA . PRO A 1 598 ? 10.871 -15.971 8.838 1.00 94.69 598 PRO A CA 1
ATOM 4707 C C . PRO A 1 598 ? 9.960 -15.185 9.787 1.00 94.69 598 PRO A C 1
ATOM 4709 O O . PRO A 1 598 ? 9.517 -14.081 9.468 1.00 94.69 598 PRO A O 1
ATOM 4712 N N . GLU A 1 599 ? 9.714 -15.743 10.970 1.00 92.25 599 GLU A N 1
ATOM 4713 C CA . GLU A 1 599 ? 8.925 -15.085 12.004 1.00 92.25 599 GLU A CA 1
ATOM 4714 C C . GLU A 1 599 ? 9.634 -13.807 12.477 1.00 92.25 599 GLU A C 1
ATOM 4716 O O . GLU A 1 599 ? 10.841 -13.806 12.719 1.00 92.25 599 GLU A O 1
ATOM 4721 N N . GLN A 1 600 ? 8.876 -12.718 12.615 1.00 91.00 600 GLN A N 1
ATOM 4722 C CA . GLN A 1 600 ? 9.345 -11.457 13.195 1.00 91.00 600 GLN A CA 1
ATOM 4723 C C . GLN A 1 600 ? 8.572 -11.134 14.470 1.00 91.00 600 GLN A C 1
ATOM 4725 O O . GLN A 1 600 ? 7.447 -11.601 14.661 1.00 91.00 600 GLN A O 1
ATOM 4730 N N . ALA A 1 601 ? 9.153 -10.304 15.332 1.00 87.56 601 ALA A N 1
ATOM 4731 C CA . ALA A 1 601 ? 8.452 -9.742 16.482 1.00 87.56 601 ALA A CA 1
ATOM 4732 C C . ALA A 1 601 ? 7.487 -8.617 16.060 1.00 87.56 601 ALA A C 1
ATOM 4734 O O . ALA A 1 601 ? 7.625 -8.023 14.990 1.00 87.56 601 ALA A O 1
ATOM 4735 N N . TRP A 1 602 ? 6.532 -8.284 16.931 1.00 87.62 602 TRP A N 1
A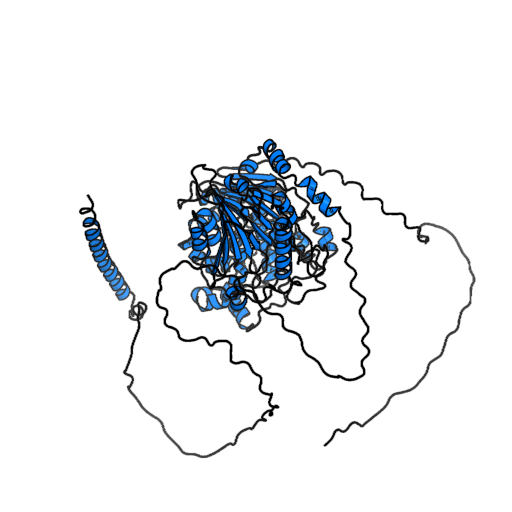TOM 4736 C CA . TRP A 1 602 ? 5.783 -7.031 16.821 1.00 87.62 602 TRP A CA 1
ATOM 4737 C C . TRP A 1 602 ? 6.684 -5.859 17.236 1.00 87.62 602 TRP A C 1
ATOM 4739 O O . TRP A 1 602 ? 7.097 -5.766 18.393 1.00 87.62 602 TRP A O 1
ATOM 4749 N N . ALA A 1 603 ? 6.966 -4.954 16.304 1.00 88.69 603 ALA A N 1
ATOM 4750 C CA . ALA A 1 603 ? 7.764 -3.753 16.507 1.00 88.69 603 ALA A CA 1
ATOM 4751 C C . ALA A 1 603 ? 6.870 -2.513 16.636 1.00 88.69 603 ALA A C 1
ATOM 4753 O O . ALA A 1 603 ? 5.823 -2.409 16.000 1.00 88.69 603 ALA A O 1
ATOM 4754 N N . VAL A 1 604 ? 7.296 -1.523 17.422 1.00 89.75 604 VAL A N 1
ATOM 4755 C CA . VAL A 1 604 ? 6.731 -0.170 17.307 1.00 89.75 604 VAL A CA 1
ATOM 4756 C C . VAL A 1 604 ? 7.369 0.491 16.083 1.00 89.75 604 VAL A C 1
ATOM 4758 O O . VAL A 1 604 ? 8.588 0.483 15.940 1.00 89.75 604 VAL A O 1
ATOM 4761 N N . CYS A 1 605 ? 6.575 1.130 15.238 1.00 92.25 605 CYS A N 1
ATOM 4762 C CA . CYS A 1 605 ? 7.032 1.959 14.129 1.00 92.25 605 CYS A CA 1
ATOM 4763 C C . CYS A 1 605 ? 6.925 3.431 14.543 1.00 92.25 605 CYS A C 1
ATOM 4765 O O . CYS A 1 605 ? 5.881 3.862 15.031 1.00 92.25 605 CYS A O 1
ATOM 4767 N N . SER A 1 606 ? 8.013 4.192 14.406 1.00 89.06 606 SER A N 1
ATOM 4768 C CA . SER A 1 606 ? 8.089 5.615 14.769 1.00 89.06 606 SER A CA 1
ATOM 4769 C C . SER A 1 606 ? 9.333 6.267 14.162 1.00 89.06 606 SER A C 1
ATOM 4771 O O . SER A 1 606 ? 10.293 5.554 13.872 1.00 89.06 606 SER A O 1
ATOM 4773 N N . GLU A 1 607 ? 9.367 7.601 14.071 1.00 79.06 607 GLU A N 1
ATOM 4774 C CA . GLU A 1 607 ? 10.578 8.362 13.702 1.00 79.06 607 GLU A CA 1
ATOM 4775 C C . GLU A 1 607 ? 11.782 8.004 14.605 1.00 79.06 607 GLU A C 1
ATOM 4777 O O . GLU A 1 607 ? 12.894 7.800 14.128 1.00 79.06 607 GLU A O 1
ATOM 4782 N N . VAL A 1 608 ? 11.564 7.807 15.912 1.00 59.38 608 VAL A N 1
ATOM 4783 C CA . VAL A 1 608 ? 12.642 7.533 16.889 1.00 59.38 608 VAL A CA 1
ATOM 4784 C C . VAL A 1 608 ? 13.301 6.156 16.701 1.00 59.38 608 VAL A C 1
ATOM 4786 O O . VAL A 1 608 ? 14.464 5.974 17.069 1.00 59.38 608 VAL A O 1
ATOM 4789 N N . ASN A 1 609 ? 12.615 5.187 16.087 1.00 55.56 609 ASN A N 1
ATOM 4790 C CA . ASN A 1 609 ? 13.221 3.884 15.767 1.00 55.56 609 ASN A CA 1
ATOM 4791 C C . ASN A 1 609 ? 14.160 3.950 14.560 1.00 55.56 609 ASN A C 1
ATOM 4793 O O . ASN A 1 609 ? 15.073 3.133 14.435 1.00 55.56 609 ASN A O 1
ATOM 4797 N N . ILE A 1 610 ? 14.025 5.003 13.759 1.00 54.84 610 ILE A N 1
ATOM 4798 C CA . ILE A 1 610 ? 14.966 5.375 12.703 1.00 54.84 610 ILE A CA 1
ATOM 4799 C C . ILE A 1 610 ? 16.249 5.968 13.329 1.00 54.84 610 ILE A C 1
ATOM 4801 O O . ILE A 1 610 ? 17.322 5.885 12.741 1.00 54.84 610 ILE A O 1
ATOM 4805 N N . ASP A 1 611 ? 16.187 6.444 14.582 1.00 48.28 611 ASP A N 1
ATOM 4806 C CA . ASP A 1 611 ? 17.294 7.073 15.322 1.00 48.28 611 ASP A CA 1
ATOM 4807 C C . ASP A 1 611 ? 17.908 6.246 16.476 1.00 48.28 611 ASP A C 1
ATOM 4809 O O . ASP A 1 611 ? 18.769 6.746 17.201 1.00 48.28 611 ASP A O 1
ATOM 4813 N N . ARG A 1 612 ? 17.534 4.966 16.640 1.00 51.25 612 ARG A N 1
ATOM 4814 C CA . ARG A 1 612 ? 18.094 4.025 17.645 1.00 51.25 612 ARG A CA 1
ATOM 4815 C C . ARG A 1 612 ? 18.194 4.581 19.084 1.00 51.25 612 ARG A C 1
ATOM 4817 O O . ARG A 1 612 ? 19.275 4.704 19.661 1.00 51.25 612 ARG A O 1
ATOM 4824 N N . LYS A 1 613 ? 17.050 4.719 19.764 1.00 41.19 613 LYS A N 1
ATOM 4825 C CA . LYS A 1 613 ? 16.979 4.662 21.247 1.00 41.19 613 LYS A CA 1
ATOM 4826 C C . LYS A 1 613 ? 16.247 3.408 21.740 1.00 41.19 613 LYS A C 1
ATOM 4828 O O . LYS A 1 613 ? 15.240 3.472 22.440 1.00 41.19 613 LYS A O 1
ATOM 4833 N N . ILE A 1 614 ? 16.827 2.253 21.401 1.00 44.00 614 ILE A N 1
ATOM 4834 C CA . ILE A 1 614 ? 16.297 0.892 21.632 1.00 44.00 614 ILE A CA 1
ATOM 4835 C C . ILE A 1 614 ? 15.808 0.670 23.081 1.00 44.00 614 ILE A C 1
ATOM 4837 O O . ILE A 1 614 ? 14.773 0.041 23.293 1.00 44.00 614 ILE A O 1
ATOM 4841 N N . GLY A 1 615 ? 16.491 1.240 24.083 1.00 40.28 615 GLY A N 1
ATOM 4842 C CA . GLY A 1 615 ? 16.180 1.032 25.506 1.00 40.28 615 GLY A CA 1
ATOM 4843 C C . GLY A 1 615 ? 14.806 1.524 25.990 1.00 40.28 615 GLY A C 1
ATOM 4844 O O . GLY A 1 615 ? 14.358 1.088 27.048 1.00 40.28 615 GLY A O 1
ATOM 4845 N N . GLN A 1 616 ? 14.112 2.396 25.248 1.00 40.31 616 GLN A N 1
ATOM 4846 C CA . GLN A 1 616 ? 12.737 2.801 25.591 1.00 40.31 616 GLN A CA 1
ATOM 4847 C C . GLN A 1 616 ? 11.673 1.886 24.959 1.00 40.31 616 GLN A C 1
ATOM 4849 O O . GLN A 1 616 ? 10.565 1.775 25.487 1.00 40.31 616 GLN A O 1
ATOM 4854 N N . LEU A 1 617 ? 12.006 1.182 23.872 1.00 42.34 617 LEU A N 1
ATOM 4855 C CA . LEU A 1 617 ? 11.037 0.420 23.081 1.00 42.34 617 LEU A CA 1
ATOM 4856 C C . LEU A 1 617 ? 10.664 -0.922 23.705 1.00 42.34 617 LEU A C 1
ATOM 4858 O O . LEU A 1 617 ? 9.501 -1.325 23.663 1.00 42.34 617 LEU A O 1
ATOM 4862 N N . THR A 1 618 ? 11.622 -1.579 24.363 1.00 46.59 618 THR A N 1
ATOM 4863 C CA . THR A 1 618 ? 11.379 -2.842 25.073 1.00 46.59 618 THR A CA 1
ATOM 4864 C C . THR A 1 618 ? 10.286 -2.681 26.135 1.00 46.59 618 THR A C 1
ATOM 4866 O O . THR A 1 618 ? 9.498 -3.597 26.347 1.00 46.59 618 THR A O 1
ATOM 4869 N N . ASN A 1 619 ? 10.180 -1.503 26.760 1.00 41.94 619 ASN A N 1
ATOM 4870 C CA . ASN A 1 619 ? 9.132 -1.206 27.737 1.00 41.94 619 ASN A CA 1
ATOM 4871 C C . ASN A 1 619 ? 7.767 -0.930 27.082 1.00 41.94 619 ASN A C 1
ATOM 4873 O O . ASN A 1 619 ? 6.744 -1.277 27.665 1.00 41.94 619 ASN A O 1
ATOM 4877 N N . ALA A 1 620 ? 7.730 -0.367 25.870 1.00 44.59 620 ALA A N 1
ATOM 4878 C CA . ALA A 1 620 ? 6.487 -0.148 25.127 1.00 44.59 620 ALA A CA 1
ATOM 4879 C C . ALA A 1 620 ? 5.872 -1.465 24.619 1.00 44.59 620 ALA A C 1
ATOM 4881 O O . ALA A 1 620 ? 4.664 -1.646 24.714 1.00 44.59 620 ALA A O 1
ATOM 4882 N N . ILE A 1 621 ? 6.689 -2.413 24.151 1.00 53.81 621 ILE A N 1
ATOM 4883 C CA . ILE A 1 621 ? 6.219 -3.749 23.740 1.00 53.81 621 ILE A CA 1
ATOM 4884 C C . ILE A 1 621 ? 5.809 -4.570 24.979 1.00 53.81 621 ILE A C 1
ATOM 4886 O O . ILE A 1 621 ? 4.710 -5.127 25.014 1.00 53.81 621 ILE A O 1
ATOM 4890 N N . LYS A 1 622 ? 6.605 -4.533 26.062 1.00 54.38 622 LYS A N 1
ATOM 4891 C CA . LYS A 1 622 ? 6.243 -5.145 27.359 1.00 54.38 622 LYS A CA 1
ATOM 4892 C C . LYS A 1 622 ? 4.955 -4.572 27.969 1.00 54.38 622 LYS A C 1
ATOM 4894 O O . LYS A 1 622 ? 4.201 -5.338 28.559 1.00 54.38 622 LYS A O 1
ATOM 4899 N N . LYS A 1 623 ? 4.652 -3.275 27.789 1.00 56.78 623 LYS A N 1
ATOM 4900 C CA . LYS A 1 623 ? 3.376 -2.644 28.208 1.00 56.78 623 LYS A CA 1
ATOM 4901 C C . LYS A 1 623 ? 2.155 -3.345 27.595 1.00 56.78 623 LYS A C 1
ATOM 4903 O O . LYS A 1 623 ? 1.114 -3.402 28.243 1.00 56.78 623 LYS A O 1
ATOM 4908 N N . TYR A 1 624 ? 2.271 -3.870 26.373 1.00 61.16 624 TYR A N 1
ATOM 4909 C CA . TYR A 1 624 ? 1.175 -4.554 25.674 1.00 61.16 624 TYR A CA 1
ATOM 4910 C C . TYR A 1 624 ? 1.209 -6.086 25.815 1.00 61.16 624 TYR A C 1
ATOM 4912 O O . TYR A 1 624 ? 0.183 -6.728 25.598 1.00 61.16 624 TYR A O 1
ATOM 4920 N N . ASN A 1 625 ? 2.329 -6.653 26.279 1.00 57.56 625 ASN A N 1
ATOM 4921 C CA . ASN A 1 625 ? 2.455 -8.046 26.728 1.00 57.56 625 ASN A CA 1
ATOM 4922 C C . ASN A 1 625 ? 2.114 -9.101 25.648 1.00 57.56 625 ASN A C 1
ATOM 4924 O O . ASN A 1 625 ? 1.453 -10.100 25.935 1.00 57.56 625 ASN A O 1
ATOM 4928 N N . PHE A 1 626 ? 2.545 -8.863 24.402 1.00 61.16 626 PHE A N 1
ATOM 4929 C CA . PHE A 1 626 ? 2.232 -9.720 23.246 1.00 61.16 626 PHE A CA 1
ATOM 4930 C C . PHE A 1 626 ? 2.718 -11.176 23.412 1.00 61.16 626 PHE A C 1
ATOM 4932 O O . PHE A 1 626 ? 1.981 -12.105 23.081 1.00 61.16 626 PHE A O 1
ATOM 4939 N N . ASP A 1 627 ? 3.906 -11.376 23.990 1.00 47.12 627 ASP A N 1
ATOM 4940 C CA . ASP A 1 627 ? 4.582 -12.685 24.055 1.00 47.12 627 ASP A CA 1
ATOM 4941 C C . ASP A 1 627 ? 3.872 -13.716 24.959 1.00 47.12 627 ASP A C 1
ATOM 4943 O O . ASP A 1 627 ? 4.004 -14.921 24.755 1.00 47.12 627 ASP A O 1
ATOM 4947 N N . ASN A 1 628 ? 3.097 -13.261 25.953 1.00 40.53 628 ASN A N 1
ATOM 4948 C CA . ASN A 1 628 ? 2.478 -14.136 26.961 1.00 40.53 628 ASN A CA 1
ATOM 4949 C C . ASN A 1 628 ? 1.063 -14.629 26.603 1.00 40.53 628 ASN A C 1
ATOM 4951 O O . ASN A 1 628 ? 0.572 -15.536 27.263 1.00 40.53 628 ASN A O 1
ATOM 4955 N N . LYS A 1 629 ? 0.387 -14.041 25.603 1.00 40.31 629 LYS A N 1
ATOM 4956 C CA . LYS A 1 629 ? -0.997 -14.418 25.229 1.00 40.31 629 LYS A CA 1
ATOM 4957 C C . LYS A 1 629 ? -1.096 -15.247 23.945 1.00 40.31 629 LYS A C 1
ATOM 4959 O O . LYS A 1 629 ? -1.983 -16.087 23.833 1.00 40.31 629 LYS A O 1
ATOM 4964 N N . ILE A 1 630 ? -0.213 -15.014 22.972 1.00 42.38 630 ILE A N 1
ATOM 4965 C CA . ILE A 1 630 ? -0.273 -15.691 21.661 1.00 42.38 630 ILE A CA 1
ATOM 4966 C C . ILE A 1 630 ? 0.152 -17.170 21.782 1.00 42.38 630 ILE A C 1
ATOM 4968 O O . ILE A 1 630 ? -0.337 -18.029 21.053 1.00 42.38 630 ILE A O 1
ATOM 4972 N N . SER A 1 631 ? 0.998 -17.504 22.760 1.00 30.33 631 SER A N 1
ATOM 4973 C CA . SER A 1 631 ? 1.378 -18.889 23.066 1.00 30.33 631 SER A CA 1
ATOM 4974 C C . SER A 1 631 ? 0.234 -19.707 23.686 1.00 30.33 631 SER A C 1
ATOM 4976 O O . SER A 1 631 ? 0.114 -20.899 23.396 1.00 30.33 631 SER A O 1
ATOM 4978 N N . GLU A 1 632 ? -0.649 -19.095 24.483 1.00 29.25 632 GLU A N 1
ATOM 4979 C CA . GLU A 1 632 ? -1.806 -19.776 25.087 1.00 29.25 632 GLU A CA 1
ATOM 4980 C C . GLU A 1 632 ? -2.889 -20.128 24.053 1.00 29.25 632 GLU A C 1
ATOM 4982 O O . GLU A 1 632 ? -3.494 -21.199 24.143 1.00 29.25 632 GLU A O 1
ATOM 4987 N N . SER A 1 633 ? -3.116 -19.295 23.029 1.00 36.28 633 SER A N 1
ATOM 4988 C CA . SER A 1 633 ? -4.063 -19.624 21.946 1.00 36.28 633 SER A CA 1
ATOM 4989 C C . SER A 1 633 ? -3.539 -20.722 21.012 1.00 36.28 633 SER A C 1
ATOM 4991 O O . SER A 1 633 ? -4.332 -21.505 20.494 1.00 36.28 633 SER A O 1
ATOM 4993 N N . ALA A 1 634 ? -2.215 -20.844 20.858 1.00 31.11 634 ALA A N 1
ATOM 4994 C CA . ALA A 1 634 ? -1.576 -21.938 20.123 1.00 31.11 634 ALA A CA 1
ATOM 4995 C C . ALA A 1 634 ? -1.535 -23.271 20.904 1.00 31.11 634 ALA A C 1
ATOM 4997 O O . ALA A 1 634 ? -1.440 -24.335 20.293 1.00 31.11 634 ALA A O 1
ATOM 4998 N N . THR A 1 635 ? -1.596 -23.238 22.242 1.00 26.03 635 THR A N 1
ATOM 4999 C CA . THR A 1 635 ? -1.443 -24.434 23.101 1.00 26.03 635 THR A CA 1
ATOM 5000 C C . THR A 1 635 ? -2.726 -24.904 23.791 1.00 26.03 635 THR A C 1
ATOM 5002 O O . THR A 1 635 ? -2.793 -26.059 24.214 1.00 26.03 635 THR A O 1
ATOM 5005 N N . SER A 1 636 ? -3.782 -24.086 23.859 1.00 28.19 636 SER A N 1
ATOM 5006 C CA . SER A 1 636 ? -5.086 -24.474 24.426 1.00 28.19 636 SER A CA 1
ATOM 5007 C C . SER A 1 636 ? -5.954 -25.302 23.464 1.00 28.19 636 SER A C 1
ATOM 5009 O O . SER A 1 636 ? -7.139 -25.037 23.258 1.00 28.19 636 SER A O 1
ATOM 5011 N N . ILE A 1 637 ? -5.383 -26.391 22.936 1.00 30.91 637 ILE A N 1
ATOM 5012 C CA . ILE A 1 637 ? -6.136 -27.464 22.274 1.00 30.91 637 ILE A CA 1
ATOM 5013 C C . ILE A 1 637 ? -6.938 -28.222 23.344 1.00 30.91 637 ILE A C 1
ATOM 5015 O O . ILE A 1 637 ? -6.521 -29.253 23.873 1.00 30.91 637 ILE A O 1
ATOM 5019 N N . ARG A 1 638 ? -8.117 -27.696 23.677 1.00 27.78 638 ARG A N 1
ATOM 5020 C CA . ARG A 1 638 ? -9.201 -28.455 24.306 1.00 27.78 638 ARG A CA 1
ATOM 5021 C C . ARG A 1 638 ? -10.457 -28.252 23.482 1.00 27.78 638 ARG A C 1
ATOM 5023 O O . ARG A 1 638 ? -10.939 -27.130 23.353 1.00 27.78 638 ARG A O 1
ATOM 5030 N N . GLU A 1 639 ? -10.966 -29.347 22.930 1.00 25.78 639 GLU A N 1
ATOM 5031 C CA . GLU A 1 639 ? -12.233 -29.354 22.210 1.00 25.78 639 GLU A CA 1
ATOM 5032 C C . GLU A 1 639 ? -13.345 -28.787 23.107 1.00 25.78 639 GLU A C 1
ATOM 5034 O O . GLU A 1 639 ? -13.548 -29.285 24.221 1.00 25.78 639 GLU A O 1
ATOM 5039 N N . PRO A 1 640 ? -14.097 -27.768 22.656 1.00 30.38 640 PRO A N 1
ATOM 5040 C CA . PRO A 1 640 ? -15.373 -27.450 23.265 1.00 30.38 640 PRO A CA 1
ATOM 5041 C C . PRO A 1 640 ? -16.312 -28.623 22.987 1.00 30.38 640 PRO A C 1
ATOM 5043 O O . PRO A 1 640 ? -16.602 -28.925 21.829 1.00 30.38 640 PRO A O 1
ATOM 5046 N N . SER A 1 641 ? -16.796 -29.285 24.036 1.00 29.84 641 SER A N 1
ATOM 5047 C CA . SER A 1 641 ? -17.781 -30.357 23.906 1.00 29.84 641 SER A CA 1
ATOM 5048 C C . SER A 1 641 ? -19.048 -29.826 23.228 1.00 29.84 641 SER A C 1
ATOM 5050 O O . SER A 1 641 ? -19.804 -29.058 23.832 1.00 29.84 641 SER A O 1
ATOM 5052 N N . LEU A 1 642 ? -19.271 -30.230 21.977 1.00 32.88 642 LEU A N 1
ATOM 5053 C CA . LEU A 1 642 ? -20.484 -29.920 21.225 1.00 32.88 642 LEU A CA 1
ATOM 5054 C C . LEU A 1 642 ? -21.720 -30.467 21.964 1.00 32.88 642 LEU A C 1
ATOM 5056 O O . LEU A 1 642 ? -21.693 -31.617 22.413 1.00 32.88 642 LEU A O 1
ATOM 5060 N N . PRO A 1 643 ? -22.822 -29.702 22.068 1.00 31.25 643 PRO A N 1
ATOM 5061 C CA . PRO A 1 643 ? -24.093 -30.267 22.496 1.00 31.25 643 PRO A CA 1
ATOM 5062 C C . PRO A 1 643 ? -24.549 -31.308 21.465 1.00 31.25 643 PRO A C 1
ATOM 5064 O O . PRO A 1 643 ? -24.591 -31.033 20.265 1.00 31.25 643 PRO A O 1
ATOM 5067 N N . LEU A 1 644 ? -24.875 -32.511 21.940 1.00 29.25 644 LEU A N 1
ATOM 5068 C CA . LEU A 1 644 ? -25.310 -33.625 21.100 1.00 29.25 644 LEU A CA 1
ATOM 5069 C C . LEU A 1 644 ? -26.588 -33.258 20.333 1.00 29.25 644 LEU A C 1
ATOM 5071 O O . LEU A 1 644 ? -27.642 -33.044 20.932 1.00 29.25 644 LEU A O 1
ATOM 5075 N N . LEU A 1 645 ? -26.501 -33.236 19.002 1.00 32.41 645 LEU A N 1
ATOM 5076 C CA . LEU A 1 645 ? -27.679 -33.246 18.139 1.00 32.41 645 LEU A CA 1
ATOM 5077 C C . LEU A 1 645 ? -28.406 -34.596 18.295 1.00 32.41 645 LEU A C 1
ATOM 5079 O O . LEU A 1 645 ? -27.741 -35.636 18.325 1.00 32.41 645 LEU A O 1
ATOM 5083 N N . PRO A 1 646 ? -29.750 -34.617 18.384 1.00 31.08 646 PRO A N 1
ATOM 5084 C CA . PRO A 1 646 ? -30.497 -35.869 18.411 1.00 31.08 646 PRO A CA 1
ATOM 5085 C C . PRO A 1 646 ? -30.330 -36.623 17.076 1.00 31.08 646 PRO A C 1
ATOM 5087 O O . PRO A 1 646 ? -30.214 -35.987 16.024 1.00 31.08 646 PRO A O 1
ATOM 5090 N N . PRO A 1 647 ? -30.309 -37.969 17.090 1.00 31.30 647 PRO A N 1
ATOM 5091 C CA . PRO A 1 647 ? -30.042 -38.762 15.895 1.00 31.30 647 PRO A CA 1
ATOM 5092 C C . PRO A 1 647 ? -31.141 -38.595 14.839 1.00 31.30 647 PRO A C 1
ATOM 5094 O O . PRO A 1 647 ? -32.331 -38.547 15.154 1.00 31.30 647 PRO A O 1
ATOM 5097 N N . ALA A 1 648 ? -30.728 -38.540 13.572 1.00 29.00 648 ALA A N 1
ATOM 5098 C CA . ALA A 1 648 ? -31.635 -38.415 12.439 1.00 29.00 648 ALA A CA 1
ATOM 5099 C C . ALA A 1 648 ? -32.567 -39.634 12.331 1.00 29.00 648 ALA A C 1
ATOM 5101 O O . ALA A 1 648 ? -32.117 -40.781 12.305 1.00 29.00 648 ALA A O 1
ATOM 5102 N N . VAL A 1 649 ? -33.872 -39.379 12.230 1.00 29.33 649 VAL A N 1
ATOM 5103 C CA . VAL A 1 649 ? -34.880 -40.418 11.993 1.00 29.33 649 VAL A CA 1
ATOM 5104 C C . VAL A 1 649 ? -34.889 -40.767 10.505 1.00 29.33 649 VAL A C 1
ATOM 5106 O O . VAL A 1 649 ? -35.165 -39.909 9.668 1.00 29.33 649 VAL A O 1
ATOM 5109 N N . ASN A 1 650 ? -34.621 -42.033 10.176 1.00 30.66 650 ASN A N 1
ATOM 5110 C CA . ASN A 1 650 ? -34.820 -42.558 8.825 1.00 30.66 650 ASN A CA 1
ATOM 5111 C C . ASN A 1 650 ? -36.309 -42.497 8.459 1.00 30.66 650 ASN A C 1
ATOM 5113 O O . ASN A 1 650 ? -37.127 -43.178 9.076 1.00 30.66 650 ASN A O 1
ATOM 5117 N N . VAL A 1 651 ? -36.651 -41.722 7.429 1.00 29.66 651 VAL A N 1
ATOM 5118 C CA . VAL A 1 651 ? -38.003 -41.696 6.858 1.00 29.66 651 VAL A CA 1
ATOM 5119 C C . VAL A 1 651 ? -38.056 -42.673 5.687 1.00 29.66 651 VAL A C 1
ATOM 5121 O O . VAL A 1 651 ? -37.421 -42.454 4.658 1.00 29.66 651 VAL A O 1
ATOM 5124 N N . SER A 1 652 ? -38.822 -43.752 5.849 1.00 29.41 652 SER A N 1
ATOM 5125 C CA . SER A 1 652 ? -39.217 -44.628 4.743 1.00 29.41 652 SER A CA 1
ATOM 5126 C C . SER A 1 652 ? -40.464 -44.042 4.063 1.00 29.41 652 SER A C 1
ATOM 5128 O O . SER A 1 652 ? -41.327 -43.521 4.774 1.00 29.41 652 SER A O 1
ATOM 5130 N N . PRO A 1 653 ? -40.596 -44.095 2.726 1.00 34.62 653 PRO A N 1
ATOM 5131 C CA . PRO A 1 653 ? -41.724 -43.482 2.036 1.00 34.62 653 PRO A CA 1
ATOM 5132 C C . PRO A 1 653 ? -42.911 -44.449 1.959 1.00 34.62 653 PRO A C 1
ATOM 5134 O O . PRO A 1 653 ? -42.859 -45.384 1.172 1.00 34.62 653 PRO A O 1
ATOM 5137 N N . ASP A 1 654 ? -43.968 -44.216 2.743 1.00 33.88 654 ASP A N 1
ATOM 5138 C CA . ASP A 1 654 ? -45.343 -44.635 2.417 1.00 33.88 654 ASP A CA 1
ATOM 5139 C C . ASP A 1 654 ? -46.383 -44.061 3.407 1.00 33.88 654 ASP A C 1
ATOM 5141 O O . ASP A 1 654 ? -46.048 -43.716 4.540 1.00 33.88 654 ASP A O 1
ATOM 5145 N N . VAL A 1 655 ? -47.658 -44.059 2.980 1.00 30.39 655 VAL A N 1
ATOM 5146 C CA . VAL A 1 655 ? -48.908 -43.722 3.722 1.00 30.39 655 VAL A CA 1
ATOM 5147 C C . VAL A 1 655 ? -49.323 -42.217 3.727 1.00 30.39 655 VAL A C 1
ATOM 5149 O O . VAL A 1 655 ? -48.481 -41.343 3.928 1.00 30.39 655 VAL A O 1
ATOM 5152 N N . PRO A 1 656 ? -50.613 -41.873 3.453 1.00 31.97 656 PRO A N 1
ATOM 5153 C CA . PRO A 1 656 ? -51.010 -40.533 2.987 1.00 31.97 656 PRO A CA 1
ATOM 5154 C C . PRO A 1 656 ? -51.556 -39.569 4.065 1.00 31.97 656 PRO A C 1
ATOM 5156 O O . PRO A 1 656 ? -51.803 -39.931 5.213 1.00 31.97 656 PRO A O 1
ATOM 5159 N N . ALA A 1 657 ? -51.778 -38.316 3.651 1.00 37.62 657 ALA A N 1
ATOM 5160 C CA . ALA A 1 657 ? -52.139 -37.181 4.504 1.00 37.62 657 ALA A CA 1
ATOM 5161 C C . ALA A 1 657 ? -53.571 -37.199 5.089 1.00 37.62 657 ALA A C 1
ATOM 5163 O O . ALA A 1 657 ? -54.533 -37.601 4.435 1.00 37.62 657 ALA A O 1
ATOM 5164 N N . ALA A 1 658 ? -53.706 -36.630 6.293 1.00 27.55 658 ALA A N 1
ATOM 5165 C CA . ALA A 1 658 ? -54.961 -36.287 6.971 1.00 27.55 658 ALA A CA 1
ATOM 5166 C C . ALA A 1 658 ? -54.810 -34.923 7.707 1.00 27.55 658 ALA A C 1
ATOM 5168 O O . ALA A 1 658 ? -53.680 -34.473 7.905 1.00 27.55 658 ALA A O 1
ATOM 5169 N N . PRO A 1 659 ? -55.905 -34.202 8.034 1.00 31.78 659 PRO A N 1
ATOM 5170 C CA . PRO A 1 659 ? -55.913 -32.733 7.961 1.00 31.78 659 PRO A CA 1
ATOM 5171 C C . PRO A 1 659 ? -55.547 -31.969 9.247 1.00 31.78 659 PRO A C 1
ATOM 5173 O O . PRO A 1 659 ? -55.680 -32.459 10.367 1.00 31.78 659 PRO A O 1
ATOM 5176 N N . ALA A 1 660 ? -55.158 -30.704 9.057 1.00 33.69 660 ALA A N 1
ATOM 5177 C CA . ALA A 1 660 ? -54.778 -29.762 10.110 1.00 33.69 660 ALA A CA 1
ATOM 5178 C C . ALA A 1 660 ? -55.958 -29.240 10.960 1.00 33.69 660 ALA A C 1
ATOM 5180 O O . ALA A 1 660 ? -57.099 -29.155 10.501 1.00 33.69 660 ALA A O 1
ATOM 5181 N N . LYS A 1 661 ? -55.646 -28.801 12.188 1.00 28.47 661 LYS A N 1
ATOM 5182 C CA . LYS A 1 661 ? -56.507 -27.994 13.073 1.00 28.47 661 LYS A CA 1
ATOM 5183 C C . LYS A 1 661 ? -55.698 -26.845 13.717 1.00 28.47 661 LYS A C 1
ATOM 5185 O O . LYS A 1 661 ? -54.471 -26.926 13.721 1.00 28.47 661 LYS A O 1
ATOM 5190 N N . PRO A 1 662 ? -56.356 -25.753 14.158 1.00 31.78 662 PRO A N 1
ATOM 5191 C CA . PRO A 1 662 ? -55.754 -24.415 14.138 1.00 31.78 662 PRO A CA 1
ATOM 5192 C C . PRO A 1 662 ? -54.947 -24.022 15.385 1.00 31.78 662 PRO A C 1
ATOM 5194 O O . PRO A 1 662 ? -55.102 -24.591 16.464 1.00 31.78 662 PRO A O 1
ATOM 5197 N N . LEU A 1 663 ? -54.117 -22.990 15.203 1.00 28.34 663 LEU A N 1
ATOM 5198 C CA . LEU A 1 663 ? -53.375 -22.279 16.249 1.00 28.34 663 LEU A CA 1
ATOM 5199 C C . LEU A 1 663 ? -54.288 -21.359 17.079 1.00 28.34 663 LEU A C 1
ATOM 5201 O O . LEU A 1 663 ? -55.314 -20.885 16.597 1.00 28.34 663 LEU A O 1
ATOM 5205 N N . VAL A 1 664 ? -53.877 -21.102 18.323 1.00 28.33 664 VAL A N 1
ATOM 5206 C CA . VAL A 1 664 ? -54.582 -20.262 19.305 1.00 28.33 664 VAL A CA 1
ATOM 5207 C C . VAL A 1 664 ? -53.889 -18.901 19.418 1.00 28.33 664 VAL A C 1
ATOM 5209 O O . VAL A 1 664 ? -52.672 -18.843 19.588 1.00 28.33 664 VAL A O 1
ATOM 5212 N N . GLU A 1 665 ? -54.663 -17.818 19.347 1.00 29.16 665 GLU A N 1
ATOM 5213 C CA . GLU A 1 665 ? -54.204 -16.447 19.601 1.00 29.16 665 GLU A CA 1
ATOM 5214 C C . GLU A 1 665 ? -53.908 -16.205 21.089 1.00 29.16 665 GLU A C 1
ATOM 5216 O O . GLU A 1 665 ? -54.638 -16.686 21.953 1.00 29.16 665 GLU A O 1
ATOM 5221 N N . TYR A 1 666 ? -52.924 -15.352 21.391 1.00 28.36 666 TYR A N 1
ATOM 5222 C CA . TYR A 1 666 ? -52.892 -14.590 22.644 1.00 28.36 666 TYR A CA 1
ATOM 5223 C C . TYR A 1 666 ? -52.405 -13.162 22.381 1.00 28.36 666 TYR A C 1
ATOM 5225 O O . TYR A 1 666 ? -51.380 -12.956 21.734 1.00 28.36 666 TYR A O 1
ATOM 5233 N N . GLY A 1 667 ? -53.192 -12.189 22.847 1.00 27.20 667 GLY A N 1
ATOM 5234 C CA . GLY A 1 667 ? -53.101 -10.785 22.443 1.00 27.20 667 GLY A CA 1
ATOM 5235 C C . GLY A 1 667 ? -52.225 -9.870 23.305 1.00 27.20 667 GLY A C 1
ATOM 5236 O O . GLY A 1 667 ? -51.539 -10.279 24.241 1.00 27.20 667 GLY A O 1
ATOM 5237 N N . GLU A 1 668 ? -52.283 -8.592 22.940 1.00 31.78 668 GLU A N 1
ATOM 5238 C CA . GLU A 1 668 ? -51.403 -7.497 23.356 1.00 31.78 668 GLU A CA 1
ATOM 5239 C C . GLU A 1 668 ? -51.601 -6.999 24.800 1.00 31.78 668 GLU A C 1
ATOM 5241 O O . GLU A 1 668 ? -52.686 -7.105 25.376 1.00 31.78 668 GLU A O 1
ATOM 5246 N N . LYS A 1 669 ? -50.592 -6.277 25.316 1.00 27.69 669 LYS A N 1
ATOM 5247 C CA . LYS A 1 669 ? -50.809 -5.101 26.180 1.00 27.69 669 LYS A CA 1
ATOM 5248 C C . LYS A 1 669 ? -49.820 -3.976 25.863 1.00 27.69 669 LYS A C 1
ATOM 5250 O O . LYS A 1 669 ? -48.616 -4.127 26.049 1.00 27.69 669 LYS A O 1
ATOM 5255 N N . LEU A 1 670 ? -50.366 -2.837 25.443 1.00 27.61 670 LEU A N 1
ATOM 5256 C CA . LEU A 1 670 ? -49.669 -1.561 25.267 1.00 27.61 670 LEU A CA 1
ATOM 5257 C C . LEU A 1 670 ? -49.515 -0.814 26.605 1.00 27.61 670 LEU A C 1
ATOM 5259 O O . LEU A 1 670 ? -50.342 -0.961 27.507 1.00 27.61 670 LEU A O 1
ATOM 5263 N N . VAL A 1 671 ? -48.486 0.033 26.706 1.00 27.89 671 VAL A N 1
ATOM 5264 C CA . VAL A 1 671 ? -48.326 1.041 27.770 1.00 27.89 671 VAL A CA 1
ATOM 5265 C C . VAL A 1 671 ? -47.914 2.364 27.122 1.00 27.89 671 VAL A C 1
ATOM 5267 O O . VAL A 1 671 ? -46.880 2.440 26.463 1.00 27.89 671 VAL A O 1
ATOM 5270 N N . GLU A 1 672 ? -48.726 3.404 27.303 1.00 31.55 672 GLU A N 1
ATOM 5271 C CA . GLU A 1 672 ? -48.505 4.747 26.748 1.00 31.55 672 GLU A CA 1
ATOM 5272 C C . GLU A 1 672 ? -47.515 5.583 27.580 1.00 31.55 672 GLU A C 1
ATOM 5274 O O . GLU A 1 672 ? -47.506 5.470 28.810 1.00 31.55 672 GLU A O 1
ATOM 5279 N N . LYS A 1 673 ? -46.768 6.497 26.926 1.00 28.39 673 LYS A N 1
ATOM 5280 C CA . LYS A 1 673 ? -46.451 7.883 27.371 1.00 28.39 673 LYS A CA 1
ATOM 5281 C C . LYS A 1 673 ? -45.681 8.672 26.270 1.00 28.39 673 LYS A C 1
ATOM 5283 O O . LYS A 1 673 ? -45.335 8.062 25.264 1.00 28.39 673 LYS A O 1
ATOM 5288 N N . PRO A 1 674 ? -45.536 10.017 26.353 1.00 33.59 674 PRO A N 1
ATOM 5289 C CA . PRO A 1 674 ? -45.987 10.896 25.263 1.00 33.59 674 PRO A CA 1
ATOM 5290 C C . PRO A 1 674 ? -44.891 11.507 24.369 1.00 33.59 674 PRO A C 1
ATOM 5292 O O . PRO A 1 674 ? -43.724 11.600 24.749 1.00 33.59 674 PRO A O 1
ATOM 5295 N N . GLU A 1 675 ? -45.318 12.023 23.213 1.00 32.88 675 GLU A N 1
ATOM 5296 C CA . GLU A 1 675 ? -44.510 12.812 22.271 1.00 32.88 675 GLU A CA 1
ATOM 5297 C C . GLU A 1 675 ? -44.216 14.254 22.742 1.00 32.88 675 GLU A C 1
ATOM 5299 O O . GLU A 1 675 ? -45.060 14.892 23.379 1.00 32.88 675 GLU A O 1
ATOM 5304 N N . PRO A 1 676 ? -43.080 14.836 22.310 1.00 30.33 676 PRO A N 1
ATOM 5305 C CA . PRO A 1 676 ? -42.890 16.276 22.166 1.00 30.33 676 PRO A CA 1
ATOM 5306 C C . PRO A 1 676 ? -43.014 16.744 20.697 1.00 30.33 676 PRO A C 1
ATOM 5308 O O . PRO A 1 676 ? -42.486 16.134 19.770 1.00 30.33 676 PRO A O 1
ATOM 5311 N N . LEU A 1 677 ? -43.679 17.886 20.504 1.00 30.98 677 LEU A N 1
ATOM 5312 C CA . LEU A 1 677 ? -43.989 18.506 19.206 1.00 30.98 677 LEU A CA 1
ATOM 5313 C C . LEU A 1 677 ? -42.753 19.042 18.451 1.00 30.98 677 LEU A C 1
ATOM 5315 O O . LEU A 1 677 ? -41.940 19.764 19.027 1.00 30.98 677 LEU A O 1
ATOM 5319 N N . LEU A 1 678 ? -42.710 18.840 17.126 1.00 31.95 678 LEU A N 1
ATOM 5320 C CA . LEU A 1 678 ? -41.884 19.612 16.181 1.00 31.95 678 LEU A CA 1
ATOM 5321 C C . LEU A 1 678 ? -42.704 20.034 14.935 1.00 31.95 678 LEU A C 1
ATOM 5323 O O . LEU A 1 678 ? -43.676 19.362 14.583 1.00 31.95 678 LEU A O 1
ATOM 5327 N N . PRO A 1 679 ? -42.380 21.176 14.291 1.00 29.83 679 PRO A N 1
ATOM 5328 C CA . PRO A 1 679 ? -43.259 21.821 13.313 1.00 29.83 679 PRO A CA 1
ATOM 5329 C C . PRO A 1 679 ? -43.214 21.204 11.905 1.00 29.83 679 PRO A C 1
ATOM 5331 O O . PRO A 1 679 ? -42.195 20.697 11.443 1.00 29.83 679 PRO A O 1
ATOM 5334 N N . LYS A 1 680 ? -44.347 21.313 11.201 1.00 29.36 680 LYS A N 1
ATOM 5335 C CA . LYS A 1 680 ? -44.586 20.744 9.865 1.00 29.36 680 LYS A CA 1
ATOM 5336 C C . LYS A 1 680 ? -43.856 21.512 8.753 1.00 29.36 680 LYS A C 1
ATOM 5338 O O . LYS A 1 680 ? -43.971 22.733 8.672 1.00 29.36 680 LYS A O 1
ATOM 5343 N N . LEU A 1 681 ? -43.251 20.777 7.820 1.00 29.53 681 LEU A N 1
ATOM 5344 C CA . LEU A 1 681 ? -42.957 21.227 6.453 1.00 29.53 681 LEU A CA 1
ATOM 5345 C C . LEU A 1 681 ? -43.782 20.376 5.465 1.00 29.53 681 LEU A C 1
ATOM 5347 O O . LEU A 1 681 ? -43.969 19.185 5.722 1.00 29.53 681 LEU A O 1
ATOM 5351 N N . PRO A 1 682 ? -44.323 20.951 4.375 1.00 30.44 682 PRO A N 1
ATOM 5352 C CA . PRO A 1 682 ? -45.252 20.243 3.499 1.00 30.44 682 PRO A CA 1
ATOM 5353 C C . PRO A 1 682 ? -44.527 19.321 2.508 1.00 30.44 682 PRO A C 1
ATOM 5355 O O . PRO A 1 682 ? -43.638 19.759 1.781 1.00 30.44 682 PRO A O 1
ATOM 5358 N N . ILE A 1 683 ? -44.970 18.065 2.425 1.00 29.83 683 ILE A N 1
ATOM 5359 C CA . ILE A 1 683 ? -44.600 17.121 1.361 1.00 29.83 683 ILE A CA 1
ATOM 5360 C C . ILE A 1 683 ? -45.861 16.813 0.550 1.00 29.83 683 ILE A C 1
ATOM 5362 O O . ILE A 1 683 ? -46.910 16.511 1.117 1.00 29.83 683 ILE A O 1
ATOM 5366 N N . ASN A 1 684 ? -45.755 16.916 -0.774 1.00 28.41 684 ASN A N 1
ATOM 5367 C CA . ASN A 1 684 ? -46.833 16.628 -1.717 1.00 28.41 684 ASN A CA 1
ATOM 5368 C C . ASN A 1 684 ? -46.793 15.127 -2.095 1.00 28.41 684 ASN A C 1
ATOM 5370 O O . ASN A 1 684 ? -45.750 14.691 -2.589 1.00 28.41 684 ASN A O 1
ATOM 5374 N N . PRO A 1 685 ? -47.843 14.319 -1.843 1.00 28.62 685 PRO A N 1
ATOM 5375 C CA . PRO A 1 685 ? -47.745 12.863 -1.933 1.00 28.62 685 PRO A CA 1
ATOM 5376 C C . PRO A 1 685 ? -48.311 12.288 -3.241 1.00 28.62 685 PRO A C 1
ATOM 5378 O O . PRO A 1 685 ? -49.519 12.295 -3.456 1.00 28.62 685 PRO A O 1
ATOM 5381 N N . THR A 1 686 ? -47.460 11.662 -4.056 1.00 29.69 686 THR A N 1
ATOM 5382 C CA . THR A 1 686 ? -47.876 10.657 -5.055 1.00 29.69 686 THR A CA 1
ATOM 5383 C C . THR A 1 686 ? -46.747 9.664 -5.319 1.00 29.69 686 THR A C 1
ATOM 5385 O O . THR A 1 686 ? -45.597 10.083 -5.414 1.00 29.69 686 THR A O 1
ATOM 5388 N N . LEU A 1 687 ? -47.117 8.392 -5.538 1.00 29.39 687 LEU A N 1
ATOM 5389 C CA . LEU A 1 687 ? -46.273 7.246 -5.930 1.00 29.39 687 LEU A CA 1
ATOM 5390 C C . LEU A 1 687 ? -45.416 6.614 -4.815 1.00 29.39 687 LEU A C 1
ATOM 5392 O O . LEU A 1 687 ? -44.215 6.829 -4.767 1.00 29.39 687 LEU A O 1
ATOM 5396 N N . PHE A 1 688 ? -46.039 5.762 -3.990 1.00 29.94 688 PHE A N 1
ATOM 5397 C CA . PHE A 1 688 ? -45.736 4.316 -3.891 1.00 29.94 688 PHE A CA 1
ATOM 5398 C C . PHE A 1 688 ? -46.961 3.589 -3.279 1.00 29.94 688 PHE A C 1
ATOM 5400 O O . PHE A 1 688 ? -47.623 4.180 -2.424 1.00 29.94 688 PHE A O 1
ATOM 5407 N N . PRO A 1 689 ? -47.322 2.367 -3.726 1.00 31.12 689 PRO A N 1
ATOM 5408 C CA . PRO A 1 689 ? -48.493 1.641 -3.221 1.00 31.12 689 PRO A CA 1
ATOM 5409 C C . PRO A 1 689 ? -48.230 0.951 -1.870 1.00 31.12 689 PRO A C 1
ATOM 5411 O O . PRO A 1 689 ? -47.100 0.571 -1.566 1.00 31.12 689 PRO A O 1
ATOM 5414 N N . THR A 1 690 ? -49.286 0.782 -1.072 1.00 30.06 690 THR A N 1
ATOM 5415 C CA . THR A 1 690 ? -49.265 0.139 0.256 1.00 30.06 690 THR A CA 1
ATOM 5416 C C . THR A 1 690 ? -49.673 -1.335 0.210 1.00 30.06 690 THR A C 1
ATOM 5418 O O . THR A 1 690 ? -50.315 -1.787 -0.733 1.00 30.06 690 THR A O 1
ATOM 5421 N N . GLU A 1 691 ? -49.326 -2.084 1.259 1.00 32.44 691 GLU A N 1
ATOM 5422 C CA . GLU A 1 691 ? -49.562 -3.527 1.397 1.00 32.44 691 GLU A CA 1
ATOM 5423 C C . GLU A 1 691 ? -51.059 -3.909 1.439 1.00 32.44 691 GLU A C 1
ATOM 5425 O O . GLU A 1 691 ? -51.658 -4.033 2.506 1.00 32.44 691 GLU A O 1
ATOM 5430 N N . SER A 1 692 ? -51.663 -4.144 0.271 1.00 33.47 692 SER A N 1
ATOM 5431 C CA . SER A 1 692 ? -52.962 -4.835 0.150 1.00 33.47 692 SER A CA 1
ATOM 5432 C C . SER A 1 692 ? -53.123 -5.714 -1.104 1.00 33.47 692 SER A C 1
ATOM 5434 O O . SER A 1 692 ? -54.100 -6.451 -1.199 1.00 33.47 692 SER A O 1
ATOM 5436 N N . ASP A 1 693 ? -52.164 -5.705 -2.037 1.00 33.00 693 ASP A N 1
ATOM 5437 C CA . ASP A 1 693 ? -52.307 -6.315 -3.374 1.00 33.00 693 ASP A CA 1
ATOM 5438 C C . ASP A 1 693 ? -51.727 -7.742 -3.505 1.00 33.00 693 ASP A C 1
ATOM 5440 O O . ASP A 1 693 ? -51.196 -8.117 -4.550 1.00 33.00 693 ASP A O 1
ATOM 5444 N N . PHE A 1 694 ? -51.841 -8.576 -2.464 1.00 30.84 694 PHE A N 1
ATOM 5445 C CA . PHE A 1 694 ? -51.457 -9.994 -2.544 1.00 30.84 694 PHE A CA 1
ATOM 5446 C C . PHE A 1 694 ? -52.570 -10.944 -2.085 1.00 30.84 694 PHE A C 1
ATOM 5448 O O . PHE A 1 694 ? -52.754 -11.235 -0.904 1.00 30.84 694 PHE A O 1
ATOM 5455 N N . SER A 1 695 ? -53.271 -11.515 -3.065 1.00 29.53 695 SER A N 1
ATOM 5456 C CA . SER A 1 695 ? -53.975 -12.795 -2.940 1.00 29.53 695 SER A CA 1
ATOM 5457 C C . SER A 1 695 ? -53.880 -13.570 -4.264 1.00 29.53 695 SER A C 1
ATOM 5459 O O . SER A 1 695 ? -53.863 -12.952 -5.329 1.00 29.53 695 SER A O 1
ATOM 5461 N N . PRO A 1 696 ? -53.744 -14.909 -4.229 1.00 33.69 696 PRO A N 1
ATOM 5462 C CA . PRO A 1 696 ? -53.258 -15.675 -5.376 1.00 33.69 696 PRO A CA 1
ATOM 5463 C C . PRO A 1 696 ? -54.347 -16.008 -6.409 1.00 33.69 696 PRO A C 1
ATOM 5465 O O . PRO A 1 696 ? -55.494 -16.300 -6.067 1.00 33.69 696 PRO A O 1
ATOM 5468 N N . GLN A 1 697 ? -53.948 -16.052 -7.683 1.00 29.48 697 GLN A N 1
ATOM 5469 C CA . GLN A 1 697 ? -54.728 -16.569 -8.816 1.00 29.48 697 GLN A CA 1
ATOM 5470 C C . GLN A 1 697 ? -53.850 -17.509 -9.680 1.00 29.48 697 GLN A C 1
ATOM 5472 O O . GLN A 1 697 ? -52.621 -17.412 -9.617 1.00 29.48 697 GLN A O 1
ATOM 5477 N N . PRO A 1 698 ? -54.440 -18.478 -10.411 1.00 30.73 698 PRO A N 1
ATOM 5478 C CA . PRO A 1 698 ? -53.738 -19.694 -10.841 1.00 30.73 698 PRO A CA 1
ATOM 5479 C C . PRO A 1 698 ? -52.937 -19.587 -12.154 1.00 30.73 698 PRO A C 1
ATOM 5481 O O . PRO A 1 698 ? -53.168 -18.727 -13.000 1.00 30.73 698 PRO A O 1
ATOM 5484 N N . GLN A 1 699 ? -52.004 -20.531 -12.324 1.00 35.75 699 GLN A N 1
ATOM 5485 C CA . GLN A 1 699 ? -51.109 -20.687 -13.482 1.00 35.75 699 GLN A CA 1
ATOM 5486 C C . GLN A 1 699 ? -51.842 -21.131 -14.771 1.00 35.75 699 GLN A C 1
ATOM 5488 O O . GLN A 1 699 ? -52.650 -22.060 -14.703 1.00 35.75 699 GLN A O 1
ATOM 5493 N N . PRO A 1 700 ? -51.503 -20.579 -15.954 1.00 32.53 700 PRO A N 1
ATOM 5494 C CA . PRO A 1 700 ? -51.893 -21.127 -17.256 1.00 32.53 700 PRO A CA 1
ATOM 5495 C C . PRO A 1 700 ? -50.788 -21.983 -17.919 1.00 32.53 700 PRO A C 1
ATOM 5497 O O . PRO A 1 700 ? -49.594 -21.743 -17.754 1.00 32.53 700 PRO A O 1
ATOM 5500 N N . HIS A 1 701 ? -51.206 -22.978 -18.709 1.00 31.97 701 HIS A N 1
ATOM 5501 C CA . HIS A 1 701 ? -50.348 -23.929 -19.437 1.00 31.97 701 HIS A CA 1
ATOM 5502 C C . HIS A 1 701 ? -49.661 -23.338 -20.699 1.00 31.97 701 HIS A C 1
ATOM 5504 O O . HIS A 1 701 ? -50.130 -22.332 -21.234 1.00 31.97 701 HIS A O 1
ATOM 5510 N N . PRO A 1 702 ? -48.575 -23.963 -21.212 1.00 37.72 702 PRO A N 1
ATOM 5511 C CA . PRO A 1 702 ? -47.762 -23.417 -22.308 1.00 37.72 702 PRO A CA 1
ATOM 5512 C C . PRO A 1 702 ? -48.368 -23.604 -23.715 1.00 37.72 702 PRO A C 1
ATOM 5514 O O . PRO A 1 702 ? -49.139 -24.530 -23.965 1.00 37.72 702 PRO A O 1
ATOM 5517 N N . GLN A 1 703 ? -47.949 -22.746 -24.653 1.00 29.50 703 GLN A N 1
ATOM 5518 C CA . GLN A 1 703 ? -48.266 -22.784 -26.093 1.00 29.50 703 GLN A CA 1
ATOM 5519 C C . GLN A 1 703 ? -46.965 -22.704 -26.941 1.00 29.50 703 GLN A C 1
ATOM 5521 O O . GLN A 1 703 ? -45.943 -22.267 -26.408 1.00 29.50 703 GLN A O 1
ATOM 5526 N N . PRO A 1 704 ? -46.955 -23.185 -28.205 1.00 33.38 704 PRO A N 1
ATOM 5527 C CA . PRO A 1 704 ? -45.754 -23.782 -28.816 1.00 33.38 704 PRO A CA 1
ATOM 5528 C C . PRO A 1 704 ? -44.948 -22.901 -29.798 1.00 33.38 704 PRO A C 1
ATOM 5530 O O . PRO A 1 704 ? -45.380 -21.834 -30.228 1.00 33.38 704 PRO A O 1
ATOM 5533 N N . GLU A 1 705 ? -43.769 -23.408 -30.184 1.00 35.81 705 GLU A N 1
ATOM 5534 C CA . GLU A 1 705 ? -42.796 -22.798 -31.110 1.00 35.81 705 GLU A CA 1
ATOM 5535 C C . GLU A 1 705 ? -43.287 -22.643 -32.573 1.00 35.81 705 GLU A C 1
ATOM 5537 O O . GLU A 1 705 ? -43.992 -23.521 -33.084 1.00 35.81 705 GLU A O 1
ATOM 5542 N N . PRO A 1 706 ? -42.834 -21.605 -33.310 1.00 34.00 706 PRO A N 1
ATOM 5543 C CA . PRO A 1 706 ? -43.066 -21.461 -34.748 1.00 34.00 706 PRO A CA 1
ATOM 5544 C C . PRO A 1 706 ? -41.953 -22.083 -35.621 1.00 34.00 706 PRO A C 1
ATOM 5546 O O . PRO A 1 706 ? -40.765 -21.996 -35.315 1.00 34.00 706 PRO A O 1
ATOM 5549 N N . LYS A 1 707 ? -42.340 -22.648 -36.776 1.00 30.80 707 LYS A N 1
ATOM 5550 C CA . LYS A 1 707 ? -41.437 -23.150 -37.838 1.00 30.80 707 LYS A CA 1
ATOM 5551 C C . LYS A 1 707 ? -41.335 -22.173 -39.033 1.00 30.80 707 LYS A C 1
ATOM 5553 O O . LYS A 1 707 ? -42.197 -21.308 -39.173 1.00 30.80 707 LYS A O 1
ATOM 5558 N N . PRO A 1 708 ? -40.286 -22.273 -39.879 1.00 40.44 708 PRO A N 1
ATOM 5559 C CA . PRO A 1 708 ? -39.894 -21.202 -40.803 1.00 40.44 708 PRO A CA 1
ATOM 5560 C C . PRO A 1 708 ? -40.540 -21.292 -42.196 1.00 40.44 708 PRO A C 1
ATOM 5562 O O . PRO A 1 708 ? -40.866 -22.380 -42.668 1.00 40.44 708 PRO A O 1
ATOM 5565 N N . HIS A 1 709 ? -40.603 -20.157 -42.904 1.00 31.22 709 HIS A N 1
ATOM 5566 C CA . HIS A 1 709 ? -40.966 -20.088 -44.325 1.00 31.22 709 HIS A CA 1
ATOM 5567 C C . HIS A 1 709 ? -39.965 -19.268 -45.160 1.00 31.22 709 HIS A C 1
ATOM 5569 O O . HIS A 1 709 ? -39.476 -18.225 -44.732 1.00 31.22 709 HIS A O 1
ATOM 5575 N N . LEU A 1 710 ? -39.691 -19.771 -46.368 1.00 30.16 710 LEU A N 1
ATOM 5576 C CA . LEU A 1 710 ? -38.884 -19.169 -47.440 1.00 30.16 710 LEU A CA 1
ATOM 5577 C C . LEU A 1 710 ? -39.807 -18.606 -48.558 1.00 30.16 710 LEU A C 1
ATOM 5579 O O . LEU A 1 710 ? -41.010 -18.874 -48.528 1.00 30.16 710 LEU A O 1
ATOM 5583 N N . PRO A 1 711 ? -39.294 -17.790 -49.505 1.00 42.22 711 PRO A N 1
ATOM 5584 C CA . PRO A 1 711 ? -40.089 -16.774 -50.208 1.00 42.22 711 PRO A CA 1
ATOM 5585 C C . PRO A 1 711 ? -40.604 -17.196 -51.601 1.00 42.22 711 PRO A C 1
ATOM 5587 O O . PRO A 1 711 ? -40.117 -18.175 -52.170 1.00 42.22 711 PRO A O 1
ATOM 5590 N N . PRO A 1 712 ? -41.503 -16.399 -52.215 1.00 30.75 712 PRO A N 1
ATOM 5591 C CA . PRO A 1 712 ? -41.760 -16.416 -53.650 1.00 30.75 712 PRO A CA 1
ATOM 5592 C C . PRO A 1 712 ? -40.863 -15.434 -54.434 1.00 30.75 712 PRO A C 1
ATOM 5594 O O . PRO A 1 712 ? -40.323 -14.469 -53.892 1.00 30.75 712 PRO A O 1
ATOM 5597 N N . LYS A 1 713 ? -40.728 -15.707 -55.734 1.00 29.36 713 LYS A N 1
ATOM 5598 C CA . LYS A 1 713 ? -39.914 -15.006 -56.741 1.00 29.36 713 LYS A CA 1
ATOM 5599 C C . LYS A 1 713 ? -40.796 -14.392 -57.839 1.00 29.36 713 LYS A C 1
ATOM 5601 O O . LYS A 1 713 ? -41.832 -14.983 -58.122 1.00 29.36 713 LYS A O 1
ATOM 5606 N N . ASP A 1 714 ? -40.259 -13.370 -58.525 1.00 31.91 714 ASP A N 1
ATOM 5607 C CA . ASP A 1 714 ? -40.467 -13.031 -59.955 1.00 31.91 714 ASP A CA 1
ATOM 5608 C C . ASP A 1 714 ? -41.915 -12.659 -60.411 1.00 31.91 714 ASP A C 1
ATOM 5610 O O . ASP A 1 714 ? -42.898 -13.116 -59.848 1.00 31.91 714 ASP A O 1
ATOM 5614 N N . ASN A 1 715 ? -42.192 -11.839 -61.438 1.00 29.14 715 ASN A N 1
ATOM 5615 C CA . ASN A 1 715 ? -41.388 -11.039 -62.381 1.00 29.14 715 ASN A CA 1
ATOM 5616 C C . ASN A 1 715 ? -42.309 -10.006 -63.096 1.00 29.14 715 ASN A C 1
ATOM 5618 O O . ASN A 1 715 ? -43.460 -10.359 -63.350 1.00 29.14 715 ASN A O 1
ATOM 5622 N N . ASN A 1 716 ? -41.815 -8.812 -63.498 1.00 28.52 716 ASN A N 1
ATOM 5623 C CA . ASN A 1 716 ? -41.856 -8.293 -64.899 1.00 28.52 716 ASN A CA 1
ATOM 5624 C C . ASN A 1 716 ? -41.738 -6.749 -65.131 1.00 28.52 716 ASN A C 1
ATOM 5626 O O . ASN A 1 716 ? -42.677 -6.001 -64.896 1.00 28.52 716 ASN A O 1
ATOM 5630 N N . ILE A 1 717 ? -40.605 -6.355 -65.749 1.00 27.50 717 ILE A N 1
ATOM 5631 C CA . ILE A 1 717 ? -40.377 -5.441 -66.913 1.00 27.50 717 ILE A CA 1
ATOM 5632 C C . ILE A 1 717 ? -41.021 -4.016 -66.985 1.00 27.50 717 ILE A C 1
ATOM 5634 O O . ILE A 1 717 ? -42.234 -3.899 -67.105 1.00 27.50 717 ILE A O 1
ATOM 5638 N N . ILE A 1 718 ? -40.198 -2.947 -67.139 1.00 26.70 718 ILE A N 1
ATOM 5639 C CA . ILE A 1 718 ? -40.037 -2.081 -68.361 1.00 26.70 718 ILE A CA 1
ATOM 5640 C C . ILE A 1 718 ? -39.182 -0.793 -68.121 1.00 26.70 718 ILE A C 1
ATOM 5642 O O . ILE A 1 718 ? -39.557 0.088 -67.366 1.00 26.70 718 ILE A O 1
ATOM 5646 N N . GLN A 1 719 ? -38.048 -0.723 -68.847 1.00 26.41 719 GLN A N 1
ATOM 5647 C CA . GLN A 1 719 ? -37.313 0.413 -69.476 1.00 26.41 719 GLN A CA 1
ATOM 5648 C C . GLN A 1 719 ? -37.046 1.796 -68.811 1.00 26.41 719 GLN A C 1
ATOM 5650 O O . GLN A 1 719 ? -37.980 2.525 -68.516 1.00 26.41 719 GLN A O 1
ATOM 5655 N N . ARG A 1 720 ? -35.768 2.237 -68.972 1.00 25.31 720 ARG A N 1
ATOM 5656 C CA . ARG A 1 720 ? -35.266 3.616 -69.302 1.00 25.31 720 ARG A CA 1
ATOM 5657 C C . ARG A 1 720 ? -35.483 4.731 -68.243 1.00 25.31 720 ARG A C 1
ATOM 5659 O O . ARG A 1 720 ? -36.393 4.639 -67.441 1.00 25.31 720 ARG A O 1
ATOM 5666 N N . SER A 1 721 ? -34.692 5.811 -68.157 1.00 26.80 721 SER A N 1
ATOM 5667 C CA . SER A 1 721 ? -33.446 6.261 -68.830 1.00 26.80 721 SER A CA 1
ATOM 5668 C C . SER A 1 721 ? -32.675 7.245 -67.912 1.00 26.80 721 SER A C 1
ATOM 5670 O O . SER A 1 721 ? -33.017 7.395 -66.746 1.00 26.80 721 SER A O 1
ATOM 5672 N N . GLU A 1 722 ? -31.610 7.862 -68.427 1.00 28.52 722 GLU A N 1
ATOM 5673 C CA . GLU A 1 722 ? -30.639 8.726 -67.734 1.00 28.52 722 GLU A CA 1
ATOM 5674 C C . GLU A 1 722 ? -31.156 10.132 -67.325 1.00 28.52 722 GLU A C 1
ATOM 5676 O O . GLU A 1 722 ? -32.211 10.569 -67.779 1.00 28.52 722 GLU A O 1
ATOM 5681 N N . HIS A 1 723 ? -30.275 10.851 -66.605 1.00 27.81 723 HIS A N 1
ATOM 5682 C CA . HIS A 1 723 ? -30.071 12.315 -66.556 1.00 27.81 723 HIS A CA 1
ATOM 5683 C C . HIS A 1 723 ? -30.751 13.218 -65.490 1.00 27.81 723 HIS A C 1
ATOM 5685 O O . HIS A 1 723 ? -31.951 13.167 -65.255 1.00 27.81 723 HIS A O 1
ATOM 5691 N N . GLU A 1 724 ? -29.898 14.127 -64.971 1.00 26.34 724 GLU A N 1
ATOM 5692 C CA . GLU A 1 724 ? -30.154 15.476 -64.401 1.00 26.34 724 GLU A CA 1
ATOM 5693 C C . GLU A 1 724 ? -30.703 15.591 -62.947 1.00 26.34 724 GLU A C 1
ATOM 5695 O O . GLU A 1 724 ? -31.551 14.818 -62.521 1.00 26.34 724 GLU A O 1
ATOM 5700 N N . LEU A 1 725 ? -29.985 16.302 -62.045 1.00 25.58 725 LEU A N 1
ATOM 5701 C CA . LEU A 1 725 ? -30.143 17.726 -61.620 1.00 25.58 725 LEU A CA 1
ATOM 5702 C C . LEU A 1 725 ? -31.489 17.983 -60.889 1.00 25.58 725 LEU A C 1
ATOM 5704 O O . LEU A 1 725 ? -32.520 17.516 -61.342 1.00 25.58 725 LEU A O 1
ATOM 5708 N N . GLU A 1 726 ? -31.624 18.740 -59.791 1.00 24.94 726 GLU A N 1
ATOM 5709 C CA . GLU A 1 726 ? -30.711 19.437 -58.863 1.00 24.94 726 GLU A CA 1
ATOM 5710 C C . GLU A 1 726 ? -31.545 19.898 -57.622 1.00 24.94 726 GLU A C 1
ATOM 5712 O O . GLU A 1 726 ? -32.769 19.842 -57.656 1.00 24.94 726 GLU A O 1
ATOM 5717 N N . ILE A 1 727 ? -30.901 20.474 -56.591 1.00 25.83 727 ILE A N 1
ATOM 5718 C CA . ILE A 1 727 ? -31.428 21.609 -55.777 1.00 25.83 727 ILE A CA 1
ATOM 5719 C C . ILE A 1 727 ? -32.540 21.425 -54.678 1.00 25.83 727 ILE A C 1
ATOM 5721 O O . ILE A 1 727 ? -33.682 21.065 -54.926 1.00 25.83 727 ILE A O 1
ATOM 5725 N N . PHE A 1 728 ? -32.163 21.866 -53.457 1.00 25.62 728 PHE A N 1
ATOM 5726 C CA . PHE A 1 728 ? -32.893 22.403 -52.269 1.00 25.62 728 PHE A CA 1
ATOM 5727 C C . PHE A 1 728 ? -34.109 21.733 -51.574 1.00 25.62 728 PHE A C 1
ATOM 5729 O O . PHE A 1 728 ? -35.151 21.467 -52.158 1.00 25.62 728 PHE A O 1
ATOM 5736 N N . GLY A 1 729 ? -34.041 21.752 -50.227 1.00 23.11 729 GLY A N 1
ATOM 5737 C CA . GLY A 1 729 ? -35.197 21.891 -49.318 1.00 23.11 729 GLY A CA 1
ATOM 5738 C C . GLY A 1 729 ? -34.927 21.402 -47.883 1.00 23.11 729 GLY A C 1
ATOM 5739 O O . GLY A 1 729 ? -34.874 20.195 -47.675 1.00 23.11 729 GLY A O 1
ATOM 5740 N N . GLY A 1 730 ? -34.755 22.290 -46.883 1.00 23.42 730 GLY A N 1
ATOM 5741 C CA . GLY A 1 730 ? -34.389 21.831 -45.524 1.00 23.42 730 GLY A CA 1
ATOM 5742 C C . GLY A 1 730 ? -34.228 22.849 -44.378 1.00 23.42 730 GLY A C 1
ATOM 5743 O O . GLY A 1 730 ? -33.378 22.632 -43.521 1.00 23.42 730 GLY A O 1
ATOM 5744 N N . ASP A 1 731 ? -35.034 23.912 -44.323 1.00 26.94 731 ASP A N 1
ATOM 5745 C CA . ASP A 1 731 ? -35.354 24.646 -43.074 1.00 26.94 731 ASP A CA 1
ATOM 5746 C C . ASP A 1 731 ? -36.760 24.185 -42.615 1.00 26.94 731 ASP A C 1
ATOM 5748 O O . ASP A 1 731 ? -37.571 23.814 -43.458 1.00 26.94 731 ASP A O 1
ATOM 5752 N N . SER A 1 732 ? -37.198 24.217 -41.352 1.00 28.66 732 SER A N 1
ATOM 5753 C CA . SER A 1 732 ? -36.561 24.513 -40.058 1.00 28.66 732 SER A CA 1
ATOM 5754 C C . SER A 1 732 ? -37.523 24.092 -38.925 1.00 28.66 732 SER A C 1
ATOM 5756 O O . SER A 1 732 ? -38.739 24.124 -39.117 1.00 28.66 732 SER A O 1
ATOM 5758 N N . ASN A 1 733 ? -37.011 23.739 -37.737 1.00 25.41 733 ASN A N 1
ATOM 5759 C CA . ASN A 1 733 ? -37.420 24.344 -36.451 1.00 25.41 733 ASN A CA 1
ATOM 5760 C C . ASN A 1 733 ? -36.704 23.708 -35.248 1.00 25.41 733 ASN A C 1
ATOM 5762 O O . ASN A 1 733 ? -36.400 22.518 -35.237 1.00 25.41 733 ASN A O 1
ATOM 5766 N N . ALA A 1 734 ? -36.430 24.524 -34.229 1.00 27.47 734 ALA A N 1
ATOM 5767 C CA . ALA A 1 734 ? -35.584 24.176 -33.089 1.00 27.47 734 ALA A CA 1
ATOM 5768 C C . ALA A 1 734 ? -36.109 24.772 -31.775 1.00 27.47 734 ALA A C 1
ATOM 5770 O O . ALA A 1 734 ? -36.697 25.848 -31.798 1.00 27.47 734 ALA A O 1
ATOM 5771 N N . GLN A 1 735 ? -35.816 24.112 -30.646 1.00 27.50 735 GLN A N 1
ATOM 5772 C CA . GLN A 1 735 ? -35.757 24.630 -29.261 1.00 27.50 735 GLN A CA 1
ATOM 5773 C C . GLN A 1 735 ? -35.424 23.447 -28.316 1.00 27.50 735 GLN A C 1
ATOM 5775 O O . GLN A 1 735 ? -35.869 22.337 -28.576 1.00 27.50 735 GLN A O 1
ATOM 5780 N N . GLN A 1 736 ? -34.695 23.564 -27.200 1.00 28.09 736 GLN A N 1
ATOM 5781 C CA . GLN A 1 736 ? -33.715 24.566 -26.760 1.00 28.09 736 GLN A CA 1
ATOM 5782 C C . GLN A 1 736 ? -32.936 23.995 -25.550 1.00 28.09 736 GLN A C 1
ATOM 5784 O O . GLN A 1 736 ? -33.552 23.585 -24.573 1.00 28.09 736 GLN A O 1
ATOM 5789 N N . SER A 1 737 ? -31.600 24.024 -25.559 1.00 26.02 737 SER A N 1
ATOM 5790 C CA . SER A 1 737 ? -30.775 24.443 -24.403 1.00 26.02 737 SER A CA 1
ATOM 5791 C C . SER A 1 737 ? -29.291 24.480 -24.794 1.00 26.02 737 SER A C 1
ATOM 5793 O O . SER A 1 737 ? -28.785 23.584 -25.462 1.00 26.02 737 SER A O 1
ATOM 5795 N N . GLY A 1 738 ? -28.599 25.563 -24.431 1.00 25.33 738 GLY A N 1
ATOM 5796 C CA . GLY A 1 738 ? -27.162 25.752 -24.669 1.00 25.33 738 GLY A CA 1
ATOM 5797 C C . GLY A 1 738 ? -26.373 25.845 -23.354 1.00 25.33 738 GLY A C 1
ATOM 5798 O O . GLY A 1 738 ? -26.965 25.917 -22.284 1.00 25.33 738 GLY A O 1
ATOM 5799 N N . GLY A 1 739 ? -25.039 25.897 -23.381 1.00 24.80 739 GLY A N 1
ATOM 5800 C CA . GLY A 1 739 ? -24.183 25.989 -24.569 1.00 24.80 739 GLY A CA 1
ATOM 5801 C C . GLY A 1 739 ? -22.681 26.035 -24.242 1.00 24.80 739 GLY A C 1
ATOM 5802 O O . GLY A 1 739 ? -22.249 25.479 -23.241 1.00 24.80 739 GLY A O 1
ATOM 5803 N N . TYR A 1 740 ? -21.909 26.733 -25.087 1.00 31.05 740 TYR A N 1
ATOM 5804 C CA . TYR A 1 740 ? -20.432 26.841 -25.085 1.00 31.05 740 TYR A CA 1
ATOM 5805 C C . TYR A 1 740 ? -19.615 25.641 -25.612 1.00 31.05 740 TYR A C 1
ATOM 5807 O O . TYR A 1 740 ? -18.574 25.312 -25.056 1.00 31.05 740 TYR A O 1
ATOM 5815 N N . PHE A 1 741 ? -19.986 25.096 -26.781 1.00 32.12 741 PHE A N 1
ATOM 5816 C CA . PHE A 1 741 ? -19.040 24.321 -27.617 1.00 32.12 741 PHE A CA 1
ATOM 5817 C C . PHE A 1 741 ? -19.025 24.650 -29.131 1.00 32.12 741 PHE A C 1
ATOM 5819 O O . PHE A 1 741 ? -18.162 24.164 -29.851 1.00 32.12 741 PHE A O 1
ATOM 5826 N N . GLY A 1 742 ? -19.903 25.529 -29.634 1.00 34.97 742 GLY A N 1
ATOM 5827 C CA . GLY A 1 742 ? -20.139 25.707 -31.083 1.00 34.97 742 GLY A CA 1
ATOM 5828 C C . GLY A 1 742 ? -19.401 26.841 -31.820 1.00 34.97 742 GLY A C 1
ATOM 5829 O O . GLY A 1 742 ? -19.970 27.386 -32.758 1.00 34.97 742 GLY A O 1
ATOM 5830 N N . ILE A 1 743 ? -18.200 27.274 -31.401 1.00 41.19 743 ILE A N 1
ATOM 5831 C CA . ILE A 1 743 ? -17.503 28.445 -32.012 1.00 41.19 743 ILE A CA 1
ATOM 5832 C C . ILE A 1 743 ? -16.181 28.081 -32.731 1.00 41.19 743 ILE A C 1
ATOM 5834 O O . ILE A 1 743 ? -15.591 28.925 -33.401 1.00 41.19 743 ILE A O 1
ATOM 5838 N N . LEU A 1 744 ? -15.708 26.832 -32.655 1.00 40.12 744 LEU A N 1
ATOM 5839 C CA . LEU A 1 744 ? -14.400 26.448 -33.219 1.00 40.12 744 LEU A CA 1
ATOM 5840 C C . LEU A 1 744 ? -14.427 25.905 -34.662 1.00 40.12 744 LEU A C 1
ATOM 5842 O O . LEU A 1 744 ? -13.365 25.792 -35.264 1.00 40.12 744 LEU A O 1
ATOM 5846 N N . GLU A 1 745 ? -15.598 25.639 -35.248 1.00 45.47 745 GLU A N 1
ATOM 5847 C CA . GLU A 1 745 ? -15.729 24.983 -36.567 1.00 45.47 745 GLU A CA 1
ATOM 5848 C C . GLU A 1 745 ? -15.879 25.937 -37.774 1.00 45.47 745 GLU A C 1
ATOM 5850 O O . GLU A 1 745 ? -16.267 25.504 -38.854 1.00 45.47 745 GLU A O 1
ATOM 5855 N N . LYS A 1 746 ? -15.598 27.243 -37.632 1.00 45.47 746 LYS A N 1
ATOM 5856 C CA . LYS A 1 746 ? -15.747 28.230 -38.731 1.00 45.47 746 LYS A CA 1
ATOM 5857 C C . LYS A 1 746 ? -14.548 29.171 -38.910 1.00 45.47 746 LYS A C 1
ATOM 5859 O O . LYS A 1 746 ? -14.721 30.384 -38.983 1.00 45.47 746 LYS A O 1
ATOM 5864 N N . PHE A 1 747 ? -13.334 28.621 -38.979 1.00 51.31 747 PHE A N 1
ATOM 5865 C CA . PHE A 1 747 ? -12.121 29.382 -39.318 1.00 51.31 747 PHE A CA 1
ATOM 5866 C C . PHE A 1 747 ? -11.230 28.605 -40.298 1.00 51.31 747 PHE A C 1
ATOM 5868 O O . PHE A 1 747 ? -10.346 27.855 -39.882 1.00 51.31 747 PHE A O 1
ATOM 5875 N N . ASP A 1 748 ? -11.421 28.832 -41.600 1.00 56.81 748 ASP A N 1
ATOM 5876 C CA . ASP A 1 748 ? -10.747 28.079 -42.672 1.00 56.81 748 ASP A CA 1
ATOM 5877 C C . ASP A 1 748 ? -9.248 28.391 -42.839 1.00 56.81 748 ASP A C 1
ATOM 5879 O O . ASP A 1 748 ? -8.554 27.723 -43.607 1.00 56.81 748 ASP A O 1
ATOM 5883 N N . ASN A 1 749 ? -8.679 29.368 -42.115 1.00 64.06 749 ASN A N 1
ATOM 5884 C CA . ASN A 1 749 ? -7.220 29.490 -42.042 1.00 64.06 749 ASN A CA 1
ATOM 5885 C C . ASN A 1 749 ? -6.656 30.074 -40.729 1.00 64.06 749 ASN A C 1
ATOM 5887 O O . ASN A 1 749 ? -7.280 30.838 -39.988 1.00 64.06 749 ASN A O 1
ATOM 5891 N N . LYS A 1 750 ? -5.373 29.761 -40.482 1.00 54.75 750 LYS A N 1
ATOM 5892 C CA . LYS A 1 750 ? -4.592 30.148 -39.287 1.00 54.75 750 LYS A CA 1
ATOM 5893 C C . LYS A 1 750 ? -4.446 31.663 -39.044 1.00 54.75 750 LYS A C 1
ATOM 5895 O O . LYS A 1 750 ? -3.970 32.040 -37.969 1.00 54.75 750 LYS A O 1
ATOM 5900 N N . LYS A 1 751 ? -4.783 32.538 -40.001 1.00 58.91 751 LYS A N 1
ATOM 5901 C CA . LYS A 1 751 ? -4.674 34.002 -39.851 1.00 58.91 751 LYS A CA 1
ATOM 5902 C C . LYS A 1 751 ? -5.865 34.569 -39.075 1.00 58.91 751 LYS A C 1
ATOM 5904 O O . LYS A 1 751 ? -5.664 35.386 -38.179 1.00 58.91 751 LYS A O 1
ATOM 5909 N N . GLU A 1 752 ? -7.070 34.079 -39.351 1.00 63.22 752 GLU A N 1
ATOM 5910 C CA . GLU A 1 752 ? -8.306 34.534 -38.699 1.00 63.22 752 GLU A CA 1
ATOM 5911 C C . GLU A 1 752 ? -8.367 34.089 -37.239 1.00 63.22 752 GLU A C 1
ATOM 5913 O O . GLU A 1 752 ? -8.590 34.914 -36.353 1.00 63.22 752 GLU A O 1
ATOM 5918 N N . LEU A 1 753 ? -8.012 32.829 -36.959 1.00 61.66 753 LEU A N 1
ATOM 5919 C CA . LEU A 1 753 ? -7.896 32.319 -35.589 1.00 61.66 753 LEU A CA 1
ATOM 5920 C C . LEU A 1 753 ? -6.898 33.142 -34.746 1.00 61.66 753 LEU A C 1
ATOM 5922 O O . LEU A 1 753 ? -7.133 33.393 -33.561 1.00 61.66 753 LEU A O 1
ATOM 5926 N N . LYS A 1 754 ? -5.797 33.622 -35.347 1.00 65.25 754 LYS A N 1
ATOM 5927 C CA . LYS A 1 754 ? -4.830 34.497 -34.661 1.00 65.25 754 LYS A CA 1
ATOM 5928 C C . LYS A 1 754 ? -5.414 35.869 -34.321 1.00 65.25 754 LYS A C 1
ATOM 5930 O O . LYS A 1 754 ? -5.175 36.339 -33.207 1.00 65.25 754 LYS A O 1
ATOM 5935 N N . GLU A 1 755 ? -6.170 36.499 -35.220 1.00 66.38 755 GLU A N 1
ATOM 5936 C CA . GLU A 1 755 ? -6.826 37.784 -34.932 1.00 66.38 755 GLU A CA 1
ATOM 5937 C C . GLU A 1 755 ? -8.005 37.630 -33.955 1.00 66.38 755 GLU A C 1
ATOM 5939 O O . GLU A 1 755 ? -8.126 38.439 -33.033 1.00 66.38 755 GLU A O 1
ATOM 5944 N N . PHE A 1 756 ? -8.779 36.539 -34.030 1.00 68.12 756 PHE A N 1
ATOM 5945 C CA . PHE A 1 756 ? -9.810 36.206 -33.038 1.00 68.12 756 PHE A CA 1
ATOM 5946 C C . PHE A 1 756 ? -9.217 36.081 -31.623 1.00 68.12 756 PHE A C 1
ATOM 5948 O O . PHE A 1 756 ? -9.663 36.761 -30.696 1.00 68.12 756 PHE A O 1
ATOM 5955 N N . ILE A 1 757 ? -8.130 35.314 -31.456 1.00 67.44 757 ILE A N 1
ATOM 5956 C CA . ILE A 1 757 ? -7.415 35.182 -30.170 1.00 67.44 757 ILE A CA 1
ATOM 5957 C C . ILE A 1 757 ? -6.866 36.538 -29.684 1.00 67.44 757 ILE A C 1
ATOM 5959 O O . ILE A 1 757 ? -6.886 36.828 -28.482 1.00 67.44 757 ILE A O 1
ATOM 5963 N N . LYS A 1 758 ? -6.398 37.399 -30.596 1.00 65.06 758 LYS A N 1
ATOM 5964 C CA . LYS A 1 758 ? -5.953 38.774 -30.296 1.00 65.06 758 LYS A CA 1
ATOM 5965 C C . LYS A 1 758 ? -7.105 39.628 -29.762 1.00 65.06 758 LYS A C 1
ATOM 5967 O O . LYS A 1 758 ? -6.939 40.322 -28.754 1.00 65.06 758 LYS A O 1
ATOM 5972 N N . MET A 1 759 ? -8.270 39.554 -30.406 1.00 64.88 759 MET A N 1
ATOM 5973 C CA . MET A 1 759 ? -9.469 40.300 -30.032 1.00 64.88 759 MET A CA 1
ATOM 5974 C C . MET A 1 759 ? -10.007 39.834 -28.671 1.00 64.88 759 MET A C 1
ATOM 5976 O O . MET A 1 759 ? -10.227 40.662 -27.784 1.00 64.88 759 MET A O 1
ATOM 5980 N N . PHE A 1 760 ? -10.069 38.519 -28.444 1.00 54.09 760 PHE A N 1
ATOM 5981 C CA . PHE A 1 760 ? -10.503 37.913 -27.180 1.00 54.09 760 PHE A CA 1
ATOM 5982 C C . PHE A 1 760 ? -9.589 38.307 -26.002 1.00 54.09 760 PHE A C 1
ATOM 5984 O O . PHE A 1 760 ? -10.056 38.716 -24.934 1.00 54.09 760 PHE A O 1
ATOM 5991 N N . LYS A 1 761 ? -8.260 38.305 -26.209 1.00 56.44 761 LYS A N 1
ATOM 5992 C CA . LYS A 1 761 ? -7.281 38.801 -25.219 1.00 56.44 761 LYS A CA 1
ATOM 5993 C C . LYS A 1 761 ? -7.441 40.303 -24.931 1.00 56.44 761 LYS A C 1
ATOM 5995 O O . LYS A 1 761 ? -7.242 40.731 -23.791 1.00 56.44 761 LYS A O 1
ATOM 6000 N N . LYS A 1 762 ? -7.840 41.110 -25.923 1.00 52.69 762 LYS A N 1
ATOM 6001 C CA . LYS A 1 762 ? -8.114 42.554 -25.767 1.00 52.69 762 LYS A CA 1
ATOM 6002 C C . LYS A 1 762 ? -9.408 42.812 -24.976 1.00 52.69 762 LYS A C 1
ATOM 6004 O O . LYS A 1 762 ? -9.450 43.745 -24.172 1.00 52.69 762 LYS A O 1
ATOM 6009 N N . GLN A 1 763 ? -10.424 41.965 -25.147 1.00 45.09 763 GLN A N 1
ATOM 6010 C CA . GLN A 1 763 ? -11.712 42.047 -24.449 1.00 45.09 763 GLN A CA 1
ATOM 6011 C C . GLN A 1 763 ? -11.588 41.625 -22.971 1.00 45.09 763 GLN A C 1
ATOM 6013 O O . GLN A 1 763 ? -12.001 42.371 -22.078 1.00 45.09 763 GLN A O 1
ATOM 6018 N N . ASN A 1 764 ? -10.880 40.526 -22.679 1.00 46.41 764 ASN A N 1
ATOM 6019 C CA . ASN A 1 764 ? -10.621 40.093 -21.298 1.00 46.41 764 ASN A CA 1
ATOM 6020 C C . ASN A 1 764 ? -9.768 41.093 -20.490 1.00 46.41 764 ASN A C 1
ATOM 6022 O O . ASN A 1 764 ? -10.027 41.300 -19.302 1.00 46.41 764 ASN A O 1
ATOM 6026 N N . LYS A 1 765 ? -8.839 41.825 -21.130 1.00 46.12 765 LYS A N 1
ATOM 6027 C CA . LYS A 1 765 ? -8.103 42.933 -20.483 1.00 46.12 765 LYS A CA 1
ATOM 6028 C C . LYS A 1 765 ? -9.001 44.108 -20.057 1.00 46.12 765 LYS A C 1
ATOM 6030 O O . LYS A 1 765 ? -8.657 44.798 -19.096 1.00 46.12 765 LYS A O 1
ATOM 6035 N N . LYS A 1 766 ? -10.146 44.340 -20.718 1.00 42.53 766 LYS A N 1
ATOM 6036 C CA . LYS A 1 766 ? -11.157 45.313 -20.253 1.00 42.53 766 LYS A CA 1
ATOM 6037 C C . LYS A 1 766 ? -11.948 44.774 -19.055 1.00 42.53 766 LYS A C 1
ATOM 6039 O O . LYS A 1 766 ? -12.119 45.506 -18.084 1.00 42.53 766 LYS A O 1
ATOM 6044 N N . SER A 1 767 ? -12.346 43.500 -19.080 1.00 40.91 767 SER A N 1
ATOM 6045 C CA . SER A 1 767 ? -13.106 42.870 -17.985 1.00 40.91 767 SER A CA 1
ATOM 6046 C C . SER A 1 767 ? -12.316 42.834 -16.662 1.00 40.91 767 SER A C 1
ATOM 6048 O O . SER A 1 767 ? -12.834 43.210 -15.608 1.00 40.91 767 SER A O 1
ATOM 6050 N N . TYR A 1 768 ? -11.009 42.538 -16.722 1.00 36.34 768 TYR A N 1
ATOM 6051 C CA . TYR A 1 768 ? -10.117 42.593 -15.550 1.00 36.34 768 TYR A CA 1
ATOM 6052 C C . TYR A 1 768 ? -9.980 44.004 -14.942 1.00 36.34 768 TYR A C 1
ATOM 6054 O O . TYR A 1 768 ? -9.915 44.150 -13.721 1.00 36.34 768 TYR A O 1
ATOM 6062 N N . LYS A 1 769 ? -9.984 45.064 -15.767 1.00 40.59 769 LYS A N 1
ATOM 6063 C CA . LYS A 1 769 ? -9.973 46.456 -15.273 1.00 40.59 769 LYS A CA 1
ATOM 6064 C C . LYS A 1 769 ? -11.295 46.875 -14.620 1.00 40.59 769 LYS A C 1
ATOM 6066 O O . LYS A 1 769 ? -11.275 47.780 -13.787 1.00 40.59 769 LYS A O 1
ATOM 6071 N N . LEU A 1 770 ? -12.416 46.237 -14.967 1.00 38.28 770 LEU A N 1
ATOM 6072 C CA . LEU A 1 770 ? -13.720 46.533 -14.371 1.00 38.28 770 LEU A CA 1
ATOM 6073 C C . LEU A 1 770 ? -13.876 45.860 -12.995 1.00 38.28 770 LEU A C 1
ATOM 6075 O O . LEU A 1 770 ? -14.244 46.532 -12.032 1.00 38.28 770 LEU A O 1
ATOM 6079 N N . LYS A 1 771 ? -13.482 44.582 -12.859 1.00 37.69 771 LYS A N 1
ATOM 6080 C CA . LYS A 1 771 ? -13.511 43.866 -11.564 1.00 37.69 771 LYS A CA 1
ATOM 6081 C C . LYS A 1 771 ? -12.662 44.554 -10.480 1.00 37.69 771 LYS A C 1
ATOM 6083 O O . LYS A 1 771 ? -13.138 44.719 -9.361 1.00 37.69 771 LYS A O 1
ATOM 6088 N N . ASN A 1 772 ? -11.477 45.069 -10.828 1.00 38.84 772 ASN A N 1
ATOM 6089 C CA . ASN A 1 772 ? -10.603 45.794 -9.887 1.00 38.84 772 ASN A CA 1
ATOM 6090 C C . ASN A 1 772 ? -11.083 47.207 -9.488 1.00 38.84 772 ASN A C 1
ATOM 6092 O O . ASN A 1 772 ? -10.464 47.832 -8.624 1.00 38.84 772 ASN A O 1
ATOM 6096 N N . ARG A 1 773 ? -12.161 47.738 -10.087 1.00 38.78 773 ARG A N 1
ATOM 6097 C CA . ARG A 1 773 ? -12.806 48.980 -9.615 1.00 38.78 773 ARG A CA 1
ATOM 6098 C C . ARG A 1 773 ? -13.884 48.716 -8.562 1.00 38.78 773 ARG A C 1
ATOM 6100 O O . ARG A 1 773 ? -14.005 49.517 -7.639 1.00 38.78 773 ARG A O 1
ATOM 6107 N N . ASN A 1 774 ? -14.597 47.591 -8.637 1.00 41.41 774 ASN A N 1
ATOM 6108 C CA . ASN A 1 774 ? -15.655 47.269 -7.671 1.00 41.41 774 ASN A CA 1
ATOM 6109 C C . ASN A 1 774 ? -15.091 46.783 -6.323 1.00 41.41 774 ASN A C 1
ATOM 6111 O O . ASN A 1 774 ? -15.583 47.192 -5.275 1.00 41.41 774 ASN A O 1
ATOM 6115 N N . THR A 1 775 ? -13.981 46.036 -6.317 1.00 40.06 775 THR A N 1
ATOM 6116 C CA . THR A 1 775 ? -13.303 45.603 -5.074 1.00 40.06 775 THR A CA 1
ATOM 6117 C C . THR A 1 775 ? -12.636 46.734 -4.278 1.00 40.06 775 THR A C 1
ATOM 6119 O O . THR A 1 775 ? -12.237 46.518 -3.137 1.00 40.06 775 THR A O 1
ATOM 6122 N N . LYS A 1 776 ? -12.539 47.952 -4.837 1.00 38.41 776 LYS A N 1
ATOM 6123 C CA . LYS A 1 776 ? -12.106 49.163 -4.112 1.00 38.41 776 LYS A CA 1
ATOM 6124 C C . LYS A 1 776 ? -13.255 50.023 -3.568 1.00 38.41 776 LYS A C 1
ATOM 6126 O O . LYS A 1 776 ? -12.967 50.969 -2.841 1.00 38.41 776 LYS A O 1
ATOM 6131 N N . ARG A 1 777 ? -14.521 49.721 -3.891 1.00 37.19 777 ARG A N 1
ATOM 6132 C CA . ARG A 1 777 ? -15.688 50.400 -3.293 1.00 37.19 777 ARG A CA 1
ATOM 6133 C C . ARG A 1 777 ? -16.139 49.712 -2.001 1.00 37.19 777 ARG A C 1
ATOM 6135 O O . ARG A 1 777 ? -16.218 50.380 -0.980 1.00 37.19 777 ARG A O 1
ATOM 6142 N N . ASN A 1 778 ? -16.238 48.383 -1.990 1.00 40.19 778 ASN A N 1
ATOM 6143 C CA . ASN A 1 778 ? -16.676 47.597 -0.820 1.00 40.19 778 ASN A CA 1
ATOM 6144 C C . ASN A 1 778 ? -15.593 47.426 0.278 1.00 40.19 778 ASN A C 1
ATOM 6146 O O . ASN A 1 778 ? -15.521 46.394 0.934 1.00 40.19 778 ASN A O 1
ATOM 6150 N N . LYS A 1 779 ? -14.704 48.412 0.448 1.00 37.56 779 LYS A N 1
ATOM 6151 C CA . LYS A 1 779 ? -13.725 48.495 1.553 1.00 37.56 779 LYS A CA 1
ATOM 6152 C C . LYS A 1 779 ? -13.729 49.874 2.228 1.00 37.56 779 LYS A C 1
ATOM 6154 O O . LYS A 1 779 ? -12.727 50.280 2.817 1.00 37.56 779 LYS A O 1
ATOM 6159 N N . LYS A 1 780 ? -14.835 50.614 2.095 1.00 37.38 780 LYS A N 1
ATOM 6160 C CA . LYS A 1 780 ? -15.010 51.939 2.704 1.00 37.38 780 LYS A CA 1
ATOM 6161 C C . LYS A 1 780 ? -16.291 52.116 3.529 1.00 37.38 780 LYS A C 1
ATOM 6163 O O . LYS A 1 780 ? -16.394 53.144 4.183 1.00 37.38 780 LYS A O 1
ATOM 6168 N N . ASP A 1 781 ? -17.166 51.109 3.546 1.00 40.66 781 ASP A N 1
ATOM 6169 C CA . ASP A 1 781 ? -18.458 51.121 4.251 1.00 40.66 781 ASP A CA 1
ATOM 6170 C C . ASP A 1 781 ? -18.519 50.066 5.383 1.00 40.66 781 ASP A C 1
ATOM 6172 O O . ASP A 1 781 ? -19.594 49.658 5.799 1.00 40.66 781 ASP A O 1
ATOM 6176 N N . ASP A 1 782 ? -17.351 49.621 5.864 1.00 40.78 782 ASP A N 1
ATOM 6177 C CA . ASP A 1 782 ? -17.169 48.771 7.055 1.00 40.78 782 ASP A CA 1
ATOM 6178 C C . ASP A 1 782 ? -15.989 49.352 7.863 1.00 40.78 782 ASP A C 1
ATOM 6180 O O . ASP A 1 782 ? -14.844 48.884 7.792 1.00 40.78 782 ASP A O 1
ATOM 6184 N N . LYS A 1 783 ? -16.238 50.497 8.512 1.00 36.03 783 LYS A N 1
ATOM 6185 C CA . LYS A 1 783 ? -15.278 51.213 9.361 1.00 36.03 783 LYS A CA 1
ATOM 6186 C C . LYS A 1 783 ? -15.963 52.136 10.361 1.00 36.03 783 LYS A C 1
ATOM 6188 O O . LYS A 1 783 ? -16.923 52.812 9.939 1.00 36.03 783 LYS A O 1
#

InterPro domains:
  IPR007000 Phospholipase B-like [PF04916] (261-574)
  IPR007000 Phospholipase B-like [PTHR12370] (276-409)

Sequence (783 aa):
MQDPLKTIQTQIQPQTLPEEIKPSSGSMPVSLLDEKLRPSIIQPPNVSPLVAPSPSPSPIVAPSPASIDIQNGKRTEAEGFIYITVKGTDEERGYAHGFLLADRIVKFIRTYAFFVWNEYGRDIVFFTKMINDVFGPILKSEYKDFFTEMQGIAKGVVDKVKTLKTPSDQKLYFGDESFISDGKIVISPDSYTIDKNASSKDMFTDGKLLLTIDVDIIFLLNCIVSVDYVYKKLAQILEDNKFLKDTSTYKEFMKTSGSSSSNSGGLFGLFSGGSGGASDRCSAFMAVGEGFTVGGEIICAHITFDNYIIGQFDNVILYVDTSKSSKTPSHNILMQTFPGGIFSSTDFFVTSAGFMGTETTIGGFNVFELHAPACVRSRKAMQYSNTLEDYIKYLTENNSGDYANVWYIGKPASKDALSKEKSEIMRIELGLRYIHVERKTKGYFIGFNACYDARIRNIECVNDGFYDIRRHSGARRVRLYELIKKYTTNGKLISVSDAAEMISDHYDVYLGKINMCSRTVCSHYDLDKREYMSQADRPLPNQPRGSVDGKICSSELCRNMQFIARWGNACGTTFDKTNFCNENAQWADQRVYLENRPEQAWAVCSEVNIDRKIGQLTNAIKKYNFDNKISESATSIREPSLPLLPPAVNVSPDVPAAPAKPLVEYGEKLVEKPEPLLPKLPINPTLFPTESDFSPQPQPHPQPEPKPHLPPKDNNIIQRSEHELEIFGGDSNAQQSGGYFGILEKFDNKKELKEFIKMFKKQNKKSYKLKNRNTKRNKKDDK

Radius of gyration: 35.18 Å; chains: 1; bounding box: 91×131×99 Å

Secondary structure (DSSP, 8-state):
------------------------------------------PPPP-PPPPPPPPPPPP--PPPPPPEEETTEEEEEETTEEEEEE-SSHHHHHHHHHHHSHHHHHHHHHHHHHHHHHHHS--HHHHHHHHHHHTHHHHHHH-HHHHHHHHHHHHHHHHHHHT--SHHHHHHHHSSTTSEETTEEEEPGGG---S--TT-GGGEETTEEEE--SHHHHHHHTTTTTHHHHHHHHHHHHHH-HHHHTSHHHHHHHHHHTT--S----TT--SS--SSSPPPB-EEEEEESTTTBGGG--EEEEE-EEEHHHHTT--EEEEE--TT-SSSS---EEEEE-TT-SS-SS-EEEETTTEEEEEEE-TTB----SSB-HHHHHHHHHHH-SSHHHHHHHHHTTB-STT-EEEEEEEPPP--TT--PPPEEEEEEE-SS-EEEEEESSEEEEESSS-S-HHIIIIIBS---TT-TTSHHHHHHHHHHHHHHHHHSSS--B-HHHHHHHHT--EETTTTEE--STTSSS-BSTT---TT-S-SSSPPTT-SEEE-EEEEEEHHHHHTTEEEEEES-TT---B-HHHHHHH-GGG-GGGGT---B---PPEEEEHHHHTT-HHHHHHHHHHHTGGGTHHHHHH------PPPPPPPPP-----------PPPP---------PPP-------------S------PPPPP-PPPPP-PPP---------------------------S-TTSS---SHHHHHHHHHHHHHHHHHHHHHHHHHTTTTTSS--

Organism: NCBI:txid1070528

Foldseek 3Di:
DDDDDDDDDDDDDDDDDDDDDDDDDDDDDDDDDDDDDDDDDDDDDDDDDDDDDDDDPDDDPDDFDDWDDDVQKIWGDDLLFIEMEGEAELLRSLLRLQQRCLLQLLLLLQLVLLVCCQQPVDGLVLLLVLCCVQFVVVCVPPVVSNLSSLQSNLNNSLVNLVVQPDQVSVCVRNVHGPCDDPSFGWHDCSSHPPPDLPPCVVQDDPNTRTHRRGSSSLVSVLQVLPSVQSVVCVLVVCVVPVPVCPDSSNVVVCVVVVVPPDDPPPPRNQAALDDQAHAWWKKKKWFAADLAADVRFIKIKIFTKDQQLNLSQQRYFYWYHCVNYPDDDWWIKTEGPGRSALANVQAFIFILLLKTKGWTFAPQFRAFDRFHGQRSLRSCLRIPDNDPVSNVCSNLVRPGQRRQIWMKMWHPFDPPPPGPDATKIKIWRGGNPDIDIDMDSGTMDIYFNHDPDPCCPPPRGDDRCCCPLLARRVLSVVLLVVLSCVQRVPSHYDDQLSSLVSQLAQQRPVVRGRDADSNTSFHQQLRHQSPRHPDPSDDHHNRSMTGQKMWMDISVQSNQRKIKMRGGGSLQDWDDLVVSCVVVVVCVVCSVSGDTGHGGDTFMRHPVVSVDPPVVGVVVVVVSPNVPPSVCVVPPPDDDDDDDDDDDDDDDDDDDDDDDDDDDDDDDDDDDDDDDDDDDDDDDDDDDDDPDPDDDDDDDDDDDDDDDDDDDDDDDDDDDDDDDDDDDDDDDDDDDDYDDDPDPPPDPDPVVVVVVVVVVVVVVVVVVVVVVVVVVVVPPPPD